Protein AF-A0A6G1U512-F1 (afdb_monomer_lite)

Structure (mmCIF, N/CA/C/O backbone):
data_AF-A0A6G1U512-F1
#
_entry.id   AF-A0A6G1U512-F1
#
loop_
_atom_site.group_PDB
_atom_site.id
_atom_site.type_symbol
_atom_site.label_atom_id
_atom_site.label_alt_id
_atom_site.label_comp_id
_atom_site.label_asym_id
_atom_site.label_entity_id
_atom_site.label_seq_id
_atom_site.pdbx_PDB_ins_code
_atom_site.Cartn_x
_atom_site.Cartn_y
_atom_site.Cartn_z
_atom_site.occupancy
_atom_site.B_iso_or_equiv
_atom_site.auth_seq_id
_atom_site.auth_comp_id
_atom_site.auth_asym_id
_atom_site.auth_atom_id
_atom_site.pdbx_PDB_model_num
ATOM 1 N N . MET A 1 1 ? 25.732 5.427 43.016 1.00 33.19 1 MET A N 1
ATOM 2 C CA . MET A 1 1 ? 24.583 5.451 43.942 1.00 33.19 1 MET A CA 1
ATOM 3 C C . MET A 1 1 ? 24.120 6.897 44.065 1.00 33.19 1 MET A C 1
ATOM 5 O O . MET A 1 1 ? 24.744 7.659 44.783 1.00 33.19 1 MET A O 1
ATOM 9 N N . LEU A 1 2 ? 23.128 7.301 43.269 1.00 23.09 2 LEU A N 1
ATOM 10 C CA . LEU A 1 2 ? 22.459 8.605 43.350 1.00 23.09 2 LEU A CA 1
ATOM 11 C C . LEU A 1 2 ? 21.117 8.461 42.619 1.00 23.09 2 LEU A C 1
ATOM 13 O O . LEU A 1 2 ? 21.083 8.237 41.411 1.00 23.09 2 LEU A O 1
ATOM 17 N N . LEU A 1 3 ? 20.038 8.468 43.405 1.00 24.30 3 LEU A N 1
ATOM 18 C CA . LEU A 1 3 ? 18.648 8.482 42.957 1.00 24.30 3 LEU A CA 1
ATOM 19 C C . LEU A 1 3 ? 18.360 9.822 42.264 1.00 24.30 3 LEU A C 1
ATOM 21 O O . LEU A 1 3 ? 18.489 10.865 42.899 1.00 24.30 3 LEU A O 1
ATOM 25 N N . CYS A 1 4 ? 17.883 9.786 41.021 1.00 24.05 4 CYS A N 1
ATOM 26 C CA . CYS A 1 4 ? 17.158 10.902 40.416 1.00 24.05 4 CYS A CA 1
ATOM 27 C C . CYS A 1 4 ? 15.687 10.504 40.278 1.00 24.05 4 CYS A C 1
ATOM 29 O O . CYS A 1 4 ? 15.328 9.686 39.433 1.00 24.05 4 CYS A O 1
ATOM 31 N N . LEU A 1 5 ? 14.855 11.086 41.144 1.00 24.38 5 LEU A N 1
ATOM 32 C CA . LEU A 1 5 ? 13.399 11.077 41.058 1.00 24.38 5 LEU A CA 1
ATOM 33 C C . LEU A 1 5 ? 12.956 11.741 39.748 1.00 24.38 5 LEU A C 1
ATOM 35 O O . LEU A 1 5 ? 13.189 12.931 39.545 1.00 24.38 5 LEU A O 1
ATOM 39 N N . TRP A 1 6 ? 12.287 10.983 38.881 1.00 24.47 6 TRP A N 1
ATOM 40 C CA . TRP A 1 6 ? 11.465 11.541 37.811 1.00 24.47 6 TRP A CA 1
ATOM 41 C C . TRP A 1 6 ? 10.049 11.741 38.346 1.00 24.47 6 TRP A C 1
ATOM 43 O O . TRP A 1 6 ? 9.345 10.787 38.670 1.00 24.47 6 TRP A O 1
ATOM 53 N N . ILE A 1 7 ? 9.662 13.006 38.475 1.00 25.56 7 ILE A N 1
ATOM 54 C CA . ILE A 1 7 ? 8.298 13.430 38.777 1.00 25.56 7 ILE A CA 1
ATOM 55 C C . ILE A 1 7 ? 7.469 13.196 37.511 1.00 25.56 7 ILE A C 1
ATOM 57 O O . ILE A 1 7 ? 7.665 13.865 36.498 1.00 25.56 7 ILE A O 1
ATOM 61 N N . CYS A 1 8 ? 6.563 12.219 37.561 1.00 24.45 8 CYS A N 1
ATOM 62 C CA . CYS A 1 8 ? 5.545 12.013 36.538 1.00 24.45 8 CYS A CA 1
ATOM 63 C C . CYS A 1 8 ? 4.539 13.169 36.586 1.00 24.45 8 CYS A C 1
ATOM 65 O O . CYS A 1 8 ? 3.676 13.222 37.461 1.00 24.45 8 CYS A O 1
ATOM 67 N N . SER A 1 9 ? 4.636 14.083 35.626 1.00 23.53 9 SER A N 1
ATOM 68 C CA . SER A 1 9 ? 3.570 15.035 35.324 1.00 23.53 9 SER A CA 1
ATOM 69 C C . SER A 1 9 ? 2.404 14.274 34.688 1.00 23.53 9 SER A C 1
ATOM 71 O O . SER A 1 9 ? 2.446 13.942 33.504 1.00 23.53 9 SER A O 1
ATOM 73 N N . PHE A 1 10 ? 1.370 13.977 35.477 1.00 24.27 10 PHE A N 1
ATOM 74 C CA . PHE A 1 10 ? 0.073 13.534 34.968 1.00 24.27 10 PHE A CA 1
ATOM 75 C C . PHE A 1 10 ? -0.509 14.649 34.092 1.00 24.27 10 PHE A C 1
ATOM 77 O O . PHE A 1 10 ? -1.042 15.638 34.588 1.00 24.27 10 PHE A O 1
ATOM 84 N N . SER A 1 11 ? -0.368 14.506 32.778 1.00 23.64 11 SER A N 1
ATOM 85 C CA . SER A 1 11 ? -1.167 15.251 31.812 1.00 23.64 11 SER A CA 1
ATOM 86 C C . SER A 1 11 ? -2.458 14.466 31.627 1.00 23.64 11 SER A C 1
ATOM 88 O O . SER A 1 11 ? -2.471 13.388 31.045 1.00 23.64 11 SER A O 1
ATOM 90 N N . SER A 1 12 ? -3.539 14.977 32.206 1.00 23.56 12 SER A N 1
ATOM 91 C CA . SER A 1 12 ? -4.899 14.492 31.994 1.00 23.56 12 SER A CA 1
ATOM 92 C C . SER A 1 12 ? -5.258 14.640 30.514 1.00 23.56 12 SER A C 1
ATOM 94 O O . SER A 1 12 ? -5.564 15.738 30.047 1.00 23.56 12 SER A O 1
ATOM 96 N N . SER A 1 13 ? -5.158 13.541 29.767 1.00 25.75 13 SER A N 1
ATOM 97 C CA . SER A 1 13 ? -5.607 13.430 28.384 1.00 25.75 13 SER A CA 1
ATOM 98 C C . SER A 1 13 ? -7.134 13.472 28.346 1.00 25.75 13 SER A C 1
ATOM 100 O O . SER A 1 13 ? -7.831 12.628 28.903 1.00 25.75 13 SER A O 1
ATOM 102 N N . ILE A 1 14 ? -7.655 14.516 27.709 1.00 27.73 14 ILE A N 1
ATOM 103 C CA . ILE A 1 14 ? -9.078 14.701 27.439 1.00 27.73 14 ILE A CA 1
ATOM 104 C C . ILE A 1 14 ? -9.505 13.630 26.422 1.00 27.73 14 ILE A C 1
ATOM 106 O O . ILE A 1 14 ? -8.946 13.547 25.329 1.00 27.73 14 ILE A O 1
ATOM 110 N N . LEU A 1 15 ? -10.481 12.799 26.801 1.00 26.70 15 LEU A N 1
ATOM 111 C CA . LEU A 1 15 ? -11.144 11.804 25.952 1.00 26.70 15 LEU A CA 1
ATOM 112 C C . LEU A 1 15 ? -11.739 12.474 24.701 1.00 26.70 15 LEU A C 1
ATOM 114 O O . LEU A 1 15 ? -12.714 13.216 24.795 1.00 26.70 15 LEU A O 1
ATOM 118 N N . ALA A 1 16 ? -11.188 12.188 23.520 1.00 27.78 16 ALA A N 1
ATOM 119 C CA . ALA A 1 16 ? -11.785 12.593 22.249 1.00 27.78 16 ALA A CA 1
ATOM 120 C C . ALA A 1 16 ? -12.972 11.667 21.916 1.00 27.78 16 ALA A C 1
ATOM 122 O O . ALA A 1 16 ? -12.792 10.500 21.558 1.00 27.78 16 ALA A O 1
ATOM 123 N N . GLN A 1 17 ? -14.197 12.178 22.067 1.00 33.28 17 GLN A N 1
ATOM 124 C CA . GLN A 1 17 ? -15.431 11.467 21.729 1.00 33.28 17 GLN A CA 1
ATOM 125 C C . GLN A 1 17 ? -15.473 11.093 20.235 1.00 33.28 17 GLN A C 1
ATOM 127 O O . GLN A 1 17 ? -15.215 11.905 19.356 1.00 33.28 17 GLN A O 1
ATOM 132 N N . GLU A 1 18 ? -15.825 9.834 19.962 1.00 35.12 18 GLU A N 1
ATOM 133 C CA . GLU A 1 18 ? -16.174 9.278 18.647 1.00 35.12 18 GLU A CA 1
ATOM 134 C C . GLU A 1 18 ? -17.087 10.243 17.858 1.00 35.12 18 GLU A C 1
ATOM 136 O O . GLU A 1 18 ? -18.227 10.493 18.262 1.00 35.12 18 GLU A O 1
ATOM 141 N N . GLN A 1 19 ? -16.536 10.807 16.778 1.00 47.78 19 GLN A N 1
ATOM 142 C CA . GLN A 1 19 ? -16.966 12.073 16.185 1.00 47.78 19 GLN A CA 1
ATOM 143 C C . GLN A 1 19 ? -17.968 11.851 15.043 1.00 47.78 19 GLN A C 1
ATOM 145 O O . GLN A 1 19 ? -17.611 11.471 13.927 1.00 47.78 19 GLN A O 1
ATOM 150 N N . THR A 1 20 ? -19.251 12.096 15.303 1.00 58.03 20 THR A N 1
ATOM 151 C CA . THR A 1 20 ? -20.242 12.271 14.236 1.00 58.03 20 THR A CA 1
ATOM 152 C C . THR A 1 20 ? -19.986 13.613 13.556 1.00 58.03 20 THR A C 1
ATOM 154 O O . THR A 1 20 ? -20.106 14.644 14.204 1.00 58.03 20 THR A O 1
ATOM 157 N N . SER A 1 21 ? -19.680 13.642 12.257 1.00 77.81 21 SER A N 1
ATOM 158 C CA . SER A 1 21 ? -19.452 14.889 11.494 1.00 77.81 21 SER A CA 1
ATOM 159 C C . SER A 1 21 ? -20.752 15.647 11.152 1.00 77.81 21 SER A C 1
ATOM 161 O O . SER A 1 21 ? -20.867 16.229 10.070 1.00 77.81 21 SER A O 1
ATOM 163 N N . LEU A 1 22 ? -21.767 15.561 12.018 1.00 91.38 22 LEU A N 1
ATOM 164 C CA . LEU A 1 22 ? -23.103 16.104 11.787 1.00 91.38 22 LEU A CA 1
ATOM 165 C C . LEU A 1 22 ? -23.321 17.382 12.596 1.00 91.38 22 LEU A C 1
ATOM 167 O O . LEU A 1 22 ? -23.273 17.349 13.821 1.00 91.38 22 LEU A O 1
ATOM 171 N N . ILE A 1 23 ? -23.657 18.477 11.916 1.00 93.94 23 ILE A N 1
ATOM 172 C CA . ILE A 1 23 ? -24.248 19.654 12.558 1.00 93.94 23 ILE A CA 1
ATOM 173 C C . ILE A 1 23 ? -25.740 19.375 12.734 1.00 93.94 23 ILE A C 1
ATOM 175 O O . ILE A 1 23 ? -26.414 19.018 11.764 1.00 93.94 23 ILE A O 1
ATOM 179 N N . VAL A 1 24 ? -26.258 19.540 13.954 1.00 95.19 24 VAL A N 1
ATOM 180 C CA . VAL A 1 24 ? -27.686 19.381 14.270 1.00 95.19 24 VAL A CA 1
ATOM 181 C C . VAL A 1 24 ? -28.268 20.743 14.626 1.00 95.19 24 VAL A C 1
ATOM 183 O O . VAL A 1 24 ? -27.894 21.352 15.623 1.00 95.19 24 VAL A O 1
ATOM 186 N N . ASN A 1 25 ? -29.176 21.235 13.794 1.00 96.25 25 ASN A N 1
ATOM 187 C CA . ASN A 1 25 ? -29.749 22.568 13.920 1.00 96.25 25 ASN A CA 1
ATOM 188 C C . ASN A 1 25 ? -30.890 22.599 14.935 1.00 96.25 25 ASN A C 1
ATOM 190 O O . ASN A 1 25 ? -31.630 21.633 15.068 1.00 96.25 25 ASN A O 1
ATOM 194 N N . GLY A 1 26 ? -31.094 23.738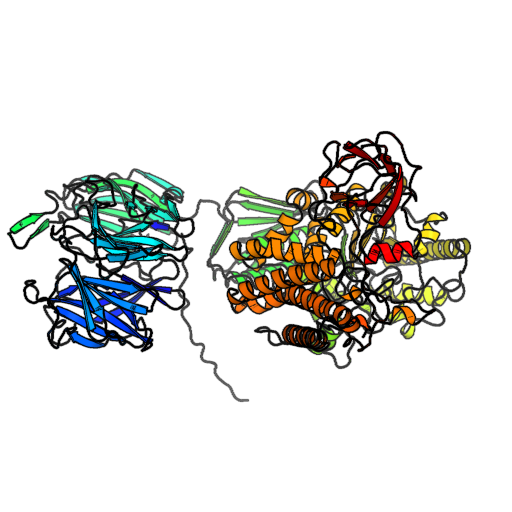 15.595 1.00 93.81 26 GLY A N 1
ATOM 195 C CA . GLY A 1 26 ? -32.281 23.990 16.413 1.00 93.81 26 GLY A CA 1
ATOM 196 C C . GLY A 1 26 ? -32.392 23.166 17.697 1.00 93.81 26 GLY A C 1
ATOM 197 O O . GLY A 1 26 ? -33.495 23.041 18.221 1.00 93.81 26 GLY A O 1
ATOM 198 N N . VAL A 1 27 ? -31.281 22.598 18.166 1.00 94.88 27 VAL A N 1
ATOM 199 C CA . VAL A 1 27 ? -31.146 21.899 19.452 1.00 94.88 27 VAL A CA 1
ATOM 200 C C . VAL A 1 27 ? -29.978 22.517 20.225 1.00 94.88 27 VAL A C 1
ATOM 202 O O . VAL A 1 27 ? -29.110 23.129 19.593 1.00 94.88 27 VAL A O 1
ATOM 205 N N . PRO A 1 28 ? -29.913 22.380 21.560 1.00 93.56 28 PRO A N 1
ATOM 206 C CA . PRO A 1 28 ? -28.754 22.859 22.299 1.00 93.56 28 PRO A CA 1
ATOM 207 C C . PRO A 1 28 ? -27.495 22.083 21.895 1.00 93.56 28 PRO A C 1
ATOM 209 O O . PRO A 1 28 ? -27.533 20.867 21.692 1.00 93.56 28 PRO A O 1
ATOM 212 N N . TRP A 1 29 ? -26.378 22.796 21.778 1.00 93.44 29 TRP A N 1
ATOM 213 C CA . TRP A 1 29 ? -25.048 22.206 21.616 1.00 93.44 29 TRP A CA 1
ATOM 214 C C . TRP A 1 29 ? -24.332 22.206 22.948 1.00 93.44 29 TRP A C 1
ATOM 216 O O . TRP A 1 29 ? -24.626 23.054 23.784 1.00 93.44 29 TRP A O 1
ATOM 226 N N . TYR A 1 30 ? -23.384 21.293 23.133 1.00 91.25 30 TYR A N 1
ATOM 227 C CA . TYR A 1 30 ? -22.713 21.117 24.415 1.00 91.25 30 TYR A CA 1
ATOM 228 C C . TYR A 1 30 ? -21.206 21.240 24.292 1.00 91.25 30 TYR A C 1
ATOM 230 O O . TYR A 1 30 ? -20.623 20.867 23.273 1.00 91.25 30 TYR A O 1
ATOM 238 N N . ASP A 1 31 ? -20.600 21.749 25.357 1.00 92.06 31 ASP A N 1
ATOM 239 C CA . ASP A 1 31 ? -19.160 21.770 25.539 1.00 92.06 31 ASP A CA 1
ATOM 240 C C . ASP A 1 31 ? -18.641 20.464 26.180 1.00 92.06 31 ASP A C 1
ATOM 242 O O . ASP A 1 31 ? -19.394 19.529 26.485 1.00 92.06 31 ASP A O 1
ATOM 246 N N . GLN A 1 32 ? -17.332 20.406 26.426 1.00 89.94 32 GLN A N 1
ATOM 247 C CA . GLN A 1 32 ? -16.653 19.293 27.096 1.00 89.94 32 GLN A CA 1
ATOM 248 C C . GLN A 1 32 ? -17.148 19.013 28.525 1.00 89.94 32 GLN A C 1
ATOM 250 O O . GLN A 1 32 ? -16.866 17.944 29.061 1.00 89.94 32 GLN A O 1
ATOM 255 N N . ASN A 1 33 ? -17.856 19.959 29.148 1.00 87.94 33 ASN A N 1
ATOM 256 C CA . ASN A 1 33 ? -18.405 19.856 30.499 1.00 87.94 33 ASN A CA 1
ATOM 257 C C . ASN A 1 33 ? -19.904 19.516 30.487 1.00 87.94 33 ASN A C 1
ATOM 259 O O . ASN A 1 33 ? -20.547 19.555 31.535 1.00 87.94 33 ASN A O 1
ATOM 263 N N . HIS A 1 34 ? -20.463 19.194 29.313 1.00 86.12 34 HIS A N 1
ATOM 264 C CA . HIS A 1 34 ? -21.892 18.956 29.096 1.00 86.12 34 HIS A CA 1
ATOM 265 C C . HIS A 1 34 ? -22.779 20.175 29.389 1.00 86.12 34 HIS A C 1
ATOM 267 O O . HIS A 1 34 ? -23.987 20.030 29.593 1.00 86.12 34 HIS A O 1
ATOM 273 N N . LEU A 1 35 ? -22.197 21.377 29.377 1.00 89.50 35 LEU A N 1
ATOM 274 C CA . LEU A 1 35 ? -22.926 22.632 29.495 1.00 89.50 35 LEU A CA 1
ATOM 275 C C . LEU A 1 35 ? -23.315 23.139 28.103 1.00 89.50 35 LEU A C 1
ATOM 277 O O . LEU A 1 35 ? -22.558 22.927 27.151 1.00 89.50 35 LEU A O 1
ATOM 281 N N . PRO A 1 36 ? -24.476 23.804 27.952 1.00 91.44 36 PRO A N 1
ATOM 282 C CA . PRO A 1 36 ? -24.842 24.428 26.691 1.00 91.44 36 PRO A CA 1
ATOM 283 C C . PRO A 1 36 ? -23.764 25.400 26.194 1.00 91.44 36 PRO A C 1
ATOM 285 O O . PRO A 1 36 ? -23.213 26.186 26.969 1.00 91.44 36 PRO A O 1
ATOM 288 N N . VAL A 1 37 ? -23.472 25.365 24.894 1.00 94.75 37 VAL A N 1
ATOM 289 C CA . VAL A 1 37 ? -22.633 26.375 24.242 1.00 94.75 37 VAL A CA 1
ATOM 290 C C . VAL A 1 37 ? -23.349 27.720 24.353 1.00 94.75 37 VAL A C 1
ATOM 292 O O . VAL A 1 37 ? -24.414 27.908 23.775 1.00 94.75 37 VAL A O 1
ATOM 295 N N . ASN A 1 38 ? -22.750 28.644 25.102 1.00 94.62 38 ASN A N 1
ATOM 296 C CA . ASN A 1 38 ? -23.275 29.969 25.407 1.00 94.62 38 ASN A CA 1
ATOM 297 C C . ASN A 1 38 ? -22.432 31.020 24.672 1.00 94.62 38 ASN A C 1
ATOM 299 O O . ASN A 1 38 ? -21.534 31.658 25.230 1.00 94.62 38 ASN A O 1
ATOM 303 N N . ALA A 1 39 ? -22.665 31.108 23.365 1.00 94.88 39 ALA A N 1
ATOM 304 C CA . ALA A 1 39 ? -21.983 32.030 22.467 1.00 94.88 39 ALA A CA 1
ATOM 305 C C . ALA A 1 39 ? -22.967 32.518 21.401 1.00 94.88 39 ALA A C 1
ATOM 307 O O . ALA A 1 39 ? -23.056 31.933 20.322 1.00 94.88 39 ALA A O 1
ATOM 308 N N . HIS A 1 40 ? -23.728 33.567 21.703 1.00 93.88 40 HIS A N 1
ATOM 309 C CA . HIS A 1 40 ? -24.756 34.091 20.794 1.00 93.88 40 HIS A CA 1
ATOM 310 C C . HIS A 1 40 ? -24.306 35.344 20.050 1.00 93.88 40 HIS A C 1
ATOM 312 O O . HIS A 1 40 ? -23.301 35.960 20.413 1.00 93.88 40 HIS A O 1
ATOM 318 N N . GLY A 1 41 ? -24.993 35.694 18.960 1.00 93.12 41 GLY A N 1
ATOM 319 C CA . GLY A 1 41 ? -24.579 36.798 18.093 1.00 93.12 41 GLY A CA 1
ATOM 320 C C . GLY A 1 41 ? -23.151 36.598 17.582 1.00 93.12 41 GLY A C 1
ATOM 321 O O . GLY A 1 41 ? -22.410 37.568 17.414 1.00 93.12 41 GLY A O 1
ATOM 322 N N . ALA A 1 42 ? -22.735 35.342 17.416 1.00 93.69 42 ALA A N 1
ATOM 323 C CA . ALA A 1 42 ? -21.337 34.938 17.395 1.00 93.69 42 ALA A CA 1
ATOM 324 C C . ALA A 1 42 ? -20.653 35.126 16.033 1.00 93.69 42 ALA A C 1
ATOM 326 O O . ALA A 1 42 ? -21.294 35.386 15.015 1.00 93.69 42 ALA A O 1
ATOM 327 N N . GLY A 1 43 ? -19.327 34.999 16.011 1.00 95.62 43 GLY A N 1
ATOM 328 C CA . GLY A 1 43 ? -18.524 34.888 14.794 1.00 95.62 43 GLY A CA 1
ATOM 329 C C . GLY A 1 43 ? -17.419 33.850 14.946 1.00 95.62 43 GLY A C 1
ATOM 330 O O . GLY A 1 43 ? -17.003 33.541 16.063 1.00 95.62 43 GLY A O 1
ATOM 331 N N . ILE A 1 44 ? -16.944 33.322 13.816 1.00 97.19 44 ILE A N 1
ATOM 332 C CA . ILE A 1 44 ? -15.857 32.339 13.779 1.00 97.19 44 ILE A CA 1
ATOM 333 C C . ILE A 1 44 ? -14.650 32.910 13.047 1.00 97.19 44 ILE A C 1
ATOM 335 O O . ILE A 1 44 ? -14.778 33.460 11.953 1.00 97.19 44 ILE A O 1
ATOM 339 N N . ILE A 1 45 ? -13.473 32.697 13.628 1.00 95.12 45 ILE A N 1
ATOM 340 C CA . ILE A 1 45 ? -12.180 32.849 12.960 1.00 95.12 45 ILE A CA 1
ATOM 341 C C . ILE A 1 45 ? -11.453 31.501 12.940 1.00 95.12 45 ILE A C 1
ATOM 343 O O . ILE A 1 45 ? -11.472 30.756 13.919 1.00 95.12 45 ILE A O 1
ATOM 347 N N . GLN A 1 46 ? -10.831 31.176 11.807 1.00 93.81 46 GLN A N 1
ATOM 348 C CA . GLN A 1 46 ? -9.955 30.013 11.684 1.00 93.81 46 GLN A CA 1
ATOM 349 C C . GLN A 1 46 ? -8.512 30.424 11.986 1.00 93.81 46 GLN A C 1
ATOM 351 O O . GLN A 1 46 ? -8.008 31.380 11.398 1.00 93.81 46 GLN A O 1
ATOM 356 N N . ASP A 1 47 ? -7.838 29.693 12.870 1.00 92.19 47 ASP A N 1
ATOM 357 C CA . ASP A 1 47 ? -6.408 29.867 13.141 1.00 92.19 47 ASP A CA 1
ATOM 358 C C . ASP A 1 47 ? -5.772 28.518 13.489 1.00 92.19 47 ASP A C 1
ATOM 360 O O . ASP A 1 47 ? -6.324 27.747 14.276 1.00 92.19 47 ASP A O 1
ATOM 364 N N . ASN A 1 48 ? -4.617 28.227 12.879 1.00 87.81 48 ASN A N 1
ATOM 365 C CA . ASN A 1 48 ? -3.841 26.997 13.089 1.00 87.81 48 ASN A CA 1
ATOM 366 C C . ASN A 1 48 ? -4.655 25.690 12.968 1.00 87.81 48 ASN A C 1
ATOM 368 O O . ASN A 1 48 ? -4.468 24.755 13.743 1.00 87.81 48 ASN A O 1
ATOM 372 N N . GLY A 1 49 ? -5.565 25.622 11.990 1.00 85.38 49 GLY A N 1
ATOM 373 C CA . GLY A 1 49 ? -6.383 24.430 11.734 1.00 85.38 49 GLY A CA 1
ATOM 374 C C . GLY A 1 49 ? -7.554 24.228 12.702 1.00 85.38 49 GLY A C 1
ATOM 375 O O . GLY A 1 49 ? -8.211 23.195 12.620 1.00 85.38 49 GLY A O 1
ATOM 376 N N . LYS A 1 50 ? -7.837 25.197 13.586 1.00 94.06 50 LYS A N 1
ATOM 377 C CA . LYS A 1 50 ? -8.999 25.198 14.486 1.00 94.06 50 LYS A CA 1
ATOM 378 C C . LYS A 1 50 ? -9.963 26.334 14.162 1.00 94.06 50 LYS A C 1
ATOM 380 O O . LYS A 1 50 ? -9.551 27.411 13.728 1.00 94.06 50 LYS A O 1
ATOM 385 N N . TYR A 1 51 ? -11.239 26.094 14.421 1.00 96.81 51 TYR A N 1
ATOM 386 C CA . TYR A 1 51 ? -12.310 27.080 14.416 1.00 96.81 51 TYR A CA 1
ATOM 387 C C . TYR A 1 51 ? -12.477 27.646 15.824 1.00 96.81 51 TYR A C 1
ATOM 389 O O . TYR A 1 51 ? -12.602 26.891 16.785 1.00 96.81 51 TYR A O 1
ATOM 397 N N . TRP A 1 52 ? -12.506 28.969 15.940 1.00 97.81 52 TRP A N 1
ATOM 398 C CA . TRP A 1 52 ? -12.674 29.666 17.211 1.00 97.81 52 TRP A CA 1
ATOM 399 C C . TRP A 1 52 ? -13.952 30.493 17.166 1.00 97.81 52 TRP A C 1
ATOM 401 O O . TRP A 1 52 ? -14.046 31.449 16.395 1.00 97.81 52 TRP A O 1
ATOM 411 N N . LEU A 1 53 ? -14.936 30.091 17.965 1.00 98.12 53 LEU A N 1
ATOM 412 C CA . LEU A 1 53 ? -16.246 30.716 18.085 1.00 98.12 53 LEU A CA 1
ATOM 413 C C . LEU A 1 53 ? -16.222 31.728 19.230 1.00 98.12 53 LEU A C 1
ATOM 415 O O . LEU A 1 53 ? -16.031 31.362 20.388 1.00 98.12 53 LEU A O 1
ATOM 419 N N . PHE A 1 54 ? -16.454 32.994 18.897 1.00 98.00 54 PHE A N 1
ATOM 420 C CA . PHE A 1 54 ? -16.591 34.082 19.861 1.00 98.00 54 PHE A CA 1
ATOM 421 C C . PHE A 1 54 ? -18.031 34.559 19.876 1.00 98.00 54 PHE A C 1
ATOM 423 O O . PHE A 1 54 ? -18.565 34.905 18.821 1.00 98.00 54 PHE A O 1
ATOM 430 N N . GLY A 1 55 ? -18.640 34.623 21.055 1.00 96.62 55 GLY A N 1
ATOM 431 C CA . GLY A 1 55 ? -20.027 35.047 21.189 1.00 96.62 55 GLY A CA 1
ATOM 432 C C . GLY A 1 55 ? -20.341 35.703 22.524 1.00 96.62 55 GLY A C 1
ATOM 433 O O . GLY A 1 55 ? -19.527 35.750 23.448 1.00 96.62 55 GLY A O 1
ATOM 434 N N . GLU A 1 56 ? -21.549 36.236 22.593 1.00 95.19 56 GLU A N 1
ATOM 435 C CA . GLU A 1 56 ? -22.165 36.780 23.794 1.00 95.19 56 GLU A CA 1
ATOM 436 C C . GLU A 1 56 ? -22.363 35.668 24.812 1.00 95.19 56 GLU A C 1
ATOM 438 O O . GLU A 1 56 ? -23.086 34.711 24.536 1.00 95.19 56 GLU A O 1
ATOM 443 N N . TYR A 1 57 ? -21.740 35.813 25.980 1.00 94.94 57 TYR A N 1
ATOM 444 C CA . TYR A 1 57 ? -22.028 34.952 27.115 1.00 94.94 57 TYR A CA 1
ATOM 445 C C . TYR A 1 57 ? -23.255 35.527 27.826 1.00 94.94 57 TYR A C 1
ATOM 447 O O . TYR A 1 57 ? -23.213 36.666 28.288 1.00 94.94 57 TYR A O 1
ATOM 455 N N . LYS A 1 58 ? -24.369 34.797 27.870 1.00 93.56 58 LYS A N 1
ATOM 456 C CA . LYS A 1 58 ? -25.647 35.261 28.437 1.00 93.56 58 LYS A CA 1
ATOM 457 C C . LYS A 1 58 ? -25.895 34.721 29.849 1.00 93.56 58 LYS A C 1
ATOM 459 O O . LYS A 1 58 ? -25.271 33.752 30.280 1.00 93.56 58 LYS A O 1
ATOM 464 N N . SER A 1 59 ? -26.835 35.360 30.547 1.00 90.31 59 SER A N 1
ATOM 465 C CA . SER A 1 59 ? -27.437 34.919 31.810 1.00 90.31 59 SER A CA 1
ATOM 466 C C . SER A 1 59 ? -28.958 34.921 31.660 1.00 90.31 59 SER A C 1
ATOM 468 O O . SER A 1 59 ? -29.503 35.867 31.099 1.00 90.31 59 SER A O 1
ATOM 470 N N . ASP A 1 60 ? -29.641 33.922 32.216 1.00 90.25 60 ASP A N 1
ATOM 471 C CA . ASP A 1 60 ? -31.113 33.840 32.195 1.00 90.25 60 ASP A CA 1
ATOM 472 C C . ASP A 1 60 ? -31.789 34.807 33.187 1.00 90.25 60 ASP A C 1
ATOM 474 O O . ASP A 1 60 ? -33.000 35.004 33.173 1.00 90.25 60 ASP A O 1
ATOM 478 N N . THR A 1 61 ? -31.018 35.426 34.087 1.00 86.00 61 THR A N 1
ATOM 479 C CA . THR A 1 61 ? -31.559 36.323 35.127 1.00 86.00 61 THR A CA 1
ATOM 480 C C . THR A 1 61 ? -31.385 37.805 34.810 1.00 86.00 61 THR A C 1
ATOM 482 O O . THR A 1 61 ? -31.976 38.651 35.482 1.00 86.00 61 THR A O 1
ATOM 485 N N . SER A 1 62 ? -30.553 38.155 33.824 1.00 86.19 62 SER A N 1
ATOM 486 C CA . SER A 1 62 ? -30.236 39.547 33.499 1.00 86.19 62 SER A CA 1
ATOM 487 C C . SER A 1 62 ? -29.634 39.688 32.103 1.00 86.19 62 SER A C 1
ATOM 489 O O . SER A 1 62 ? -28.769 38.911 31.713 1.00 86.19 62 SER A O 1
ATOM 491 N N . ASN A 1 63 ? -30.006 40.763 31.401 1.00 84.75 63 ASN A N 1
ATOM 492 C CA . ASN A 1 63 ? -29.376 41.178 30.141 1.00 84.75 63 ASN A CA 1
ATOM 493 C C . ASN A 1 63 ? -28.035 41.920 30.340 1.00 84.75 63 ASN A C 1
ATOM 495 O O . ASN A 1 63 ? -27.439 42.374 29.364 1.00 84.75 63 ASN A O 1
ATOM 499 N N . ALA A 1 64 ? -27.572 42.106 31.581 1.00 90.56 64 ALA A N 1
ATOM 500 C CA . ALA A 1 64 ? -26.287 42.747 31.844 1.00 90.56 64 ALA A CA 1
ATOM 501 C C . ALA A 1 64 ? -25.120 41.886 31.334 1.00 90.56 64 ALA A C 1
ATOM 503 O O . ALA A 1 64 ? -25.131 40.669 31.488 1.00 90.56 64 ALA A O 1
ATOM 504 N N . PHE A 1 65 ? -24.108 42.542 30.768 1.00 93.00 65 PHE A N 1
ATOM 505 C CA . PHE A 1 65 ? -22.919 41.948 30.163 1.00 93.00 65 PHE A CA 1
ATOM 506 C C . PHE A 1 65 ? -22.091 41.142 31.179 1.00 93.00 65 PHE A C 1
ATOM 508 O O . PHE A 1 65 ? -21.458 41.743 32.052 1.00 93.00 65 PHE A O 1
ATOM 515 N N . PRO A 1 66 ? -22.032 39.804 31.059 1.00 93.25 66 PRO A N 1
ATOM 516 C CA . PRO A 1 66 ? -21.159 38.971 31.886 1.00 93.25 66 PRO A CA 1
ATOM 517 C C . PRO A 1 66 ? -19.741 38.913 31.304 1.00 93.25 66 PRO A C 1
ATOM 519 O O . PRO A 1 66 ? -18.750 38.882 32.037 1.00 93.25 66 PRO A O 1
ATOM 522 N N . GLY A 1 67 ? -19.652 38.895 29.973 1.00 96.25 67 GLY A N 1
ATOM 523 C CA . GLY A 1 67 ? -18.423 38.773 29.207 1.00 96.25 67 GLY A CA 1
ATOM 524 C C . GLY A 1 67 ? -18.656 38.198 27.807 1.00 96.25 67 GLY A C 1
ATOM 525 O O . GLY A 1 67 ? -19.785 37.882 27.428 1.00 96.25 67 GLY A O 1
ATOM 526 N N . PHE A 1 68 ? -17.577 38.024 27.043 1.00 97.88 68 PHE A N 1
ATOM 527 C CA . PHE A 1 68 ? -17.593 37.287 25.773 1.00 97.88 68 PHE A CA 1
ATOM 528 C C . PHE A 1 68 ? -16.958 35.908 25.925 1.00 97.88 68 PHE A C 1
ATOM 530 O O . PHE A 1 68 ? -15.812 35.796 26.368 1.00 97.88 68 PHE A O 1
ATOM 537 N N . GLY A 1 69 ? -17.704 34.869 25.555 1.00 96.56 69 GLY A N 1
ATOM 538 C CA . GLY A 1 69 ? -17.248 33.483 25.564 1.00 96.56 69 GLY A CA 1
ATOM 539 C C . GLY A 1 69 ? -16.398 33.163 24.337 1.00 96.56 69 GLY A C 1
ATOM 540 O O . GLY A 1 69 ? -16.640 33.687 23.248 1.00 96.56 69 GLY A O 1
ATOM 541 N N . CYS A 1 70 ? -15.409 32.292 24.521 1.00 97.88 70 CYS A N 1
ATOM 542 C CA . CYS A 1 70 ? -14.614 31.704 23.451 1.00 97.88 70 CYS A CA 1
ATOM 543 C C . CYS A 1 70 ? -14.707 30.182 23.529 1.00 97.88 70 CYS A C 1
ATOM 545 O O . CYS A 1 70 ? -14.480 29.593 24.590 1.00 97.88 70 CYS A O 1
ATOM 547 N N . TYR A 1 71 ? -15.021 29.566 22.395 1.00 98.25 71 TYR A N 1
ATOM 548 C CA . TYR A 1 71 ? -15.019 28.124 22.213 1.00 98.25 71 TYR A CA 1
ATOM 549 C C . TYR A 1 71 ? -14.098 27.757 21.051 1.00 98.25 71 TYR A C 1
ATOM 551 O O . TYR A 1 71 ? -14.010 28.497 20.070 1.00 98.25 71 TYR A O 1
ATOM 559 N N . SER A 1 72 ? -13.438 26.606 21.127 1.00 97.44 72 SER A N 1
ATOM 560 C CA . SER A 1 72 ? -12.632 26.060 20.036 1.00 97.44 72 SER A CA 1
ATOM 561 C C . SER A 1 72 ? -13.221 24.751 19.510 1.00 97.44 72 SER A C 1
ATOM 563 O O . SER A 1 72 ? -13.881 24.010 20.236 1.00 97.44 72 SER A O 1
ATOM 565 N N . SER A 1 73 ? -13.020 24.477 18.224 1.00 95.19 73 SER A N 1
ATOM 566 C CA . SER A 1 73 ? -13.441 23.238 17.575 1.00 95.19 73 SER A CA 1
ATOM 567 C C . SER A 1 73 ? -12.499 22.894 16.428 1.00 95.19 73 SER A C 1
ATOM 569 O O . SER A 1 73 ? -12.026 23.775 15.714 1.00 95.19 73 SER A O 1
ATOM 571 N N . GLU A 1 74 ? -12.227 21.610 16.224 1.00 92.00 74 GLU A N 1
ATOM 572 C CA . GLU A 1 74 ? -11.464 21.128 15.064 1.00 92.00 74 GLU A CA 1
ATOM 573 C C . GLU A 1 74 ? -12.380 20.795 13.872 1.00 92.00 74 GLU A C 1
ATOM 575 O O . GLU A 1 74 ? -11.913 20.699 12.739 1.00 92.00 74 GLU A O 1
ATOM 580 N N . ASP A 1 75 ? -13.691 20.660 14.103 1.00 88.62 75 ASP A N 1
ATOM 581 C CA . ASP A 1 75 ? -14.631 20.066 13.146 1.00 88.62 75 ASP A CA 1
ATOM 582 C C . ASP A 1 75 ? -15.985 20.789 13.015 1.00 88.62 75 ASP A C 1
ATOM 584 O O . ASP A 1 75 ? -16.834 20.327 12.254 1.00 88.62 75 ASP A O 1
ATOM 588 N N . LEU A 1 76 ? -16.183 21.912 13.721 1.00 93.31 76 LEU A N 1
ATOM 589 C CA . LEU A 1 76 ? -17.433 22.691 13.812 1.00 93.31 76 LEU A CA 1
ATOM 590 C C . LEU A 1 76 ? -18.610 21.966 14.485 1.00 93.31 76 LEU A C 1
ATOM 592 O O . LEU A 1 76 ? -19.715 22.509 14.521 1.00 93.31 76 LEU A O 1
ATOM 596 N N . VAL A 1 77 ? -18.388 20.771 15.033 1.00 90.94 77 VAL A N 1
ATOM 597 C CA . VAL A 1 77 ? -19.419 19.973 15.711 1.00 90.94 77 VAL A CA 1
ATOM 598 C C . VAL A 1 77 ? -19.128 19.882 17.204 1.00 90.94 77 VAL A C 1
ATOM 600 O O . VAL A 1 77 ? -20.023 20.069 18.024 1.00 90.94 77 VAL A O 1
ATOM 603 N N . ASN A 1 78 ? -17.873 19.617 17.561 1.00 88.75 78 ASN A N 1
ATOM 604 C CA . ASN A 1 78 ? -17.451 19.411 18.938 1.00 88.75 78 ASN A CA 1
ATOM 605 C C . ASN A 1 78 ? -16.799 20.684 19.456 1.00 88.75 78 ASN A C 1
ATOM 607 O O . ASN A 1 78 ? -15.734 21.080 18.977 1.00 88.75 78 ASN A O 1
ATOM 611 N N . TRP A 1 79 ? -17.459 21.323 20.418 1.00 94.06 79 TRP A N 1
ATOM 612 C CA . TRP A 1 79 ? -17.033 22.594 20.984 1.00 94.06 79 TRP A CA 1
ATOM 613 C C . TRP A 1 79 ? -16.348 22.384 22.329 1.00 94.06 79 TRP A C 1
ATOM 615 O O . TRP A 1 79 ? -16.829 21.650 23.187 1.00 94.06 79 TRP A O 1
ATOM 625 N N . HIS A 1 80 ? -15.221 23.055 22.517 1.00 95.94 80 HIS A N 1
ATOM 626 C CA . HIS A 1 80 ? -14.510 23.126 23.780 1.00 95.94 80 HIS A CA 1
ATOM 627 C C . HIS A 1 80 ? -14.608 24.550 24.315 1.00 95.94 80 HIS A C 1
ATOM 629 O O . HIS A 1 80 ? -14.163 25.481 23.647 1.00 95.94 80 HIS A O 1
ATOM 635 N N . PHE A 1 81 ? -15.192 24.744 25.493 1.00 97.31 81 PHE A N 1
ATOM 636 C CA . PHE A 1 81 ? -15.186 26.033 26.167 1.00 97.31 81 PHE A CA 1
ATOM 637 C C . PHE A 1 81 ? -13.777 26.362 26.648 1.00 97.31 81 PHE A C 1
ATOM 639 O O . PHE A 1 81 ? -13.210 25.637 27.465 1.00 97.31 81 PHE A O 1
ATOM 646 N N . GLU A 1 82 ? -13.227 27.465 26.147 1.00 96.38 82 GLU A N 1
ATOM 647 C CA . GLU A 1 82 ? -11.879 27.918 26.481 1.00 96.38 82 GLU A CA 1
ATOM 648 C C . GLU A 1 82 ? -11.902 28.798 27.730 1.00 96.38 82 GLU A C 1
ATOM 650 O O . GLU A 1 82 ? -11.197 28.534 28.704 1.00 96.38 82 GLU A O 1
ATOM 655 N N . ARG A 1 83 ? -12.688 29.881 27.672 1.00 95.44 83 ARG A N 1
ATOM 656 C CA . ARG A 1 83 ? -12.926 30.844 28.757 1.00 95.44 83 ARG A CA 1
ATOM 657 C C . ARG A 1 83 ? -13.875 31.951 28.305 1.00 95.44 83 ARG A C 1
ATOM 659 O O . ARG A 1 83 ? -14.119 32.150 27.115 1.00 95.44 83 ARG A O 1
ATOM 666 N N . VAL A 1 84 ? -14.290 32.770 29.267 1.00 96.81 84 VAL A N 1
ATOM 667 C CA . VAL A 1 84 ? -14.714 34.148 29.000 1.00 96.81 84 VAL A CA 1
ATOM 668 C C . VAL A 1 84 ? -13.459 34.996 28.741 1.00 96.81 84 VAL A C 1
ATOM 670 O O . VAL A 1 84 ? -12.689 35.259 29.660 1.00 96.81 84 VAL A O 1
ATOM 673 N N . VAL A 1 85 ? -13.222 35.384 27.485 1.00 96.69 85 VAL A N 1
ATOM 674 C CA . VAL A 1 85 ? -11.981 36.053 27.026 1.00 96.69 85 VAL A CA 1
ATOM 675 C C . VAL A 1 85 ? -11.954 37.561 27.280 1.00 96.69 85 VAL A C 1
ATOM 677 O O . VAL A 1 85 ? -10.886 38.174 27.287 1.00 96.69 85 VAL A O 1
ATOM 680 N N . LEU A 1 86 ? -13.126 38.162 27.487 1.00 97.44 86 LEU A N 1
ATOM 681 C CA . LEU A 1 86 ? -13.282 39.538 27.949 1.00 97.44 86 LEU A CA 1
ATOM 682 C C . LEU A 1 86 ? -14.446 39.577 28.947 1.00 97.44 86 LEU A C 1
ATOM 684 O O . LEU A 1 86 ? -15.597 39.623 28.508 1.00 97.44 86 LEU A O 1
ATOM 688 N N . PRO A 1 87 ? -14.180 39.495 30.261 1.00 96.31 87 PRO A N 1
ATOM 689 C CA . PRO A 1 87 ? -15.222 39.572 31.281 1.00 96.31 87 PRO A CA 1
ATOM 690 C C . PRO A 1 87 ? -15.739 41.007 31.452 1.00 96.31 87 PRO A C 1
ATOM 692 O O . PRO A 1 87 ? -15.187 41.956 30.884 1.00 96.31 87 PRO A O 1
ATOM 695 N N . VAL A 1 88 ? -16.781 41.180 32.268 1.00 95.88 88 VAL A N 1
ATOM 696 C CA . VAL A 1 88 ? -17.229 42.501 32.736 1.00 95.88 88 VAL A CA 1
ATOM 697 C C . VAL A 1 88 ? -16.054 43.331 33.272 1.00 95.88 88 VAL A C 1
ATOM 699 O O . VAL A 1 88 ? -15.192 42.837 34.002 1.00 95.88 88 VAL A O 1
ATOM 702 N N . GLN A 1 89 ? -15.994 44.601 32.878 1.00 96.06 89 GLN A N 1
ATOM 703 C CA . GLN A 1 89 ? -14.946 45.527 33.302 1.00 96.06 89 GLN A CA 1
ATOM 704 C C . GLN A 1 89 ? -15.325 46.201 34.626 1.00 96.06 89 GLN A C 1
ATOM 706 O O . GLN A 1 89 ? -16.485 46.195 35.036 1.00 96.06 89 GLN A O 1
ATOM 711 N N . LYS A 1 90 ? -14.352 46.805 35.315 1.00 94.25 90 LYS A N 1
ATOM 712 C CA . LYS A 1 90 ? -14.615 47.521 36.575 1.00 94.25 90 LYS A CA 1
ATOM 713 C C . LYS A 1 90 ? -15.527 48.740 36.367 1.00 94.25 90 LYS A C 1
ATOM 715 O O . LYS A 1 90 ? -16.375 49.024 37.209 1.00 94.25 90 LYS A O 1
ATOM 720 N N . ASP A 1 91 ? -15.341 49.446 35.256 1.00 94.25 91 ASP A N 1
ATOM 721 C CA . ASP A 1 91 ? -16.071 50.640 34.832 1.00 94.25 91 ASP A CA 1
ATOM 722 C C . ASP A 1 91 ? -16.056 50.772 33.289 1.00 94.25 91 ASP A C 1
ATOM 724 O O . ASP A 1 91 ? -15.609 49.876 32.569 1.00 94.25 91 ASP A O 1
ATOM 728 N N . GLY A 1 92 ? -16.600 51.872 32.759 1.00 93.69 92 GLY A N 1
ATOM 729 C CA . GLY A 1 92 ? -16.597 52.172 31.323 1.00 93.69 92 GLY A CA 1
ATOM 730 C C . GLY A 1 92 ? -17.717 51.497 30.520 1.00 93.69 92 GLY A C 1
ATOM 731 O O . GLY A 1 92 ? -18.731 51.062 31.064 1.00 93.69 92 GLY A O 1
ATOM 732 N N . ILE A 1 93 ? -17.546 51.439 29.193 1.00 94.81 93 ILE A N 1
ATOM 733 C CA . ILE A 1 93 ? -18.597 51.012 28.245 1.00 94.81 93 ILE A CA 1
ATOM 734 C C . ILE A 1 93 ? -19.035 49.546 28.406 1.00 94.81 93 ILE A C 1
ATOM 736 O O . ILE A 1 93 ? -20.135 49.208 27.982 1.00 94.81 93 ILE A O 1
ATOM 740 N N . LEU A 1 94 ? -18.211 48.713 29.053 1.00 96.25 94 LEU A N 1
ATOM 741 C CA . LEU A 1 94 ? -18.483 47.309 29.398 1.00 96.25 94 LEU A CA 1
ATOM 742 C C . LEU A 1 94 ? -18.376 47.060 30.919 1.00 96.25 94 LEU A C 1
ATOM 744 O O . LEU A 1 94 ? -18.019 45.964 31.349 1.00 96.25 94 LEU A O 1
ATOM 748 N N . GLY A 1 95 ? -18.626 48.095 31.730 1.00 94.50 95 GLY A N 1
ATOM 749 C CA . GLY A 1 95 ? -18.680 48.002 33.190 1.00 94.50 95 GLY A CA 1
ATOM 750 C C . GLY A 1 95 ? -19.956 47.329 33.726 1.00 94.50 95 GLY A C 1
ATOM 751 O O . GLY A 1 95 ? -20.768 46.816 32.951 1.00 94.50 95 GLY A O 1
ATOM 752 N N . PRO A 1 96 ? -20.193 47.363 35.051 1.00 93.94 96 PRO A N 1
ATOM 753 C CA . PRO A 1 96 ? -21.417 46.832 35.649 1.00 93.94 96 PRO A CA 1
ATOM 754 C C . PRO A 1 96 ? -22.675 47.501 35.075 1.00 93.94 96 PRO A C 1
ATOM 756 O O . PRO A 1 96 ? -22.679 48.703 34.815 1.00 93.94 96 PRO A O 1
ATOM 759 N N . ASN A 1 97 ? -23.765 46.741 34.921 1.00 91.94 97 ASN A N 1
ATOM 760 C CA . ASN A 1 97 ? -25.042 47.214 34.356 1.00 91.94 97 ASN A CA 1
ATOM 761 C C . ASN A 1 97 ? -24.932 47.809 32.933 1.00 91.94 97 ASN A C 1
ATOM 763 O O . ASN A 1 97 ? -25.696 48.705 32.563 1.00 91.94 97 ASN A O 1
ATOM 767 N N . ARG A 1 98 ? -23.980 47.319 32.134 1.00 95.12 98 ARG A N 1
ATOM 768 C CA . ARG A 1 98 ? -23.869 47.589 30.694 1.00 95.12 98 ARG A CA 1
ATOM 769 C C . ARG A 1 98 ? -24.308 46.373 29.886 1.00 95.12 98 ARG A C 1
ATOM 771 O O . ARG A 1 98 ? -24.457 45.283 30.431 1.00 95.12 98 ARG A O 1
ATOM 778 N N . VAL A 1 99 ? -24.501 46.572 28.591 1.00 94.19 99 VAL A N 1
ATOM 779 C CA . VAL A 1 99 ? -24.794 45.544 27.588 1.00 94.19 99 VAL A CA 1
ATOM 780 C C . VAL A 1 99 ? -23.563 45.390 26.695 1.00 94.19 99 VAL A C 1
ATOM 782 O O . VAL A 1 99 ? -22.919 46.387 26.372 1.00 94.19 99 VAL A O 1
ATOM 785 N N . GLY A 1 100 ? -23.226 44.156 26.318 1.00 94.94 100 GLY A N 1
ATOM 786 C CA . GLY A 1 100 ? -22.121 43.842 25.417 1.00 94.94 100 GLY A CA 1
ATOM 787 C C . GLY A 1 100 ? -22.544 42.733 24.466 1.00 94.94 100 GLY A C 1
ATOM 788 O O . GLY A 1 100 ? -22.862 41.635 24.918 1.00 94.94 100 GLY A O 1
ATOM 789 N N . GLU A 1 101 ? -22.591 43.038 23.170 1.00 94.25 101 GLU A N 1
ATOM 790 C CA . GLU A 1 101 ? -23.235 42.186 22.165 1.00 94.25 101 GLU A CA 1
ATOM 791 C C . GLU A 1 101 ? -22.456 42.115 20.843 1.00 94.25 101 GLU A C 1
ATOM 793 O O . GLU A 1 101 ? -21.540 42.898 20.577 1.00 94.25 101 GLU A O 1
ATOM 798 N N . ARG A 1 102 ? -22.818 41.139 20.008 1.00 93.38 102 ARG A N 1
ATOM 799 C CA . ARG A 1 102 ? -22.349 40.899 18.639 1.00 93.38 102 ARG A CA 1
ATOM 800 C C . ARG A 1 102 ? -20.843 40.931 18.443 1.00 93.38 102 ARG A C 1
ATOM 802 O O . ARG A 1 102 ? -20.356 41.400 17.412 1.00 93.38 102 ARG A O 1
ATOM 809 N N . VAL A 1 103 ? -20.108 40.363 19.390 1.00 96.25 103 VAL A N 1
ATOM 810 C CA . VAL A 1 103 ? -18.650 40.281 19.328 1.00 96.25 103 VAL A CA 1
ATOM 811 C C . VAL A 1 103 ? -18.166 39.602 18.043 1.00 96.25 103 VAL A C 1
ATOM 813 O O . VAL A 1 103 ? -18.731 38.602 17.589 1.00 96.25 103 VAL A O 1
ATOM 816 N N . LYS A 1 104 ? -17.120 40.164 17.432 1.00 96.94 104 LYS A N 1
ATOM 817 C CA . LYS A 1 104 ? -16.403 39.584 16.292 1.00 96.94 104 LYS A CA 1
ATOM 818 C C . LYS A 1 104 ? -14.903 39.788 16.453 1.00 96.94 104 LYS A C 1
ATOM 820 O O . LYS A 1 104 ? -14.471 40.855 16.881 1.00 96.94 104 LYS A O 1
ATOM 825 N N . VAL A 1 105 ? -14.117 38.785 16.069 1.00 97.56 105 VAL A N 1
ATOM 826 C CA . VAL A 1 105 ? -12.651 38.816 16.154 1.00 97.56 105 VAL A CA 1
ATOM 827 C C . VAL A 1 105 ? -12.046 38.654 14.763 1.00 97.56 105 VAL A C 1
ATOM 829 O O . VAL A 1 105 ? -12.448 37.774 14.007 1.00 97.56 105 VAL A O 1
ATOM 832 N N . MET A 1 106 ? -11.059 39.489 14.437 1.00 97.12 106 MET A N 1
ATOM 833 C CA . MET A 1 106 ? -10.235 39.371 13.231 1.00 97.12 106 MET A CA 1
ATOM 834 C C . MET A 1 106 ? -8.752 39.378 13.602 1.00 97.12 106 MET A C 1
ATOM 836 O O . MET A 1 106 ? -8.339 40.096 14.514 1.00 97.12 106 MET A O 1
ATOM 840 N N . ARG A 1 107 ? -7.930 38.623 12.868 1.00 96.62 107 ARG A N 1
ATOM 841 C CA . ARG A 1 107 ? -6.468 38.692 12.985 1.00 96.62 107 ARG A CA 1
ATOM 842 C C . ARG A 1 107 ? -5.949 39.772 12.044 1.00 96.62 107 ARG A C 1
ATOM 844 O O . ARG A 1 107 ? -6.121 39.666 10.834 1.00 96.62 107 ARG A O 1
ATOM 851 N N . CYS A 1 108 ? -5.319 40.808 12.584 1.00 96.62 108 CYS A N 1
ATOM 852 C CA . CYS A 1 108 ? -4.730 41.876 11.783 1.00 96.62 108 CYS A CA 1
ATOM 853 C C . CYS A 1 108 ? -3.474 41.349 11.058 1.00 96.62 108 CYS A C 1
ATOM 855 O O . CYS A 1 108 ? -2.513 40.971 11.734 1.00 96.62 108 CYS A O 1
ATOM 857 N N . PRO A 1 109 ? -3.416 41.354 9.711 1.00 94.62 109 PRO A N 1
ATOM 858 C CA . PRO A 1 109 ? -2.258 40.830 8.981 1.00 94.62 109 PRO A CA 1
ATOM 859 C C . PRO A 1 109 ? -0.967 41.613 9.249 1.00 94.62 109 PRO A C 1
ATOM 861 O O . PRO A 1 109 ? 0.113 41.032 9.291 1.00 94.62 109 PRO A O 1
ATOM 864 N N . LYS A 1 110 ? -1.076 42.932 9.472 1.00 95.25 110 LYS A N 1
ATOM 865 C CA . LYS A 1 110 ? 0.072 43.828 9.679 1.00 95.25 110 LYS A CA 1
ATOM 866 C C . LYS A 1 110 ? 0.710 43.677 11.056 1.00 95.25 110 LYS A C 1
ATOM 868 O O . LYS A 1 110 ? 1.928 43.744 11.177 1.00 95.25 110 LYS A O 1
ATOM 873 N N . THR A 1 111 ? -0.104 43.518 12.098 1.00 95.25 111 THR A N 1
ATOM 874 C CA . THR A 1 111 ? 0.379 43.485 13.490 1.00 95.25 111 THR A CA 1
ATOM 875 C C . THR A 1 111 ? 0.432 42.075 14.073 1.00 95.25 111 THR A C 1
ATOM 877 O O . THR A 1 111 ? 1.066 41.864 15.103 1.00 95.25 111 THR A O 1
ATOM 880 N N . GLY A 1 112 ? -0.257 41.112 13.455 1.00 94.31 112 GLY A N 1
ATOM 881 C CA . GLY A 1 112 ? -0.448 39.764 13.985 1.00 94.31 112 GLY A CA 1
ATOM 882 C C . GLY A 1 112 ? -1.382 39.686 15.198 1.00 94.31 112 GLY A C 1
ATOM 883 O O . GLY A 1 112 ? -1.633 38.581 15.672 1.00 94.31 112 GLY A O 1
ATOM 884 N N . MET A 1 113 ? -1.898 40.818 15.697 1.00 96.19 113 MET A N 1
ATOM 885 C CA . MET A 1 113 ? -2.797 40.867 16.852 1.00 96.19 113 MET A CA 1
ATOM 886 C C . MET A 1 113 ? -4.216 40.430 16.487 1.00 96.19 113 MET A C 1
ATOM 888 O O . MET A 1 113 ? -4.693 40.669 15.375 1.00 96.19 113 MET A O 1
ATOM 892 N N . TYR A 1 114 ? -4.913 39.864 17.467 1.00 98.12 114 TYR A N 1
ATOM 893 C CA . TYR A 1 114 ? -6.347 39.628 17.403 1.00 98.12 114 TYR A CA 1
ATOM 894 C C . TYR A 1 114 ? -7.088 40.872 17.878 1.00 98.12 114 TYR A C 1
ATOM 896 O O . TYR A 1 114 ? -6.868 41.353 18.993 1.00 98.12 114 TYR A O 1
ATOM 904 N N . VAL A 1 115 ? -7.954 41.399 17.016 1.00 98.25 115 VAL A N 1
ATOM 905 C CA . VAL A 1 115 ? -8.768 42.585 17.275 1.00 98.25 115 VAL A CA 1
ATOM 906 C C . VAL A 1 115 ? -10.220 42.160 17.396 1.00 98.25 115 VAL A C 1
ATOM 908 O O . VAL A 1 115 ? -10.795 41.598 16.465 1.00 98.25 115 VAL A O 1
ATOM 911 N N . MET A 1 116 ? -10.788 42.427 18.564 1.00 98.25 116 MET A N 1
ATOM 912 C CA . MET A 1 116 ? -12.171 42.163 18.919 1.00 98.25 116 MET A CA 1
ATOM 913 C C . MET A 1 116 ? -12.970 43.458 18.811 1.00 98.25 116 MET A C 1
ATOM 915 O O . MET A 1 116 ? -12.599 44.462 19.416 1.00 98.25 116 MET A O 1
ATOM 919 N N . LEU A 1 117 ? -14.068 43.422 18.067 1.00 97.94 117 LEU A N 1
ATOM 920 C CA . LEU A 1 117 ? -15.040 44.505 17.970 1.00 97.94 117 LEU A CA 1
ATOM 921 C C . LEU A 1 117 ? -16.374 44.027 18.534 1.00 97.94 117 LEU A C 1
ATOM 923 O O . LEU A 1 117 ? -16.755 42.874 18.327 1.00 97.94 117 LEU A O 1
ATOM 927 N N . MET A 1 118 ? -17.069 44.905 19.247 1.00 97.25 118 MET A N 1
ATOM 928 C CA . MET A 1 118 ? -18.329 44.580 19.912 1.00 97.25 118 MET A CA 1
ATOM 929 C C . MET A 1 118 ? -19.263 45.787 19.972 1.00 97.25 118 MET A C 1
ATOM 931 O O . MET A 1 118 ? -18.813 46.932 20.004 1.00 97.25 118 MET A O 1
ATOM 935 N N . HIS A 1 119 ? -20.561 45.523 20.057 1.00 96.19 119 HIS A N 1
ATOM 936 C CA . HIS A 1 119 ? -21.547 46.505 20.483 1.00 96.19 119 HIS A CA 1
ATOM 937 C C . HIS A 1 119 ? -21.511 46.640 22.011 1.00 96.19 119 HIS A C 1
ATOM 939 O O . HIS A 1 119 ? -21.434 45.635 22.715 1.00 96.19 119 HIS A O 1
ATOM 945 N N . ALA A 1 120 ? -21.570 47.868 22.522 1.00 96.12 120 ALA A N 1
ATOM 946 C CA . ALA A 1 120 ? -21.657 48.172 23.945 1.00 96.12 120 ALA A CA 1
ATOM 947 C C . ALA A 1 120 ? -22.719 49.251 24.205 1.00 96.12 120 ALA A C 1
ATOM 949 O O . ALA A 1 120 ? -22.732 50.271 23.518 1.00 96.12 120 ALA A O 1
ATOM 950 N N . ASP A 1 121 ? -23.577 49.074 25.210 1.00 94.94 121 ASP A N 1
ATOM 951 C CA . ASP A 1 121 ? -24.707 49.983 25.487 1.00 94.94 121 ASP A CA 1
ATOM 952 C C . ASP A 1 121 ? -25.060 50.007 26.985 1.00 94.94 121 ASP A C 1
ATOM 954 O O . ASP A 1 121 ? -24.456 49.297 27.795 1.00 94.94 121 ASP A O 1
ATOM 958 N N . ASP A 1 122 ? -26.004 50.857 27.379 1.00 92.31 122 ASP A N 1
ATOM 959 C CA . ASP A 1 122 ? -26.670 50.793 28.676 1.00 92.31 122 ASP A CA 1
ATOM 960 C C . ASP A 1 122 ? -27.862 49.815 28.647 1.00 92.31 122 ASP A C 1
ATOM 962 O O . ASP A 1 122 ? -28.349 49.414 27.593 1.00 92.31 122 ASP A O 1
ATOM 966 N N . LEU A 1 123 ? -28.379 49.429 29.818 1.00 88.62 123 LEU A N 1
ATOM 967 C CA . LEU A 1 123 ? -29.543 48.527 29.908 1.00 88.62 123 LEU A CA 1
ATOM 968 C C . LEU A 1 123 ? -30.836 49.111 29.303 1.00 88.62 123 LEU A C 1
ATOM 970 O O . LEU A 1 123 ? -31.822 48.391 29.152 1.00 88.62 123 LEU A O 1
ATOM 974 N N . LYS A 1 124 ? -30.859 50.410 28.975 1.00 87.75 124 LYS A N 1
ATOM 975 C CA . LYS A 1 124 ? -31.985 51.078 28.309 1.00 87.75 124 LYS A CA 1
ATOM 976 C C . LYS A 1 124 ? -31.828 51.078 26.783 1.00 87.75 124 LYS A C 1
ATOM 978 O O . LYS A 1 124 ? -32.776 51.457 26.092 1.00 87.75 124 LYS A O 1
ATOM 983 N N . TYR A 1 125 ? -30.685 50.628 26.263 1.00 87.62 125 TYR A N 1
ATOM 984 C CA . TYR A 1 125 ? -30.296 50.682 24.857 1.00 87.62 125 TYR A CA 1
ATOM 985 C C . TYR A 1 125 ? -30.358 52.105 24.272 1.00 87.62 125 TYR A C 1
ATOM 987 O O . TYR A 1 125 ? -30.962 52.317 23.208 1.00 87.62 125 TYR A O 1
ATOM 995 N N . MET A 1 126 ? -29.823 53.084 25.010 1.00 90.19 126 MET A N 1
ATOM 996 C CA . MET A 1 126 ? -29.859 54.520 24.683 1.00 90.19 126 MET A CA 1
ATOM 997 C C . MET A 1 126 ? -28.471 55.158 24.504 1.00 90.19 126 MET A C 1
ATOM 999 O O . MET A 1 126 ? -28.387 56.326 24.119 1.00 90.19 126 MET A O 1
ATOM 1003 N N . ASP A 1 127 ? -27.389 54.417 24.734 1.00 92.75 127 ASP A N 1
ATOM 1004 C CA . ASP A 1 127 ? -26.002 54.874 24.619 1.00 92.75 127 ASP A CA 1
ATOM 1005 C C . ASP A 1 127 ? -25.119 53.886 23.821 1.00 92.75 127 ASP A C 1
ATOM 1007 O O . ASP A 1 127 ? -24.115 53.367 24.332 1.00 92.75 127 ASP A O 1
ATOM 1011 N N . PRO A 1 128 ? -25.462 53.628 22.543 1.00 94.12 128 PRO A N 1
ATOM 1012 C CA . PRO A 1 128 ? -24.777 52.629 21.743 1.00 94.12 128 PRO A CA 1
ATOM 1013 C C . PRO A 1 128 ? -23.367 53.089 21.381 1.00 94.12 128 PRO A C 1
ATOM 1015 O O . PRO A 1 128 ? -23.169 54.195 20.873 1.00 94.12 128 PRO A O 1
ATOM 1018 N N . HIS A 1 129 ? -22.398 52.204 21.557 1.00 96.12 129 HIS A N 1
ATOM 1019 C CA . HIS A 1 129 ? -21.008 52.372 21.167 1.00 96.12 129 HIS A CA 1
ATOM 1020 C C . HIS A 1 129 ? -20.494 51.114 20.470 1.00 96.12 129 HIS A C 1
ATOM 1022 O O . HIS A 1 129 ? -20.891 50.001 20.803 1.00 96.12 129 HIS A O 1
ATOM 1028 N N . ILE A 1 130 ? -19.555 51.289 19.541 1.00 97.50 130 ILE A N 1
ATOM 1029 C CA . ILE A 1 130 ? -18.713 50.192 19.060 1.00 97.50 130 ILE A CA 1
ATOM 1030 C C . ILE A 1 130 ? -17.431 50.189 19.887 1.00 97.50 130 ILE A C 1
ATOM 1032 O O . ILE A 1 130 ? -16.666 51.154 19.855 1.00 97.50 130 ILE A O 1
ATOM 1036 N N . GLY A 1 131 ? -17.222 49.134 20.664 1.00 97.00 131 GLY A N 1
ATOM 1037 C CA . GLY A 1 131 ? -16.011 48.910 21.439 1.00 97.00 131 GLY A CA 1
ATOM 1038 C C . GLY A 1 131 ? -14.916 48.233 20.617 1.00 97.00 131 GLY A C 1
ATOM 1039 O O . GLY A 1 131 ? -15.179 47.611 19.585 1.00 97.00 131 GLY A O 1
ATOM 1040 N N . ILE A 1 132 ? -13.681 48.343 21.102 1.00 97.50 132 ILE A N 1
ATOM 1041 C CA . ILE A 1 132 ? -12.528 47.623 20.563 1.00 97.50 132 ILE A CA 1
ATOM 1042 C C . ILE A 1 132 ? -11.667 47.056 21.695 1.00 97.50 132 ILE A C 1
ATOM 1044 O O . ILE A 1 132 ? -11.317 47.762 22.641 1.00 97.50 132 ILE A O 1
ATOM 1048 N N . ALA A 1 133 ? -11.281 45.788 21.578 1.00 98.19 133 ALA A N 1
ATOM 1049 C CA . ALA A 1 133 ? -10.323 45.129 22.457 1.00 98.19 133 ALA A CA 1
ATOM 1050 C C . ALA A 1 133 ? -9.259 44.370 21.653 1.00 98.19 133 ALA A C 1
ATOM 1052 O O . ALA A 1 133 ? -9.474 44.002 20.500 1.00 98.19 133 ALA A O 1
ATOM 1053 N N . THR A 1 134 ? -8.090 44.136 22.250 1.00 97.88 134 THR A N 1
ATOM 1054 C CA . THR A 1 134 ? -6.957 43.493 21.559 1.00 97.88 134 THR A CA 1
ATOM 1055 C C . THR A 1 134 ? -6.317 42.399 22.397 1.00 97.88 134 THR A C 1
ATOM 1057 O O . THR A 1 134 ? -6.166 42.581 23.607 1.00 97.88 134 THR A O 1
ATOM 1060 N N . CYS A 1 135 ? -5.842 41.335 21.752 1.00 97.75 135 CYS A N 1
ATOM 1061 C CA . CYS A 1 135 ? -5.000 40.313 22.369 1.00 97.75 135 CYS A CA 1
ATOM 1062 C C . CYS A 1 135 ? -3.890 39.839 21.412 1.00 97.75 135 CYS A C 1
ATOM 1064 O O . CYS A 1 135 ? -4.010 39.942 20.191 1.00 97.75 135 CYS A O 1
ATOM 1066 N N . LYS A 1 136 ? -2.788 39.319 21.965 1.00 95.88 136 LYS A N 1
ATOM 1067 C CA . LYS A 1 136 ? -1.701 38.700 21.178 1.00 95.88 136 LYS A CA 1
ATOM 1068 C C . LYS A 1 136 ? -1.993 37.244 20.814 1.00 95.88 136 LYS A C 1
ATOM 1070 O O . LYS A 1 136 ? -1.451 36.747 19.835 1.00 95.88 136 LYS A O 1
ATOM 1075 N N . THR A 1 137 ? -2.824 36.568 21.599 1.00 95.00 137 THR A N 1
ATOM 1076 C CA . THR A 1 137 ? -3.241 35.180 21.383 1.00 95.00 137 THR A CA 1
ATOM 1077 C C . THR A 1 137 ? -4.751 35.128 21.194 1.00 95.00 137 THR A C 1
ATOM 1079 O O . THR A 1 137 ? -5.475 35.986 21.694 1.00 95.00 137 THR A O 1
ATOM 1082 N N . ILE A 1 138 ? -5.235 34.134 20.452 1.00 96.31 138 ILE A N 1
ATOM 1083 C CA . ILE A 1 138 ? -6.643 34.064 20.044 1.00 96.31 138 ILE A CA 1
ATOM 1084 C C . ILE A 1 138 ? -7.594 33.874 21.234 1.00 96.31 138 ILE A C 1
ATOM 1086 O O . ILE A 1 138 ? -8.622 34.541 21.294 1.00 96.31 138 ILE A O 1
ATOM 1090 N N . ASN A 1 139 ? -7.216 33.049 22.216 1.00 94.81 139 ASN A N 1
ATOM 1091 C CA . ASN A 1 139 ? -7.976 32.730 23.432 1.00 94.81 139 ASN A CA 1
ATOM 1092 C C . ASN A 1 139 ? -7.388 33.361 24.711 1.00 94.81 139 ASN A C 1
ATOM 1094 O O . ASN A 1 139 ? -7.661 32.890 25.814 1.00 94.81 139 ASN A O 1
ATOM 1098 N N . GLY A 1 140 ? -6.538 34.385 24.574 1.00 93.94 140 GLY A N 1
ATOM 1099 C CA . GLY A 1 140 ? -5.970 35.100 25.717 1.00 93.94 140 GLY A CA 1
ATOM 1100 C C . GLY A 1 140 ? -6.939 36.106 26.340 1.00 93.94 140 GLY A C 1
ATOM 1101 O O . GLY A 1 140 ? -8.088 36.232 25.923 1.00 93.94 140 GLY A O 1
ATOM 1102 N N . ASP A 1 141 ? -6.445 36.862 27.318 1.00 93.25 141 ASP A N 1
ATOM 1103 C CA . ASP A 1 141 ? -7.238 37.881 28.010 1.00 93.25 141 ASP A CA 1
ATOM 1104 C C . ASP A 1 141 ? -7.235 39.181 27.192 1.00 93.25 141 ASP A C 1
ATOM 1106 O O . ASP A 1 141 ? -6.225 39.895 27.112 1.00 93.25 141 ASP A O 1
ATOM 1110 N N . TYR A 1 142 ? -8.356 39.477 26.535 1.00 97.31 142 TYR A N 1
ATOM 1111 C CA . TYR A 1 142 ? -8.485 40.659 25.686 1.00 97.31 142 TYR A CA 1
ATOM 1112 C C . TYR A 1 142 ? -8.502 41.922 26.540 1.00 97.31 142 TYR A C 1
ATOM 1114 O O . TYR A 1 142 ? -9.177 42.005 27.562 1.00 97.31 142 TYR A O 1
ATOM 1122 N N . GLN A 1 143 ? -7.764 42.933 26.094 1.00 97.31 143 GLN A N 1
ATOM 1123 C CA . GLN A 1 143 ? -7.683 44.220 26.777 1.00 97.31 143 GLN A CA 1
ATOM 1124 C C . GLN A 1 143 ? -8.581 45.228 26.070 1.00 97.31 143 GLN A C 1
ATOM 1126 O O . GLN A 1 143 ? -8.339 45.541 24.898 1.00 97.31 143 GLN A O 1
ATOM 1131 N N . LEU A 1 144 ? -9.600 45.735 26.771 1.00 97.44 144 LEU A N 1
ATOM 1132 C CA . LEU A 1 144 ? -10.480 46.782 26.257 1.00 97.44 144 LEU A CA 1
ATOM 1133 C C . LEU A 1 144 ? -9.674 48.068 26.026 1.00 97.44 144 LEU A C 1
ATOM 1135 O O . LEU A 1 144 ? -9.006 48.572 26.925 1.00 97.44 144 LEU A O 1
ATOM 1139 N N . ARG A 1 145 ? -9.737 48.608 24.807 1.00 95.31 145 ARG A N 1
ATOM 1140 C CA . ARG A 1 145 ? -9.060 49.855 24.414 1.00 95.31 145 ARG A CA 1
ATOM 1141 C C . ARG A 1 145 ? -9.976 51.078 24.480 1.00 95.31 145 ARG A C 1
ATOM 1143 O O . ARG A 1 145 ? -9.483 52.199 24.421 1.00 95.31 145 ARG A O 1
ATOM 1150 N N . GLY A 1 146 ? -11.284 50.866 24.610 1.00 94.62 146 GLY A N 1
ATOM 1151 C CA . GLY A 1 146 ? -12.306 51.910 24.615 1.00 94.62 146 GLY A CA 1
ATOM 1152 C C . GLY A 1 146 ? -13.226 51.795 23.404 1.00 94.62 146 GLY A C 1
ATOM 1153 O O . GLY A 1 146 ? -13.567 50.690 22.981 1.00 94.62 146 GLY A O 1
ATOM 1154 N N . THR A 1 147 ? -13.649 52.938 22.864 1.00 96.44 147 THR A N 1
ATOM 1155 C CA . THR A 1 147 ? -14.546 53.018 21.706 1.00 96.44 147 THR A CA 1
ATOM 1156 C C . THR A 1 147 ? -13.763 53.116 20.400 1.00 96.44 147 THR A C 1
ATOM 1158 O O . THR A 1 147 ? -12.742 53.800 20.320 1.00 96.44 147 THR A O 1
ATOM 1161 N N . LEU A 1 148 ? -14.251 52.452 19.353 1.00 97.00 148 LEU A N 1
ATOM 1162 C CA . LEU A 1 148 ? -13.712 52.584 18.007 1.00 97.00 148 LEU A CA 1
ATOM 1163 C C . LEU A 1 148 ? -14.062 53.973 17.460 1.00 97.00 148 LEU A C 1
ATOM 1165 O O . LEU A 1 148 ? -15.227 54.387 17.471 1.00 97.00 148 LEU A O 1
ATOM 1169 N N . GLN A 1 149 ? -13.047 54.693 16.985 1.00 94.62 149 GLN A N 1
ATOM 1170 C CA . GLN A 1 149 ? -13.192 56.077 16.547 1.00 94.62 149 GLN A CA 1
ATOM 1171 C C . GLN A 1 149 ? -13.190 56.207 15.023 1.00 94.62 149 GLN A C 1
ATOM 1173 O O . GLN A 1 149 ? -12.389 55.577 14.331 1.00 94.62 149 GLN A O 1
ATOM 1178 N N . TYR A 1 150 ? -14.041 57.100 14.516 1.00 94.19 150 TYR A N 1
ATOM 1179 C CA . TYR A 1 150 ? -13.994 57.618 13.152 1.00 94.19 150 TYR A CA 1
ATOM 1180 C C . TYR A 1 150 ? -13.885 59.142 13.206 1.00 94.19 150 TYR A C 1
ATOM 1182 O O . TYR A 1 150 ? -14.714 59.801 13.831 1.00 94.19 150 TYR A O 1
ATOM 1190 N N . LYS A 1 151 ? -12.844 59.713 12.580 1.00 91.75 151 LYS A N 1
ATOM 1191 C CA . LYS A 1 151 ? -12.548 61.162 12.633 1.00 91.75 151 LYS A CA 1
ATOM 1192 C C . LYS A 1 151 ? -12.493 61.716 14.072 1.00 91.75 151 LYS A C 1
ATOM 1194 O O . LYS A 1 151 ? -13.004 62.797 14.351 1.00 91.75 151 LYS A O 1
ATOM 1199 N N . GLY A 1 152 ? -11.899 60.945 14.988 1.00 89.06 152 GLY A N 1
ATOM 1200 C CA . GLY A 1 152 ? -11.749 61.304 16.404 1.00 89.06 152 GLY A CA 1
ATOM 1201 C C . GLY A 1 152 ? -13.031 61.225 17.243 1.00 89.06 152 GLY A C 1
ATOM 1202 O O . GLY A 1 152 ? -13.017 61.646 18.394 1.00 89.06 152 GLY A O 1
ATOM 1203 N N . GLN A 1 153 ? -14.136 60.706 16.694 1.00 93.00 153 GLN A N 1
ATOM 1204 C CA . GLN A 1 153 ? -15.414 60.564 17.398 1.00 93.00 153 GLN A CA 1
ATOM 1205 C C . GLN A 1 153 ? -15.805 59.086 17.552 1.00 93.00 153 GLN A C 1
ATOM 1207 O O . GLN A 1 153 ? -15.615 58.317 16.605 1.00 93.00 153 GLN A O 1
ATOM 1212 N N . PRO A 1 154 ? -16.371 58.666 18.701 1.00 93.94 154 PRO A N 1
ATOM 1213 C CA . PRO A 1 154 ? -16.883 57.309 18.882 1.00 93.94 154 PRO A CA 1
ATOM 1214 C C . PRO A 1 154 ? -17.978 56.953 17.870 1.00 93.94 154 PRO A C 1
ATOM 1216 O O . PRO A 1 154 ? -18.905 57.732 17.637 1.00 93.94 154 PRO A O 1
ATOM 1219 N N . ILE A 1 155 ? -17.918 55.746 17.308 1.00 94.69 155 ILE A N 1
ATOM 1220 C CA . ILE A 1 155 ? -18.991 55.227 16.452 1.00 94.69 155 ILE A CA 1
ATOM 1221 C C . ILE A 1 155 ? -20.148 54.757 17.336 1.00 94.69 155 ILE A C 1
ATOM 1223 O O . ILE A 1 155 ? -19.986 53.847 18.148 1.00 94.69 155 ILE A O 1
ATOM 1227 N N . LYS A 1 156 ? -21.325 55.367 17.155 1.00 93.31 156 LYS A N 1
ATOM 1228 C CA . LYS A 1 156 ? -22.534 55.058 17.929 1.00 93.31 156 LYS A CA 1
ATOM 1229 C C . LYS A 1 156 ? -23.558 54.255 17.130 1.00 93.31 156 LYS A C 1
ATOM 1231 O O . LYS A 1 156 ? -24.329 54.836 16.356 1.00 93.31 156 LYS A O 1
ATOM 1236 N N . ARG A 1 157 ? -23.554 52.924 17.287 1.00 91.62 157 ARG A N 1
ATOM 1237 C CA . ARG A 1 157 ? -24.469 51.979 16.615 1.00 91.62 157 ARG A CA 1
ATOM 1238 C C . ARG A 1 157 ? -24.744 50.725 17.478 1.00 91.62 157 ARG A C 1
ATOM 1240 O O . ARG A 1 157 ? -23.892 50.341 18.271 1.00 91.62 157 ARG A O 1
ATOM 1247 N N . TRP A 1 158 ? -25.937 50.137 17.314 1.00 91.12 158 TRP A N 1
ATOM 1248 C CA . TRP A 1 158 ? -26.396 48.838 17.830 1.00 91.12 158 TRP A CA 1
ATOM 1249 C C . TRP A 1 158 ? -25.740 47.673 17.087 1.00 91.12 158 TRP A C 1
ATOM 1251 O O . TRP A 1 158 ? -24.517 47.570 17.072 1.00 91.12 158 TRP A O 1
ATOM 1261 N N . ASP A 1 159 ? -26.544 46.861 16.403 1.00 90.88 159 ASP A N 1
ATOM 1262 C CA . ASP A 1 159 ? -26.086 45.666 15.717 1.00 90.88 159 ASP A CA 1
ATOM 1263 C C . ASP A 1 159 ? -24.900 45.903 14.784 1.00 90.88 159 ASP A C 1
ATOM 1265 O O . ASP A 1 159 ? -24.877 46.853 13.987 1.00 90.88 159 ASP A O 1
ATOM 1269 N N . MET A 1 160 ? -23.937 44.988 14.869 1.00 95.62 160 MET A N 1
ATOM 1270 C CA . MET A 1 160 ? -22.721 45.022 14.083 1.00 95.62 160 MET A CA 1
ATOM 1271 C C . MET A 1 160 ? -22.273 43.645 13.590 1.00 95.62 160 MET A C 1
ATOM 1273 O O . MET A 1 160 ? -22.664 42.606 14.119 1.00 95.62 160 MET A O 1
ATOM 1277 N N . GLY A 1 161 ? -21.402 43.674 12.587 1.00 96.44 161 GLY A N 1
ATOM 1278 C CA . GLY A 1 161 ? -20.681 42.530 12.041 1.00 96.44 161 GLY A CA 1
ATOM 1279 C C . GLY A 1 161 ? -19.294 42.960 11.572 1.00 96.44 161 GLY A C 1
ATOM 1280 O O . GLY A 1 161 ? -18.936 44.134 11.667 1.00 96.44 161 GLY A O 1
ATOM 1281 N N . VAL A 1 162 ? -18.497 42.031 11.054 1.00 97.12 162 VAL A N 1
ATOM 1282 C CA . VAL A 1 162 ? -17.194 42.351 10.454 1.00 97.12 162 VAL A CA 1
ATOM 1283 C C . VAL A 1 162 ? -16.977 41.539 9.189 1.00 97.12 162 VAL A C 1
ATOM 1285 O O . VAL A 1 162 ? -17.587 40.486 9.011 1.00 97.12 162 VAL A O 1
ATOM 1288 N N . PHE A 1 163 ? -16.088 42.024 8.333 1.00 97.44 163 PHE A N 1
ATOM 1289 C CA . PHE A 1 163 ? -15.630 41.307 7.152 1.00 97.44 163 PHE A CA 1
ATOM 1290 C C . PHE A 1 163 ? -14.144 41.586 6.932 1.00 97.44 163 PHE A C 1
ATOM 1292 O O . PHE A 1 163 ? -13.723 42.741 6.980 1.00 97.44 163 PHE A O 1
ATOM 1299 N N . GLN A 1 164 ? -13.357 40.538 6.702 1.00 96.44 164 GLN A N 1
ATOM 1300 C CA . GLN A 1 164 ? -11.963 40.643 6.281 1.00 96.44 164 GLN A CA 1
ATOM 1301 C C . GLN A 1 164 ? -11.877 40.141 4.840 1.00 96.44 164 GLN A C 1
ATOM 1303 O O . GLN A 1 164 ? -12.240 38.998 4.568 1.00 96.44 164 GLN A O 1
ATOM 1308 N N . ASP A 1 165 ? -11.454 41.007 3.922 1.00 95.31 165 ASP A N 1
ATOM 1309 C CA . ASP A 1 165 ? -11.339 40.658 2.503 1.00 95.31 165 ASP A CA 1
ATOM 1310 C C . ASP A 1 165 ? -10.035 39.891 2.228 1.00 95.31 165 ASP A C 1
ATOM 1312 O O . ASP A 1 165 ? -9.119 39.848 3.051 1.00 95.31 165 ASP A O 1
ATOM 1316 N N . GLU A 1 166 ? -9.941 39.301 1.040 1.00 91.81 166 GLU A N 1
ATOM 1317 C CA . GLU A 1 166 ? -8.806 38.491 0.579 1.00 91.81 166 GLU A CA 1
ATOM 1318 C C . GLU A 1 166 ? -7.490 39.287 0.524 1.00 91.81 166 GLU A C 1
ATOM 1320 O O . GLU A 1 166 ? -6.409 38.707 0.592 1.00 91.81 166 GLU A O 1
ATOM 1325 N N . ASP A 1 167 ? -7.572 40.618 0.427 1.00 92.75 167 ASP A N 1
ATOM 1326 C CA . ASP A 1 167 ? -6.421 41.528 0.470 1.00 92.75 167 ASP A CA 1
ATOM 1327 C C . ASP A 1 167 ? -5.965 41.874 1.901 1.00 92.75 167 ASP A C 1
ATOM 1329 O O . ASP A 1 167 ? -5.025 42.648 2.090 1.00 92.75 167 ASP A O 1
ATOM 1333 N N . GLY A 1 168 ? -6.626 41.312 2.916 1.00 93.88 168 GLY A N 1
ATOM 1334 C CA . GLY A 1 168 ? -6.325 41.549 4.319 1.00 93.88 168 GLY A CA 1
ATOM 1335 C C . GLY A 1 168 ? -6.873 42.866 4.868 1.00 93.88 168 GLY A C 1
ATOM 1336 O O . GLY A 1 168 ? -6.493 43.246 5.977 1.00 93.88 168 GLY A O 1
ATOM 1337 N N . LYS A 1 169 ? -7.756 43.585 4.162 1.00 96.81 169 LYS A N 1
ATOM 1338 C CA . LYS A 1 169 ? -8.463 44.748 4.725 1.00 96.81 169 LYS A CA 1
ATOM 1339 C C . LYS A 1 169 ? -9.643 44.320 5.590 1.00 96.81 169 LYS A C 1
ATOM 1341 O O . LYS A 1 169 ? -10.420 43.447 5.214 1.00 96.81 169 LYS A O 1
ATOM 1346 N N . GLY A 1 170 ? -9.782 44.974 6.740 1.00 97.50 170 GLY A N 1
ATOM 1347 C CA . GLY A 1 170 ? -10.873 44.750 7.683 1.00 97.50 170 GLY A CA 1
ATOM 1348 C C . GLY A 1 170 ? -11.972 45.796 7.529 1.00 97.50 170 GLY A C 1
ATOM 1349 O O . GLY A 1 170 ? -11.697 46.975 7.289 1.00 97.50 170 GLY A O 1
ATOM 1350 N N . TYR A 1 171 ? -13.218 45.369 7.706 1.00 98.19 171 TYR A N 1
ATOM 1351 C CA . TYR A 1 171 ? -14.403 46.204 7.571 1.00 98.19 171 TYR A CA 1
ATOM 1352 C C . TYR A 1 171 ? -15.349 46.013 8.755 1.00 98.19 171 TYR A C 1
ATOM 1354 O O . TYR A 1 171 ? -15.617 44.885 9.168 1.00 98.19 171 TYR A O 1
ATOM 1362 N N . LEU A 1 172 ? -15.885 47.122 9.270 1.00 98.06 172 LEU A N 1
ATOM 1363 C CA . LEU A 1 172 ? -16.949 47.140 10.269 1.00 98.06 172 LEU A CA 1
ATOM 1364 C C . LEU A 1 172 ? -18.319 47.272 9.588 1.00 98.06 172 LEU A C 1
ATOM 1366 O O . LEU A 1 172 ? -18.606 48.239 8.875 1.00 98.06 172 LEU A O 1
ATOM 1370 N N . LEU A 1 173 ? -19.128 46.260 9.877 1.00 97.56 173 LEU A N 1
ATOM 1371 C CA . LEU A 1 173 ? -20.550 46.041 9.641 1.00 97.56 173 LEU A CA 1
ATOM 1372 C C . LEU A 1 173 ? -21.445 46.857 10.565 1.00 97.56 173 LEU A C 1
ATOM 1374 O O . LEU A 1 173 ? -21.406 46.506 11.735 1.00 97.56 173 LEU A O 1
ATOM 1378 N N . THR A 1 174 ? -22.245 47.855 10.176 1.00 95.25 174 THR A N 1
ATOM 1379 C CA . THR A 1 174 ? -23.196 48.454 11.151 1.00 95.25 174 THR A CA 1
ATOM 1380 C C . THR A 1 174 ? -24.622 48.514 10.642 1.00 95.25 174 THR A C 1
ATOM 1382 O O . THR A 1 174 ? -24.842 48.768 9.460 1.00 95.25 174 THR A O 1
ATOM 1385 N N . HIS A 1 175 ? -25.588 48.299 11.540 1.00 90.00 175 HIS A N 1
ATOM 1386 C CA . HIS A 1 175 ? -27.017 48.378 11.239 1.00 90.00 175 HIS A CA 1
ATOM 1387 C C . HIS A 1 175 ? -27.376 49.643 10.428 1.00 90.00 175 HIS A C 1
ATOM 1389 O O . HIS A 1 175 ? -26.720 50.683 10.536 1.00 90.00 175 HIS A O 1
ATOM 1395 N N . HIS A 1 176 ? -28.447 49.576 9.634 1.00 91.50 176 HIS A N 1
ATOM 1396 C CA . HIS A 1 176 ? -28.894 50.640 8.717 1.00 91.50 176 HIS A CA 1
ATOM 1397 C C . HIS A 1 176 ? -27.960 50.997 7.550 1.00 91.50 176 HIS A C 1
ATOM 1399 O O . HIS A 1 176 ? -28.324 51.848 6.737 1.00 91.50 176 HIS A O 1
ATOM 1405 N N . GLY A 1 177 ? -26.812 50.330 7.409 1.00 92.00 177 GLY A N 1
ATOM 1406 C CA . GLY A 1 177 ? -26.071 50.293 6.150 1.00 92.00 177 GLY A CA 1
ATOM 1407 C C . GLY A 1 177 ? -24.646 50.846 6.126 1.00 92.00 177 GLY A C 1
ATOM 1408 O O . GLY A 1 177 ? -23.961 50.515 5.155 1.00 92.00 177 GLY A O 1
ATOM 1409 N N . PRO A 1 178 ? -24.146 51.659 7.081 1.00 96.56 178 PRO A N 1
ATOM 1410 C CA . PRO A 1 178 ? -22.769 52.132 7.006 1.00 96.56 178 PRO A CA 1
ATOM 1411 C C . PRO A 1 178 ? -21.762 50.980 7.071 1.00 96.56 178 PRO A C 1
ATOM 1413 O O . PRO A 1 178 ? -21.804 50.147 7.982 1.00 96.56 178 PRO A O 1
ATOM 1416 N N . ILE A 1 179 ? -20.837 50.980 6.110 1.00 97.88 179 ILE A N 1
ATOM 1417 C CA . ILE A 1 179 ? -19.686 50.081 6.040 1.00 97.88 179 ILE A CA 1
ATOM 1418 C C . ILE A 1 179 ? -18.427 50.928 6.196 1.00 97.88 179 ILE A C 1
ATOM 1420 O O . ILE A 1 179 ? -18.151 51.823 5.389 1.00 97.88 179 ILE A O 1
ATOM 1424 N N . PHE A 1 180 ? -17.648 50.632 7.230 1.00 97.94 180 PHE A N 1
ATOM 1425 C CA . PHE A 1 180 ? -16.412 51.344 7.536 1.00 97.94 180 PHE A CA 1
ATOM 1426 C C . PHE A 1 180 ? -15.202 50.470 7.218 1.00 97.94 180 PHE A C 1
ATOM 1428 O O . PHE A 1 180 ? -15.159 49.315 7.628 1.00 97.94 180 PHE A O 1
ATOM 1435 N N . ARG A 1 181 ? -14.205 51.019 6.521 1.00 98.00 181 ARG A N 1
ATOM 1436 C CA . ARG A 1 181 ? -12.885 50.398 6.367 1.00 98.00 181 ARG A CA 1
ATOM 1437 C C . ARG A 1 181 ? -12.036 50.719 7.594 1.00 98.00 181 ARG A C 1
ATOM 1439 O O . ARG A 1 181 ? -11.886 51.891 7.948 1.00 98.00 181 ARG A O 1
ATOM 1446 N N . LEU A 1 182 ? -11.478 49.690 8.220 1.00 98.00 182 LEU A N 1
ATOM 1447 C CA . LEU A 1 182 ? -10.558 49.840 9.344 1.00 98.00 182 LEU A CA 1
ATOM 1448 C C . LEU A 1 182 ? -9.184 50.342 8.866 1.00 98.00 182 LEU A C 1
ATOM 1450 O O . LEU A 1 182 ? -8.805 50.123 7.715 1.00 98.00 182 LEU A O 1
ATOM 1454 N N . SER A 1 183 ? -8.441 51.014 9.749 1.00 96.62 183 SER A N 1
ATOM 1455 C CA . SER A 1 183 ? -7.021 51.335 9.543 1.00 96.62 183 SER A CA 1
ATOM 1456 C C . SER A 1 183 ? -6.188 50.062 9.376 1.00 96.62 183 SER A C 1
ATOM 1458 O O . SER A 1 183 ? -6.620 48.990 9.782 1.00 96.62 183 SER A O 1
ATOM 1460 N N . ASP A 1 184 ? -4.975 50.151 8.822 1.00 95.62 184 ASP A N 1
ATOM 1461 C CA . ASP A 1 184 ? -4.120 48.974 8.573 1.00 95.62 184 ASP A CA 1
ATOM 1462 C C . ASP A 1 184 ? -3.826 48.114 9.819 1.00 95.62 184 ASP A C 1
ATOM 1464 O O . ASP A 1 184 ? -3.554 46.920 9.707 1.00 95.62 184 ASP A O 1
ATOM 1468 N N . ASP A 1 185 ? -3.816 48.726 11.004 1.00 95.62 185 ASP A N 1
ATOM 1469 C CA . ASP A 1 185 ? -3.611 48.061 12.297 1.00 95.62 185 ASP A CA 1
ATOM 1470 C C . ASP A 1 185 ? -4.917 47.578 12.951 1.00 95.62 185 ASP A C 1
ATOM 1472 O O . ASP A 1 185 ? -4.881 46.936 13.999 1.00 95.62 185 ASP A O 1
ATOM 1476 N N . TYR A 1 186 ? -6.055 47.864 12.314 1.00 97.19 186 TYR A N 1
ATOM 1477 C CA . TYR A 1 186 ? -7.427 47.584 12.738 1.00 97.19 186 TYR A CA 1
ATOM 1478 C C . TYR A 1 186 ? -7.870 48.329 14.010 1.00 97.19 186 TYR A C 1
ATOM 1480 O O . TYR A 1 186 ? -8.925 48.018 14.562 1.00 97.19 186 TYR A O 1
ATOM 1488 N N . LEU A 1 187 ? -7.105 49.320 14.482 1.00 95.44 187 LEU A N 1
ATOM 1489 C CA . LEU A 1 187 ? -7.366 49.994 15.761 1.00 95.44 187 LEU A CA 1
ATOM 1490 C C . LEU A 1 187 ? -8.253 51.245 15.653 1.00 95.44 187 LEU A C 1
ATOM 1492 O O . LEU A 1 187 ? -8.667 51.802 16.669 1.00 95.44 187 LEU A O 1
ATOM 1496 N N . SER A 1 188 ? -8.565 51.690 14.436 1.00 95.00 188 SER A N 1
ATOM 1497 C CA . SER A 1 188 ? -9.431 52.840 14.159 1.00 95.00 188 SER A CA 1
ATOM 1498 C C . SER A 1 188 ? -10.151 52.678 12.817 1.00 95.00 188 SER A C 1
ATOM 1500 O O . SER A 1 188 ? -9.914 51.713 12.087 1.00 95.00 188 SER A O 1
ATOM 1502 N N . VAL A 1 189 ? -11.043 53.609 12.473 1.00 96.75 189 VAL A N 1
ATOM 1503 C CA . VAL A 1 189 ? -11.644 53.677 11.135 1.00 96.75 189 VAL A CA 1
ATOM 1504 C C . VAL A 1 189 ? -10.917 54.698 10.274 1.00 96.75 189 VAL A C 1
ATOM 1506 O O . VAL A 1 189 ? -10.835 55.874 10.626 1.00 96.75 189 VAL A O 1
ATOM 1509 N N . ASP A 1 190 ? -10.489 54.253 9.097 1.00 94.12 190 ASP A N 1
ATOM 1510 C CA . ASP A 1 190 ? -9.890 55.097 8.067 1.00 94.12 190 ASP A CA 1
ATOM 1511 C C . ASP A 1 190 ? -10.975 55.861 7.287 1.00 94.12 190 ASP A C 1
ATOM 1513 O O . ASP A 1 190 ? -11.005 57.093 7.257 1.00 94.12 190 ASP A O 1
ATOM 1517 N N . THR A 1 191 ? -11.955 55.149 6.717 1.00 96.44 191 THR A N 1
ATOM 1518 C CA . THR A 1 191 ? -13.028 55.789 5.941 1.00 96.44 191 THR A CA 1
ATOM 1519 C C . THR A 1 191 ? -14.345 55.011 5.952 1.00 96.44 191 THR A C 1
ATOM 1521 O O . THR A 1 191 ? -14.361 53.787 6.070 1.00 96.44 191 THR A O 1
ATOM 1524 N N . MET A 1 192 ? -15.468 55.717 5.797 1.00 96.38 192 MET A N 1
ATOM 1525 C CA . MET A 1 192 ? -16.769 55.109 5.510 1.00 96.38 192 MET A CA 1
ATOM 1526 C C . MET A 1 192 ? -16.864 54.875 4.001 1.00 96.38 192 MET A C 1
ATOM 1528 O O . MET A 1 192 ? -16.961 55.833 3.235 1.00 96.38 192 MET A O 1
ATOM 1532 N N . ILE A 1 193 ? -16.806 53.614 3.572 1.00 96.38 193 ILE A N 1
ATOM 1533 C CA . ILE A 1 193 ? -16.705 53.258 2.149 1.00 96.38 193 ILE A CA 1
ATOM 1534 C C . ILE A 1 193 ? -18.061 53.120 1.454 1.00 96.38 193 ILE A C 1
ATOM 1536 O O . ILE A 1 193 ? -18.132 53.270 0.239 1.00 96.38 193 ILE A O 1
ATOM 1540 N N . ALA A 1 194 ? -19.127 52.830 2.202 1.00 96.50 194 ALA A N 1
ATOM 1541 C CA . ALA A 1 194 ? -20.474 52.671 1.665 1.00 96.50 194 ALA A CA 1
ATOM 1542 C C . ALA A 1 194 ? -21.539 52.935 2.739 1.00 96.50 194 ALA A C 1
ATOM 1544 O O . ALA A 1 194 ? -21.273 52.836 3.937 1.00 96.50 194 ALA A O 1
ATOM 1545 N N . ASN A 1 195 ? -22.759 53.247 2.293 1.00 96.19 195 ASN A N 1
ATOM 1546 C CA . ASN A 1 195 ? -23.959 53.288 3.127 1.00 96.19 195 ASN A CA 1
ATOM 1547 C C . ASN A 1 195 ? -25.118 52.588 2.395 1.00 96.19 195 ASN A C 1
ATOM 1549 O O . ASN A 1 195 ? -25.706 53.147 1.465 1.00 96.19 195 ASN A O 1
ATOM 1553 N N . VAL A 1 196 ? -25.406 51.344 2.779 1.00 96.62 196 VAL A N 1
ATOM 1554 C CA . VAL A 1 196 ? -26.371 50.464 2.105 1.00 96.62 196 VAL A CA 1
ATOM 1555 C C . VAL A 1 196 ? -27.806 50.843 2.474 1.00 96.62 196 VAL A C 1
ATOM 1557 O O . VAL A 1 196 ? -28.320 50.484 3.532 1.00 96.62 196 VAL A O 1
ATOM 1560 N N . LYS A 1 197 ? -28.481 51.581 1.584 1.00 94.31 197 LYS A N 1
ATOM 1561 C CA . LYS A 1 197 ? -29.859 52.044 1.811 1.00 94.31 197 LYS A CA 1
ATOM 1562 C C . LYS A 1 197 ? -30.831 50.872 1.979 1.00 94.31 197 LYS A C 1
ATOM 1564 O O . LYS A 1 197 ? -30.886 49.976 1.141 1.00 94.31 197 LYS A O 1
ATOM 1569 N N . GLY A 1 198 ? -31.665 50.945 3.016 1.00 91.56 198 GLY A N 1
ATOM 1570 C CA . GLY A 1 198 ? -32.723 49.965 3.278 1.00 91.56 198 GLY A CA 1
ATOM 1571 C C . GLY A 1 198 ? -32.247 48.668 3.937 1.00 91.56 198 GLY A C 1
ATOM 1572 O O . GLY A 1 198 ? -33.015 47.709 3.951 1.00 91.56 198 GLY A O 1
ATOM 1573 N N . MET A 1 199 ? -31.009 48.630 4.442 1.00 93.56 199 MET A N 1
ATOM 1574 C CA . MET A 1 199 ? -30.500 47.541 5.275 1.00 93.56 199 MET A CA 1
ATOM 1575 C C . MET A 1 199 ? -31.105 47.599 6.686 1.00 93.56 199 MET A C 1
ATOM 1577 O O . MET A 1 199 ? -31.321 48.686 7.232 1.00 93.56 199 MET A O 1
ATOM 1581 N N . GLY A 1 200 ? -31.375 46.433 7.270 1.00 93.25 200 GLY A N 1
ATOM 1582 C CA . GLY A 1 200 ? -31.936 46.286 8.607 1.00 93.25 200 GLY A CA 1
ATOM 1583 C C . GLY A 1 200 ? -30.854 46.131 9.673 1.00 93.25 200 GLY A C 1
ATOM 1584 O O . GLY A 1 200 ? -29.914 46.932 9.736 1.00 93.25 200 GLY A O 1
ATOM 1585 N N . GLU A 1 201 ? -31.008 45.109 10.515 1.00 91.62 201 GLU A N 1
ATOM 1586 C CA . GLU A 1 201 ? -30.084 44.766 11.602 1.00 91.62 201 GLU A CA 1
ATOM 1587 C C . GLU A 1 201 ? -29.323 43.459 11.334 1.00 91.62 201 GLU A C 1
ATOM 1589 O O . GLU A 1 201 ? -29.464 42.847 10.272 1.00 91.62 201 GLU A O 1
ATOM 1594 N N . SER A 1 202 ? -28.455 43.076 12.266 1.00 93.62 202 SER A N 1
ATOM 1595 C CA . SER A 1 202 ? -27.591 41.899 12.182 1.00 93.62 202 SER A CA 1
ATOM 1596 C C . SER A 1 202 ? -26.839 41.674 10.850 1.00 93.62 202 SER A C 1
ATOM 1598 O O . SER A 1 202 ? -27.083 40.695 10.132 1.00 93.62 202 SER A O 1
ATOM 1600 N N . PRO A 1 203 ? -25.925 42.585 10.464 1.00 96.50 203 PRO A N 1
ATOM 1601 C CA . PRO A 1 203 ? -25.223 42.473 9.193 1.00 96.50 203 PRO A CA 1
ATOM 1602 C C . PRO A 1 203 ? -24.184 41.340 9.193 1.00 96.50 203 PRO A C 1
ATOM 1604 O O . PRO A 1 203 ? -23.283 41.316 10.030 1.00 96.50 203 PRO A O 1
ATOM 1607 N N . ALA A 1 204 ? -24.237 40.469 8.184 1.00 97.50 204 ALA A N 1
ATOM 1608 C CA . ALA A 1 204 ? -23.209 39.463 7.907 1.00 97.50 204 ALA A CA 1
ATOM 1609 C C . ALA A 1 204 ? -22.785 39.527 6.436 1.00 97.50 204 ALA A C 1
ATOM 1611 O O . ALA A 1 204 ? -23.635 39.607 5.552 1.00 97.50 204 ALA A O 1
ATOM 1612 N N . MET A 1 205 ? -21.481 39.493 6.155 1.00 97.75 205 MET A N 1
ATOM 1613 C CA . MET A 1 205 ? -20.962 39.632 4.793 1.00 97.75 205 MET A CA 1
ATOM 1614 C C . MET A 1 205 ? -20.007 38.503 4.431 1.00 97.75 205 MET A C 1
ATOM 1616 O O . MET A 1 205 ? -19.195 38.084 5.250 1.00 97.75 205 MET A O 1
ATOM 1620 N N . PHE A 1 206 ? -20.072 38.065 3.177 1.00 97.88 206 PHE A N 1
ATOM 1621 C CA . PHE A 1 206 ? -19.054 37.218 2.568 1.00 97.88 206 PHE A CA 1
ATOM 1622 C C . PHE A 1 206 ? -18.835 37.607 1.105 1.00 97.88 206 PHE A C 1
ATOM 1624 O O . PHE A 1 206 ? -19.630 38.336 0.506 1.00 97.88 206 PHE A O 1
ATOM 1631 N N . LYS A 1 207 ? -17.756 37.091 0.519 1.00 96.94 207 LYS A N 1
ATOM 1632 C CA . LYS A 1 207 ? -17.410 37.290 -0.886 1.00 96.94 207 LYS A CA 1
ATOM 1633 C C . LYS A 1 207 ? -17.236 35.935 -1.560 1.00 96.94 207 LYS A C 1
ATOM 1635 O O . LYS A 1 207 ? -16.623 35.035 -0.994 1.00 96.94 207 LYS A O 1
ATOM 1640 N N . LYS A 1 208 ? -17.788 35.781 -2.762 1.00 95.31 208 LYS A N 1
ATOM 1641 C CA . LYS A 1 208 ? -17.618 34.577 -3.586 1.00 95.31 208 LYS A CA 1
ATOM 1642 C C . LYS A 1 208 ? -17.636 34.949 -5.060 1.00 95.31 208 LYS A C 1
ATOM 1644 O O . LYS A 1 208 ? -18.518 35.683 -5.499 1.00 95.31 208 LYS A O 1
ATOM 1649 N N . ASN A 1 209 ? -16.667 34.435 -5.818 1.00 93.06 209 ASN A N 1
ATOM 1650 C CA . ASN A 1 209 ? -16.534 34.661 -7.263 1.00 93.06 209 ASN A CA 1
ATOM 1651 C C . ASN A 1 209 ? -16.569 36.157 -7.650 1.00 93.06 209 ASN A C 1
ATOM 1653 O O . ASN A 1 209 ? -17.240 36.542 -8.604 1.00 93.06 209 ASN A O 1
ATOM 1657 N N . GLY A 1 210 ? -15.886 37.011 -6.876 1.00 93.50 210 GLY A N 1
ATOM 1658 C CA . GLY A 1 210 ? -15.815 38.459 -7.123 1.00 93.50 210 GLY A CA 1
ATOM 1659 C C . GLY A 1 210 ? -17.070 39.265 -6.755 1.00 93.50 210 GLY A C 1
ATOM 1660 O O . GLY A 1 210 ? -17.088 40.473 -6.969 1.00 93.50 210 GLY A O 1
ATOM 1661 N N . MET A 1 211 ? -18.104 38.635 -6.191 1.00 96.69 211 MET A N 1
ATOM 1662 C CA . MET A 1 211 ? -19.324 39.294 -5.712 1.00 96.69 211 MET A CA 1
ATOM 1663 C C . MET A 1 211 ? -19.352 39.316 -4.180 1.00 96.69 211 MET A C 1
ATOM 1665 O O . MET A 1 211 ? -19.090 38.294 -3.542 1.00 96.69 211 MET A O 1
ATOM 1669 N N . TYR A 1 212 ? -19.703 40.461 -3.599 1.00 98.12 212 TYR A N 1
ATOM 1670 C CA . TYR A 1 212 ? -19.989 40.626 -2.176 1.00 98.12 212 TYR A CA 1
ATOM 1671 C C . TYR A 1 212 ? -21.473 40.395 -1.912 1.00 98.12 212 TYR A C 1
ATOM 1673 O O . TYR A 1 212 ? -22.323 40.909 -2.641 1.00 98.12 212 TYR A O 1
ATOM 1681 N N . TYR A 1 213 ? -21.770 39.677 -0.835 1.00 98.44 213 TYR A N 1
ATOM 1682 C CA . TYR A 1 213 ? -23.117 39.410 -0.350 1.00 98.44 213 TYR A CA 1
ATOM 1683 C C . TYR A 1 213 ? -23.232 39.911 1.080 1.00 98.44 213 TYR A C 1
ATOM 1685 O O . TYR A 1 213 ? -22.382 39.589 1.906 1.00 98.44 213 TYR A O 1
ATOM 1693 N N . LEU A 1 214 ? -24.280 40.673 1.373 1.00 98.12 214 LEU A N 1
ATOM 1694 C CA . LEU A 1 214 ? -24.533 41.266 2.684 1.00 98.12 214 LEU A CA 1
ATOM 1695 C C . LEU A 1 214 ? -25.931 40.879 3.164 1.00 98.12 214 LEU A C 1
ATOM 1697 O O . LEU A 1 214 ? -26.917 41.371 2.624 1.00 98.12 214 LEU A O 1
ATOM 1701 N N . LEU A 1 215 ? -26.004 39.988 4.149 1.00 98.00 215 LEU A N 1
ATOM 1702 C CA . LEU A 1 215 ? -27.226 39.484 4.775 1.00 98.00 215 LEU A CA 1
ATOM 1703 C C . LEU A 1 215 ? -27.626 40.380 5.953 1.00 98.00 215 LEU A C 1
ATOM 1705 O O . LEU A 1 215 ? -26.762 40.927 6.637 1.00 98.00 215 LEU A O 1
ATOM 1709 N N . THR A 1 216 ? -28.930 40.518 6.192 1.00 96.38 216 THR A N 1
ATOM 1710 C CA . THR A 1 216 ? -29.505 41.329 7.276 1.00 96.38 216 THR A CA 1
ATOM 1711 C C . THR A 1 216 ? -30.909 40.831 7.650 1.00 96.38 216 THR A C 1
ATOM 1713 O O . THR A 1 216 ? -31.592 40.204 6.835 1.00 96.38 216 THR A O 1
ATOM 1716 N N . SER A 1 217 ? -31.361 41.113 8.872 1.00 94.75 217 SER A N 1
ATOM 1717 C CA . SER A 1 217 ? -32.724 40.832 9.344 1.00 94.75 217 SER A CA 1
ATOM 1718 C C . SER A 1 217 ? -33.589 42.094 9.433 1.00 94.75 217 SER A C 1
ATOM 1720 O O . SER A 1 217 ? -33.092 43.224 9.427 1.00 94.75 217 SER A O 1
ATOM 1722 N N . ASN A 1 218 ? -34.909 41.917 9.536 1.00 92.00 218 ASN A N 1
ATOM 1723 C CA . ASN A 1 218 ? -35.828 42.995 9.917 1.00 92.00 218 ASN A CA 1
ATOM 1724 C C . ASN A 1 218 ? -35.736 43.312 11.420 1.00 92.00 218 ASN A C 1
ATOM 1726 O O . ASN A 1 218 ? -35.253 42.485 12.184 1.00 92.00 218 ASN A O 1
ATOM 1730 N N . LEU A 1 219 ? -36.241 44.487 11.819 1.00 88.12 219 LEU A N 1
ATOM 1731 C CA . LEU A 1 219 ? -36.243 44.998 13.197 1.00 88.12 219 LEU A CA 1
ATOM 1732 C C . LEU A 1 219 ? -37.473 44.513 13.985 1.00 88.12 219 LEU A C 1
ATOM 1734 O O . LEU A 1 219 ? -38.426 45.271 14.176 1.00 88.12 219 LEU A O 1
ATOM 1738 N N . THR A 1 220 ? -37.483 43.253 14.420 1.00 85.38 220 THR A N 1
ATOM 1739 C CA . THR A 1 220 ? -38.632 42.640 15.125 1.00 85.38 220 THR A CA 1
ATOM 1740 C C . THR A 1 220 ? -38.328 42.279 16.580 1.00 85.38 220 THR A C 1
ATOM 1742 O O . THR A 1 220 ? -38.941 41.371 17.141 1.00 85.38 220 THR A O 1
ATOM 1745 N N . SER A 1 221 ? -37.412 43.014 17.225 1.00 84.25 221 SER A N 1
ATOM 1746 C CA . SER A 1 221 ? -36.902 42.676 18.564 1.00 84.25 221 SER A CA 1
ATOM 1747 C C . SER A 1 221 ? -36.339 41.241 18.561 1.00 84.25 221 SER A C 1
ATOM 1749 O O . SER A 1 221 ? -35.715 40.845 17.584 1.00 84.25 221 SER A O 1
ATOM 1751 N N . TRP A 1 222 ? -36.555 40.449 19.613 1.00 84.12 222 TRP A N 1
ATOM 1752 C CA . TRP A 1 222 ? -36.108 39.049 19.673 1.00 84.12 222 TRP A CA 1
ATOM 1753 C C . TRP A 1 222 ? -36.940 38.094 18.806 1.00 84.12 222 TRP A C 1
ATOM 1755 O O . TRP A 1 222 ? -36.631 36.905 18.731 1.00 84.12 222 TRP A O 1
ATOM 1765 N N . GLU A 1 223 ? -38.001 38.583 18.154 1.00 89.75 223 GLU A N 1
ATOM 1766 C CA . GLU A 1 223 ? -38.811 37.729 17.298 1.00 89.75 223 GLU A CA 1
ATOM 1767 C C . GLU A 1 223 ? -38.106 37.470 15.971 1.00 89.75 223 GLU A C 1
ATOM 1769 O O . GLU A 1 223 ? -37.586 38.389 15.336 1.00 89.75 223 GLU A O 1
ATOM 1774 N N . ARG A 1 224 ? -38.128 36.216 15.526 1.00 91.19 224 ARG A N 1
ATOM 1775 C CA . ARG A 1 224 ? -37.453 35.772 14.306 1.00 91.19 224 ARG A CA 1
ATOM 1776 C C . ARG A 1 224 ? -38.253 36.223 13.081 1.00 91.19 224 ARG A C 1
ATOM 1778 O O . ARG A 1 224 ? -39.478 36.332 13.134 1.00 91.19 224 ARG A O 1
ATOM 1785 N N . ASN A 1 225 ? -37.567 36.520 11.979 1.00 93.88 225 ASN A N 1
ATOM 1786 C CA . ASN A 1 225 ? -38.182 37.067 10.767 1.00 93.88 225 ASN A CA 1
ATOM 1787 C C . ASN A 1 225 ? -37.487 36.590 9.487 1.00 93.88 225 ASN A C 1
ATOM 1789 O O . ASN A 1 225 ? -36.394 36.022 9.529 1.00 93.88 225 ASN A O 1
ATOM 1793 N N . ASP A 1 226 ? -38.109 36.846 8.338 1.00 95.38 226 ASP A N 1
ATOM 1794 C CA . ASP A 1 226 ? -37.486 36.578 7.044 1.00 95.38 226 ASP A CA 1
ATOM 1795 C C . ASP A 1 226 ? -36.344 37.568 6.782 1.00 95.38 226 ASP A C 1
ATOM 1797 O O . ASP A 1 226 ? -36.532 38.782 6.672 1.00 95.38 226 ASP A O 1
ATOM 1801 N N . ASN A 1 227 ? -35.128 37.032 6.721 1.00 96.75 227 ASN A N 1
ATOM 1802 C CA . ASN A 1 227 ? -33.904 37.774 6.470 1.00 96.75 227 ASN A CA 1
ATOM 1803 C C . ASN A 1 227 ? -33.716 37.945 4.958 1.00 96.75 227 ASN A C 1
ATOM 1805 O O . ASN A 1 227 ? -34.111 37.099 4.153 1.00 96.75 227 ASN A O 1
ATOM 1809 N N . TYR A 1 228 ? -33.075 39.038 4.565 1.00 97.38 228 TYR A N 1
ATOM 1810 C CA . TYR A 1 228 ? -32.851 39.415 3.171 1.00 97.38 228 TYR A CA 1
ATOM 1811 C C . TYR A 1 228 ? -31.398 39.837 2.966 1.00 97.38 228 TYR A C 1
ATOM 1813 O O . TYR A 1 228 ? -30.628 39.952 3.922 1.00 97.38 228 TYR A O 1
ATOM 1821 N N . TYR A 1 229 ? -30.991 40.028 1.713 1.00 98.06 229 TYR A N 1
ATOM 1822 C CA . TYR A 1 229 ? -29.597 40.326 1.399 1.00 98.06 229 TYR A CA 1
ATOM 1823 C C . TYR A 1 229 ? -29.430 41.373 0.301 1.00 98.06 229 TYR A C 1
ATOM 1825 O O . TYR A 1 229 ? -30.371 41.763 -0.392 1.00 98.06 229 TYR A O 1
ATOM 1833 N N . PHE A 1 230 ? -28.197 41.844 0.165 1.00 98.38 230 PHE A N 1
ATOM 1834 C CA . PHE A 1 230 ? -27.743 42.761 -0.867 1.00 98.38 230 PHE A CA 1
ATOM 1835 C C . PHE A 1 230 ? -26.532 42.170 -1.578 1.00 98.38 230 PHE A C 1
ATOM 1837 O O . PHE A 1 230 ? -25.774 41.402 -0.985 1.00 98.38 230 PHE A O 1
ATOM 1844 N N . THR A 1 231 ? -26.322 42.572 -2.828 1.00 98.25 231 THR A N 1
ATOM 1845 C CA . THR A 1 231 ? -25.146 42.181 -3.614 1.00 98.25 231 THR A CA 1
ATOM 1846 C C . THR A 1 231 ? -24.442 43.389 -4.214 1.00 98.25 231 THR A C 1
ATOM 1848 O O . THR A 1 231 ? -25.110 44.337 -4.638 1.00 98.25 231 THR A O 1
ATOM 1851 N N . ALA A 1 232 ? -23.116 43.335 -4.309 1.00 97.88 232 ALA A N 1
ATOM 1852 C CA . ALA A 1 232 ? -22.304 44.314 -5.029 1.00 97.88 232 ALA A CA 1
ATOM 1853 C C . ALA A 1 232 ? -21.041 43.655 -5.600 1.00 97.88 232 ALA A C 1
ATOM 1855 O O . ALA A 1 232 ? -20.470 42.769 -4.976 1.00 97.88 232 ALA A O 1
ATOM 1856 N N . THR A 1 233 ? -20.561 44.102 -6.760 1.00 96.62 233 THR A N 1
ATOM 1857 C CA . THR A 1 233 ? -19.268 43.657 -7.327 1.00 96.62 233 THR A CA 1
ATOM 1858 C C . THR A 1 233 ? -18.077 44.441 -6.769 1.00 96.62 233 THR A C 1
ATOM 1860 O O . THR A 1 233 ? -16.927 44.059 -6.956 1.00 96.62 233 THR A O 1
ATOM 1863 N N . ASN A 1 234 ? -18.345 45.541 -6.066 1.00 95.56 234 ASN A N 1
ATOM 1864 C CA . ASN A 1 234 ? -17.368 46.348 -5.350 1.00 95.56 234 ASN A CA 1
ATOM 1865 C C . ASN A 1 234 ? -17.952 46.689 -3.977 1.00 95.56 234 ASN A C 1
ATOM 1867 O O . ASN A 1 234 ? -19.108 47.097 -3.882 1.00 95.56 234 ASN A O 1
ATOM 1871 N N . ILE A 1 235 ? -17.163 46.544 -2.914 1.00 95.69 235 ILE A N 1
ATOM 1872 C CA . ILE A 1 235 ? -17.608 46.790 -1.537 1.00 95.69 235 ILE A CA 1
ATOM 1873 C C . ILE A 1 235 ? -18.049 48.249 -1.293 1.00 95.69 235 ILE A C 1
ATOM 1875 O O . ILE A 1 235 ? -18.909 48.507 -0.449 1.00 95.69 235 ILE A O 1
ATOM 1879 N N . ALA A 1 236 ? -17.535 49.204 -2.078 1.00 95.88 236 ALA A N 1
ATOM 1880 C CA . ALA A 1 236 ? -17.991 50.599 -2.078 1.00 95.88 236 ALA A CA 1
ATOM 1881 C C . ALA A 1 236 ? -19.382 50.791 -2.729 1.00 95.88 236 ALA A C 1
ATOM 1883 O O . ALA A 1 236 ? -19.970 51.871 -2.664 1.00 95.88 236 ALA A O 1
ATOM 1884 N N . GLY A 1 237 ? -19.934 49.739 -3.336 1.00 94.00 237 GLY A N 1
ATOM 1885 C CA . GLY A 1 237 ? -21.191 49.740 -4.069 1.00 94.00 237 GLY A CA 1
ATOM 1886 C C . GLY A 1 237 ? -21.019 49.911 -5.588 1.00 94.00 237 GLY A C 1
ATOM 1887 O O . GLY A 1 237 ? -19.900 49.880 -6.101 1.00 94.00 237 GLY A O 1
ATOM 1888 N N . PRO A 1 238 ? -22.131 50.090 -6.325 1.00 95.62 238 PRO A N 1
ATOM 1889 C CA . PRO A 1 238 ? -23.498 50.188 -5.811 1.00 95.62 238 PRO A CA 1
ATOM 1890 C C . PRO A 1 238 ? -24.004 48.859 -5.232 1.00 95.62 238 PRO A C 1
ATOM 1892 O O . PRO A 1 238 ? -23.798 47.795 -5.811 1.00 95.62 238 PRO A O 1
ATOM 1895 N N . TRP A 1 239 ? -24.689 48.934 -4.089 1.00 97.75 239 TRP A N 1
ATOM 1896 C CA . TRP A 1 239 ? -25.334 47.785 -3.454 1.00 97.75 239 TRP A CA 1
ATOM 1897 C C . TRP A 1 239 ? -26.765 47.629 -3.965 1.00 97.75 239 TRP A C 1
ATOM 1899 O O . TRP A 1 239 ? -27.574 48.551 -3.859 1.00 97.75 239 TRP A O 1
ATOM 1909 N N . LYS A 1 240 ? -27.083 46.451 -4.503 1.00 97.50 240 LYS A N 1
ATOM 1910 C CA . LYS A 1 240 ? -28.417 46.096 -4.996 1.00 97.50 240 LYS A CA 1
ATOM 1911 C C . LYS A 1 240 ? -29.151 45.279 -3.938 1.00 97.50 240 LYS A C 1
ATOM 1913 O O . LYS A 1 240 ? -28.645 44.238 -3.526 1.00 97.50 240 LYS A O 1
ATOM 1918 N N . LYS A 1 241 ? -30.337 45.734 -3.520 1.00 97.38 241 LYS A N 1
ATOM 1919 C CA . LYS A 1 241 ? -31.230 44.954 -2.650 1.00 97.38 241 LYS A CA 1
ATOM 1920 C C . LYS A 1 241 ? -31.751 43.737 -3.409 1.00 97.38 241 LYS A C 1
ATOM 1922 O O . LYS A 1 241 ? -32.232 43.877 -4.532 1.00 97.38 241 LYS A O 1
ATOM 1927 N N . GLN A 1 242 ? -31.655 42.577 -2.780 1.00 96.56 242 GLN A N 1
ATOM 1928 C CA . GLN A 1 242 ? -32.241 41.325 -3.239 1.00 96.56 242 GLN A CA 1
ATOM 1929 C C . GLN A 1 242 ? -33.425 40.954 -2.325 1.00 96.56 242 GLN A C 1
ATOM 1931 O O . GLN A 1 242 ? -33.826 41.732 -1.453 1.00 96.56 242 GLN A O 1
ATOM 1936 N N . GLY A 1 243 ? -34.024 39.789 -2.561 1.00 95.31 243 GLY A N 1
ATOM 1937 C CA . GLY A 1 243 ? -35.125 39.265 -1.751 1.00 95.31 243 GLY A CA 1
ATOM 1938 C C . GLY A 1 243 ? -34.665 38.496 -0.512 1.00 95.31 243 GLY A C 1
ATOM 1939 O O . GLY A 1 243 ? -33.514 38.589 -0.073 1.00 95.31 243 GLY A O 1
ATOM 1940 N N . VAL A 1 244 ? -35.587 37.706 0.030 1.00 97.56 244 VAL A N 1
ATOM 1941 C CA . VAL A 1 244 ? -35.293 36.694 1.048 1.00 97.56 244 VAL A CA 1
ATOM 1942 C C . VAL A 1 244 ? -34.457 35.555 0.450 1.00 97.56 244 VAL A C 1
ATOM 1944 O O . VAL A 1 244 ? -34.503 35.310 -0.757 1.00 97.56 244 VAL A O 1
ATOM 1947 N N . PHE A 1 245 ? -33.666 34.870 1.278 1.00 97.00 245 PHE A N 1
ATOM 1948 C CA . PHE A 1 245 ? -32.843 33.720 0.856 1.00 97.00 245 PHE A CA 1
ATOM 1949 C C . PHE A 1 245 ? -33.305 32.388 1.470 1.00 97.00 245 PHE A C 1
ATOM 1951 O O . PHE A 1 245 ? -32.703 31.350 1.222 1.00 97.00 245 PHE A O 1
ATOM 1958 N N . CYS A 1 246 ? -34.383 32.391 2.246 1.00 97.12 246 CYS A N 1
ATOM 1959 C CA . CYS A 1 246 ? -35.134 31.197 2.640 1.00 97.12 246 CYS A CA 1
ATOM 1960 C C . CYS A 1 246 ? -36.564 31.336 2.095 1.00 97.12 246 CYS A C 1
ATOM 1962 O O . CYS A 1 246 ? -36.946 32.455 1.742 1.00 97.12 246 CYS A O 1
ATOM 1964 N N . PRO A 1 247 ? -37.355 30.251 2.002 1.00 96.19 247 PRO A N 1
ATOM 1965 C CA . PRO A 1 247 ? -38.769 30.376 1.663 1.00 96.19 247 PRO A CA 1
ATOM 1966 C C . PRO A 1 247 ? -39.463 31.372 2.604 1.00 96.19 247 PRO A C 1
ATOM 1968 O O . PRO A 1 247 ? -39.182 31.374 3.806 1.00 96.19 247 PRO A O 1
ATOM 1971 N N . GLU A 1 248 ? -40.320 32.230 2.048 1.00 93.12 248 GLU A N 1
ATOM 1972 C CA . GLU A 1 248 ? -41.088 33.214 2.823 1.00 93.12 248 GLU A CA 1
ATOM 1973 C C . GLU A 1 248 ? -41.892 32.523 3.931 1.00 93.12 248 GLU A C 1
ATOM 1975 O O . GLU A 1 248 ? -42.246 31.348 3.816 1.00 93.12 248 GLU A O 1
ATOM 1980 N N . GLU A 1 249 ? -42.135 33.244 5.024 1.00 88.88 249 GLU A N 1
ATOM 1981 C CA . GLU A 1 249 ? -42.863 32.771 6.206 1.00 88.88 249 GLU A CA 1
ATOM 1982 C C . GLU A 1 249 ? -42.168 31.650 6.991 1.00 88.88 249 GLU A C 1
ATOM 1984 O O . GLU A 1 249 ? -42.682 31.224 8.018 1.00 88.88 249 GLU A O 1
ATOM 1989 N N . THR A 1 250 ? -40.972 31.199 6.595 1.00 93.44 250 THR A N 1
ATOM 1990 C CA . THR A 1 250 ? -40.164 30.275 7.416 1.00 93.44 250 THR A CA 1
ATOM 1991 C C . THR A 1 250 ? -39.397 30.988 8.528 1.00 93.44 250 THR A C 1
ATOM 1993 O O . THR A 1 250 ? -38.802 30.328 9.386 1.00 93.44 250 THR A O 1
ATOM 1996 N N . LEU A 1 251 ? -39.378 32.327 8.515 1.00 95.38 251 LEU A N 1
ATOM 1997 C CA . LEU A 1 251 ? -38.625 33.179 9.436 1.00 95.38 251 LEU A CA 1
ATOM 1998 C C . LEU A 1 251 ? -37.131 32.845 9.411 1.00 95.38 251 LEU A C 1
ATOM 2000 O O . LEU A 1 251 ? -36.490 32.712 10.456 1.00 95.38 251 LEU A O 1
ATOM 2004 N N . THR A 1 252 ? -36.599 32.630 8.203 1.00 96.06 252 THR A N 1
ATOM 2005 C CA . THR A 1 252 ? -35.230 32.132 7.975 1.00 96.06 252 THR A CA 1
ATOM 2006 C C . THR A 1 252 ? -34.974 30.850 8.772 1.00 96.06 252 THR A C 1
ATOM 2008 O O . THR A 1 252 ? -34.032 30.746 9.556 1.00 96.06 252 THR A O 1
ATOM 2011 N N . TRP A 1 253 ? -35.882 29.882 8.630 1.00 94.81 253 TRP A N 1
ATOM 2012 C CA . TRP A 1 253 ? -35.895 28.643 9.417 1.00 94.81 253 TRP A CA 1
ATOM 2013 C C . TRP A 1 253 ? -35.875 28.874 10.938 1.00 94.81 253 TRP A C 1
ATOM 2015 O O . TRP A 1 253 ? -35.195 28.171 11.700 1.00 94.81 253 TRP A O 1
ATOM 2025 N N . ASN A 1 254 ? -36.659 29.865 11.367 1.00 93.62 254 ASN A N 1
ATOM 2026 C CA . ASN A 1 254 ? -36.779 30.334 12.741 1.00 93.62 254 ASN A CA 1
ATOM 2027 C C . ASN A 1 254 ? -35.423 30.748 13.347 1.00 93.62 254 ASN A C 1
ATOM 2029 O O . ASN A 1 254 ? -35.050 30.270 14.422 1.00 93.62 254 ASN A O 1
ATOM 2033 N N . SER A 1 255 ? -34.663 31.589 12.638 1.00 95.00 255 SER A N 1
ATOM 2034 C CA . SER A 1 255 ? -33.372 32.123 13.095 1.00 95.00 255 SER A CA 1
ATOM 2035 C C . SER A 1 255 ? -33.105 33.545 12.587 1.00 95.00 255 SER A C 1
ATOM 2037 O O . SER A 1 255 ? -33.734 34.021 11.644 1.00 95.00 255 SER A O 1
ATOM 2039 N N . GLN A 1 256 ? -32.190 34.252 13.247 1.00 94.50 256 GLN A N 1
ATOM 2040 C CA . GLN A 1 256 ? -31.684 35.557 12.832 1.00 94.50 256 GLN A CA 1
ATOM 2041 C C . GLN A 1 256 ? -30.226 35.402 12.397 1.00 94.50 256 GLN A C 1
ATOM 2043 O O . GLN A 1 256 ? -29.442 34.791 13.114 1.00 94.50 256 GLN A O 1
ATOM 2048 N N . SER A 1 257 ? -29.860 35.956 11.237 1.00 94.44 257 SER A N 1
ATOM 2049 C CA . SER A 1 257 ? -28.477 35.999 10.741 1.00 94.44 257 SER A CA 1
ATOM 2050 C C . SER A 1 257 ? -27.529 36.495 11.828 1.00 94.44 257 SER A C 1
ATOM 2052 O O . SER A 1 257 ? -27.901 37.411 12.548 1.00 94.44 257 SER A O 1
ATOM 2054 N N . SER A 1 258 ? -26.317 35.950 11.913 1.00 93.88 258 SER A N 1
ATOM 2055 C CA . SER A 1 258 ? -25.266 36.409 12.838 1.00 93.88 258 SER A CA 1
ATOM 2056 C C . SER A 1 258 ? -23.897 36.489 12.164 1.00 93.88 258 SER A C 1
ATOM 2058 O O . SER A 1 258 ? -23.148 37.443 12.388 1.00 93.88 258 SER A O 1
ATOM 2060 N N . PHE A 1 259 ? -23.569 35.516 11.308 1.00 97.44 259 PHE A N 1
ATOM 2061 C CA . PHE A 1 259 ? -22.306 35.473 10.571 1.00 97.44 259 PHE A CA 1
ATOM 2062 C C . PHE A 1 259 ? -22.413 34.586 9.320 1.00 97.44 259 PHE A C 1
ATOM 2064 O O . PHE A 1 259 ? -23.362 33.817 9.167 1.00 97.44 259 PHE A O 1
ATOM 2071 N N . VAL A 1 260 ? -21.426 34.679 8.425 1.00 97.81 260 VAL A N 1
ATOM 2072 C CA . VAL A 1 260 ? -21.240 33.709 7.339 1.00 97.81 260 VAL A CA 1
ATOM 2073 C C . VAL A 1 260 ? -19.800 33.220 7.365 1.00 97.81 260 VAL A C 1
ATOM 2075 O O . VAL A 1 260 ? -18.872 34.007 7.196 1.00 97.81 260 VAL A O 1
ATOM 2078 N N . LEU A 1 261 ? -19.618 31.916 7.564 1.00 96.50 261 LEU A N 1
ATOM 2079 C CA . LEU A 1 261 ? -18.305 31.279 7.530 1.00 96.50 261 LEU A CA 1
ATOM 2080 C C . LEU A 1 261 ? -18.048 30.702 6.137 1.00 96.50 261 LEU A C 1
ATOM 2082 O O . LEU A 1 261 ? -18.855 29.928 5.628 1.00 96.50 261 LEU A O 1
ATOM 2086 N N . MET A 1 262 ? -16.908 31.027 5.533 1.00 94.81 262 MET A N 1
ATOM 2087 C CA . MET A 1 262 ? -16.451 30.329 4.330 1.00 94.81 262 MET A CA 1
ATOM 2088 C C . MET A 1 262 ? -15.823 28.990 4.729 1.00 94.81 262 MET A C 1
ATOM 2090 O O . MET A 1 262 ? -14.819 28.960 5.444 1.00 94.81 262 MET A O 1
ATOM 2094 N N . LEU A 1 263 ? -16.422 27.883 4.286 1.00 92.38 263 LEU A N 1
ATOM 2095 C CA . LEU A 1 263 ? -15.885 26.540 4.500 1.00 92.38 263 LEU A CA 1
ATOM 2096 C C . LEU A 1 263 ? -14.667 26.280 3.591 1.00 92.38 263 LEU A C 1
ATOM 2098 O O . LEU A 1 263 ? -14.514 26.953 2.566 1.00 92.38 263 LEU A O 1
ATOM 2102 N N . PRO A 1 264 ? -13.802 25.298 3.920 1.00 86.31 264 PRO A N 1
ATOM 2103 C CA . PRO A 1 264 ? -12.578 25.021 3.157 1.00 86.31 264 PRO A CA 1
ATOM 2104 C C . PRO A 1 264 ? -12.779 24.685 1.670 1.00 86.31 264 PRO A C 1
ATOM 2106 O O . PRO A 1 264 ? -11.851 24.834 0.880 1.00 86.31 264 PRO A O 1
ATOM 2109 N N . ASP A 1 265 ? -13.967 24.223 1.274 1.00 87.44 265 ASP A N 1
ATOM 2110 C CA . ASP A 1 265 ? -14.338 23.941 -0.120 1.00 87.44 265 ASP A CA 1
ATOM 2111 C C . ASP A 1 265 ? -14.839 25.188 -0.883 1.00 87.44 265 ASP A C 1
ATOM 2113 O O . ASP A 1 265 ? -15.178 25.108 -2.064 1.00 87.44 265 ASP A O 1
ATOM 2117 N N . GLY A 1 266 ? -14.897 26.347 -0.219 1.00 91.06 266 GLY A N 1
ATOM 2118 C CA . GLY A 1 266 ? -15.438 27.592 -0.757 1.00 91.06 266 GLY A CA 1
ATOM 2119 C C . GLY A 1 266 ? -16.961 27.717 -0.640 1.00 91.06 266 GLY A C 1
ATOM 2120 O O . GLY A 1 266 ? -17.551 28.633 -1.231 1.00 91.06 266 GLY A O 1
ATOM 2121 N N . THR A 1 267 ? -17.638 26.826 0.087 1.00 94.81 267 THR A N 1
ATOM 2122 C CA . THR A 1 267 ? -19.073 26.946 0.362 1.00 94.81 267 THR A CA 1
ATOM 2123 C C . THR A 1 267 ? -19.321 27.923 1.521 1.00 94.81 267 THR A C 1
ATOM 2125 O O . THR A 1 267 ? -18.785 27.724 2.609 1.00 94.81 267 THR A O 1
ATOM 2128 N N . PRO A 1 268 ? -20.123 28.988 1.332 1.00 97.19 268 PRO A N 1
ATOM 2129 C CA . PRO A 1 268 ? -20.541 29.841 2.438 1.00 97.19 268 PRO A CA 1
ATOM 2130 C C . PRO A 1 268 ? -21.542 29.098 3.325 1.00 97.19 268 PRO A C 1
ATOM 2132 O O . PRO A 1 268 ? -22.513 28.529 2.831 1.00 97.19 268 PRO A O 1
ATOM 2135 N N . MET A 1 269 ? -21.335 29.126 4.635 1.00 97.31 269 MET A N 1
ATOM 2136 C CA . MET A 1 269 ? -22.252 28.588 5.633 1.00 97.31 269 MET A CA 1
ATOM 2137 C C . MET A 1 269 ? -22.923 29.743 6.369 1.00 97.31 269 MET A C 1
ATOM 2139 O O . MET A 1 269 ? -22.257 30.534 7.038 1.00 97.31 269 MET A O 1
ATOM 2143 N N . TYR A 1 270 ? -24.244 29.833 6.237 1.00 97.88 270 TYR A N 1
ATOM 2144 C CA . TYR A 1 270 ? -25.068 30.715 7.051 1.00 97.88 270 TYR A CA 1
ATOM 2145 C C . TYR A 1 270 ? -24.966 30.289 8.513 1.00 97.88 270 TYR A C 1
ATOM 2147 O O . TYR A 1 270 ? -25.111 29.104 8.805 1.00 97.88 270 TYR A O 1
ATOM 2155 N N . MET A 1 271 ? -24.751 31.248 9.411 1.00 97.56 271 MET A N 1
ATOM 2156 C CA . MET A 1 271 ? -24.844 31.055 10.853 1.00 97.56 271 MET A CA 1
ATOM 2157 C C . MET A 1 271 ? -25.911 31.995 11.403 1.00 97.56 271 MET A C 1
ATOM 2159 O O . MET A 1 271 ? -25.755 33.218 11.319 1.00 97.56 271 MET A O 1
ATOM 2163 N N . GLY A 1 272 ? -26.972 31.425 11.971 1.00 95.81 272 GLY A N 1
ATOM 2164 C CA . GLY A 1 272 ? -28.026 32.176 12.639 1.00 95.81 272 GLY A CA 1
ATOM 2165 C C . GLY A 1 272 ? -28.285 31.722 14.072 1.00 95.81 272 GLY A C 1
ATOM 2166 O O . GLY A 1 272 ? -28.139 30.541 14.401 1.00 95.81 272 GLY A O 1
ATOM 2167 N N . ASP A 1 273 ? -28.696 32.671 14.909 1.00 94.31 273 ASP A N 1
ATOM 2168 C CA . ASP A 1 273 ? -29.171 32.436 16.270 1.00 94.31 273 ASP A CA 1
ATOM 2169 C C . ASP A 1 273 ? -30.690 32.232 16.271 1.00 94.31 273 ASP A C 1
ATOM 2171 O O . ASP A 1 273 ? -31.459 33.007 15.694 1.00 94.31 273 ASP A O 1
ATOM 2175 N N . ARG A 1 274 ? -31.142 31.183 16.953 1.00 93.62 274 ARG A N 1
ATOM 2176 C CA . ARG A 1 274 ? -32.541 30.959 17.314 1.00 93.62 274 ARG A CA 1
ATOM 2177 C C . ARG A 1 274 ? -32.717 31.402 18.763 1.00 93.62 274 ARG A C 1
ATOM 2179 O O . ARG A 1 274 ? -32.596 30.605 19.691 1.00 93.62 274 ARG A O 1
ATOM 2186 N N . TRP A 1 275 ? -32.958 32.699 18.923 1.00 92.00 275 TRP A N 1
ATOM 2187 C CA . TRP A 1 275 ? -33.127 33.349 20.219 1.00 92.00 275 TRP A CA 1
ATOM 2188 C C . TRP A 1 275 ? -34.320 32.799 21.011 1.00 92.00 275 TRP A C 1
ATOM 2190 O O . TRP A 1 275 ? -35.357 32.470 20.433 1.00 92.00 275 TRP A O 1
ATOM 2200 N N . SER A 1 276 ? -34.155 32.767 22.334 1.00 92.38 276 SER A N 1
ATOM 2201 C CA . SER A 1 276 ? -35.152 32.372 23.333 1.00 92.38 276 SER A CA 1
ATOM 2202 C C . SER A 1 276 ? -35.076 33.359 24.502 1.00 92.38 276 SER A C 1
ATOM 2204 O O . SER A 1 276 ? -34.025 33.488 25.116 1.00 92.38 276 SER A O 1
ATOM 2206 N N . TYR A 1 277 ? -36.152 34.092 24.792 1.00 89.12 277 TYR A N 1
ATOM 2207 C CA . TYR A 1 277 ? -36.206 35.097 25.866 1.00 89.12 277 TYR A CA 1
ATOM 2208 C C . TYR A 1 277 ? -37.321 34.737 26.860 1.00 89.12 277 TYR A C 1
ATOM 2210 O O . TYR A 1 277 ? -38.415 34.401 26.405 1.00 89.12 277 TYR A O 1
ATOM 2218 N N . PRO A 1 278 ? -37.122 34.820 28.191 1.00 90.75 278 PRO A N 1
ATOM 2219 C CA . PRO A 1 278 ? -35.975 35.404 28.903 1.00 90.75 278 PRO A CA 1
ATOM 2220 C C . PRO A 1 278 ? -34.790 34.450 29.134 1.00 90.75 278 PRO A C 1
ATOM 2222 O O . PRO A 1 278 ? -33.857 34.819 29.836 1.00 90.75 278 PRO A O 1
ATOM 2225 N N . HIS A 1 279 ? -34.822 33.240 28.568 1.00 93.31 279 HIS A N 1
ATOM 2226 C CA . HIS A 1 279 ? -33.823 32.200 28.829 1.00 93.31 279 HIS A CA 1
ATOM 2227 C C . HIS A 1 279 ? -32.823 32.050 27.678 1.00 93.31 279 HIS A C 1
ATOM 2229 O O . HIS A 1 279 ? -32.797 31.027 26.985 1.00 93.31 279 HIS A O 1
ATOM 2235 N N . GLN A 1 280 ? -32.032 33.096 27.418 1.00 90.94 280 GLN A N 1
ATOM 2236 C CA . GLN A 1 280 ? -31.067 33.070 26.315 1.00 90.94 280 GLN A CA 1
ATOM 2237 C C . GLN A 1 280 ? -29.890 32.138 26.596 1.00 90.94 280 GLN A C 1
ATOM 2239 O O . GLN A 1 280 ? -29.351 31.573 25.656 1.00 90.94 280 GLN A O 1
ATOM 2244 N N . ALA A 1 281 ? -29.463 31.992 27.852 1.00 91.44 281 ALA A N 1
ATOM 2245 C CA . ALA A 1 281 ? -28.279 31.203 28.179 1.00 91.44 281 ALA A CA 1
ATOM 2246 C C . ALA A 1 281 ? -28.573 29.699 28.158 1.00 91.44 281 ALA A C 1
ATOM 2248 O O . ALA A 1 281 ? -27.710 28.909 27.780 1.00 91.44 281 ALA A O 1
ATOM 2249 N N . SER A 1 282 ? -29.777 29.300 28.580 1.00 90.25 282 SER A N 1
ATOM 2250 C CA . SER A 1 282 ? -30.137 27.884 28.709 1.00 90.25 282 SER A CA 1
ATOM 2251 C C . SER A 1 282 ? -30.933 27.307 27.539 1.00 90.25 282 SER A C 1
ATOM 2253 O O . SER A 1 282 ? -30.831 26.098 27.326 1.00 90.25 282 SER A O 1
ATOM 2255 N N . ALA A 1 283 ? -31.693 28.123 26.790 1.00 93.94 283 ALA A N 1
ATOM 2256 C CA . ALA A 1 283 ? -32.652 27.627 25.794 1.00 93.94 283 ALA A CA 1
ATOM 2257 C C . ALA A 1 283 ? -32.472 28.174 24.361 1.00 93.94 283 ALA A C 1
ATOM 2259 O O . ALA A 1 283 ? -33.105 27.657 23.435 1.00 93.94 283 ALA A O 1
ATOM 2260 N N . ALA A 1 284 ? -31.620 29.181 24.128 1.00 93.88 284 ALA A N 1
ATOM 2261 C CA . ALA A 1 284 ? -31.327 29.630 22.764 1.00 93.88 284 ALA A CA 1
ATOM 2262 C C . ALA A 1 284 ? -30.463 28.600 22.012 1.00 93.88 284 ALA A C 1
ATOM 2264 O O . ALA A 1 284 ? -29.626 27.911 22.591 1.00 93.88 284 ALA A O 1
ATOM 2265 N N . THR A 1 285 ? -30.676 28.473 20.700 1.00 95.25 285 THR A N 1
ATOM 2266 C CA . THR A 1 285 ? -30.006 27.457 19.863 1.00 95.25 285 THR A CA 1
ATOM 2267 C C . THR A 1 285 ? -29.506 28.048 18.547 1.00 95.25 285 THR A C 1
ATOM 2269 O O . THR A 1 285 ? -29.681 29.236 18.280 1.00 95.25 285 THR A O 1
ATOM 2272 N N . TYR A 1 286 ? -28.883 27.225 17.703 1.00 95.81 286 TYR A N 1
ATOM 2273 C CA . TYR A 1 286 ? -28.233 27.665 16.468 1.00 95.81 286 TYR A CA 1
ATOM 2274 C C . TYR A 1 286 ? -28.846 27.026 15.222 1.00 95.81 286 TYR A C 1
ATOM 2276 O O . TYR A 1 286 ? -29.303 25.881 15.245 1.00 95.81 286 TYR A O 1
ATOM 2284 N N . VAL A 1 287 ? -28.824 27.756 14.108 1.00 96.62 287 VAL A N 1
ATOM 2285 C CA . VAL A 1 287 ? -29.187 27.249 12.779 1.00 96.62 287 VAL A CA 1
ATOM 2286 C C . VAL A 1 287 ? -28.052 27.560 11.813 1.00 96.62 287 VAL A C 1
ATOM 2288 O O . VAL A 1 287 ? -27.900 28.693 11.355 1.00 96.62 287 VAL A O 1
ATOM 2291 N N . TRP A 1 288 ? -27.220 26.558 11.537 1.00 97.19 288 TRP A N 1
ATOM 2292 C CA . TRP A 1 288 ? -26.084 26.648 10.629 1.00 97.19 288 TRP A CA 1
ATOM 2293 C C . TRP A 1 288 ? -26.310 25.755 9.411 1.00 97.19 288 TRP A C 1
ATOM 2295 O O . TRP A 1 288 ? -26.501 24.541 9.534 1.00 97.19 288 TRP A O 1
ATOM 2305 N N . MET A 1 289 ? -26.320 26.354 8.221 1.00 97.06 289 MET A N 1
ATOM 2306 C CA . MET A 1 289 ? -26.652 25.654 6.976 1.00 97.06 289 MET A CA 1
ATOM 2307 C C . MET A 1 289 ? -25.843 26.177 5.787 1.00 97.06 289 MET A C 1
ATOM 2309 O O . MET A 1 289 ? -25.555 27.374 5.716 1.00 97.06 289 MET A O 1
ATOM 2313 N N . PRO A 1 290 ? -25.484 25.309 4.826 1.00 96.56 290 PRO A N 1
ATOM 2314 C CA . PRO A 1 290 ? -24.776 25.739 3.632 1.00 96.56 290 PRO A CA 1
ATOM 2315 C C . PRO A 1 290 ? -25.682 26.593 2.739 1.00 96.56 290 PRO A C 1
ATOM 2317 O O . PRO A 1 290 ? -26.819 26.229 2.439 1.00 96.56 290 PRO A O 1
ATOM 2320 N N . LEU A 1 291 ? -25.155 27.730 2.291 1.00 96.38 291 LEU A N 1
ATOM 2321 C CA . LEU A 1 291 ? -25.805 28.627 1.345 1.00 96.38 291 LEU A CA 1
ATOM 2322 C C . LEU A 1 291 ? -25.530 28.170 -0.089 1.00 96.38 291 LEU A C 1
ATOM 2324 O O . LEU A 1 291 ? -24.381 27.976 -0.496 1.00 96.38 291 LEU A O 1
ATOM 2328 N N . GLN A 1 292 ? -26.589 28.078 -0.889 1.00 95.94 292 GLN A N 1
ATOM 2329 C CA . GLN A 1 292 ? -26.473 27.892 -2.331 1.00 95.94 292 GLN A CA 1
ATOM 2330 C C . GLN A 1 292 ? -26.286 29.253 -2.998 1.00 95.94 292 GLN A C 1
ATOM 2332 O O . GLN A 1 292 ? -27.076 30.172 -2.774 1.00 95.94 292 GLN A O 1
ATOM 2337 N N . VAL A 1 293 ? -25.242 29.373 -3.821 1.00 96.62 293 VAL A N 1
ATOM 2338 C CA . VAL A 1 293 ? -24.880 30.613 -4.522 1.00 96.62 293 VAL A CA 1
ATOM 2339 C C . VAL A 1 293 ? -24.911 30.375 -6.025 1.00 96.62 293 VAL A C 1
ATOM 2341 O O . VAL A 1 293 ? -24.172 29.528 -6.527 1.00 96.62 293 VAL A O 1
ATOM 2344 N N . ALA A 1 294 ? -25.730 31.142 -6.743 1.00 94.81 294 ALA A N 1
ATOM 2345 C CA . ALA A 1 294 ? -25.835 31.084 -8.198 1.00 94.81 294 ALA A CA 1
ATOM 2346 C C . ALA A 1 294 ? -25.958 32.498 -8.787 1.00 94.81 294 ALA A C 1
ATOM 2348 O O . ALA A 1 294 ? -27.023 33.113 -8.742 1.00 94.81 294 ALA A O 1
ATOM 2349 N N . GLY A 1 295 ? -24.868 33.021 -9.356 1.00 94.00 295 GLY A N 1
ATOM 2350 C CA . GLY A 1 295 ? -24.840 34.404 -9.844 1.00 94.00 295 GLY A CA 1
ATOM 2351 C C . GLY A 1 295 ? -25.021 35.388 -8.690 1.00 94.00 295 GLY A C 1
ATOM 2352 O O . GLY A 1 295 ? -24.288 35.293 -7.723 1.00 94.00 295 GLY A O 1
ATOM 2353 N N . ASP A 1 296 ? -25.993 36.300 -8.767 1.00 94.88 296 ASP A N 1
ATOM 2354 C CA . ASP A 1 296 ? -26.348 37.223 -7.678 1.00 94.88 296 ASP A CA 1
ATOM 2355 C C . ASP A 1 296 ? -27.400 36.654 -6.705 1.00 94.88 296 ASP A C 1
ATOM 2357 O O . ASP A 1 296 ? -27.893 37.390 -5.850 1.00 94.88 296 ASP A O 1
ATOM 2361 N N . LYS A 1 297 ? -27.749 35.362 -6.818 1.00 97.00 297 LYS A N 1
ATOM 2362 C CA . LYS A 1 297 ? -28.793 34.718 -6.010 1.00 97.00 297 LYS A CA 1
ATOM 2363 C C . LYS A 1 297 ? -28.231 33.873 -4.867 1.00 97.00 297 LYS A C 1
ATOM 2365 O O . LYS A 1 297 ? -27.352 33.037 -5.085 1.00 97.00 297 LYS A O 1
ATOM 2370 N N . LEU A 1 298 ? -28.817 34.039 -3.679 1.00 97.12 298 LEU A N 1
ATOM 2371 C CA . LEU A 1 298 ? -28.627 33.195 -2.496 1.00 97.12 298 LEU A CA 1
ATOM 2372 C C . LEU A 1 298 ? -29.889 32.404 -2.164 1.00 97.12 298 LEU A C 1
ATOM 2374 O O . LEU A 1 298 ? -30.992 32.942 -2.260 1.00 97.12 298 LEU A O 1
ATOM 2378 N N . SER A 1 299 ? -29.726 31.151 -1.732 1.00 97.19 299 SER A N 1
ATOM 2379 C CA . SER A 1 299 ? -30.844 30.364 -1.200 1.00 97.19 299 SER A CA 1
ATOM 2380 C C . SER A 1 299 ? -30.437 29.286 -0.185 1.00 97.19 299 SER A C 1
ATOM 2382 O O . SER A 1 299 ? -29.352 28.709 -0.273 1.00 97.19 299 SER A O 1
ATOM 2384 N N . ILE A 1 300 ? -31.347 28.990 0.746 1.00 97.38 300 ILE A N 1
ATOM 2385 C CA . ILE A 1 300 ? -31.398 27.788 1.588 1.00 97.38 300 ILE A CA 1
ATOM 2386 C C . ILE A 1 300 ? -32.801 27.187 1.409 1.00 97.38 300 ILE A C 1
ATOM 2388 O O . ILE A 1 300 ? -33.722 27.516 2.163 1.00 97.38 300 ILE A O 1
ATOM 2392 N N . PRO A 1 301 ? -33.009 26.359 0.371 1.00 94.88 301 PRO A N 1
ATOM 2393 C CA . PRO A 1 301 ? -34.352 25.973 -0.065 1.00 94.88 301 PRO A CA 1
ATOM 2394 C C . PRO A 1 301 ? -35.057 24.992 0.879 1.00 94.88 301 PRO A C 1
ATOM 2396 O O . PRO A 1 301 ? -36.278 24.881 0.833 1.00 94.88 301 PRO A O 1
ATOM 2399 N N . ALA A 1 302 ? -34.314 24.277 1.724 1.00 94.94 302 ALA A N 1
ATOM 2400 C CA . ALA A 1 302 ? -34.859 23.291 2.648 1.00 94.94 302 ALA A CA 1
ATOM 2401 C C . ALA A 1 302 ? -34.146 23.361 4.000 1.00 94.94 302 ALA A C 1
ATOM 2403 O O . ALA A 1 302 ? -32.929 23.536 4.054 1.00 94.94 302 ALA A O 1
ATOM 2404 N N . TYR A 1 303 ? -34.905 23.167 5.078 1.00 94.69 303 TYR A N 1
ATOM 2405 C CA . TYR A 1 303 ? -34.346 23.007 6.413 1.00 94.69 303 TYR A CA 1
ATOM 2406 C C . TYR A 1 303 ? -33.713 21.631 6.567 1.00 94.69 303 TYR A C 1
ATOM 2408 O O . TYR A 1 303 ? -34.381 20.606 6.419 1.00 94.69 303 TYR A O 1
ATOM 2416 N N . TRP A 1 304 ? -32.433 21.602 6.917 1.00 95.62 304 TRP A N 1
ATOM 2417 C CA . TRP A 1 304 ? -31.753 20.376 7.308 1.00 95.62 304 TRP A CA 1
ATOM 2418 C C . TRP A 1 304 ? -31.636 20.339 8.829 1.00 95.62 304 TRP A C 1
ATOM 2420 O O . TRP A 1 304 ? -30.783 21.013 9.405 1.00 95.62 304 TRP A O 1
ATOM 2430 N N . GLN A 1 305 ? -32.492 19.541 9.478 1.00 94.88 305 GLN A N 1
ATOM 2431 C CA . GLN A 1 305 ? -32.430 19.309 10.928 1.00 94.88 305 GLN A CA 1
ATOM 2432 C C . GLN A 1 305 ? -31.046 18.789 11.342 1.00 94.88 305 GLN A C 1
ATOM 2434 O O . GLN A 1 305 ? -30.520 19.207 12.368 1.00 94.88 305 GLN A O 1
ATOM 2439 N N . SER A 1 306 ? -30.436 17.936 10.515 1.00 95.25 306 SER A N 1
ATOM 2440 C CA . SER A 1 306 ? -29.032 17.548 10.621 1.00 95.25 306 SER A CA 1
ATOM 2441 C C . SER A 1 306 ? -28.390 17.375 9.242 1.00 95.25 306 SER A C 1
ATOM 2443 O O . SER A 1 306 ? -29.058 17.020 8.261 1.00 95.25 306 SER A O 1
ATOM 2445 N N . TRP A 1 307 ? -27.092 17.659 9.143 1.00 94.38 307 TRP A N 1
ATOM 2446 C CA . TRP A 1 307 ? -26.342 17.527 7.894 1.00 94.38 307 TRP A CA 1
ATOM 2447 C C . TRP A 1 307 ? -24.855 17.275 8.127 1.00 94.38 307 TRP A C 1
ATOM 2449 O O . TRP A 1 307 ? -24.285 17.678 9.138 1.00 94.38 307 TRP A O 1
ATOM 2459 N N . ASN A 1 308 ? -24.235 16.586 7.172 1.00 91.31 308 ASN A N 1
ATOM 2460 C CA . ASN A 1 308 ? -22.838 16.190 7.232 1.00 91.31 308 ASN A CA 1
ATOM 2461 C C . ASN A 1 308 ? -21.951 17.258 6.599 1.00 91.31 308 ASN A C 1
ATOM 2463 O O . ASN A 1 308 ? -22.018 17.469 5.384 1.00 91.31 308 ASN A O 1
ATOM 2467 N N . ILE A 1 309 ? -21.096 17.884 7.408 1.00 87.31 309 ILE A N 1
ATOM 2468 C CA . ILE A 1 309 ? -20.244 18.989 6.956 1.00 87.31 309 ILE A CA 1
ATOM 2469 C C . ILE A 1 309 ? -19.166 18.548 5.959 1.00 87.31 309 ILE A C 1
ATOM 2471 O O . ILE A 1 309 ? -18.804 19.300 5.065 1.00 87.31 309 ILE A O 1
ATOM 2475 N N . GLN A 1 310 ? -18.687 17.307 6.046 1.00 84.12 310 GLN A N 1
ATOM 2476 C CA . GLN A 1 310 ? -17.656 16.803 5.134 1.00 84.12 310 GLN A CA 1
ATOM 2477 C C . GLN A 1 310 ? -18.232 16.430 3.764 1.00 84.12 310 GLN A C 1
ATOM 2479 O O . GLN A 1 310 ? -17.559 16.559 2.744 1.00 84.12 310 GLN A O 1
ATOM 2484 N N . LYS A 1 311 ? -19.479 15.944 3.739 1.00 85.44 311 LYS A N 1
ATOM 2485 C CA . LYS A 1 311 ? -20.167 15.508 2.514 1.00 85.44 311 LYS A CA 1
ATOM 2486 C C . LYS A 1 311 ? -21.079 16.580 1.912 1.00 85.44 311 LYS A C 1
ATOM 2488 O O . LYS A 1 311 ? -21.623 16.347 0.837 1.00 85.44 311 LYS A O 1
ATOM 2493 N N . MET A 1 312 ? -21.285 17.697 2.611 1.00 88.44 312 MET A N 1
ATOM 2494 C CA . MET A 1 312 ? -22.154 18.808 2.207 1.00 88.44 312 MET A CA 1
ATOM 2495 C C . MET A 1 312 ? -23.576 18.364 1.834 1.00 88.44 312 MET A C 1
ATOM 2497 O O . MET A 1 312 ? -24.150 18.806 0.839 1.00 88.44 312 MET A O 1
ATOM 2501 N N . LYS A 1 313 ? -24.154 17.461 2.634 1.00 91.56 313 LYS A N 1
ATOM 2502 C CA . LYS A 1 313 ? -25.485 16.894 2.376 1.00 91.56 313 LYS A CA 1
ATOM 2503 C C . LYS A 1 313 ? -26.284 16.682 3.655 1.00 91.56 313 LYS A C 1
ATOM 2505 O O . LYS A 1 313 ? -25.710 16.400 4.708 1.00 91.56 313 LYS A O 1
ATOM 2510 N N . SER A 1 314 ? -27.607 16.746 3.536 1.00 93.00 314 SER A N 1
ATOM 2511 C CA . SER A 1 314 ? -28.517 16.340 4.608 1.00 93.00 314 SER A CA 1
ATOM 2512 C C . SER A 1 314 ? -28.317 14.862 4.959 1.00 93.00 314 SER A C 1
ATOM 2514 O O . SER A 1 314 ? -28.230 14.008 4.075 1.00 93.00 314 SER A O 1
ATOM 2516 N N . GLU A 1 315 ? -28.228 14.570 6.254 1.00 91.69 315 GLU A N 1
ATOM 2517 C CA . GLU A 1 315 ? -28.193 13.218 6.813 1.00 91.69 315 GLU A CA 1
ATOM 2518 C C . GLU A 1 315 ? -29.017 13.247 8.104 1.00 91.69 315 GLU A C 1
ATOM 2520 O O . GLU A 1 315 ? -28.763 14.088 8.962 1.00 91.69 315 GLU A O 1
ATOM 2525 N N . ASP A 1 316 ? -30.003 12.359 8.248 1.00 90.44 316 ASP A N 1
ATOM 2526 C CA . ASP A 1 316 ? -30.835 12.283 9.454 1.00 90.44 316 ASP A CA 1
ATOM 2527 C C . ASP A 1 316 ? -30.098 11.524 10.566 1.00 90.44 316 ASP A C 1
ATOM 2529 O O . ASP A 1 316 ? -29.835 10.321 10.447 1.00 90.44 316 ASP A O 1
ATOM 2533 N N . ILE A 1 317 ? -29.761 12.233 11.648 1.00 89.44 317 ILE A N 1
ATOM 2534 C CA . ILE A 1 317 ? -29.072 11.666 12.811 1.00 89.44 317 ILE A CA 1
ATOM 2535 C C . ILE A 1 317 ? -29.888 10.555 13.479 1.00 89.44 317 ILE A C 1
ATOM 2537 O O . ILE A 1 317 ? -29.303 9.618 14.014 1.00 89.44 317 ILE A O 1
ATOM 2541 N N . LEU A 1 318 ? -31.222 10.579 13.387 1.00 92.12 318 LEU A N 1
ATOM 2542 C CA . LEU A 1 318 ? -32.093 9.574 14.003 1.00 92.12 318 LEU A CA 1
ATOM 2543 C C . LEU A 1 318 ? -31.891 8.168 13.417 1.00 92.12 318 LEU A C 1
ATOM 2545 O O . LEU A 1 318 ? -32.170 7.181 14.097 1.00 92.12 318 LEU A O 1
ATOM 2549 N N . ASN A 1 319 ? -31.332 8.054 12.206 1.00 86.94 319 ASN A N 1
ATOM 2550 C CA . ASN A 1 319 ? -30.955 6.767 11.610 1.00 86.94 319 ASN A CA 1
ATOM 2551 C C . ASN A 1 319 ? -29.815 6.058 12.363 1.00 86.94 319 ASN A C 1
ATOM 2553 O O . ASN A 1 319 ? -29.588 4.870 12.143 1.00 86.94 319 ASN A O 1
ATOM 2557 N N . GLN A 1 320 ? -29.096 6.765 13.240 1.00 85.00 320 GLN A N 1
ATOM 2558 C CA . GLN A 1 320 ? -28.051 6.192 14.095 1.00 85.00 320 GLN A CA 1
ATOM 2559 C C . GLN A 1 320 ? -28.603 5.636 15.418 1.00 85.00 320 GLN A C 1
ATOM 2561 O O . GLN A 1 320 ? -27.853 5.051 16.201 1.00 85.00 320 GLN A O 1
ATOM 2566 N N . ALA A 1 321 ? -29.898 5.813 15.695 1.00 86.62 321 ALA A N 1
ATOM 2567 C CA . ALA A 1 321 ? -30.521 5.298 16.904 1.00 86.62 321 ALA A CA 1
ATOM 2568 C C . ALA A 1 321 ? -30.596 3.764 16.885 1.00 86.62 321 ALA A C 1
ATOM 2570 O O . ALA A 1 321 ? -30.897 3.143 15.865 1.00 86.62 321 ALA A O 1
ATOM 2571 N N . ILE A 1 322 ? -30.374 3.144 18.043 1.00 85.25 322 ILE A N 1
ATOM 2572 C CA . ILE A 1 322 ? -30.463 1.688 18.212 1.00 85.25 322 ILE A CA 1
ATOM 2573 C C . ILE A 1 322 ? -31.914 1.210 18.331 1.00 85.25 322 ILE A C 1
ATOM 2575 O O . ILE A 1 322 ? -32.235 0.102 17.911 1.00 85.25 322 ILE A O 1
ATOM 2579 N N . TYR A 1 323 ? -32.800 2.044 18.877 1.00 86.56 323 TYR A N 1
ATOM 2580 C CA . TYR A 1 323 ? -34.249 1.846 18.871 1.00 86.56 323 TYR A CA 1
ATOM 2581 C C . TYR A 1 323 ? -34.967 3.172 19.136 1.00 86.56 323 TYR A C 1
ATOM 2583 O O . TYR A 1 323 ? -34.363 4.163 19.553 1.00 86.56 323 TYR A O 1
ATOM 2591 N N . LYS A 1 324 ? -36.284 3.180 18.922 1.00 93.69 324 LYS A N 1
ATOM 2592 C CA . LYS A 1 324 ? -37.159 4.323 19.199 1.00 93.69 324 LYS A CA 1
ATOM 2593 C C . LYS A 1 324 ? -38.398 3.892 19.976 1.00 93.69 324 LYS A C 1
ATOM 2595 O O . LYS A 1 324 ? -38.861 2.764 19.808 1.00 93.69 324 LYS A O 1
ATOM 2600 N N . LYS A 1 325 ? -38.940 4.779 20.808 1.00 92.00 325 LYS A N 1
ATOM 2601 C CA . LYS A 1 325 ? -40.152 4.544 21.607 1.00 92.00 325 LYS A CA 1
ATOM 2602 C C . LYS A 1 325 ? -41.084 5.761 21.563 1.00 92.00 325 LYS A C 1
ATOM 2604 O O . LYS A 1 325 ? -40.577 6.885 21.577 1.00 92.00 325 LYS A O 1
ATOM 2609 N N . PRO A 1 326 ? -42.415 5.561 21.547 1.00 94.06 326 PRO A N 1
ATOM 2610 C CA . PRO A 1 326 ? -43.366 6.636 21.813 1.00 94.06 326 PRO A CA 1
ATOM 2611 C C . PRO A 1 326 ? -43.074 7.294 23.158 1.00 94.06 326 PRO A C 1
ATOM 2613 O O . PRO A 1 326 ? -42.821 6.604 24.147 1.00 94.06 326 PRO A O 1
ATOM 2616 N N . PHE A 1 327 ? -43.096 8.621 23.185 1.00 94.00 327 PHE A N 1
ATOM 2617 C CA . PHE A 1 327 ? -42.826 9.405 24.384 1.00 94.00 327 PHE A CA 1
ATOM 2618 C C . PHE A 1 327 ? -43.696 10.657 24.370 1.00 94.00 327 PHE A C 1
ATOM 2620 O O . PHE A 1 327 ? -43.281 11.723 23.916 1.00 94.00 327 PHE A O 1
ATOM 2627 N N . LEU A 1 328 ? -44.947 10.476 24.789 1.00 93.69 328 LEU A N 1
ATOM 2628 C CA . LEU A 1 328 ? -46.013 11.450 24.594 1.00 93.69 328 LEU A CA 1
ATOM 2629 C C . LEU A 1 328 ? -46.211 12.312 25.843 1.00 93.69 328 LEU A C 1
ATOM 2631 O O . LEU A 1 328 ? -46.669 11.826 26.876 1.00 93.69 328 LEU A O 1
ATOM 2635 N N . LEU A 1 329 ? -45.921 13.603 25.714 1.00 94.69 329 LEU A N 1
ATOM 2636 C CA . LEU A 1 329 ? -46.337 14.660 26.628 1.00 94.69 329 LEU A CA 1
ATOM 2637 C C . LEU A 1 329 ? -47.063 15.700 25.786 1.00 94.69 329 LEU A C 1
ATOM 2639 O O . LEU A 1 329 ? -46.456 16.290 24.905 1.00 94.69 329 LEU A O 1
ATOM 2643 N N . ASN A 1 330 ? -48.357 15.875 26.031 1.00 94.75 330 ASN A N 1
ATOM 2644 C CA . ASN A 1 330 ? -49.217 16.814 25.316 1.00 94.75 330 ASN A CA 1
ATOM 2645 C C . ASN A 1 330 ? -50.030 17.589 26.355 1.00 94.75 330 ASN A C 1
ATOM 2647 O O . ASN A 1 330 ? -51.134 17.177 26.714 1.00 94.75 330 ASN A O 1
ATOM 2651 N N . SER A 1 331 ? -49.416 18.604 26.960 1.00 95.31 331 SER A N 1
ATOM 2652 C CA . SER A 1 331 ? -49.950 19.258 28.157 1.00 95.31 331 SER A CA 1
ATOM 2653 C C . SER A 1 331 ? -49.382 20.663 28.320 1.00 95.31 331 SER A C 1
ATOM 2655 O O . SER A 1 331 ? -48.184 20.865 28.142 1.00 95.31 331 SER A O 1
ATOM 2657 N N . ASN A 1 332 ? -50.218 21.602 28.761 1.00 94.31 332 ASN A N 1
ATOM 2658 C CA . ASN A 1 332 ? -49.788 22.867 29.359 1.00 94.31 332 ASN A CA 1
ATOM 2659 C C . ASN A 1 332 ? -49.847 22.832 30.896 1.00 94.31 332 ASN A C 1
ATOM 2661 O O . ASN A 1 332 ? -49.467 23.792 31.535 1.00 94.31 332 ASN A O 1
ATOM 2665 N N . GLN A 1 333 ? -50.272 21.751 31.558 1.00 96.25 333 GLN A N 1
ATOM 2666 C CA . GLN A 1 333 ? -50.324 21.734 33.027 1.00 96.25 333 GLN A CA 1
ATOM 2667 C C . GLN A 1 333 ? -48.917 21.832 33.654 1.00 96.25 333 GLN A C 1
ATOM 2669 O O . GLN A 1 333 ? -48.133 20.884 33.570 1.00 96.25 333 GLN A O 1
ATOM 2674 N N . ALA A 1 334 ? -48.625 22.944 34.339 1.00 95.38 334 ALA A N 1
ATOM 2675 C CA . ALA A 1 334 ? -47.363 23.157 35.047 1.00 95.38 334 ALA A CA 1
ATOM 2676 C C . ALA A 1 334 ? -47.062 22.013 36.031 1.00 95.38 334 ALA A C 1
ATOM 2678 O O . ALA A 1 334 ? -47.926 21.560 36.785 1.00 95.38 334 ALA A O 1
ATOM 2679 N N . GLY A 1 335 ? -45.824 21.523 36.009 1.00 93.06 335 GLY A N 1
ATOM 2680 C CA . GLY A 1 335 ? -45.366 20.413 36.837 1.00 93.06 335 GLY A CA 1
ATOM 2681 C C . GLY A 1 335 ? -45.683 19.016 36.298 1.00 93.06 335 GLY A C 1
ATOM 2682 O O . GLY A 1 335 ? -45.108 18.054 36.805 1.00 93.06 335 GLY A O 1
ATOM 2683 N N . LYS A 1 336 ? -46.531 18.880 35.267 1.00 96.31 336 LYS A N 1
ATOM 2684 C CA . LYS A 1 336 ? -46.783 17.592 34.607 1.00 96.31 336 LYS A CA 1
ATOM 2685 C C . LYS A 1 336 ? -45.483 17.063 33.996 1.00 96.31 336 LYS A C 1
ATOM 2687 O O . LYS A 1 336 ? -44.807 17.795 33.275 1.00 96.31 336 LYS A O 1
ATOM 2692 N N . SER A 1 337 ? -45.159 15.797 34.256 1.00 95.62 337 SER A N 1
ATOM 2693 C CA . SER A 1 337 ? -43.981 15.132 33.698 1.00 95.62 337 SER A CA 1
ATOM 2694 C C . SER A 1 337 ? -44.294 13.765 33.090 1.00 95.62 337 SER A C 1
ATOM 2696 O O . SER A 1 337 ? -45.333 13.158 33.367 1.00 95.62 337 SER A O 1
ATOM 2698 N N . VAL A 1 338 ? -43.381 13.297 32.240 1.00 96.56 338 VAL A N 1
ATOM 2699 C CA . VAL A 1 338 ? -43.310 11.927 31.719 1.00 96.56 338 VAL A CA 1
ATOM 2700 C C . VAL A 1 338 ? -41.859 11.452 31.799 1.00 96.56 338 VAL A C 1
ATOM 2702 O O . VAL A 1 338 ? -40.938 12.254 31.626 1.00 96.56 338 VAL A O 1
ATOM 2705 N N . SER A 1 339 ? -41.654 10.157 32.044 1.00 96.31 339 SER A N 1
ATOM 2706 C CA . SER A 1 339 ? -40.316 9.576 32.178 1.00 96.31 339 SER A CA 1
ATOM 2707 C C . SER A 1 339 ? -40.182 8.265 31.403 1.00 96.31 339 SER A C 1
ATOM 2709 O O . SER A 1 339 ? -41.156 7.529 31.237 1.00 96.31 339 SER A O 1
ATOM 2711 N N . LEU A 1 340 ? -38.979 7.979 30.903 1.00 95.50 340 LEU A N 1
ATOM 2712 C CA . LEU A 1 340 ? -38.642 6.774 30.146 1.00 95.50 340 LEU A CA 1
ATOM 2713 C C . LEU A 1 340 ? -37.273 6.251 30.570 1.00 95.50 340 LEU A C 1
ATOM 2715 O O . LEU A 1 340 ? -36.260 6.925 30.387 1.00 95.50 340 LEU A O 1
ATOM 2719 N N . ASP A 1 341 ? -37.235 5.012 31.052 1.00 94.25 341 ASP A N 1
ATOM 2720 C CA . ASP A 1 341 ? -35.977 4.303 31.262 1.00 94.25 341 ASP A CA 1
ATOM 2721 C C . ASP A 1 341 ? -35.386 3.837 29.924 1.00 94.25 341 ASP A C 1
ATOM 2723 O O . ASP A 1 341 ? -36.082 3.277 29.063 1.00 94.25 341 ASP A O 1
ATOM 2727 N N . PHE A 1 342 ? -34.081 4.046 29.759 1.00 91.56 342 PHE A N 1
ATOM 2728 C CA . PHE A 1 342 ? -33.328 3.624 28.588 1.00 91.56 342 PHE A CA 1
ATOM 2729 C C . PHE A 1 342 ? -31.943 3.091 28.964 1.00 91.56 342 PHE A C 1
ATOM 2731 O O . PHE A 1 342 ? -31.349 3.467 29.973 1.00 91.56 342 PHE A O 1
ATOM 2738 N N . VAL A 1 343 ? -31.425 2.208 28.113 1.00 86.81 343 VAL A N 1
ATOM 2739 C CA . VAL A 1 343 ? -30.025 1.773 28.135 1.00 86.81 343 VAL A CA 1
ATOM 2740 C C . VAL A 1 343 ? -29.360 2.292 26.869 1.00 86.81 343 VAL A C 1
ATOM 2742 O O . VAL A 1 343 ? -29.841 2.018 25.767 1.00 86.81 343 VAL A O 1
ATOM 2745 N N . GLY A 1 344 ? -28.297 3.074 27.022 1.00 88.38 344 GLY A N 1
ATOM 2746 C CA . GLY A 1 344 ? -27.663 3.794 25.923 1.00 88.38 344 GLY A CA 1
ATOM 2747 C C . GLY A 1 344 ? -26.639 4.809 26.415 1.00 88.38 344 GLY A C 1
ATOM 2748 O O . GLY A 1 344 ? -26.251 4.793 27.578 1.00 88.38 344 GLY A O 1
ATOM 2749 N N . THR A 1 345 ? -26.190 5.681 25.516 1.00 89.38 345 THR A N 1
ATOM 2750 C CA . THR A 1 345 ? -25.302 6.812 25.834 1.00 89.38 345 THR A CA 1
ATOM 2751 C C . THR A 1 345 ? -26.042 8.145 25.837 1.00 89.38 345 THR A C 1
ATOM 2753 O O . THR A 1 345 ? -25.679 9.040 26.586 1.00 89.38 345 THR A O 1
ATOM 2756 N N . HIS A 1 346 ? -27.058 8.309 24.991 1.00 93.12 346 HIS A N 1
ATOM 2757 C CA . HIS A 1 346 ? -27.853 9.534 24.900 1.00 93.12 346 HIS A CA 1
ATOM 2758 C C . HIS A 1 346 ? -29.166 9.282 24.163 1.00 93.12 346 HIS A C 1
ATOM 2760 O O . HIS A 1 346 ? -29.385 8.204 23.599 1.00 93.12 346 HIS A O 1
ATOM 2766 N N . VAL A 1 347 ? -30.040 10.286 24.166 1.00 95.88 347 VAL A N 1
ATOM 2767 C CA . VAL A 1 347 ? -31.346 10.233 23.512 1.00 95.88 347 VAL A CA 1
ATOM 2768 C C . VAL A 1 347 ? -31.621 11.493 22.703 1.00 95.88 347 VAL A C 1
ATOM 2770 O O . VAL A 1 347 ? -31.200 12.581 23.084 1.00 95.88 347 VAL A O 1
ATOM 2773 N N . ALA A 1 348 ? -32.367 11.351 21.611 1.00 96.81 348 ALA A N 1
ATOM 2774 C CA . ALA A 1 348 ? -32.993 12.467 20.912 1.00 96.81 348 ALA A CA 1
ATOM 2775 C C . ALA A 1 348 ? -34.500 12.448 21.165 1.00 96.81 348 ALA A C 1
ATOM 2777 O O . ALA A 1 348 ? -35.149 11.411 21.002 1.00 96.81 348 ALA A O 1
ATOM 2778 N N . VAL A 1 349 ? -35.054 13.598 21.536 1.00 97.31 349 VAL A N 1
ATOM 2779 C CA . VAL A 1 349 ? -36.492 13.800 21.730 1.00 97.31 349 VAL A CA 1
ATOM 2780 C C . VAL A 1 349 ? -37.039 14.541 20.519 1.00 97.31 349 VAL A C 1
ATOM 2782 O O . VAL A 1 349 ? -36.566 15.626 20.175 1.00 97.31 349 VAL A O 1
ATOM 2785 N N . VAL A 1 350 ? -38.050 13.958 19.885 1.00 97.44 350 VAL A N 1
ATOM 2786 C CA . VAL A 1 350 ? -38.787 14.557 18.769 1.00 97.44 350 VAL A CA 1
ATOM 2787 C C . VAL A 1 350 ? -40.118 15.091 19.279 1.00 97.44 350 VAL A C 1
ATOM 2789 O O . VAL A 1 350 ? -40.814 14.406 20.031 1.00 97.44 350 VAL A O 1
ATOM 2792 N N . GLY A 1 351 ? -40.477 16.296 18.853 1.00 96.00 351 GLY A N 1
ATOM 2793 C CA . GLY A 1 351 ? -41.721 16.961 19.223 1.00 96.00 351 GLY A CA 1
ATOM 2794 C C . GLY A 1 351 ? -42.018 18.162 18.334 1.00 96.00 351 GLY A C 1
ATOM 2795 O O . GLY A 1 351 ? -41.275 18.454 17.390 1.00 96.00 351 GLY A O 1
ATOM 2796 N N . ARG A 1 352 ? -43.088 18.877 18.677 1.00 94.94 352 ARG A N 1
ATOM 2797 C CA . ARG A 1 352 ? -43.612 19.995 17.893 1.00 94.94 352 ARG A CA 1
ATOM 2798 C C . ARG A 1 352 ? -43.402 21.326 18.598 1.00 94.94 352 ARG A C 1
ATOM 2800 O O . ARG A 1 352 ? -43.782 21.465 19.753 1.00 94.94 352 ARG A O 1
ATOM 2807 N N . THR A 1 353 ? -42.853 22.310 17.891 1.00 94.50 353 THR A N 1
ATOM 2808 C CA . THR A 1 353 ? -42.934 23.724 18.296 1.00 94.50 353 THR A CA 1
ATOM 2809 C C . THR A 1 353 ? -44.114 24.407 17.619 1.00 94.50 353 THR A C 1
ATOM 2811 O O . THR A 1 353 ? -44.367 24.123 16.447 1.00 94.50 353 THR A O 1
ATOM 2814 N N . ASP A 1 354 ? -44.776 25.337 18.303 1.00 94.69 354 ASP A N 1
ATOM 2815 C CA . ASP A 1 354 ? -45.785 26.243 17.736 1.00 94.69 354 ASP A CA 1
ATOM 2816 C C . ASP A 1 354 ? -45.935 27.530 18.577 1.00 94.69 354 ASP A C 1
ATOM 2818 O O . ASP A 1 354 ? -45.137 27.791 19.483 1.00 94.69 354 ASP A O 1
ATOM 2822 N N . ALA A 1 355 ? -46.913 28.374 18.234 1.00 94.56 355 ALA A N 1
ATOM 2823 C CA . ALA A 1 355 ? -47.115 29.678 18.862 1.00 94.56 355 ALA A CA 1
ATOM 2824 C C . ALA A 1 355 ? -47.626 29.597 20.316 1.00 94.56 355 ALA A C 1
ATOM 2826 O O . ALA A 1 355 ? -47.590 30.609 21.009 1.00 94.56 355 ALA A O 1
ATOM 2827 N N . HIS A 1 356 ? -48.047 28.411 20.766 1.00 95.69 356 HIS A N 1
ATOM 2828 C CA . HIS A 1 356 ? -48.541 28.120 22.114 1.00 95.69 356 HIS A CA 1
ATOM 2829 C C . HIS A 1 356 ? -47.464 27.455 22.994 1.00 95.69 356 HIS A C 1
ATOM 2831 O O . HIS A 1 356 ? -47.708 27.108 24.153 1.00 95.69 356 HIS A O 1
ATOM 2837 N N . GLY A 1 357 ? -46.267 27.234 22.443 1.00 96.25 357 GLY A N 1
ATOM 2838 C CA . GLY A 1 357 ? -45.187 26.492 23.080 1.00 96.25 357 GLY A CA 1
ATOM 2839 C C . GLY A 1 357 ? -44.615 27.150 24.338 1.00 96.25 357 GLY A C 1
ATOM 2840 O O . GLY A 1 357 ? -44.404 28.361 24.380 1.00 96.25 357 GLY A O 1
ATOM 2841 N N . GLY A 1 358 ? -44.334 26.345 25.362 1.00 96.56 358 GLY A N 1
ATOM 2842 C CA . GLY A 1 358 ? -43.670 26.782 26.597 1.00 96.56 358 GLY A CA 1
ATOM 2843 C C . GLY A 1 358 ? -42.230 26.306 26.733 1.00 96.56 358 GLY A C 1
ATOM 2844 O O . GLY A 1 358 ? -41.643 25.750 25.806 1.00 96.56 358 GLY A O 1
ATOM 2845 N N . TYR A 1 359 ? -41.683 26.459 27.936 1.00 97.38 359 TYR A N 1
ATOM 2846 C CA . TYR A 1 359 ? -40.426 25.821 28.308 1.00 97.38 359 TYR A CA 1
ATOM 2847 C C . TYR A 1 359 ? -40.660 24.442 28.942 1.00 97.38 359 TYR A C 1
ATOM 2849 O O . TYR A 1 359 ? -41.538 24.256 29.791 1.00 97.38 359 TYR A O 1
ATOM 2857 N N . ALA A 1 360 ? -39.838 23.466 28.563 1.00 97.31 360 ALA A N 1
ATOM 2858 C CA . ALA A 1 360 ? -39.774 22.164 29.219 1.00 97.31 360 ALA A CA 1
ATOM 2859 C C . ALA A 1 360 ? -38.415 21.964 29.885 1.00 97.31 360 ALA A C 1
ATOM 2861 O O . ALA A 1 360 ? -37.379 22.252 29.290 1.00 97.31 360 ALA A O 1
ATOM 2862 N N . LEU A 1 361 ? -38.415 21.408 31.095 1.00 97.06 361 LEU A N 1
ATOM 2863 C CA . LEU A 1 361 ? -37.199 20.916 31.728 1.00 97.06 361 LEU A CA 1
ATOM 2864 C C . LEU A 1 361 ? -36.969 19.471 31.288 1.00 97.06 361 LEU A C 1
ATOM 2866 O O . LEU A 1 361 ? -37.791 18.601 31.589 1.00 97.06 361 LEU A O 1
ATOM 2870 N N . VAL A 1 362 ? -35.869 19.222 30.580 1.00 96.69 362 VAL A N 1
ATOM 2871 C CA . VAL A 1 362 ? -35.459 17.883 30.150 1.00 96.69 362 VAL A CA 1
ATOM 2872 C C . VAL A 1 362 ? -34.287 17.430 31.001 1.00 96.69 362 VAL A C 1
ATOM 2874 O O . VAL A 1 362 ? -33.225 18.043 30.954 1.00 96.69 362 VAL A O 1
ATOM 2877 N N . SER A 1 363 ? -34.471 16.334 31.732 1.00 96.31 363 SER A N 1
ATOM 2878 C CA . SER A 1 363 ? -33.481 15.773 32.647 1.00 96.31 363 SER A CA 1
ATOM 2879 C C . SER A 1 363 ? -33.111 14.346 32.258 1.00 96.31 363 SER A C 1
ATOM 2881 O O . SER A 1 363 ? -33.963 13.558 31.848 1.00 96.31 363 SER A O 1
ATOM 2883 N N . VAL A 1 364 ? -31.844 13.979 32.444 1.00 96.38 364 VAL A N 1
ATOM 2884 C CA . VAL A 1 364 ? -31.399 12.581 32.439 1.00 96.38 364 VAL A CA 1
ATOM 2885 C C . VAL A 1 364 ? -30.887 12.240 33.828 1.00 96.38 364 VAL A C 1
ATOM 2887 O O . VAL A 1 364 ? -30.027 12.936 34.370 1.00 96.38 364 VAL A O 1
ATOM 2890 N N . LEU A 1 365 ? -31.418 11.163 34.398 1.00 95.75 365 LEU A N 1
ATOM 2891 C CA . LEU A 1 365 ? -31.052 10.653 35.711 1.00 95.75 365 LEU A CA 1
ATOM 2892 C C . LEU A 1 365 ? -30.254 9.354 35.568 1.00 95.75 365 LEU A C 1
ATOM 2894 O O . LEU A 1 365 ? -30.579 8.512 34.728 1.00 95.75 365 LEU A O 1
ATOM 2898 N N . ASN A 1 366 ? -29.220 9.175 36.389 1.00 89.44 366 ASN A N 1
ATOM 2899 C CA . ASN A 1 366 ? -28.453 7.928 36.454 1.00 89.44 366 ASN A CA 1
ATOM 2900 C C . ASN A 1 366 ? -29.221 6.820 37.215 1.00 89.44 366 ASN A C 1
ATOM 2902 O O . ASN A 1 366 ? -30.322 7.027 37.726 1.00 89.44 366 ASN A O 1
ATOM 2906 N N . HIS A 1 367 ? -28.617 5.634 37.348 1.00 82.00 367 HIS A N 1
ATOM 2907 C CA . HIS A 1 367 ? -29.196 4.504 38.094 1.00 82.00 367 HIS A CA 1
ATOM 2908 C C . HIS A 1 367 ? -29.476 4.790 39.585 1.00 82.00 367 HIS A C 1
ATOM 2910 O O . HIS A 1 367 ? -30.321 4.125 40.178 1.00 82.00 367 HIS A O 1
ATOM 2916 N N . LYS A 1 368 ? -28.795 5.773 40.190 1.00 86.12 368 LYS A N 1
ATOM 2917 C CA . LYS A 1 368 ? -29.035 6.243 41.567 1.00 86.12 368 LYS A CA 1
ATOM 2918 C C . LYS A 1 368 ? -30.119 7.320 41.651 1.00 86.12 368 LYS A C 1
ATOM 2920 O O . LYS A 1 368 ? -30.430 7.767 42.748 1.00 86.12 368 LYS A O 1
ATOM 2925 N N . LYS A 1 369 ? -30.709 7.699 40.512 1.00 88.81 369 LYS A N 1
ATOM 2926 C CA . LYS A 1 369 ? -31.651 8.815 40.355 1.00 88.81 369 LYS A CA 1
ATOM 2927 C C . LYS A 1 369 ? -31.030 10.192 40.626 1.00 88.81 369 LYS A C 1
ATOM 2929 O O . LYS A 1 369 ? -31.764 11.144 40.868 1.00 88.81 369 LYS A O 1
ATOM 2934 N N . ASP A 1 370 ? -29.709 10.325 40.497 1.00 92.12 370 ASP A N 1
ATOM 2935 C CA . ASP A 1 370 ? -29.069 11.641 40.454 1.00 92.12 370 ASP A CA 1
ATOM 2936 C C . ASP A 1 370 ? -29.203 12.228 39.046 1.00 92.12 370 ASP A C 1
ATOM 2938 O O . ASP A 1 370 ? -28.951 11.537 38.051 1.00 92.12 370 ASP A O 1
ATOM 2942 N N . THR A 1 371 ? -29.558 13.508 38.952 1.00 93.88 371 THR A N 1
ATOM 2943 C CA . THR A 1 371 ? -29.591 14.246 37.684 1.00 93.88 371 THR A CA 1
ATOM 2944 C C . THR A 1 371 ? -28.171 14.433 37.156 1.00 93.88 371 THR A C 1
ATOM 2946 O O . THR A 1 371 ? -27.365 15.136 37.759 1.00 93.88 371 THR A O 1
ATOM 2949 N N . VAL A 1 372 ? -27.869 13.816 36.014 1.00 91.94 372 VAL A N 1
ATOM 2950 C CA . VAL A 1 372 ? -26.567 13.921 35.328 1.00 91.94 372 VAL A CA 1
ATOM 2951 C C . VAL A 1 372 ? -26.595 14.889 34.152 1.00 91.94 372 VAL A C 1
ATOM 2953 O O . VAL A 1 372 ? -25.551 15.299 33.658 1.00 91.94 372 VAL A O 1
ATOM 2956 N N . TYR A 1 373 ? -27.789 15.265 33.709 1.00 92.69 373 TYR A N 1
ATOM 2957 C CA . TYR A 1 373 ? -28.009 16.309 32.725 1.00 92.69 373 TYR A CA 1
ATOM 2958 C C . TYR A 1 373 ? -29.370 16.943 32.977 1.00 92.69 373 TYR A C 1
ATOM 2960 O O . TYR A 1 373 ? -30.327 16.242 33.308 1.00 92.69 373 TYR A O 1
ATOM 2968 N N . SER A 1 374 ? -29.445 18.257 32.804 1.00 92.62 374 SER A N 1
ATOM 2969 C CA . SER A 1 374 ? -30.693 19.002 32.804 1.00 92.62 374 SER A CA 1
ATOM 2970 C C . SER A 1 374 ? -30.552 20.230 31.915 1.00 92.62 374 SER A C 1
ATOM 2972 O O . SER A 1 374 ? -29.534 20.920 31.978 1.00 92.62 374 SER A O 1
ATOM 2974 N N . SER A 1 375 ? -31.545 20.493 31.072 1.00 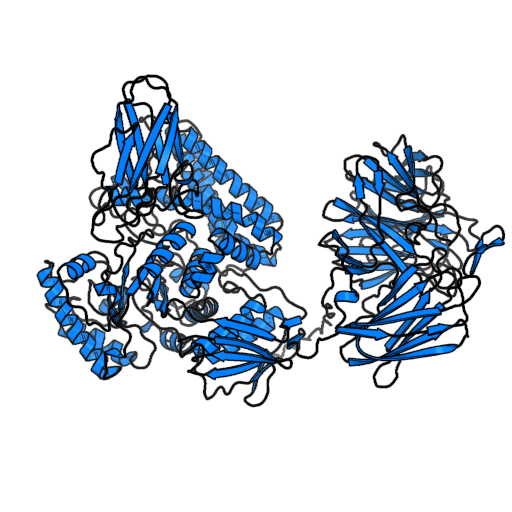92.38 375 SER A N 1
ATOM 2975 C CA . SER A 1 375 ? -31.571 21.663 30.194 1.00 92.38 375 SER A CA 1
ATOM 2976 C C . SER A 1 375 ? -33.003 22.136 29.985 1.00 92.38 375 SER A C 1
ATOM 2978 O O . SER A 1 375 ? -33.945 21.336 29.957 1.00 92.38 375 SER A O 1
ATOM 2980 N N . LEU A 1 376 ? -33.154 23.451 29.860 1.00 94.81 376 LEU A N 1
ATOM 2981 C CA . LEU A 1 376 ? -34.410 24.084 29.508 1.00 94.81 376 LEU A CA 1
ATOM 2982 C C . LEU A 1 376 ? -34.548 24.103 27.984 1.00 94.81 376 LEU A C 1
ATOM 2984 O O . LEU A 1 376 ? -33.660 24.583 27.289 1.00 94.81 376 LEU A O 1
ATOM 2988 N N . ILE A 1 377 ? -35.654 23.581 27.464 1.00 96.00 377 ILE A N 1
ATOM 2989 C CA . ILE A 1 377 ? -35.907 23.486 26.025 1.00 96.00 377 ILE A CA 1
ATOM 2990 C C . ILE A 1 377 ? -37.107 24.357 25.670 1.00 96.00 377 ILE A C 1
ATOM 2992 O O . ILE A 1 377 ? -38.175 24.216 26.269 1.00 96.00 377 ILE A O 1
ATOM 2996 N N . ASP A 1 378 ? -36.925 25.241 24.691 1.00 95.44 378 ASP A N 1
ATOM 2997 C CA . ASP A 1 378 ? -37.970 26.116 24.159 1.00 95.44 378 ASP A CA 1
ATOM 2998 C C . ASP A 1 378 ? -38.825 25.387 23.106 1.00 95.44 378 ASP A C 1
ATOM 3000 O O . ASP A 1 378 ? -38.312 24.902 22.091 1.00 95.44 378 ASP A O 1
ATOM 3004 N N . PHE A 1 379 ? -40.139 25.308 23.341 1.00 96.06 379 PHE A N 1
ATOM 3005 C CA . PHE A 1 379 ? -41.119 24.762 22.400 1.00 96.06 379 PHE A CA 1
ATOM 3006 C C . PHE A 1 379 ? -41.857 25.851 21.593 1.00 96.06 379 PHE A C 1
ATOM 3008 O O . PHE A 1 379 ? -42.755 25.531 20.814 1.00 96.06 379 PHE A O 1
ATOM 3015 N N . TYR A 1 380 ? -41.471 27.124 21.693 1.00 95.12 380 TYR A N 1
ATOM 3016 C CA . TYR A 1 380 ? -42.100 28.220 20.957 1.00 95.12 380 TYR A CA 1
ATOM 3017 C C . TYR A 1 380 ? -41.549 28.418 19.536 1.00 95.12 380 TYR A C 1
ATOM 3019 O O . TYR A 1 380 ? -40.356 28.649 19.296 1.00 95.12 380 TYR A O 1
ATOM 3027 N N . SER A 1 381 ? -42.458 28.465 18.565 1.00 93.12 381 SER A N 1
ATOM 3028 C CA . SER A 1 381 ? -42.191 29.028 17.242 1.00 93.12 381 SER A CA 1
ATOM 3029 C C . SER A 1 381 ? -43.468 29.561 16.608 1.00 93.12 381 SER A C 1
ATOM 3031 O O . SER A 1 381 ? -44.468 28.857 16.551 1.00 93.12 381 SER A O 1
ATOM 3033 N N . LYS A 1 382 ? -43.431 30.768 16.032 1.00 91.38 382 LYS A N 1
ATOM 3034 C CA . LYS A 1 382 ? -44.567 31.302 15.258 1.00 91.38 382 LYS A CA 1
ATOM 3035 C C . LYS A 1 382 ? -44.998 30.388 14.111 1.00 91.38 382 LYS A C 1
ATOM 3037 O O . LYS A 1 382 ? -46.167 30.387 13.739 1.00 91.38 382 LYS A O 1
ATOM 3042 N N . VAL A 1 383 ? -44.052 29.635 13.556 1.00 91.44 383 VAL A N 1
ATOM 3043 C CA . VAL A 1 383 ? -44.277 28.706 12.452 1.00 91.44 383 VAL A CA 1
ATOM 3044 C C . VAL A 1 383 ? -44.209 27.295 13.022 1.00 91.44 383 VAL A C 1
ATOM 3046 O O . VAL A 1 383 ? -43.140 26.880 13.478 1.00 91.44 383 VAL A O 1
ATOM 3049 N N . PRO A 1 384 ? -45.320 26.540 13.020 1.00 92.06 384 PRO A N 1
ATOM 3050 C CA . PRO A 1 384 ? -45.312 25.199 13.568 1.00 92.06 384 PRO A CA 1
ATOM 3051 C C . PRO A 1 384 ? -44.285 24.302 12.871 1.00 92.06 384 PRO A C 1
ATOM 3053 O O . PRO A 1 384 ? -44.241 24.234 11.643 1.00 92.06 384 PRO A O 1
ATOM 3056 N N . GLN A 1 385 ? -43.481 23.586 13.654 1.00 91.25 385 GLN A N 1
ATOM 3057 C CA . GLN A 1 385 ? -42.450 22.689 13.133 1.00 91.25 385 GLN A CA 1
ATOM 3058 C C . GLN A 1 385 ? -42.349 21.425 13.985 1.00 91.25 385 GLN A C 1
ATOM 3060 O O . GLN A 1 385 ? -42.151 21.493 15.196 1.00 91.25 385 GLN A O 1
ATOM 3065 N N . GLU A 1 386 ? -42.421 20.272 13.325 1.00 93.88 386 GLU A N 1
ATOM 3066 C CA . GLU A 1 386 ? -42.038 18.978 13.891 1.00 93.88 386 GLU A CA 1
ATOM 3067 C C . GLU A 1 386 ? -40.538 18.757 13.698 1.00 93.88 386 GLU A C 1
ATOM 3069 O O . GLU A 1 386 ? -39.999 19.004 12.616 1.00 93.88 386 GLU A O 1
ATOM 3074 N N . GLY A 1 387 ? -39.851 18.278 14.731 1.00 94.88 387 GLY A N 1
ATOM 3075 C CA . GLY A 1 387 ? -38.435 17.958 14.615 1.00 94.88 387 GLY A CA 1
ATOM 3076 C C . GLY A 1 387 ? -37.786 17.557 15.928 1.00 94.88 387 GLY A C 1
ATOM 3077 O O . GLY A 1 387 ? -38.435 17.384 16.960 1.00 94.88 387 GLY A O 1
ATOM 3078 N N . ILE A 1 388 ? -36.465 17.415 15.893 1.00 96.81 388 ILE A N 1
ATOM 3079 C CA . ILE A 1 388 ? -35.678 17.131 17.094 1.00 96.81 388 ILE A CA 1
ATOM 3080 C C . ILE A 1 388 ? -35.691 18.390 17.960 1.00 96.81 388 ILE A C 1
ATOM 3082 O O . ILE A 1 388 ? -35.457 19.487 17.451 1.00 96.81 388 ILE A O 1
ATOM 3086 N N . ARG A 1 389 ? -36.049 18.260 19.239 1.00 95.62 389 ARG A N 1
ATOM 3087 C CA . ARG A 1 389 ? -36.090 19.371 20.211 1.00 95.62 389 ARG A CA 1
ATOM 3088 C C . ARG A 1 389 ? -34.857 19.387 21.098 1.00 95.62 389 ARG A C 1
ATOM 3090 O O . ARG A 1 389 ? -34.346 20.444 21.438 1.00 95.62 389 ARG A O 1
ATOM 3097 N N . VAL A 1 390 ? -34.345 18.204 21.414 1.00 95.56 390 VAL A N 1
ATOM 3098 C CA . VAL A 1 390 ? -33.118 18.041 22.184 1.00 95.56 390 VAL A CA 1
ATOM 3099 C C . VAL A 1 390 ? -32.453 16.728 21.812 1.00 95.56 390 VAL A C 1
ATOM 3101 O O . VAL A 1 390 ? -33.127 15.721 21.591 1.00 95.56 390 VAL A O 1
ATOM 3104 N N . ILE A 1 391 ? -31.127 16.752 21.751 1.00 95.25 391 ILE A N 1
ATOM 3105 C CA . ILE A 1 391 ? -30.285 15.562 21.816 1.00 95.25 391 ILE A CA 1
ATOM 3106 C C . ILE A 1 391 ? -29.499 15.707 23.105 1.00 95.25 391 ILE A C 1
ATOM 3108 O O . ILE A 1 391 ? -28.794 16.693 23.262 1.00 95.25 391 ILE A O 1
ATOM 3112 N N . THR A 1 392 ? -29.653 14.790 24.052 1.00 94.12 392 THR A N 1
ATOM 3113 C CA . THR A 1 392 ? -28.925 14.895 25.322 1.00 94.12 392 THR A CA 1
ATOM 3114 C C . THR A 1 392 ? -27.422 14.715 25.074 1.00 94.12 392 THR A C 1
ATOM 3116 O O . THR A 1 392 ? -27.051 14.017 24.124 1.00 94.12 392 THR A O 1
ATOM 3119 N N . PRO A 1 393 ? -26.538 15.272 25.922 1.00 90.25 393 PRO A N 1
ATOM 3120 C CA . PRO A 1 393 ? -25.104 15.034 25.823 1.00 90.25 393 PRO A CA 1
ATOM 3121 C C . PRO A 1 393 ? -24.794 13.538 25.771 1.00 90.25 393 PRO A C 1
ATOM 3123 O O . PRO A 1 393 ? -25.480 12.728 26.400 1.00 90.25 393 PRO A O 1
ATOM 3126 N N . LYS A 1 394 ? -23.749 13.168 25.030 1.00 87.62 394 LYS A N 1
ATOM 3127 C CA . LYS A 1 394 ? -23.262 11.787 24.973 1.00 87.62 394 LYS A CA 1
ATOM 3128 C C . LYS A 1 394 ? -22.635 11.417 26.320 1.00 87.62 394 LYS A C 1
ATOM 3130 O O . LYS A 1 394 ? -21.517 11.832 26.614 1.00 87.62 394 LYS A O 1
ATOM 3135 N N . LEU A 1 395 ? -23.359 10.634 27.116 1.00 86.81 395 LEU A N 1
ATOM 3136 C CA . LEU A 1 395 ? -22.907 10.083 28.394 1.00 86.81 395 LEU A CA 1
ATOM 3137 C C . LEU A 1 395 ? -22.170 8.750 28.182 1.00 86.81 395 LEU A C 1
ATOM 3139 O O . LEU A 1 395 ? -22.145 8.194 27.075 1.00 86.81 395 LEU A O 1
ATOM 3143 N N . SER A 1 396 ? -21.581 8.209 29.251 1.00 81.44 396 SER A N 1
ATOM 3144 C CA . SER A 1 396 ? -21.105 6.824 29.252 1.00 81.44 396 SER A CA 1
ATOM 3145 C C . SER A 1 396 ? -22.259 5.858 28.953 1.00 81.44 396 SER A C 1
ATOM 3147 O O . SER A 1 396 ? -23.424 6.154 29.200 1.00 81.44 396 SER A O 1
ATOM 3149 N N . TYR A 1 397 ? -21.964 4.703 28.354 1.00 81.88 397 TYR A N 1
ATOM 3150 C CA . TYR A 1 397 ? -23.014 3.719 28.085 1.00 81.88 397 TYR A CA 1
ATOM 3151 C C . TYR A 1 397 ? -23.512 3.140 29.411 1.00 81.88 397 TYR A C 1
ATOM 3153 O O . TYR A 1 397 ? -22.723 2.600 30.185 1.00 81.88 397 TYR A O 1
ATOM 3161 N N . GLY A 1 398 ? -24.812 3.224 29.665 1.00 82.50 398 GLY A N 1
ATOM 3162 C CA . GLY A 1 398 ? -25.378 2.806 30.938 1.00 82.50 398 GLY A CA 1
ATOM 3163 C C . GLY A 1 398 ? -26.898 2.824 30.944 1.00 82.50 398 GLY A C 1
ATOM 3164 O O . GLY A 1 398 ? -27.539 3.040 29.915 1.00 82.50 398 GLY A O 1
ATOM 3165 N N . GLN A 1 399 ? -27.463 2.563 32.119 1.00 89.75 399 GLN A N 1
ATOM 3166 C CA . GLN A 1 399 ? -28.895 2.660 32.368 1.00 89.75 399 GLN A CA 1
ATOM 3167 C C . GLN A 1 399 ? -29.233 4.038 32.941 1.00 89.75 399 GLN A C 1
ATOM 3169 O O . GLN A 1 399 ? -28.648 4.467 33.940 1.00 89.75 399 GLN A O 1
ATOM 3174 N N . TYR A 1 400 ? -30.204 4.694 32.316 1.00 94.94 400 TYR A N 1
ATOM 3175 C CA . TYR A 1 400 ? -30.629 6.050 32.626 1.00 94.94 400 TYR A CA 1
ATOM 3176 C C . TYR A 1 400 ? -32.151 6.174 32.576 1.00 94.94 400 TYR A C 1
ATOM 3178 O O . TYR A 1 400 ? -32.841 5.351 31.973 1.00 94.94 400 TYR A O 1
ATOM 3186 N N . THR A 1 401 ? -32.666 7.246 33.166 1.00 97.00 401 THR A N 1
ATOM 3187 C CA . THR A 1 401 ? -34.059 7.673 33.026 1.00 97.00 401 THR A CA 1
ATOM 3188 C C . THR A 1 401 ? -34.080 9.043 32.360 1.00 97.00 401 THR A C 1
ATOM 3190 O O . THR A 1 401 ? -33.477 9.976 32.879 1.00 97.00 401 THR A O 1
ATOM 3193 N N . LEU A 1 402 ? -34.770 9.183 31.230 1.00 97.81 402 LEU A N 1
ATOM 3194 C CA . LEU A 1 402 ? -35.149 10.482 30.672 1.00 97.81 402 LEU A CA 1
ATOM 3195 C C . LEU A 1 402 ? -36.409 10.970 31.394 1.00 97.81 402 LEU A C 1
ATOM 3197 O O . LEU A 1 402 ? -37.356 10.201 31.520 1.00 97.81 402 LEU A O 1
ATOM 3201 N N . GLU A 1 403 ? -36.454 12.229 31.812 1.00 97.69 403 GLU A N 1
ATOM 3202 C CA . GLU A 1 403 ? -37.645 12.898 32.343 1.00 97.69 403 GLU A CA 1
ATOM 3203 C C . GLU A 1 403 ? -37.870 14.225 31.611 1.00 97.69 403 GLU A C 1
ATOM 3205 O O . GLU A 1 403 ? -36.931 14.995 31.420 1.00 97.69 403 GLU A O 1
ATOM 3210 N N . ILE A 1 404 ? -39.112 14.505 31.208 1.00 97.19 404 ILE A N 1
ATOM 3211 C CA . ILE A 1 404 ? -39.514 15.805 30.655 1.00 97.19 404 ILE A CA 1
ATOM 3212 C C . ILE A 1 404 ? -40.655 16.364 31.487 1.00 97.19 404 ILE A C 1
ATOM 3214 O O . ILE A 1 404 ? -41.656 15.677 31.697 1.00 97.19 404 ILE A O 1
ATOM 3218 N N . LYS A 1 405 ? -40.511 17.614 31.935 1.00 97.38 405 LYS A N 1
ATOM 3219 C CA . LYS A 1 405 ? -41.463 18.309 32.806 1.00 97.38 405 LYS A CA 1
ATOM 3220 C C . LYS A 1 405 ? -41.870 19.664 32.225 1.00 97.38 405 LYS A C 1
ATOM 3222 O O . LYS A 1 405 ? -41.011 20.463 31.862 1.00 97.38 405 LYS A O 1
ATOM 3227 N N . VAL A 1 406 ? -43.173 19.947 32.204 1.00 97.44 406 VAL A N 1
ATOM 3228 C CA . VAL A 1 406 ? -43.724 21.273 31.868 1.00 97.44 406 VAL A CA 1
ATOM 3229 C C . VAL A 1 406 ? -43.376 22.255 32.989 1.00 97.44 406 VAL A C 1
ATOM 3231 O O . VAL A 1 406 ? -43.726 22.004 34.146 1.00 97.44 406 VAL A O 1
ATOM 3234 N N . THR A 1 407 ? -42.701 23.366 32.684 1.00 96.69 407 THR A N 1
ATOM 3235 C CA . THR A 1 407 ? -42.278 24.326 33.725 1.00 96.69 407 THR A CA 1
ATOM 3236 C C . THR A 1 407 ? -43.403 25.257 34.171 1.00 96.69 407 THR A C 1
ATOM 3238 O O . THR A 1 407 ? -43.420 25.672 35.326 1.00 96.69 407 THR A O 1
ATOM 3241 N N . GLY A 1 408 ? -44.366 25.544 33.288 1.00 95.06 408 GLY A N 1
ATOM 3242 C CA . GLY A 1 408 ? -45.355 26.609 33.491 1.00 95.06 408 GLY A CA 1
ATOM 3243 C C . GLY A 1 408 ? -44.845 27.999 33.093 1.00 95.06 408 GLY A C 1
ATOM 3244 O O . GLY A 1 408 ? -45.536 28.990 33.312 1.00 95.06 408 GLY A O 1
ATOM 3245 N N . GLU A 1 409 ? -43.646 28.078 32.512 1.00 95.25 409 GLU A N 1
ATOM 3246 C CA . GLU A 1 409 ? -43.061 29.300 31.965 1.00 95.25 409 GLU A CA 1
ATOM 3247 C C . GLU A 1 409 ? -43.147 29.297 30.437 1.00 95.25 409 GLU A C 1
ATOM 3249 O O . GLU A 1 409 ? -43.120 28.241 29.798 1.00 95.25 409 GLU A O 1
ATOM 3254 N N . ARG A 1 410 ? -43.203 30.490 29.839 1.00 93.56 410 ARG A N 1
ATOM 3255 C CA . ARG A 1 410 ? -43.265 30.669 28.386 1.00 93.56 410 ARG A CA 1
ATOM 3256 C C . ARG A 1 410 ? -42.369 31.806 27.911 1.00 93.56 410 ARG A C 1
ATOM 3258 O O . ARG A 1 410 ? -42.184 32.763 28.667 1.00 93.56 410 ARG A O 1
ATOM 3265 N N . PRO A 1 411 ? -41.860 31.758 26.671 1.00 92.81 411 PRO A N 1
ATOM 3266 C CA . PRO A 1 411 ? -41.151 32.892 26.100 1.00 92.81 411 PRO A CA 1
ATOM 3267 C C . PRO A 1 411 ? -42.121 34.045 25.842 1.00 92.81 411 PRO A C 1
ATOM 3269 O O . PRO A 1 411 ? -42.994 33.921 24.992 1.00 92.81 411 PRO A O 1
ATOM 3272 N N . ASN A 1 412 ? -42.003 35.167 26.552 1.00 91.75 412 ASN A N 1
ATOM 3273 C CA . ASN A 1 412 ? -42.780 36.375 26.270 1.00 91.75 412 ASN A CA 1
ATOM 3274 C C . ASN A 1 412 ? -41.998 37.650 26.612 1.00 91.75 412 ASN A C 1
ATOM 3276 O O . ASN A 1 412 ? -41.231 37.702 27.571 1.00 91.75 412 ASN A O 1
ATOM 3280 N N . TRP A 1 413 ? -42.166 38.694 25.802 1.00 90.56 413 TRP A N 1
ATOM 3281 C CA . TRP A 1 413 ? -41.488 39.978 25.997 1.00 90.56 413 TRP A CA 1
ATOM 3282 C C . TRP A 1 413 ? -42.245 41.118 25.323 1.00 90.56 413 TRP A C 1
ATOM 3284 O O . TRP A 1 413 ? -43.251 40.912 24.643 1.00 90.56 413 TRP A O 1
ATOM 3294 N N . SER A 1 414 ? -41.748 42.342 25.500 1.00 84.56 414 SER A N 1
ATOM 3295 C CA . SER A 1 414 ? -42.243 43.507 24.777 1.00 84.56 414 SER A CA 1
ATOM 3296 C C . SER A 1 414 ? -41.118 44.314 24.145 1.00 84.56 414 SER A C 1
ATOM 3298 O O . SER A 1 414 ? -40.050 44.451 24.742 1.00 84.56 414 SER A O 1
ATOM 3300 N N . ASP A 1 415 ? -41.362 44.890 22.968 1.00 80.12 415 ASP A N 1
ATOM 3301 C CA . ASP A 1 415 ? -40.420 45.833 22.351 1.00 80.12 415 ASP A CA 1
ATOM 3302 C C . ASP A 1 415 ? -40.393 47.198 23.078 1.00 80.12 415 ASP A C 1
ATOM 3304 O O . ASP A 1 415 ? -41.140 47.459 24.026 1.00 80.12 415 ASP A O 1
ATOM 3308 N N . LYS A 1 416 ? -39.554 48.125 22.590 1.00 72.56 416 LYS A N 1
ATOM 3309 C CA . LYS A 1 416 ? -39.455 49.503 23.113 1.00 72.56 416 LYS A CA 1
ATOM 3310 C C . LYS A 1 416 ? -40.770 50.301 23.000 1.00 72.56 416 LYS A C 1
ATOM 3312 O O . LYS A 1 416 ? -40.923 51.312 23.681 1.00 72.56 416 LYS A O 1
ATOM 3317 N N . ARG A 1 417 ? -41.710 49.875 22.145 1.00 80.94 417 ARG A N 1
ATOM 3318 C CA . ARG A 1 417 ? -43.049 50.465 21.956 1.00 80.94 417 ARG A CA 1
ATOM 3319 C C . ARG A 1 417 ? -44.126 49.758 22.793 1.00 80.94 417 ARG A C 1
ATOM 3321 O O . ARG A 1 417 ? -45.284 50.158 22.725 1.00 80.94 417 ARG A O 1
ATOM 3328 N N . LYS A 1 418 ? -43.742 48.772 23.616 1.00 81.94 418 LYS A N 1
ATOM 3329 C CA . LYS A 1 418 ? -44.609 47.910 24.436 1.00 81.94 418 LYS A CA 1
ATOM 3330 C C . LYS A 1 418 ? -45.528 46.974 23.638 1.00 81.94 418 LYS A C 1
ATOM 3332 O O . LYS A 1 418 ? -46.522 46.498 24.183 1.00 81.94 418 LYS A O 1
ATOM 3337 N N . SER A 1 419 ? -45.204 46.675 22.380 1.00 85.19 419 SER A N 1
ATOM 3338 C CA . SER A 1 419 ? -45.891 45.605 21.645 1.00 85.19 419 SER A CA 1
ATOM 3339 C C . SER A 1 419 ? -45.505 44.261 22.266 1.00 85.19 419 SER A C 1
ATOM 3341 O O . SER A 1 419 ? -44.323 44.054 22.532 1.00 85.19 419 SER A O 1
ATOM 3343 N N . LEU A 1 420 ? -46.470 43.374 22.517 1.00 87.88 420 LEU A N 1
ATOM 3344 C CA . LEU A 1 420 ? -46.232 42.050 23.107 1.00 87.88 420 LEU A CA 1
ATOM 3345 C C . LEU A 1 420 ? -45.819 41.036 22.029 1.00 87.88 420 LEU A C 1
ATOM 3347 O O . LEU A 1 420 ? -46.434 40.979 20.965 1.00 87.88 420 LEU A O 1
ATOM 3351 N N . TYR A 1 421 ? -44.804 40.229 22.330 1.00 90.31 421 TYR A N 1
ATOM 3352 C CA . TYR A 1 421 ? -44.279 39.153 21.486 1.00 90.31 421 TYR A CA 1
ATOM 3353 C C . TYR A 1 421 ? -44.087 37.875 22.308 1.00 90.31 421 TYR A C 1
ATOM 3355 O O . TYR A 1 421 ? -44.070 37.916 23.543 1.00 90.31 421 TYR A O 1
ATOM 3363 N N . GLY A 1 422 ? -43.875 36.764 21.606 1.00 91.56 422 GLY A N 1
ATOM 3364 C CA . GLY A 1 422 ? -43.660 35.454 22.201 1.00 91.56 422 GLY A CA 1
ATOM 3365 C C . GLY A 1 422 ? -44.924 34.599 22.225 1.00 91.56 422 GLY A C 1
ATOM 3366 O O . GLY A 1 422 ? -45.903 34.881 21.534 1.00 91.56 422 GLY A O 1
ATOM 3367 N N . SER A 1 423 ? -44.858 33.540 23.019 1.00 94.75 423 SER A N 1
ATOM 3368 C CA . SER A 1 423 ? -45.896 32.534 23.177 1.00 94.75 423 SER A CA 1
ATOM 3369 C C . SER A 1 423 ? -47.100 33.049 23.963 1.00 94.75 423 SER A C 1
ATOM 3371 O O . SER A 1 423 ? -46.969 33.830 24.915 1.00 94.75 423 SER A O 1
ATOM 3373 N N . ASP A 1 424 ? -48.286 32.574 23.592 1.00 93.88 424 ASP A N 1
ATOM 3374 C CA . ASP A 1 424 ? -49.552 32.868 24.268 1.00 93.88 424 ASP A CA 1
ATOM 3375 C C . ASP A 1 424 ? -49.984 31.778 25.277 1.00 93.88 424 ASP A C 1
ATOM 3377 O O . ASP A 1 424 ? -50.947 31.996 26.018 1.00 93.88 424 ASP A O 1
ATOM 3381 N N . ASP A 1 425 ? -49.229 30.677 25.404 1.00 93.69 425 ASP A N 1
ATOM 3382 C CA . ASP A 1 425 ? -49.430 29.568 26.358 1.00 93.69 425 ASP A CA 1
ATOM 3383 C C . ASP A 1 425 ? -48.072 28.922 26.746 1.00 93.69 425 ASP A C 1
ATOM 3385 O O . ASP A 1 425 ? -47.013 29.477 26.461 1.00 93.69 425 ASP A O 1
ATOM 3389 N N . TYR A 1 426 ? -48.064 27.815 27.489 1.00 93.88 426 TYR A N 1
ATOM 3390 C CA . TYR A 1 426 ? -46.862 27.053 27.870 1.00 93.88 426 TYR A CA 1
ATOM 3391 C C . TYR A 1 426 ? -47.020 25.559 27.560 1.00 93.88 426 TYR A C 1
ATOM 3393 O O . TYR A 1 426 ? -46.693 24.676 28.359 1.00 93.88 426 TYR A O 1
ATOM 3401 N N . PHE A 1 427 ? -47.568 25.274 26.384 1.00 95.69 427 PHE A N 1
ATOM 3402 C CA . PHE A 1 427 ? -47.875 23.928 25.936 1.00 95.69 427 PHE A CA 1
ATOM 3403 C C . PHE A 1 427 ? -46.609 23.167 25.525 1.00 95.69 427 PHE A C 1
ATOM 3405 O O . PHE A 1 427 ? -45.761 23.698 24.810 1.00 95.69 427 PHE A O 1
ATOM 3412 N N . ILE A 1 428 ? -46.478 21.911 25.956 1.00 97.44 428 ILE A N 1
ATOM 3413 C CA . ILE A 1 428 ? -45.382 21.017 25.560 1.00 97.44 428 ILE A CA 1
ATOM 3414 C C . ILE A 1 428 ? -45.959 19.834 24.789 1.00 97.44 428 ILE A C 1
ATOM 3416 O O . ILE A 1 428 ? -46.891 19.180 25.268 1.00 97.44 428 ILE A O 1
ATOM 3420 N N . ASN A 1 429 ? -45.386 19.564 23.612 1.00 95.38 429 ASN A N 1
ATOM 3421 C CA . ASN A 1 429 ? -45.787 18.484 22.714 1.00 95.38 429 ASN A CA 1
ATOM 3422 C C . ASN A 1 429 ? -44.575 17.624 22.304 1.00 95.38 429 ASN A C 1
ATOM 3424 O O . ASN A 1 429 ? -43.732 18.054 21.513 1.00 95.38 429 ASN A O 1
ATOM 3428 N N . THR A 1 430 ? -44.481 16.402 22.835 1.00 96.56 430 THR A N 1
ATOM 3429 C CA . THR A 1 430 ? -43.462 15.406 22.461 1.00 96.56 430 THR A CA 1
ATOM 3430 C C . THR A 1 430 ? -44.094 14.170 21.828 1.00 96.56 430 THR A C 1
ATOM 3432 O O . THR A 1 430 ? -45.193 13.765 22.200 1.00 96.56 430 THR A O 1
ATOM 3435 N N . ASN A 1 431 ? -43.363 13.544 20.901 1.00 93.94 431 ASN A N 1
ATOM 3436 C CA . ASN A 1 431 ? -43.845 12.444 20.066 1.00 93.94 431 ASN A CA 1
ATOM 3437 C C . ASN A 1 431 ? -43.056 11.145 20.301 1.00 93.94 431 ASN A C 1
ATOM 3439 O O . ASN A 1 431 ? -43.612 10.113 20.685 1.00 93.94 431 ASN A O 1
ATOM 3443 N N . MET A 1 432 ? -41.744 11.177 20.063 1.00 96.31 432 MET A N 1
ATOM 3444 C CA . MET A 1 432 ? -40.880 9.992 20.079 1.00 96.31 432 MET A CA 1
ATOM 3445 C C . MET A 1 432 ? -39.557 10.287 20.774 1.00 96.31 432 MET A C 1
ATOM 3447 O O . MET A 1 432 ? -39.016 11.386 20.665 1.00 96.31 432 MET A O 1
ATOM 3451 N N . VAL A 1 433 ? -38.994 9.261 21.403 1.00 97.19 433 VAL A N 1
ATOM 3452 C CA . VAL A 1 433 ? -37.603 9.236 21.856 1.00 97.19 433 VAL A CA 1
ATOM 3453 C C . VAL A 1 433 ? -36.826 8.218 21.034 1.00 97.19 433 VAL A C 1
ATOM 3455 O O . VAL A 1 433 ? -37.256 7.076 20.870 1.00 97.19 433 VAL A O 1
ATOM 3458 N N . TYR A 1 434 ? -35.670 8.638 20.536 1.00 96.69 434 TYR A N 1
ATOM 3459 C CA . TYR A 1 434 ? -34.687 7.808 19.852 1.00 96.69 434 TYR A CA 1
ATOM 3460 C C . TYR A 1 434 ? -33.503 7.608 20.786 1.00 96.69 434 TYR A C 1
ATOM 3462 O O . TYR A 1 434 ? -32.946 8.581 21.286 1.00 96.69 434 TYR A O 1
ATOM 3470 N N . VAL A 1 435 ? -33.135 6.357 21.041 1.00 93.12 435 VAL A N 1
ATOM 3471 C CA . VAL A 1 435 ? -32.033 6.022 21.946 1.00 93.12 435 VAL A CA 1
ATOM 3472 C C . VAL A 1 435 ? -30.805 5.673 21.126 1.00 93.12 435 VAL A C 1
ATOM 3474 O O . VAL A 1 435 ? -30.888 4.888 20.184 1.00 93.12 435 VAL A O 1
ATOM 3477 N N . PHE A 1 436 ? -29.665 6.237 21.503 1.00 88.94 436 PHE A N 1
ATOM 3478 C CA . PHE A 1 436 ? -28.369 6.017 20.874 1.00 88.94 436 PHE A CA 1
ATOM 3479 C C . PHE A 1 436 ? -27.460 5.244 21.829 1.00 88.94 436 PHE A C 1
ATOM 3481 O O . PHE A 1 436 ? -27.552 5.376 23.050 1.00 88.94 436 PHE A O 1
ATOM 3488 N N . GLY A 1 437 ? -26.576 4.412 21.287 1.00 77.44 437 GLY A N 1
ATOM 3489 C CA . GLY A 1 437 ? -25.710 3.548 22.085 1.00 77.44 437 GLY A CA 1
ATOM 3490 C C . GLY A 1 437 ? -25.162 2.385 21.267 1.00 77.44 437 GLY A C 1
ATOM 3491 O O . GLY A 1 437 ? -25.079 2.464 20.046 1.00 77.44 437 GLY A O 1
ATOM 3492 N N . LYS A 1 438 ? -24.787 1.298 21.945 1.00 62.38 438 LYS A N 1
ATOM 3493 C CA . LYS A 1 438 ? -24.362 0.045 21.307 1.00 62.38 438 LYS A CA 1
ATOM 3494 C C . LYS A 1 438 ? -25.581 -0.708 20.757 1.00 62.38 438 LYS A C 1
ATOM 3496 O O . LYS A 1 438 ? -26.565 -0.853 21.488 1.00 62.38 438 LYS A O 1
ATOM 3501 N N . LYS A 1 439 ? -25.520 -1.227 19.522 1.00 56.62 439 LYS A N 1
ATOM 3502 C CA . LYS A 1 439 ? -26.403 -2.340 19.134 1.00 56.62 439 LYS A CA 1
ATOM 3503 C C . LYS A 1 439 ? -26.010 -3.541 19.996 1.00 56.62 439 LYS A C 1
ATOM 3505 O O . LYS A 1 439 ? -24.824 -3.777 20.217 1.00 56.62 439 LYS A O 1
ATOM 3510 N N . ALA A 1 440 ? -26.987 -4.257 20.548 1.00 56.66 440 ALA A N 1
ATOM 3511 C CA . ALA A 1 440 ? -26.696 -5.481 21.289 1.00 56.66 440 ALA A CA 1
ATOM 3512 C C . ALA A 1 440 ? -25.948 -6.459 20.360 1.00 56.66 440 ALA A C 1
ATOM 3514 O O . ALA A 1 440 ? -26.460 -6.750 19.284 1.00 56.66 440 ALA A O 1
ATOM 3515 N N . GLY A 1 441 ? -24.749 -6.905 20.756 1.00 66.44 441 GLY A N 1
ATOM 3516 C CA . GLY A 1 441 ? -23.928 -7.870 20.005 1.00 66.44 441 GLY A CA 1
ATOM 3517 C C . GLY A 1 441 ? -22.657 -7.319 19.338 1.00 66.44 441 GLY A C 1
ATOM 3518 O O . GLY A 1 441 ? -21.767 -8.108 19.038 1.00 66.44 441 GLY A O 1
ATOM 3519 N N . ASP A 1 442 ? -22.511 -6.002 19.141 1.00 81.69 442 ASP A N 1
ATOM 3520 C CA . ASP A 1 442 ? -21.299 -5.440 18.512 1.00 81.69 442 ASP A CA 1
ATOM 3521 C C . ASP A 1 442 ? -20.065 -5.597 19.419 1.00 81.69 442 ASP A C 1
ATOM 3523 O O . ASP A 1 442 ? -20.126 -5.331 20.625 1.00 81.69 442 ASP A O 1
ATOM 3527 N N . PHE A 1 443 ? -18.917 -5.953 18.837 1.00 87.81 443 PHE A N 1
ATOM 3528 C CA . PHE A 1 443 ? -17.630 -5.900 19.529 1.00 87.81 443 PHE A CA 1
ATOM 3529 C C . PHE A 1 443 ? -17.093 -4.470 19.509 1.00 87.81 443 PHE A C 1
ATOM 3531 O O . PHE A 1 443 ? -17.013 -3.856 18.443 1.00 87.81 443 PHE A O 1
ATOM 3538 N N . ARG A 1 444 ? -16.684 -3.940 20.667 1.00 85.06 444 ARG A N 1
ATOM 3539 C CA . ARG A 1 444 ? -16.107 -2.596 20.764 1.00 85.06 444 ARG A CA 1
ATOM 3540 C C . ARG A 1 444 ? -15.059 -2.491 21.864 1.00 85.06 444 ARG A C 1
ATOM 3542 O O . ARG A 1 444 ? -15.332 -2.898 22.986 1.00 85.06 444 ARG A O 1
ATOM 3549 N N . ILE A 1 445 ? -13.945 -1.838 21.543 1.00 83.06 445 ILE A N 1
ATOM 3550 C CA . ILE A 1 445 ? -12.886 -1.447 22.481 1.00 83.06 445 ILE A CA 1
ATOM 3551 C C . ILE A 1 445 ? -12.744 0.079 22.452 1.00 83.06 445 ILE A C 1
ATOM 3553 O O . ILE A 1 445 ? -12.634 0.661 21.366 1.00 83.06 445 ILE A O 1
ATOM 3557 N N . GLN A 1 446 ? -12.755 0.736 23.613 1.00 82.81 446 GLN A N 1
ATOM 3558 C CA . GLN A 1 446 ? -12.343 2.140 23.742 1.00 82.81 446 GLN A CA 1
ATOM 3559 C C . GLN A 1 446 ? -10.835 2.259 23.913 1.00 82.81 446 GLN A C 1
ATOM 3561 O O . GLN A 1 446 ? -10.177 1.367 24.444 1.00 82.81 446 GLN A O 1
ATOM 3566 N N . ALA A 1 447 ? -10.301 3.410 23.519 1.00 83.44 447 ALA A N 1
ATOM 3567 C CA . ALA A 1 447 ? -8.918 3.728 23.804 1.00 83.44 447 ALA A CA 1
ATOM 3568 C C . ALA A 1 447 ? -8.626 3.675 25.316 1.00 83.44 447 ALA A C 1
ATOM 3570 O O . ALA A 1 447 ? -9.408 4.178 26.125 1.00 83.44 447 ALA A O 1
ATOM 3571 N N . GLY A 1 448 ? -7.510 3.050 25.686 1.00 84.25 448 GLY A N 1
ATOM 3572 C CA . GLY A 1 448 ? -7.083 2.850 27.072 1.00 84.25 448 GLY A CA 1
ATOM 3573 C C . GLY A 1 448 ? -7.745 1.676 27.802 1.00 84.25 448 GLY A C 1
ATOM 3574 O O . GLY A 1 448 ? -7.318 1.354 28.909 1.00 84.25 448 GLY A O 1
ATOM 3575 N N . GLU A 1 449 ? -8.748 1.009 27.216 1.00 87.44 449 GLU A N 1
ATOM 3576 C CA . GLU A 1 449 ? -9.317 -0.213 27.802 1.00 87.44 449 GLU A CA 1
ATOM 3577 C C . GLU A 1 449 ? -8.362 -1.401 27.641 1.00 87.44 449 GLU A C 1
ATOM 3579 O O . GLU A 1 449 ? -7.638 -1.508 26.650 1.00 87.44 449 GLU A O 1
ATOM 3584 N N . GLU A 1 450 ? -8.376 -2.310 28.614 1.00 93.94 450 GLU A N 1
ATOM 3585 C CA . GLU A 1 450 ? -7.661 -3.581 28.528 1.00 93.94 450 GLU A CA 1
ATOM 3586 C C . GLU A 1 450 ? -8.417 -4.560 27.622 1.00 93.94 450 GLU A C 1
ATOM 3588 O O . GLU A 1 450 ? -9.628 -4.732 27.750 1.00 93.94 450 GLU A O 1
ATOM 3593 N N . ILE A 1 451 ? -7.690 -5.221 26.722 1.00 94.94 451 ILE A N 1
ATOM 3594 C CA . ILE A 1 451 ? -8.222 -6.200 25.774 1.00 94.94 451 ILE A CA 1
ATOM 3595 C C . ILE A 1 451 ? -7.784 -7.595 26.208 1.00 94.94 451 ILE A C 1
ATOM 3597 O O . ILE A 1 451 ? -6.589 -7.897 26.258 1.00 94.94 451 ILE A O 1
ATOM 3601 N N . ASN A 1 452 ? -8.741 -8.482 26.451 1.00 96.00 452 ASN A N 1
ATOM 3602 C CA . ASN A 1 452 ? -8.468 -9.854 26.850 1.00 96.00 452 ASN A CA 1
ATOM 3603 C C . ASN A 1 452 ? -8.499 -10.792 25.641 1.00 96.00 452 ASN A C 1
ATOM 3605 O O . ASN A 1 452 ? -9.525 -10.945 24.977 1.00 96.00 452 ASN A O 1
ATOM 3609 N N . ILE A 1 453 ? -7.393 -11.483 25.380 1.00 97.75 453 ILE A N 1
ATOM 3610 C CA . ILE A 1 453 ? -7.319 -12.560 24.391 1.00 97.75 453 ILE A CA 1
ATOM 3611 C C . ILE A 1 453 ? -7.446 -13.900 25.109 1.00 97.75 453 ILE A C 1
ATOM 3613 O O . ILE A 1 453 ? -6.611 -14.257 25.942 1.00 97.75 453 ILE A O 1
ATOM 3617 N N . GLN A 1 454 ? -8.467 -14.673 24.748 1.00 97.25 454 GLN A N 1
ATOM 3618 C CA . GLN A 1 454 ? -8.619 -16.048 25.190 1.00 97.25 454 GLN A CA 1
ATOM 3619 C C . GLN A 1 454 ? -7.763 -16.978 24.324 1.00 97.25 454 GLN A C 1
ATOM 3621 O O . GLN A 1 454 ? -8.093 -17.226 23.163 1.00 97.25 454 GLN A O 1
ATOM 3626 N N . CYS A 1 455 ? -6.672 -17.495 24.890 1.00 95.56 455 CYS A N 1
ATOM 3627 C CA . CYS A 1 455 ? -5.763 -18.429 24.226 1.00 95.56 455 CYS A CA 1
ATOM 3628 C C . CYS A 1 455 ? -4.968 -19.247 25.256 1.00 95.56 455 CYS A C 1
ATOM 3630 O O . CYS A 1 455 ? -4.358 -18.682 26.167 1.00 95.56 455 CYS A O 1
ATOM 3632 N N . ASP A 1 456 ? -4.928 -20.574 25.096 1.00 92.25 456 ASP A N 1
ATOM 3633 C CA . ASP A 1 456 ? -3.996 -21.423 25.840 1.00 92.25 456 ASP A CA 1
ATOM 3634 C C . ASP A 1 456 ? -2.628 -21.428 25.147 1.00 92.25 456 ASP A C 1
ATOM 3636 O O . ASP A 1 456 ? -2.359 -22.193 24.215 1.00 92.25 456 ASP A O 1
ATOM 3640 N N . THR A 1 457 ? -1.736 -20.568 25.638 1.00 90.50 457 THR A N 1
ATOM 3641 C CA . THR A 1 457 ? -0.395 -20.387 25.068 1.00 90.50 457 THR A CA 1
ATOM 3642 C C . THR A 1 457 ? 0.505 -21.623 25.181 1.00 90.50 457 THR A C 1
ATOM 3644 O O . THR A 1 457 ? 1.555 -21.661 24.535 1.00 90.50 457 THR A O 1
ATOM 3647 N N . SER A 1 458 ? 0.131 -22.643 25.961 1.00 91.19 458 SER A N 1
ATOM 3648 C CA . SER A 1 458 ? 0.871 -23.910 26.024 1.00 91.19 458 SER A CA 1
ATOM 3649 C C . SER A 1 458 ? 0.596 -24.826 24.825 1.00 91.19 458 SER A C 1
ATOM 3651 O O . SER A 1 458 ? 1.420 -25.681 24.513 1.00 91.19 458 SER A O 1
ATOM 3653 N N . THR A 1 459 ? -0.521 -24.607 24.124 1.00 91.19 459 THR A N 1
ATOM 3654 C CA . THR A 1 459 ? -0.997 -25.469 23.027 1.00 91.19 459 THR A CA 1
ATOM 3655 C C . THR A 1 459 ? -0.710 -24.922 21.629 1.00 91.19 459 THR A C 1
ATOM 3657 O O . THR A 1 459 ? -0.763 -25.673 20.658 1.00 91.19 459 THR A O 1
ATOM 3660 N N . VAL A 1 460 ? -0.391 -23.629 21.516 1.00 95.56 460 VAL A N 1
ATOM 3661 C CA . VAL A 1 460 ? -0.126 -22.957 20.235 1.00 95.56 460 VAL A CA 1
ATOM 3662 C C . VAL A 1 460 ? 1.368 -22.816 19.954 1.00 95.56 460 VAL A C 1
ATOM 3664 O O . VAL A 1 460 ? 2.194 -22.657 20.862 1.00 95.56 460 VAL A O 1
ATOM 3667 N N . GLU A 1 461 ? 1.715 -22.817 18.671 1.00 96.25 461 GLU A N 1
ATOM 3668 C CA . GLU A 1 461 ? 3.093 -22.659 18.207 1.00 96.25 461 GLU A CA 1
ATOM 3669 C C . GLU A 1 461 ? 3.636 -21.228 18.412 1.00 96.25 461 GLU A C 1
ATOM 3671 O O . GLU A 1 461 ? 2.868 -20.272 18.589 1.00 96.25 461 GLU A O 1
ATOM 3676 N N . PRO A 1 462 ? 4.972 -21.037 18.366 1.00 96.88 462 PRO A N 1
ATOM 3677 C CA . PRO A 1 462 ? 5.604 -19.725 18.523 1.00 96.88 462 PRO A CA 1
ATOM 3678 C C . PRO A 1 462 ? 5.065 -18.621 17.597 1.00 96.88 462 PRO A C 1
ATOM 3680 O O . PRO A 1 462 ? 4.966 -17.474 18.035 1.00 96.88 462 PRO A O 1
ATOM 3683 N N . VAL A 1 463 ? 4.647 -18.950 16.368 1.00 98.00 463 VAL A N 1
ATOM 3684 C CA . VAL A 1 463 ? 4.097 -17.973 15.409 1.00 98.00 463 VAL A CA 1
ATOM 3685 C C . VAL A 1 463 ? 2.851 -17.258 15.947 1.00 98.00 463 VAL A C 1
ATOM 3687 O O . VAL A 1 463 ? 2.740 -16.038 15.821 1.00 98.00 463 VAL A O 1
ATOM 3690 N N . VAL A 1 464 ? 1.963 -17.971 16.651 1.00 98.50 464 VAL A N 1
ATOM 3691 C CA . VAL A 1 464 ? 0.759 -17.385 17.267 1.00 98.50 464 VAL A CA 1
ATOM 3692 C C . VAL A 1 464 ? 1.148 -16.445 18.408 1.00 98.50 464 VAL A C 1
ATOM 3694 O O . VAL A 1 464 ? 0.587 -15.360 18.543 1.00 98.50 464 VAL A O 1
ATOM 3697 N N . LYS A 1 465 ? 2.160 -16.810 19.204 1.00 98.00 465 LYS A N 1
ATOM 3698 C CA . LYS A 1 465 ? 2.679 -15.958 20.291 1.00 98.00 465 LYS A CA 1
ATOM 3699 C C . LYS A 1 465 ? 3.296 -14.673 19.738 1.00 98.00 465 LYS A C 1
ATOM 3701 O O . LYS A 1 465 ? 3.060 -13.591 20.277 1.00 98.00 465 LYS A O 1
ATOM 3706 N N . SER A 1 466 ? 4.039 -14.782 18.638 1.00 98.38 466 SER A N 1
ATOM 3707 C CA . SER A 1 466 ? 4.596 -13.636 17.918 1.00 98.38 466 SER A CA 1
ATOM 3708 C C . SER A 1 466 ? 3.491 -12.723 17.381 1.00 98.38 466 SER A C 1
ATOM 3710 O O . SER A 1 466 ? 3.570 -11.512 17.590 1.00 98.38 466 SER A O 1
ATOM 3712 N N . ALA A 1 467 ? 2.430 -13.288 16.791 1.00 98.69 467 ALA A N 1
ATOM 3713 C CA . ALA A 1 467 ? 1.267 -12.536 16.320 1.00 98.69 467 ALA A CA 1
ATOM 3714 C C . ALA A 1 467 ? 0.513 -11.828 17.458 1.00 98.69 467 ALA A C 1
ATOM 3716 O O . ALA A 1 467 ? 0.159 -10.662 17.309 1.00 98.69 467 ALA A O 1
ATOM 3717 N N . ILE A 1 468 ? 0.334 -12.474 18.618 1.00 98.56 468 ILE A N 1
ATOM 3718 C CA . ILE A 1 468 ? -0.269 -11.850 19.809 1.00 98.56 468 ILE A CA 1
ATOM 3719 C C . ILE A 1 468 ? 0.548 -10.643 20.272 1.00 98.56 468 ILE A C 1
ATOM 3721 O O . ILE A 1 468 ? -0.019 -9.586 20.534 1.00 98.56 468 ILE A O 1
ATOM 3725 N N . ARG A 1 469 ? 1.879 -10.765 20.345 1.00 98.31 469 ARG A N 1
ATOM 3726 C CA . ARG A 1 469 ? 2.747 -9.639 20.720 1.00 98.31 469 ARG A CA 1
ATOM 3727 C C . ARG A 1 469 ? 2.660 -8.500 19.700 1.00 98.31 469 ARG A C 1
ATOM 3729 O O . ARG A 1 469 ? 2.533 -7.349 20.100 1.00 98.31 469 ARG A O 1
ATOM 3736 N N . MET A 1 470 ? 2.695 -8.812 18.403 1.00 98.62 470 MET A N 1
ATOM 3737 C CA . MET A 1 470 ? 2.541 -7.809 17.341 1.00 98.62 470 MET A CA 1
ATOM 3738 C C . MET A 1 470 ? 1.187 -7.094 17.443 1.00 98.62 470 MET A C 1
ATOM 3740 O O . MET A 1 470 ? 1.135 -5.871 17.379 1.00 98.62 470 MET A O 1
ATOM 3744 N N . PHE A 1 471 ? 0.105 -7.844 17.663 1.00 98.62 471 PHE A N 1
ATOM 3745 C CA . PHE A 1 471 ? -1.232 -7.293 17.865 1.00 98.62 471 PHE A CA 1
ATOM 3746 C C . PHE A 1 471 ? -1.312 -6.417 19.124 1.00 98.62 471 PHE A C 1
ATOM 3748 O O . PHE A 1 471 ? -1.911 -5.349 19.084 1.00 98.62 471 PHE A O 1
ATOM 3755 N N . ALA A 1 472 ? -0.655 -6.806 20.218 1.00 98.44 472 ALA A N 1
ATOM 3756 C CA . ALA A 1 472 ? -0.580 -5.994 21.431 1.00 98.44 472 ALA A CA 1
ATOM 3757 C C . ALA A 1 472 ? 0.125 -4.649 21.205 1.00 98.44 472 ALA A C 1
ATOM 3759 O O . ALA A 1 472 ? -0.354 -3.614 21.667 1.00 98.44 472 ALA A O 1
ATOM 3760 N N . GLU A 1 473 ? 1.236 -4.644 20.462 1.00 98.19 473 GLU A N 1
ATOM 3761 C CA . GLU A 1 473 ? 1.916 -3.408 20.053 1.00 98.19 473 GLU A CA 1
ATOM 3762 C C . GLU A 1 473 ? 1.019 -2.537 19.163 1.00 98.19 473 GLU A C 1
ATOM 3764 O O . GLU A 1 473 ? 0.999 -1.317 19.297 1.00 98.19 473 GLU A O 1
ATOM 3769 N N . ASP A 1 474 ? 0.240 -3.156 18.281 1.00 98.38 474 ASP A N 1
ATOM 3770 C CA . ASP A 1 474 ? -0.692 -2.458 17.400 1.00 98.38 474 ASP A CA 1
ATOM 3771 C C . ASP A 1 474 ? -1.867 -1.837 18.168 1.00 98.38 474 ASP A C 1
ATOM 3773 O O . ASP A 1 474 ? -2.189 -0.670 17.953 1.00 98.38 474 ASP A O 1
ATOM 3777 N N . CYS A 1 475 ? -2.462 -2.561 19.119 1.00 97.88 475 CYS A N 1
ATOM 3778 C CA . CYS A 1 475 ? -3.485 -2.022 20.015 1.00 97.88 475 CYS A CA 1
ATOM 3779 C C . CYS A 1 475 ? -2.950 -0.867 20.863 1.00 97.88 475 CYS A C 1
ATOM 3781 O O . CYS A 1 475 ? -3.653 0.123 21.054 1.00 97.88 475 CYS A O 1
ATOM 3783 N N . LYS A 1 476 ? -1.698 -0.948 21.321 1.00 97.62 476 LYS A N 1
ATOM 3784 C CA . LYS A 1 476 ? -1.056 0.150 22.043 1.00 97.62 476 LYS A CA 1
ATOM 3785 C C . LYS A 1 476 ? -0.873 1.384 21.156 1.00 97.62 476 LYS A C 1
ATOM 3787 O O . LYS A 1 476 ? -1.183 2.488 21.590 1.00 97.62 476 LYS A O 1
ATOM 3792 N N . ASP A 1 477 ? -0.396 1.209 19.928 1.00 96.44 477 ASP A N 1
ATOM 3793 C CA . ASP A 1 477 ? -0.126 2.334 19.027 1.00 96.44 477 ASP A CA 1
ATOM 3794 C C . ASP A 1 477 ? -1.410 2.991 18.498 1.00 96.44 477 ASP A C 1
ATOM 3796 O O . ASP A 1 477 ? -1.441 4.205 18.296 1.00 96.44 477 ASP A O 1
ATOM 3800 N N . VAL A 1 478 ? -2.475 2.208 18.294 1.00 96.94 478 VAL A N 1
ATOM 3801 C CA . VAL A 1 478 ? -3.752 2.694 17.748 1.00 96.94 478 VAL A CA 1
ATOM 3802 C C . VAL A 1 478 ? -4.708 3.165 18.841 1.00 96.94 478 VAL A C 1
ATOM 3804 O O . VAL A 1 478 ? -5.320 4.217 18.689 1.00 96.94 478 VAL A O 1
ATOM 3807 N N . LEU A 1 479 ? -4.869 2.393 19.916 1.00 93.19 479 LEU A N 1
ATOM 3808 C CA . LEU A 1 479 ? -5.899 2.594 20.941 1.00 93.19 479 LEU A CA 1
ATOM 3809 C C . LEU A 1 479 ? -5.314 2.929 22.318 1.00 93.19 479 LEU A C 1
ATOM 3811 O O . LEU A 1 479 ? -6.072 3.125 23.252 1.00 93.19 479 LEU A O 1
ATOM 3815 N N . GLU A 1 480 ? -3.993 2.970 22.505 1.00 95.94 480 GLU A N 1
ATOM 3816 C CA . GLU A 1 480 ? -3.383 3.122 23.842 1.00 95.94 480 GLU A CA 1
ATOM 3817 C C . GLU A 1 480 ? -3.820 2.025 24.840 1.00 95.94 480 GLU A C 1
ATOM 3819 O O . GLU A 1 480 ? -3.707 2.183 26.053 1.00 95.94 480 GLU A O 1
ATOM 3824 N N . SER A 1 481 ? -4.298 0.893 24.319 1.00 93.38 481 SER A N 1
ATOM 3825 C CA . SER A 1 481 ? -4.841 -0.235 25.077 1.00 93.38 481 SER A CA 1
ATOM 3826 C C . SER A 1 481 ? -3.770 -1.273 25.410 1.00 93.38 481 SER A C 1
ATOM 3828 O O . SER A 1 481 ? -2.890 -1.560 24.592 1.00 93.38 481 SER A O 1
ATOM 3830 N N . SER A 1 482 ? -3.863 -1.884 26.593 1.00 95.31 482 SER A N 1
ATOM 3831 C CA . SER A 1 482 ? -3.089 -3.078 26.951 1.00 95.31 482 SER A CA 1
ATOM 3832 C C . SER A 1 482 ? -3.779 -4.345 26.442 1.00 95.31 482 SER A C 1
ATOM 3834 O O . SER A 1 482 ? -5.002 -4.406 26.348 1.00 95.31 482 SER A O 1
ATOM 3836 N N . VAL A 1 483 ? -2.993 -5.377 26.128 1.00 97.25 483 VAL A N 1
ATOM 3837 C CA . VAL A 1 483 ? -3.510 -6.709 25.786 1.00 97.25 483 VAL A CA 1
ATOM 3838 C C . VAL A 1 483 ? -3.064 -7.708 26.845 1.00 97.25 483 VAL A C 1
ATOM 3840 O O . VAL A 1 483 ? -1.871 -7.812 27.136 1.00 97.25 483 VAL A O 1
ATOM 3843 N N . VAL A 1 484 ? -4.016 -8.468 27.385 1.00 96.50 484 VAL A N 1
ATOM 3844 C CA . VAL A 1 484 ? -3.788 -9.538 28.362 1.00 96.50 484 VAL A CA 1
ATOM 3845 C C . VAL A 1 484 ? -4.235 -10.868 27.769 1.00 96.50 484 VAL A C 1
ATOM 3847 O O . VAL A 1 484 ? -5.308 -10.976 27.183 1.00 96.50 484 VAL A O 1
ATOM 3850 N N . VAL A 1 485 ? -3.409 -11.906 27.912 1.00 96.38 485 VAL A N 1
ATOM 3851 C CA . VAL A 1 485 ? -3.723 -13.256 27.423 1.00 96.38 485 VAL A CA 1
ATOM 3852 C C . VAL A 1 485 ? -4.156 -14.132 28.591 1.00 96.38 485 VAL A C 1
ATOM 3854 O O . VAL A 1 485 ? -3.460 -14.216 29.602 1.00 96.38 485 VAL A O 1
ATOM 3857 N N . THR A 1 486 ? -5.290 -14.810 28.450 1.00 93.44 486 THR A N 1
ATOM 3858 C CA . THR A 1 486 ? -5.893 -15.651 29.492 1.00 93.44 486 THR A CA 1
ATOM 3859 C C . THR A 1 486 ? -6.434 -16.954 28.898 1.00 93.44 486 THR A C 1
ATOM 3861 O O . THR A 1 486 ? -6.945 -16.951 27.783 1.00 93.44 486 THR A O 1
ATOM 3864 N N . PRO A 1 487 ? -6.374 -18.093 29.608 1.00 87.50 487 PRO A N 1
ATOM 3865 C CA . PRO A 1 487 ? -6.910 -19.353 29.093 1.00 87.50 487 PRO A CA 1
ATOM 3866 C C . PRO A 1 487 ? -8.440 -19.482 29.239 1.00 87.50 487 PRO A C 1
ATOM 3868 O O . PRO A 1 487 ? -9.016 -20.428 28.709 1.00 87.50 487 PRO A O 1
ATOM 3871 N N . LYS A 1 488 ? -9.116 -18.584 29.978 1.00 82.50 488 LYS A N 1
ATOM 3872 C CA . LYS A 1 488 ? -10.526 -18.771 30.387 1.00 82.50 488 LYS A CA 1
ATOM 3873 C C . LYS A 1 488 ? -11.540 -17.992 29.555 1.00 82.50 488 LYS A C 1
ATOM 3875 O O . LYS A 1 488 ? -12.397 -18.592 28.921 1.00 82.50 488 LYS A O 1
ATOM 3880 N N . THR A 1 489 ? -11.492 -16.665 29.620 1.00 84.94 489 THR A N 1
ATOM 3881 C CA . THR A 1 489 ? -12.504 -15.771 29.040 1.00 84.94 489 THR A CA 1
ATOM 3882 C C . THR A 1 489 ? -11.820 -14.551 28.459 1.00 84.94 489 THR A C 1
ATOM 3884 O O . THR A 1 489 ? -11.017 -13.938 29.154 1.00 84.94 489 THR A O 1
ATOM 3887 N N . GLY A 1 490 ? -12.168 -14.172 27.235 1.00 88.81 490 GLY A N 1
ATOM 3888 C CA . GLY A 1 490 ? -11.637 -12.971 26.599 1.00 88.81 490 GLY A CA 1
ATOM 3889 C C . GLY A 1 490 ? -12.651 -12.293 25.688 1.00 88.81 490 GLY A C 1
ATOM 3890 O O . GLY A 1 490 ? -13.726 -12.841 25.416 1.00 88.81 490 GLY A O 1
ATOM 3891 N N . ASP A 1 491 ? -12.269 -11.105 25.241 1.00 93.00 491 ASP A N 1
ATOM 3892 C CA . ASP A 1 491 ? -12.957 -10.274 24.256 1.00 93.00 491 ASP A CA 1
ATOM 3893 C C . ASP A 1 491 ? -12.678 -10.790 22.832 1.00 93.00 491 ASP A C 1
ATOM 3895 O O . ASP A 1 491 ? -13.543 -10.738 21.956 1.00 93.00 491 ASP A O 1
ATOM 3899 N N . ILE A 1 492 ? -11.482 -11.356 22.621 1.00 97.50 492 ILE A N 1
ATOM 3900 C CA . ILE A 1 492 ? -11.065 -12.029 21.385 1.00 97.50 492 ILE A CA 1
ATOM 3901 C C . ILE A 1 492 ? -10.741 -13.491 21.699 1.00 97.50 492 ILE A C 1
ATOM 3903 O O . ILE A 1 492 ? -9.896 -13.772 22.545 1.00 97.50 492 ILE A O 1
ATOM 3907 N N . LEU A 1 493 ? -11.390 -14.432 21.019 1.00 97.62 493 LEU A N 1
ATOM 3908 C CA . LEU A 1 493 ? -11.193 -15.869 21.199 1.00 97.62 493 LEU A CA 1
ATOM 3909 C C . LEU A 1 493 ? -10.360 -16.433 20.057 1.00 97.62 493 LEU A C 1
ATOM 3911 O O . LEU A 1 493 ? -10.730 -16.273 18.896 1.00 97.62 493 LEU A O 1
ATOM 3915 N N . LEU A 1 494 ? -9.275 -17.128 20.391 1.00 97.62 494 LEU A N 1
ATOM 3916 C CA . LEU A 1 494 ? -8.419 -17.804 19.421 1.00 97.62 494 LEU A CA 1
ATOM 3917 C C . LEU A 1 494 ? -8.650 -19.319 19.478 1.00 97.62 494 LEU A C 1
ATOM 3919 O O . LEU A 1 494 ? -8.552 -19.927 20.544 1.00 97.62 494 LEU A O 1
ATOM 3923 N N . HIS A 1 495 ? -8.947 -19.931 18.332 1.00 94.00 495 HIS A N 1
ATOM 3924 C CA . HIS A 1 495 ? -9.232 -21.362 18.219 1.00 94.00 495 HIS A CA 1
ATOM 3925 C C . HIS A 1 495 ? -8.618 -21.978 16.953 1.00 94.00 495 HIS A C 1
ATOM 3927 O O . HIS A 1 495 ? -8.490 -21.305 15.933 1.00 94.00 495 HIS A O 1
ATOM 3933 N N . ILE A 1 496 ? -8.266 -23.267 17.002 1.00 96.06 496 ILE A N 1
ATOM 3934 C CA . ILE A 1 496 ? -7.794 -24.035 15.841 1.00 96.06 496 ILE A CA 1
ATOM 3935 C C . ILE A 1 496 ? -8.831 -25.103 15.483 1.00 96.06 496 ILE A C 1
ATOM 3937 O O . ILE A 1 496 ? -9.162 -25.940 16.320 1.00 96.06 496 ILE A O 1
ATOM 3941 N N . ASP A 1 497 ? -9.274 -25.115 14.225 1.00 96.31 497 ASP A N 1
ATOM 3942 C CA . ASP A 1 497 ? -10.106 -26.166 13.634 1.00 96.31 497 ASP A CA 1
ATOM 3943 C C . ASP A 1 497 ? -9.517 -26.635 12.296 1.00 96.31 497 ASP A C 1
ATOM 3945 O O . ASP A 1 497 ? -9.724 -26.026 11.248 1.00 96.31 497 ASP A O 1
ATOM 3949 N N . SER A 1 498 ? -8.842 -27.786 12.319 1.00 93.56 498 SER A N 1
ATOM 3950 C CA . SER A 1 498 ? -8.244 -28.416 11.129 1.00 93.56 498 SER A CA 1
ATOM 3951 C C . SER A 1 498 ? -9.227 -28.737 9.989 1.00 93.56 498 SER A C 1
ATOM 3953 O O . SER A 1 498 ? -8.790 -29.020 8.875 1.00 93.56 498 SER A O 1
ATOM 3955 N N . LYS A 1 499 ? -10.547 -28.713 10.229 1.00 94.50 499 LYS A N 1
ATOM 3956 C CA . LYS A 1 499 ? -11.574 -28.940 9.196 1.00 94.50 499 LYS A CA 1
ATOM 3957 C C . LYS A 1 499 ? -12.054 -27.646 8.534 1.00 94.50 499 LYS A C 1
ATOM 3959 O O . LYS A 1 499 ? -12.818 -27.721 7.563 1.00 94.50 499 LYS A O 1
ATOM 3964 N N . LEU A 1 500 ? -11.607 -26.482 9.013 1.00 93.12 500 LEU A N 1
ATOM 3965 C CA . LEU A 1 500 ? -11.972 -25.175 8.475 1.00 93.12 500 LEU A CA 1
ATOM 3966 C C . LEU A 1 500 ? -11.737 -25.117 6.958 1.00 93.12 500 LEU A C 1
ATOM 3968 O O . LEU A 1 500 ? -10.742 -25.625 6.440 1.00 93.12 500 LEU A O 1
ATOM 3972 N N . LEU A 1 501 ? -12.697 -24.535 6.231 1.00 90.00 501 LEU A N 1
ATOM 3973 C CA . LEU A 1 501 ? -12.675 -24.422 4.768 1.00 90.00 501 LEU A CA 1
ATOM 3974 C C . LEU A 1 501 ? -12.338 -25.743 4.046 1.00 90.00 501 LEU A C 1
ATOM 3976 O O . LEU A 1 501 ? -11.653 -25.743 3.027 1.00 90.00 501 LEU A O 1
ATOM 3980 N N . LYS A 1 502 ? -12.861 -26.872 4.551 1.00 92.44 502 LYS A N 1
ATOM 3981 C CA . LYS A 1 502 ? -12.627 -28.231 4.020 1.00 92.44 502 LYS A CA 1
ATOM 3982 C C . LYS A 1 502 ? -11.160 -28.682 4.125 1.00 92.44 502 LYS A C 1
ATOM 3984 O O . LYS A 1 502 ? -10.682 -29.409 3.259 1.00 92.44 502 LYS A O 1
ATOM 3989 N N . GLY A 1 503 ? -10.463 -28.265 5.182 1.00 89.38 503 GLY A N 1
ATOM 3990 C CA . GLY A 1 503 ? -9.073 -28.650 5.449 1.00 89.38 503 GLY A CA 1
ATOM 3991 C C . GLY A 1 503 ? -8.044 -27.891 4.611 1.00 89.38 503 GLY A C 1
ATOM 3992 O O . GLY A 1 503 ? -6.960 -28.414 4.350 1.00 89.38 503 GLY A O 1
ATOM 3993 N N . LYS A 1 504 ? -8.374 -26.675 4.156 1.00 92.81 504 LYS A N 1
ATOM 3994 C CA . LYS A 1 504 ? -7.386 -25.788 3.530 1.00 92.81 504 LYS A CA 1
ATOM 3995 C C . LYS A 1 504 ? -6.331 -25.376 4.560 1.00 92.81 504 LYS A C 1
ATOM 3997 O O . LYS A 1 504 ? -6.673 -25.093 5.701 1.00 92.81 504 LYS A O 1
ATOM 4002 N N . LYS A 1 505 ? -5.069 -25.326 4.133 1.00 94.88 505 LYS A N 1
ATOM 4003 C CA . LYS A 1 505 ? -3.935 -24.880 4.955 1.00 94.88 505 LYS A CA 1
ATOM 4004 C C . LYS A 1 505 ? -3.931 -23.361 5.108 1.00 94.88 505 LYS A C 1
ATOM 4006 O O . LYS A 1 505 ? -4.368 -22.659 4.198 1.00 94.88 505 LYS A O 1
ATOM 4011 N N . GLU A 1 506 ? -3.406 -22.888 6.232 1.00 97.94 506 GLU A N 1
ATOM 4012 C CA . GLU A 1 506 ? -3.248 -21.480 6.615 1.00 97.94 506 GLU A CA 1
ATOM 4013 C C . GLU A 1 506 ? -4.527 -20.640 6.468 1.00 97.94 506 GLU A C 1
ATOM 4015 O O . GLU A 1 506 ? -4.483 -19.425 6.268 1.00 97.94 506 GLU A O 1
ATOM 4020 N N . ALA A 1 507 ? -5.684 -21.293 6.544 1.00 98.44 507 ALA A N 1
ATOM 4021 C CA . ALA A 1 507 ? -6.984 -20.666 6.447 1.00 98.44 507 ALA A CA 1
ATOM 4022 C C . ALA A 1 507 ? -7.393 -20.054 7.785 1.00 98.44 507 ALA A C 1
ATOM 4024 O O . ALA A 1 507 ? -7.034 -20.558 8.853 1.00 98.44 507 ALA A O 1
ATOM 4025 N N . PHE A 1 508 ? -8.216 -19.011 7.734 1.00 98.62 508 PHE A N 1
ATOM 4026 C CA . PHE A 1 508 ? -8.848 -18.469 8.927 1.00 98.62 508 PHE A CA 1
ATOM 4027 C C . PHE A 1 508 ? -10.274 -17.996 8.690 1.00 98.62 508 PHE A C 1
ATOM 4029 O O . PHE A 1 508 ? -10.695 -17.730 7.565 1.00 98.62 508 PHE A O 1
ATOM 4036 N N . LYS A 1 509 ? -11.000 -17.869 9.798 1.00 98.31 509 LYS A N 1
ATOM 4037 C CA . LYS A 1 509 ? -12.305 -17.235 9.898 1.00 98.31 509 LYS A CA 1
ATOM 4038 C C . LYS A 1 509 ? -12.311 -16.244 11.052 1.00 98.31 509 LYS A C 1
ATOM 4040 O O . LYS A 1 509 ? -11.966 -16.618 12.171 1.00 98.31 509 LYS A O 1
ATOM 4045 N N . ILE A 1 510 ? -12.759 -15.024 10.793 1.00 98.38 510 ILE A N 1
ATOM 4046 C CA . ILE A 1 510 ? -13.086 -14.022 11.809 1.00 98.38 510 ILE A CA 1
ATOM 4047 C C . ILE A 1 510 ? -14.605 -13.919 11.868 1.00 98.38 510 ILE A C 1
ATOM 4049 O O . ILE A 1 510 ? -15.253 -13.785 10.833 1.00 98.38 510 ILE A O 1
ATOM 4053 N N . ALA A 1 511 ? -15.178 -13.981 13.065 1.00 96.75 511 ALA A N 1
ATOM 4054 C CA . ALA A 1 511 ? -16.601 -13.765 13.285 1.00 96.75 511 ALA A CA 1
ATOM 4055 C C . ALA A 1 511 ? -16.833 -12.870 14.503 1.00 96.75 511 ALA A C 1
ATOM 4057 O O . ALA A 1 511 ? -16.137 -13.014 15.506 1.00 96.75 511 ALA A O 1
ATOM 4058 N N . VAL A 1 512 ? -17.827 -11.985 14.439 1.00 94.88 512 VAL A N 1
ATOM 4059 C CA . VAL A 1 512 ? -18.300 -11.237 15.613 1.00 94.88 512 VAL A CA 1
ATOM 4060 C C . VAL A 1 512 ? -19.623 -11.812 16.071 1.00 94.88 512 VAL A C 1
ATOM 4062 O O . VAL A 1 512 ? -20.557 -11.936 15.276 1.00 94.88 512 VAL A O 1
ATOM 4065 N N . LYS A 1 513 ? -19.681 -12.178 17.351 1.00 89.62 513 LYS A N 1
ATOM 4066 C CA . LYS A 1 513 ? -20.887 -12.700 17.982 1.00 89.62 513 LYS A CA 1
ATOM 4067 C C . LYS A 1 513 ? -20.915 -12.348 19.462 1.00 89.62 513 LYS A C 1
ATOM 4069 O O . LYS A 1 513 ? -19.914 -12.529 20.154 1.00 89.62 513 LYS A O 1
ATOM 4074 N N . ASP A 1 514 ? -22.071 -11.897 19.945 1.00 85.38 514 ASP A N 1
ATOM 4075 C CA . ASP A 1 514 ? -22.324 -11.630 21.369 1.00 85.38 514 ASP A CA 1
ATOM 4076 C C . ASP A 1 514 ? -21.282 -10.671 21.987 1.00 85.38 514 ASP A C 1
ATOM 4078 O O . ASP A 1 514 ? -20.844 -10.836 23.126 1.00 85.38 514 ASP A O 1
ATOM 4082 N N . GLY A 1 515 ? -20.853 -9.669 21.212 1.00 84.75 515 GLY A N 1
ATOM 4083 C CA . GLY A 1 515 ? -19.880 -8.663 21.631 1.00 84.75 515 GLY A CA 1
ATOM 4084 C C . GLY A 1 515 ? -18.430 -9.140 21.653 1.00 84.75 515 GLY A C 1
ATOM 4085 O O . GLY A 1 515 ? -17.597 -8.462 22.248 1.00 84.75 515 GLY A O 1
ATOM 4086 N N . LYS A 1 516 ? -18.116 -10.286 21.034 1.00 93.62 516 LYS A N 1
ATOM 4087 C CA . LYS A 1 516 ? -16.773 -10.883 21.003 1.00 93.62 516 LYS A CA 1
ATOM 4088 C C . LYS A 1 516 ? -16.299 -11.135 19.582 1.00 93.62 516 LYS A C 1
ATOM 4090 O O . LYS A 1 516 ? -17.107 -11.462 18.713 1.00 93.62 516 LYS A O 1
ATOM 4095 N N . ILE A 1 517 ? -14.988 -11.054 19.365 1.00 97.38 517 ILE A N 1
ATOM 4096 C CA . ILE A 1 517 ? -14.364 -11.546 18.132 1.00 97.38 517 ILE A CA 1
ATOM 4097 C C . ILE A 1 517 ? -13.952 -13.002 18.335 1.00 97.38 517 ILE A C 1
ATOM 4099 O O . ILE A 1 517 ? -13.319 -13.347 19.326 1.00 97.38 517 ILE A O 1
ATOM 4103 N N . ILE A 1 518 ? -14.267 -13.857 17.372 1.00 97.81 518 ILE A N 1
ATOM 4104 C CA . ILE A 1 518 ? -13.832 -15.249 17.314 1.00 97.81 518 ILE A CA 1
ATOM 4105 C C . ILE A 1 518 ? -12.932 -15.395 16.091 1.00 97.81 518 ILE A C 1
ATOM 4107 O O . ILE A 1 518 ? -13.386 -15.195 14.966 1.00 97.81 518 ILE A O 1
ATOM 4111 N N . VAL A 1 519 ? -11.670 -15.763 16.309 1.00 98.38 519 VAL A N 1
ATOM 4112 C CA . VAL A 1 519 ? -10.704 -16.097 15.259 1.00 98.38 519 VAL A CA 1
ATOM 4113 C C . VAL A 1 519 ? -10.473 -17.600 15.279 1.00 98.38 519 VAL A C 1
ATOM 4115 O O . VAL A 1 519 ? -9.978 -18.155 16.260 1.00 98.38 519 VAL A O 1
ATOM 4118 N N . THR A 1 520 ? -10.835 -18.267 14.189 1.00 98.25 520 THR A N 1
ATOM 4119 C CA . THR A 1 520 ? -10.588 -19.698 13.991 1.00 98.25 520 THR A CA 1
ATOM 4120 C C . THR A 1 520 ? -9.561 -19.879 12.886 1.00 98.25 520 THR A C 1
ATOM 4122 O O . THR A 1 520 ? -9.810 -19.427 11.776 1.00 98.25 520 THR A O 1
ATOM 4125 N N . GLY A 1 521 ? -8.430 -20.523 13.164 1.00 98.25 521 GLY A N 1
ATOM 4126 C CA . GLY A 1 521 ? -7.436 -20.910 12.158 1.00 98.25 521 GLY A CA 1
ATOM 4127 C C . GLY A 1 521 ? -7.529 -22.395 11.806 1.00 98.25 521 GLY A C 1
ATOM 4128 O O . GLY A 1 521 ? -7.892 -23.200 12.659 1.00 98.25 521 GLY A O 1
ATOM 4129 N N . SER A 1 522 ? -7.174 -22.791 10.582 1.00 98.19 522 SER A N 1
ATOM 4130 C CA . SER A 1 522 ? -7.003 -24.213 10.230 1.00 98.19 522 SER A CA 1
ATOM 4131 C C . SER A 1 522 ? -5.776 -24.841 10.894 1.00 98.19 522 SER A C 1
ATOM 4133 O O . SER A 1 522 ? -5.741 -26.040 11.161 1.00 98.19 522 SER A O 1
ATOM 4135 N N . ASP A 1 523 ? -4.770 -24.011 11.149 1.00 97.69 523 ASP A N 1
ATOM 4136 C CA . ASP A 1 523 ? -3.481 -24.314 11.759 1.00 97.69 523 ASP A CA 1
ATOM 4137 C C . ASP A 1 523 ? -2.933 -23.046 12.446 1.00 97.69 523 ASP A C 1
ATOM 4139 O O . ASP A 1 523 ? -3.606 -22.010 12.514 1.00 97.69 523 ASP A O 1
ATOM 4143 N N . ASN A 1 524 ? -1.718 -23.127 12.994 1.00 97.88 524 ASN A N 1
ATOM 4144 C CA . ASN A 1 524 ? -1.098 -22.027 13.733 1.00 97.88 524 ASN A CA 1
ATOM 4145 C C . ASN A 1 524 ? -0.815 -20.790 12.860 1.00 97.88 524 ASN A C 1
ATOM 4147 O O . ASN A 1 524 ? -0.966 -19.666 13.343 1.00 97.88 524 ASN A O 1
ATOM 4151 N N . HIS A 1 525 ? -0.462 -20.963 11.582 1.00 98.38 525 HIS A N 1
ATOM 4152 C CA . HIS A 1 525 ? -0.276 -19.848 10.645 1.00 98.38 525 HIS A CA 1
ATOM 4153 C C . HIS A 1 525 ? -1.602 -19.185 10.300 1.00 98.38 525 HIS A C 1
ATOM 4155 O O . HIS A 1 525 ? -1.700 -17.964 10.386 1.00 98.38 525 HIS A O 1
ATOM 4161 N N . GLY A 1 526 ? -2.641 -19.969 10.002 1.00 98.44 526 GLY A N 1
ATOM 4162 C CA . GLY A 1 526 ? -3.991 -19.451 9.783 1.00 98.44 526 GLY A CA 1
ATOM 4163 C C . GLY A 1 526 ? -4.484 -18.635 10.979 1.00 98.44 526 GLY A C 1
ATOM 4164 O O . GLY A 1 526 ? -4.933 -17.500 10.823 1.00 98.44 526 GLY A O 1
ATOM 4165 N N . LEU A 1 527 ? -4.304 -19.152 12.198 1.00 98.31 527 LEU A N 1
ATOM 4166 C CA . LEU A 1 527 ? -4.685 -18.440 13.420 1.00 98.31 527 LEU A CA 1
ATOM 4167 C C . LEU A 1 527 ? -3.898 -17.129 13.607 1.00 98.31 527 LEU A C 1
ATOM 4169 O O . LEU A 1 527 ? -4.483 -16.104 13.964 1.00 98.31 527 LEU A O 1
ATOM 4173 N N . ALA A 1 528 ? -2.589 -17.140 13.332 1.00 98.75 528 ALA A N 1
ATOM 4174 C CA . ALA A 1 528 ? -1.746 -15.947 13.375 1.00 98.75 528 ALA A CA 1
ATOM 4175 C C . ALA A 1 528 ? -2.173 -14.898 12.332 1.00 98.75 528 ALA A C 1
ATOM 4177 O O . ALA A 1 528 ? -2.300 -13.719 12.667 1.00 98.75 528 ALA A O 1
ATOM 4178 N N . TYR A 1 529 ? -2.445 -15.312 11.090 1.00 98.81 529 TYR A N 1
ATOM 4179 C CA . TYR A 1 529 ? -2.916 -14.418 10.031 1.00 98.81 529 TYR A CA 1
ATOM 4180 C C . TYR A 1 529 ? -4.286 -13.824 10.346 1.00 98.81 529 TYR A C 1
ATOM 4182 O O . TYR A 1 529 ? -4.456 -12.622 10.167 1.00 98.81 529 TYR A O 1
ATOM 4190 N N . GLY A 1 530 ? -5.218 -14.608 10.895 1.00 98.50 530 GLY A N 1
ATOM 4191 C CA . GLY A 1 530 ? -6.526 -14.106 11.315 1.00 98.50 530 GLY A CA 1
ATOM 4192 C C . GLY A 1 530 ? -6.431 -13.032 12.404 1.00 98.50 530 GLY A C 1
ATOM 4193 O O . GLY A 1 530 ? -7.129 -12.024 12.344 1.00 98.50 530 GLY A O 1
ATOM 4194 N N . LEU A 1 531 ? -5.512 -13.179 13.366 1.00 98.56 531 LEU A N 1
ATOM 4195 C CA . LEU A 1 531 ? -5.272 -12.139 14.374 1.00 98.56 531 LEU A CA 1
ATOM 4196 C C . LEU A 1 531 ? -4.626 -10.880 13.766 1.00 98.56 531 LEU A C 1
ATOM 4198 O O . LEU A 1 531 ? -5.021 -9.756 14.078 1.00 98.56 531 LEU A O 1
ATOM 4202 N N . LEU A 1 532 ? -3.653 -11.047 12.866 1.00 98.75 532 LEU A N 1
ATOM 4203 C CA . LEU A 1 532 ? -3.016 -9.921 12.169 1.00 98.75 532 LEU A CA 1
ATOM 4204 C C . LEU A 1 532 ? -3.931 -9.260 11.126 1.00 98.75 532 LEU A C 1
ATOM 4206 O O . LEU A 1 532 ? -3.686 -8.120 10.731 1.00 98.75 532 LEU A O 1
ATOM 4210 N N . GLU A 1 533 ? -5.003 -9.920 10.706 1.00 98.56 533 GLU A N 1
ATOM 4211 C CA . GLU A 1 533 ? -6.049 -9.298 9.904 1.00 98.56 533 GLU A CA 1
ATOM 4212 C C . GLU A 1 533 ? -6.890 -8.323 10.738 1.00 98.56 533 GLU A C 1
ATOM 4214 O O . GLU A 1 533 ? -7.194 -7.228 10.270 1.00 98.56 533 GLU A O 1
ATOM 4219 N N . ILE A 1 534 ? -7.131 -8.608 12.023 1.00 98.06 534 ILE A N 1
ATOM 4220 C CA . ILE A 1 534 ? -7.725 -7.620 12.944 1.00 98.06 534 ILE A CA 1
ATOM 4221 C C . ILE A 1 534 ? -6.804 -6.398 13.092 1.00 98.06 534 ILE A C 1
ATOM 4223 O O . ILE A 1 534 ? -7.283 -5.266 13.112 1.00 98.06 534 ILE A O 1
ATOM 4227 N N . SER A 1 535 ? -5.480 -6.594 13.125 1.00 97.94 535 SER A N 1
ATOM 4228 C CA . SER A 1 535 ? -4.509 -5.485 13.089 1.00 97.94 535 SER A CA 1
ATOM 4229 C C . SER A 1 535 ? -4.645 -4.626 11.817 1.00 97.94 535 SER A C 1
ATOM 4231 O O . SER A 1 535 ? -4.646 -3.392 11.895 1.00 97.94 535 SER A O 1
ATOM 4233 N N . ARG A 1 536 ? -4.880 -5.238 10.647 1.00 96.88 536 ARG A N 1
ATOM 4234 C CA . ARG A 1 536 ? -5.195 -4.478 9.423 1.00 96.88 536 ARG A CA 1
ATOM 4235 C C . ARG A 1 536 ? -6.525 -3.736 9.519 1.00 96.88 536 ARG A C 1
ATOM 4237 O O . ARG A 1 536 ? -6.567 -2.562 9.158 1.00 96.88 536 ARG A O 1
ATOM 4244 N N . LEU A 1 537 ? -7.575 -4.354 10.064 1.00 96.19 537 LEU A N 1
ATOM 4245 C CA . LEU A 1 537 ? -8.871 -3.697 10.300 1.00 96.19 537 LEU A CA 1
ATOM 4246 C C . LEU A 1 537 ? -8.759 -2.519 11.288 1.00 96.19 537 LEU A C 1
ATOM 4248 O O . LEU A 1 537 ? -9.448 -1.505 11.144 1.00 96.19 537 LEU A O 1
ATOM 4252 N N . LEU A 1 538 ? -7.836 -2.596 12.254 1.00 95.19 538 LEU A N 1
ATOM 4253 C CA . LEU A 1 538 ? -7.479 -1.476 13.133 1.00 95.19 538 LEU A CA 1
ATOM 4254 C C . LEU A 1 538 ? -6.841 -0.306 12.368 1.00 95.19 538 LEU A C 1
ATOM 4256 O O . LEU A 1 538 ? -6.860 0.820 12.868 1.00 95.19 538 LEU A O 1
ATOM 4260 N N . GLY A 1 539 ? -6.385 -0.513 11.133 1.00 95.19 539 GLY A N 1
ATOM 4261 C CA . GLY A 1 539 ? -5.746 0.491 10.285 1.00 95.19 539 GLY A CA 1
ATOM 4262 C C . GLY A 1 539 ? -4.220 0.447 10.338 1.00 95.19 539 GLY A C 1
ATOM 4263 O O . GLY A 1 539 ? -3.579 1.445 10.018 1.00 95.19 539 GLY A O 1
ATOM 4264 N N . VAL A 1 540 ? -3.630 -0.674 10.763 1.00 98.19 540 VAL A N 1
ATOM 4265 C CA . VAL A 1 540 ? -2.175 -0.834 10.803 1.00 98.19 540 VAL A CA 1
ATOM 4266 C C . VAL A 1 540 ? -1.655 -1.356 9.468 1.00 98.19 540 VAL A C 1
ATOM 4268 O O . VAL A 1 540 ? -1.948 -2.480 9.060 1.00 98.19 540 VAL A O 1
ATOM 4271 N N . SER A 1 541 ? -0.846 -0.538 8.794 1.00 98.44 541 SER A N 1
ATOM 4272 C CA . SER A 1 541 ? -0.157 -0.920 7.559 1.00 98.44 541 SER A CA 1
ATOM 4273 C C . SER A 1 541 ? 0.901 -2.008 7.820 1.00 98.44 541 SER A C 1
ATOM 4275 O O . SER A 1 541 ? 1.602 -1.944 8.839 1.00 98.44 541 SER A O 1
ATOM 4277 N N . PRO A 1 542 ? 1.118 -2.970 6.897 1.00 98.62 542 PRO A N 1
ATOM 4278 C CA . PRO A 1 542 ? 2.306 -3.830 6.921 1.00 98.62 542 PRO A CA 1
ATOM 4279 C C . PRO A 1 542 ? 3.612 -3.034 6.990 1.00 98.62 542 PRO A C 1
ATOM 4281 O O . PRO A 1 542 ? 4.577 -3.457 7.626 1.00 98.62 542 PRO A O 1
ATOM 4284 N N . TRP A 1 543 ? 3.605 -1.841 6.394 1.00 98.69 543 TRP A N 1
ATOM 4285 C CA . TRP A 1 543 ? 4.749 -0.947 6.275 1.00 98.69 543 TRP A CA 1
ATOM 4286 C C . TRP A 1 543 ? 4.900 0.014 7.452 1.00 98.69 543 TRP A C 1
ATOM 4288 O O . TRP A 1 543 ? 5.779 0.877 7.410 1.00 98.69 543 TRP A O 1
ATOM 4298 N N . LYS A 1 544 ? 4.114 -0.165 8.529 1.00 97.50 544 LYS A N 1
ATOM 4299 C CA . LYS A 1 544 ? 4.192 0.608 9.783 1.00 97.50 544 LYS A CA 1
ATOM 4300 C C . LYS A 1 544 ? 5.627 0.908 10.186 1.00 97.50 544 LYS A C 1
ATOM 4302 O O . LYS A 1 544 ? 5.985 2.047 10.464 1.00 97.50 544 LYS A O 1
ATOM 4307 N N . TRP A 1 545 ? 6.456 -0.133 10.197 1.00 98.25 545 TRP A N 1
ATOM 4308 C CA . TRP A 1 545 ? 7.861 0.006 10.537 1.00 98.25 545 TRP A CA 1
ATOM 4309 C C . TRP A 1 545 ? 8.754 0.165 9.305 1.00 98.25 545 TRP A C 1
ATOM 4311 O O . TRP A 1 545 ? 9.649 0.998 9.334 1.00 98.25 545 TRP A O 1
ATOM 4321 N N . TRP A 1 546 ? 8.535 -0.582 8.222 1.00 98.69 546 TRP A N 1
ATOM 4322 C CA . TRP A 1 546 ? 9.454 -0.600 7.072 1.00 98.69 546 TRP A CA 1
ATOM 4323 C C . TRP A 1 546 ? 9.391 0.629 6.153 1.00 98.69 546 TRP A C 1
ATOM 4325 O O . TRP A 1 546 ? 10.344 0.877 5.420 1.00 98.69 546 TRP A O 1
ATOM 4335 N N . ALA A 1 547 ? 8.329 1.431 6.224 1.00 98.50 547 ALA A N 1
ATOM 4336 C CA . ALA A 1 547 ? 8.208 2.709 5.514 1.00 98.50 547 ALA A CA 1
ATOM 4337 C C . ALA A 1 547 ? 7.725 3.845 6.431 1.00 98.50 547 ALA A C 1
ATOM 4339 O O . ALA A 1 547 ? 7.177 4.843 5.967 1.00 98.50 547 ALA A O 1
ATOM 4340 N N . ASP A 1 548 ? 7.903 3.687 7.747 1.00 98.19 548 ASP A N 1
ATOM 4341 C CA . ASP A 1 548 ? 7.481 4.657 8.768 1.00 98.19 548 ASP A CA 1
ATOM 4342 C C . ASP A 1 548 ? 5.977 4.991 8.737 1.00 98.19 548 ASP A C 1
ATOM 4344 O O . ASP A 1 548 ? 5.565 6.027 9.251 1.00 98.19 548 ASP A O 1
ATOM 4348 N N . ALA A 1 549 ? 5.151 4.120 8.145 1.00 96.94 549 ALA A N 1
ATOM 4349 C CA . ALA A 1 549 ? 3.716 4.323 7.955 1.00 96.94 549 ALA A CA 1
ATOM 4350 C C . ALA A 1 549 ? 2.916 4.086 9.249 1.00 96.94 549 ALA A C 1
ATOM 4352 O O . ALA A 1 549 ? 2.087 3.176 9.354 1.00 96.94 549 ALA A O 1
ATOM 4353 N N . MET A 1 550 ? 3.231 4.866 10.282 1.00 93.81 550 MET A N 1
ATOM 4354 C CA . MET A 1 550 ? 2.644 4.714 11.608 1.00 93.81 550 MET A CA 1
ATOM 4355 C C . MET A 1 550 ? 1.120 4.890 11.554 1.00 93.81 550 MET A C 1
ATOM 4357 O O . MET A 1 550 ? 0.627 5.824 10.915 1.00 93.81 550 MET A O 1
ATOM 4361 N N . PRO A 1 551 ? 0.351 4.007 12.217 1.00 92.88 551 PRO A N 1
ATOM 4362 C CA . PRO A 1 551 ? -1.097 4.098 12.192 1.00 92.88 551 PRO A CA 1
ATOM 4363 C C . PRO A 1 551 ? -1.577 5.341 12.942 1.00 92.88 551 PRO A C 1
ATOM 4365 O O . PRO A 1 551 ? -0.966 5.792 13.912 1.00 92.88 551 PRO A O 1
ATOM 4368 N N . LYS A 1 552 ? -2.725 5.875 12.520 1.00 89.38 552 LYS A N 1
ATOM 4369 C CA . LYS A 1 552 ? -3.395 6.951 13.253 1.00 89.38 552 LYS A CA 1
ATOM 4370 C C . LYS A 1 552 ? -3.992 6.407 14.547 1.00 89.38 552 LYS A C 1
ATOM 4372 O O . LYS A 1 552 ? -4.605 5.338 14.544 1.00 89.38 552 LYS A O 1
ATOM 4377 N N . LYS A 1 553 ? -3.887 7.190 15.622 1.00 91.38 553 LYS A N 1
ATOM 4378 C CA . LYS A 1 553 ? -4.610 6.915 16.866 1.00 91.38 553 LYS A CA 1
ATOM 4379 C C . LYS A 1 553 ? -6.119 6.960 16.625 1.00 91.38 553 LYS A C 1
ATOM 4381 O O . LYS A 1 553 ? -6.611 7.788 15.855 1.00 91.38 553 LYS A O 1
ATOM 4386 N N . LYS A 1 554 ? -6.849 6.081 17.300 1.00 86.44 554 LYS A N 1
ATOM 4387 C CA . LYS A 1 554 ? -8.309 5.984 17.272 1.00 86.44 554 LYS A CA 1
ATOM 4388 C C . LYS A 1 554 ? -8.836 6.038 18.700 1.00 86.44 554 LYS A C 1
ATOM 4390 O O . LYS A 1 554 ? -8.250 5.453 19.599 1.00 86.44 554 LYS A O 1
ATOM 4395 N N . SER A 1 555 ? -9.969 6.706 18.902 1.00 85.06 555 SER A N 1
ATOM 4396 C CA . SER A 1 555 ? -10.640 6.733 20.209 1.00 85.06 555 SER A CA 1
ATOM 4397 C C . SER A 1 555 ? -11.393 5.438 20.517 1.00 85.06 555 SER A C 1
ATOM 4399 O O . SER A 1 555 ? -11.650 5.137 21.677 1.00 85.06 555 SER A O 1
ATOM 4401 N N . SER A 1 556 ? -11.752 4.660 19.491 1.00 87.06 556 SER A N 1
ATOM 4402 C CA . SER A 1 556 ? -12.313 3.318 19.653 1.00 87.06 556 SER A CA 1
ATOM 4403 C C . SER A 1 556 ? -12.202 2.488 18.373 1.00 87.06 556 SER A C 1
ATOM 4405 O O . SER A 1 556 ? -11.989 3.024 17.282 1.00 87.06 556 SER A O 1
ATOM 4407 N N . PHE A 1 557 ? -12.371 1.176 18.517 1.00 90.50 557 PHE A N 1
ATOM 4408 C CA . PHE A 1 557 ? -12.500 0.216 17.425 1.00 90.50 557 PHE A CA 1
ATOM 4409 C C . PHE A 1 557 ? -13.776 -0.602 17.608 1.00 90.50 557 PHE A C 1
ATOM 4411 O O . PHE A 1 557 ? -14.028 -1.102 18.703 1.00 90.50 557 PHE A O 1
ATOM 4418 N N . THR A 1 558 ? -14.561 -0.738 16.539 1.00 89.06 558 THR A N 1
ATOM 4419 C CA . THR A 1 558 ? -15.847 -1.445 16.551 1.00 89.06 558 THR A CA 1
ATOM 4420 C C . THR A 1 558 ? -15.934 -2.378 15.350 1.00 89.06 558 THR A C 1
ATOM 4422 O O . THR A 1 558 ? -15.671 -1.949 14.226 1.00 89.06 558 THR A O 1
ATOM 4425 N N . LEU A 1 559 ? -16.360 -3.620 15.582 1.00 88.94 559 LEU A N 1
ATOM 4426 C CA . LEU A 1 559 ? -16.815 -4.539 14.539 1.00 88.94 559 LEU A CA 1
ATOM 4427 C C . LEU A 1 559 ? -18.259 -4.945 14.833 1.00 88.94 559 LEU A C 1
ATOM 4429 O O . LEU A 1 559 ? -18.606 -5.273 15.969 1.00 88.94 559 LEU A O 1
ATOM 4433 N N . THR A 1 560 ? -19.100 -4.891 13.805 1.00 86.62 560 THR A N 1
ATOM 4434 C CA . THR A 1 560 ? -20.539 -5.130 13.935 1.00 86.62 560 THR A CA 1
ATOM 4435 C C . THR A 1 560 ? -20.843 -6.600 14.197 1.00 86.62 560 THR A C 1
ATOM 4437 O O . THR A 1 560 ? -20.196 -7.469 13.610 1.00 86.62 560 THR A O 1
ATOM 4440 N N . ASP A 1 561 ? -21.866 -6.879 15.004 1.00 84.94 561 ASP A N 1
ATOM 4441 C CA . ASP A 1 561 ? -22.401 -8.232 15.180 1.00 84.94 561 ASP A CA 1
ATOM 4442 C C . ASP A 1 561 ? -22.754 -8.867 13.828 1.00 84.94 561 ASP A C 1
ATOM 4444 O O . ASP A 1 561 ? -23.283 -8.207 12.927 1.00 84.94 561 ASP A O 1
ATOM 4448 N N . GLY A 1 562 ? -22.415 -10.146 13.661 1.00 85.94 562 GLY A N 1
ATOM 4449 C CA . GLY A 1 562 ? -22.587 -10.861 12.397 1.00 85.94 562 GLY A CA 1
ATOM 4450 C C . GLY A 1 562 ? -21.526 -10.563 11.332 1.00 85.94 562 GLY A C 1
ATOM 4451 O O . GLY A 1 562 ? -21.600 -11.150 10.251 1.00 85.94 562 GLY A O 1
ATOM 4452 N N . TYR A 1 563 ? -20.522 -9.715 11.611 1.00 93.12 563 TYR A N 1
ATOM 4453 C CA . TYR A 1 563 ? -19.326 -9.634 10.766 1.00 93.12 563 TYR A CA 1
ATOM 4454 C C . TYR A 1 563 ? -18.727 -11.032 10.603 1.00 93.12 563 TYR A C 1
ATOM 4456 O O . TYR A 1 563 ? -18.547 -11.750 11.590 1.00 93.12 563 TYR A O 1
ATOM 4464 N N . ALA A 1 564 ? -18.416 -11.403 9.365 1.00 94.19 564 ALA A N 1
ATOM 4465 C CA . ALA A 1 564 ? -17.779 -12.662 9.033 1.00 94.19 564 ALA A CA 1
ATOM 4466 C C . ALA A 1 564 ? -16.807 -12.459 7.872 1.00 94.19 564 ALA A C 1
ATOM 4468 O O . ALA A 1 564 ? -17.164 -11.862 6.857 1.00 94.19 564 ALA A O 1
ATOM 4469 N N . ASP A 1 565 ? -15.604 -12.991 8.024 1.00 95.94 565 ASP A N 1
ATOM 4470 C CA . ASP A 1 565 ? -14.570 -12.994 6.998 1.00 95.94 565 ASP A CA 1
ATOM 4471 C C . ASP A 1 565 ? -13.860 -14.346 7.016 1.00 95.94 565 ASP A C 1
ATOM 4473 O O . ASP A 1 565 ? -13.496 -14.842 8.081 1.00 95.94 565 ASP A O 1
ATOM 4477 N N . GLU A 1 566 ? -13.721 -14.967 5.851 1.00 97.12 566 GLU A N 1
ATOM 4478 C CA . GLU A 1 566 ? -13.129 -16.292 5.675 1.00 97.12 566 GLU A CA 1
ATOM 4479 C C . GLU A 1 566 ? -12.090 -16.225 4.561 1.00 97.12 566 GLU A C 1
ATOM 4481 O O . GLU A 1 566 ? -12.410 -15.904 3.414 1.00 97.12 566 GLU A O 1
ATOM 4486 N N . GLN A 1 567 ? -10.842 -16.553 4.888 1.00 98.00 567 GLN A N 1
ATOM 4487 C CA . GLN A 1 567 ? -9.719 -16.422 3.968 1.00 98.00 567 GLN A CA 1
ATOM 4488 C C . GLN A 1 567 ? -8.851 -17.685 3.955 1.00 98.00 567 GLN A C 1
ATOM 4490 O O . GLN A 1 567 ? -8.788 -18.444 4.922 1.00 98.00 567 GLN A O 1
ATOM 4495 N N . SER A 1 568 ? -8.176 -17.917 2.831 1.00 97.94 568 SER A N 1
ATOM 4496 C CA . SER A 1 568 ? -7.178 -18.975 2.645 1.00 97.94 568 SER A CA 1
ATOM 4497 C C . SER A 1 568 ? -6.240 -18.578 1.507 1.00 97.94 568 SER A C 1
ATOM 4499 O O . SER A 1 568 ? -6.743 -17.995 0.540 1.00 97.94 568 SER A O 1
ATOM 4501 N N . PRO A 1 569 ? -4.950 -18.943 1.548 1.00 98.38 569 PRO A N 1
ATOM 4502 C CA . PRO A 1 569 ? -4.020 -18.589 0.489 1.00 98.38 569 PRO A CA 1
ATOM 4503 C C . PRO A 1 569 ? -4.337 -19.286 -0.840 1.00 98.38 569 PRO A C 1
ATOM 4505 O O . PRO A 1 569 ? -4.798 -20.429 -0.878 1.00 98.38 569 PRO A O 1
ATOM 4508 N N . SER A 1 570 ? -4.027 -18.598 -1.937 1.00 98.19 570 SER A N 1
ATOM 4509 C CA . SER A 1 570 ? -4.060 -19.138 -3.300 1.00 98.19 570 SER A CA 1
ATOM 4510 C C . SER A 1 570 ? -2.793 -19.938 -3.609 1.00 98.19 570 SER A C 1
ATOM 4512 O O . SER A 1 570 ? -2.860 -20.917 -4.349 1.00 98.19 570 SER A O 1
ATOM 4514 N N . VAL A 1 571 ? -1.659 -19.528 -3.029 1.00 98.56 571 VAL A N 1
ATOM 4515 C CA . VAL A 1 571 ? -0.334 -20.144 -3.172 1.00 98.56 571 VAL A CA 1
ATOM 4516 C C . VAL A 1 571 ? 0.188 -20.582 -1.805 1.00 98.56 571 VAL A C 1
ATOM 4518 O O . VAL A 1 571 ? 0.245 -19.784 -0.867 1.00 98.56 571 VAL A O 1
ATOM 4521 N N . GLU A 1 572 ? 0.587 -21.850 -1.694 1.00 97.94 572 GLU A N 1
ATOM 4522 C CA . GLU A 1 572 ? 0.945 -22.476 -0.413 1.00 97.94 572 GLU A CA 1
ATOM 4523 C C . GLU A 1 572 ? 2.198 -21.859 0.221 1.00 97.94 572 GLU A C 1
ATOM 4525 O O . GLU A 1 572 ? 2.143 -21.419 1.366 1.00 97.94 572 GLU A O 1
ATOM 4530 N N . TYR A 1 573 ? 3.303 -21.765 -0.520 1.00 98.69 573 TYR A N 1
ATOM 4531 C CA . TYR A 1 573 ? 4.534 -21.119 -0.059 1.00 98.69 573 TYR A CA 1
ATOM 4532 C C . TYR A 1 573 ? 4.720 -19.782 -0.764 1.00 98.69 573 TYR A C 1
ATOM 4534 O O . TYR A 1 573 ? 4.770 -19.721 -1.991 1.00 98.69 573 TYR A O 1
ATOM 4542 N N . ARG A 1 574 ? 4.820 -18.692 -0.009 1.00 98.81 574 ARG A N 1
ATOM 4543 C CA . ARG A 1 574 ? 4.940 -17.344 -0.577 1.00 98.81 574 ARG A CA 1
ATOM 4544 C C . ARG A 1 574 ? 5.888 -16.496 0.251 1.00 98.81 574 ARG A C 1
ATOM 4546 O O . ARG A 1 574 ? 5.808 -16.487 1.484 1.00 98.81 574 ARG A O 1
ATOM 4553 N N . GLY A 1 575 ? 6.813 -15.828 -0.425 1.00 98.81 575 GLY A N 1
ATOM 4554 C CA . GLY A 1 575 ? 7.949 -15.217 0.245 1.00 98.81 575 GLY A CA 1
ATOM 4555 C C . GLY A 1 575 ? 8.807 -14.322 -0.629 1.00 98.81 575 GLY A C 1
ATOM 4556 O O . GLY A 1 575 ? 8.503 -14.059 -1.792 1.00 98.81 575 GLY A O 1
ATOM 4557 N N . ILE A 1 576 ? 9.905 -13.871 -0.031 1.00 98.94 576 ILE A N 1
ATOM 4558 C CA . ILE A 1 576 ? 10.888 -12.989 -0.659 1.00 98.94 576 ILE A CA 1
ATOM 4559 C C . ILE A 1 576 ? 12.293 -13.585 -0.554 1.00 98.94 576 ILE A C 1
ATOM 4561 O O . ILE A 1 576 ? 12.568 -14.400 0.331 1.00 98.94 576 ILE A O 1
ATOM 4565 N N . PHE A 1 577 ? 13.173 -13.111 -1.425 1.00 98.88 577 PHE A N 1
ATOM 4566 C CA . PHE A 1 577 ? 14.606 -13.338 -1.415 1.00 98.88 577 PHE A CA 1
ATOM 4567 C C . PHE A 1 577 ? 15.320 -11.988 -1.345 1.00 98.88 577 PHE A C 1
ATOM 4569 O O . PHE A 1 577 ? 15.189 -11.174 -2.262 1.00 98.88 577 PHE A O 1
ATOM 4576 N N . ILE A 1 578 ? 16.038 -11.752 -0.244 1.00 98.81 578 ILE A N 1
ATOM 4577 C CA . ILE A 1 578 ? 16.976 -10.626 -0.144 1.00 98.81 578 ILE A CA 1
ATOM 4578 C C . ILE A 1 578 ? 18.225 -11.021 -0.919 1.00 98.81 578 ILE A C 1
ATOM 4580 O O . ILE A 1 578 ? 18.859 -12.009 -0.567 1.00 98.81 578 ILE A O 1
ATOM 4584 N N . ASN A 1 579 ? 18.553 -10.256 -1.948 1.00 97.31 579 ASN A N 1
ATOM 4585 C CA . ASN A 1 579 ? 19.688 -10.493 -2.834 1.00 97.31 579 ASN A CA 1
ATOM 4586 C C . ASN A 1 579 ? 20.296 -9.148 -3.234 1.00 97.31 579 ASN A C 1
ATOM 4588 O O . ASN A 1 579 ? 19.672 -8.116 -2.997 1.00 97.31 579 ASN A O 1
ATOM 4592 N N . ASP A 1 580 ? 21.467 -9.150 -3.873 1.00 96.56 580 ASP A N 1
ATOM 4593 C CA . ASP A 1 580 ? 22.115 -7.918 -4.344 1.00 96.56 580 ASP A CA 1
ATOM 4594 C C . ASP A 1 580 ? 22.328 -6.889 -3.215 1.00 96.56 580 ASP A C 1
ATOM 4596 O O . ASP A 1 580 ? 22.327 -5.680 -3.437 1.00 96.56 580 ASP A O 1
ATOM 4600 N N . GLU A 1 581 ? 22.507 -7.384 -1.985 1.00 97.81 581 GLU A N 1
ATOM 4601 C CA . GLU A 1 581 ? 22.343 -6.617 -0.750 1.00 97.81 581 GLU A CA 1
ATOM 4602 C C . GLU A 1 581 ? 23.539 -5.720 -0.378 1.00 97.81 581 GLU A C 1
ATOM 4604 O O . GLU A 1 581 ? 23.537 -5.054 0.668 1.00 97.81 581 GLU A O 1
ATOM 4609 N N . ASP A 1 582 ? 24.594 -5.747 -1.198 1.00 98.00 582 ASP A N 1
ATOM 4610 C CA . ASP A 1 582 ? 25.909 -5.157 -0.946 1.00 98.00 582 ASP A CA 1
ATOM 4611 C C . ASP A 1 582 ? 25.856 -3.649 -0.649 1.00 98.00 582 ASP A C 1
ATOM 4613 O O . ASP A 1 582 ? 26.711 -3.135 0.088 1.00 98.00 582 ASP A O 1
ATOM 4617 N N . TRP A 1 583 ? 24.878 -2.936 -1.223 1.00 98.06 583 TRP A N 1
ATOM 4618 C CA . TRP A 1 583 ? 24.797 -1.468 -1.221 1.00 98.06 583 TRP A CA 1
ATOM 4619 C C . TRP A 1 583 ? 23.629 -0.889 -0.411 1.00 98.06 583 TRP A C 1
ATOM 4621 O O . TRP A 1 583 ? 23.608 0.324 -0.204 1.00 98.06 583 TRP A O 1
ATOM 4631 N N . GLY A 1 584 ? 22.715 -1.726 0.090 1.00 98.19 584 GLY A N 1
ATOM 4632 C CA . GLY A 1 584 ? 21.560 -1.299 0.881 1.00 98.19 584 GLY A CA 1
ATOM 4633 C C . GLY A 1 584 ? 21.404 -2.093 2.177 1.00 98.19 584 GLY A C 1
ATOM 4634 O O . GLY A 1 584 ? 21.921 -1.707 3.228 1.00 98.19 584 GLY A O 1
ATOM 4635 N N . MET A 1 585 ? 20.680 -3.209 2.130 1.00 98.25 585 MET A N 1
ATOM 4636 C CA . MET A 1 585 ? 20.229 -4.001 3.274 1.00 98.25 585 MET A CA 1
ATOM 4637 C C . MET A 1 585 ? 21.386 -4.497 4.145 1.00 98.25 585 MET A C 1
ATOM 4639 O O . MET A 1 585 ? 21.311 -4.370 5.373 1.00 98.25 585 MET A O 1
ATOM 4643 N N . MET A 1 586 ? 22.475 -5.015 3.563 1.00 97.94 586 MET A N 1
ATOM 4644 C CA . MET A 1 586 ? 23.623 -5.473 4.358 1.00 97.94 586 MET A CA 1
ATOM 4645 C C . MET A 1 586 ? 24.307 -4.300 5.066 1.00 97.94 586 MET A C 1
ATOM 4647 O O . MET A 1 586 ? 24.590 -4.381 6.269 1.00 97.94 586 MET A O 1
ATOM 4651 N N . GLN A 1 587 ? 24.520 -3.186 4.357 1.00 97.75 587 GLN A N 1
ATOM 4652 C CA . GLN A 1 587 ? 25.142 -1.980 4.912 1.00 97.75 587 GLN A CA 1
ATOM 4653 C C . GLN A 1 587 ? 24.285 -1.390 6.032 1.00 97.75 587 GLN A C 1
ATOM 4655 O O . GLN A 1 587 ? 24.777 -1.111 7.126 1.00 97.75 587 GLN A O 1
ATOM 4660 N N . TRP A 1 588 ? 22.987 -1.229 5.783 1.00 98.56 588 TRP A N 1
ATOM 4661 C CA . TRP A 1 588 ? 22.031 -0.707 6.748 1.00 98.56 588 TRP A CA 1
ATOM 4662 C C . TRP A 1 588 ? 21.917 -1.606 7.981 1.00 98.56 588 TRP A C 1
ATOM 4664 O O . TRP A 1 588 ? 22.008 -1.122 9.111 1.00 98.56 588 TRP A O 1
ATOM 4674 N N . SER A 1 589 ? 21.775 -2.919 7.799 1.00 98.38 589 SER A N 1
ATOM 4675 C CA . SER A 1 589 ? 21.682 -3.846 8.925 1.00 98.38 589 SER A CA 1
ATOM 4676 C C . SER A 1 589 ? 22.955 -3.804 9.768 1.00 98.38 589 SER A C 1
ATOM 4678 O O . SER A 1 589 ? 22.889 -3.528 10.964 1.00 98.38 589 SER A O 1
ATOM 4680 N N . SER A 1 590 ? 24.114 -4.037 9.146 1.00 97.44 590 SER A N 1
ATOM 4681 C CA . SER A 1 590 ? 25.372 -4.282 9.862 1.00 97.44 590 SER A CA 1
ATOM 4682 C C . SER A 1 590 ? 26.072 -3.024 10.383 1.00 97.44 590 SER A C 1
ATOM 4684 O O . SER A 1 590 ? 26.945 -3.140 11.246 1.00 97.44 590 SER A O 1
ATOM 4686 N N . LEU A 1 591 ? 25.706 -1.832 9.891 1.00 97.12 591 LEU A N 1
ATOM 4687 C CA . LEU A 1 591 ? 26.329 -0.557 10.277 1.00 97.12 591 LEU A CA 1
ATOM 4688 C C . LEU A 1 591 ? 25.351 0.477 10.848 1.00 97.12 591 LEU A C 1
ATOM 4690 O O . LEU A 1 591 ? 25.805 1.536 11.284 1.00 97.12 591 LEU A O 1
ATOM 4694 N N . ASN A 1 592 ? 24.039 0.217 10.829 1.00 97.12 592 ASN A N 1
ATOM 4695 C CA . ASN A 1 592 ? 23.033 1.150 11.346 1.00 97.12 592 ASN A CA 1
ATOM 4696 C C . ASN A 1 592 ? 22.040 0.489 12.318 1.00 97.12 592 ASN A C 1
ATOM 4698 O O . ASN A 1 592 ? 21.995 0.861 13.488 1.00 97.12 592 ASN A O 1
ATOM 4702 N N . TYR A 1 593 ? 21.250 -0.494 11.873 1.00 98.25 593 TYR A N 1
ATOM 4703 C CA . TYR A 1 593 ? 20.126 -1.017 12.669 1.00 98.25 593 TYR A CA 1
ATOM 4704 C C . TYR A 1 593 ? 20.518 -2.056 13.732 1.00 98.25 593 TYR A C 1
ATOM 4706 O O . TYR A 1 593 ? 19.998 -2.052 14.862 1.00 98.25 593 TYR A O 1
ATOM 4714 N N . GLU A 1 594 ? 21.447 -2.939 13.373 1.00 97.75 594 GLU A N 1
ATOM 4715 C CA . GLU A 1 594 ? 22.032 -3.963 14.235 1.00 97.75 594 GLU A CA 1
ATOM 4716 C C . GLU A 1 594 ? 23.566 -3.969 14.077 1.00 97.75 594 GLU A C 1
ATOM 4718 O O . GLU A 1 594 ? 24.136 -4.931 13.553 1.00 97.75 594 GLU A O 1
ATOM 4723 N N . PRO A 1 595 ? 24.262 -2.890 14.504 1.00 95.69 595 PRO A N 1
ATOM 4724 C CA . PRO A 1 595 ? 25.701 -2.792 14.326 1.00 95.69 595 PRO A CA 1
ATOM 4725 C C . PRO A 1 595 ? 26.458 -3.921 15.020 1.00 95.69 595 PRO A C 1
ATOM 4727 O O . PRO A 1 595 ? 26.129 -4.327 16.138 1.00 95.69 595 PRO A O 1
ATOM 4730 N N . TRP A 1 596 ? 27.523 -4.389 14.376 1.00 91.94 596 TRP A N 1
ATOM 4731 C CA . TRP A 1 596 ? 28.391 -5.440 14.899 1.00 91.94 596 TRP A CA 1
ATOM 4732 C C . TRP A 1 596 ? 29.866 -5.044 14.804 1.00 91.94 596 TRP A C 1
ATOM 4734 O O . TRP A 1 596 ? 30.224 -4.106 14.096 1.00 91.94 596 TRP A O 1
ATOM 4744 N N . TYR A 1 597 ? 30.748 -5.760 15.511 1.00 89.06 597 TYR A N 1
ATOM 4745 C CA . TYR A 1 597 ? 32.185 -5.440 15.524 1.00 89.06 597 TYR A CA 1
ATOM 4746 C C . TYR A 1 597 ? 32.856 -5.593 14.145 1.00 89.06 597 TYR A C 1
ATOM 4748 O O . TYR A 1 597 ? 33.956 -5.082 13.940 1.00 89.06 597 TYR A O 1
ATOM 4756 N N . LYS A 1 598 ? 32.213 -6.305 13.209 1.00 88.06 598 LYS A N 1
ATOM 4757 C CA . LYS A 1 598 ? 32.606 -6.424 11.800 1.00 88.06 598 LYS A CA 1
ATOM 4758 C C . LYS A 1 598 ? 31.382 -6.233 10.887 1.00 88.06 598 LYS A C 1
ATOM 4760 O O . LYS A 1 598 ? 30.336 -6.807 11.207 1.00 88.06 598 LYS A O 1
ATOM 4765 N N . PRO A 1 599 ? 31.513 -5.492 9.767 1.00 88.75 599 PRO A N 1
ATOM 4766 C CA . PRO A 1 599 ? 30.477 -5.401 8.733 1.00 88.75 599 PRO A CA 1
ATOM 4767 C C . PRO A 1 599 ? 30.166 -6.771 8.107 1.00 88.75 599 PRO A C 1
ATOM 4769 O O . PRO A 1 599 ? 30.975 -7.695 8.215 1.00 88.75 599 PRO A O 1
ATOM 4772 N N . GLY A 1 600 ? 29.010 -6.893 7.449 1.00 93.75 600 GLY A N 1
ATOM 4773 C CA . GLY A 1 600 ? 28.599 -8.118 6.744 1.00 93.75 600 GLY A CA 1
ATOM 4774 C C . GLY A 1 600 ? 27.578 -8.983 7.484 1.00 93.75 600 GLY A C 1
ATOM 4775 O O . GLY A 1 600 ? 27.111 -9.980 6.951 1.00 93.75 600 GLY A O 1
ATOM 4776 N N . ARG A 1 601 ? 27.190 -8.639 8.718 1.00 95.19 601 ARG A N 1
ATOM 4777 C CA . ARG A 1 601 ? 26.202 -9.421 9.483 1.00 95.19 601 ARG A CA 1
ATOM 4778 C C . ARG A 1 601 ? 24.782 -8.859 9.339 1.00 95.19 601 ARG A C 1
ATOM 4780 O O . ARG A 1 601 ? 24.507 -7.758 9.813 1.00 95.19 601 ARG A O 1
ATOM 4787 N N . ILE A 1 602 ? 23.860 -9.670 8.811 1.00 98.38 602 ILE A N 1
ATOM 4788 C CA . ILE A 1 602 ? 22.406 -9.460 8.934 1.00 98.38 602 ILE A CA 1
ATOM 4789 C C . ILE A 1 602 ? 21.888 -10.358 10.063 1.00 98.38 602 ILE A C 1
ATOM 4791 O O . ILE A 1 602 ? 21.715 -11.568 9.899 1.00 9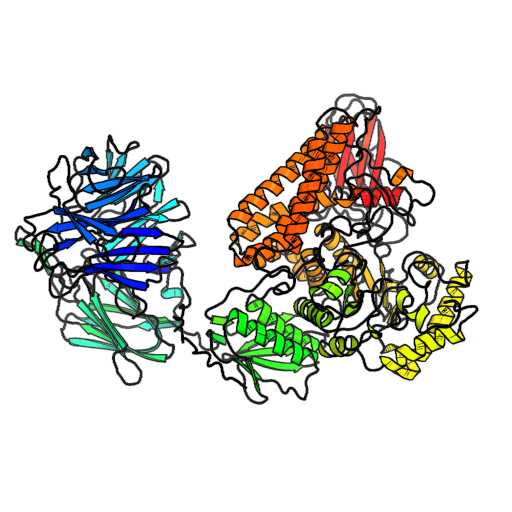8.38 602 ILE A O 1
ATOM 4795 N N . GLY A 1 603 ? 21.746 -9.771 11.253 1.00 98.25 603 GLY A N 1
ATOM 4796 C CA . GLY A 1 603 ? 21.526 -10.497 12.501 1.00 98.25 603 GLY A CA 1
ATOM 4797 C C . GLY A 1 603 ? 20.057 -10.777 12.844 1.00 98.25 603 GLY A C 1
ATOM 4798 O O . GLY A 1 603 ? 19.145 -10.488 12.057 1.00 98.25 603 GLY A O 1
ATOM 4799 N N . PRO A 1 604 ? 19.811 -11.380 14.022 1.00 98.50 604 PRO A N 1
ATOM 4800 C CA . PRO A 1 604 ? 18.479 -11.809 14.434 1.00 98.50 604 PRO A CA 1
ATOM 4801 C C . PRO A 1 604 ? 17.515 -10.643 14.655 1.00 98.50 604 PRO A C 1
ATOM 4803 O O . PRO A 1 604 ? 16.316 -10.804 14.429 1.00 98.50 604 PRO A O 1
ATOM 4806 N N . LYS A 1 605 ? 17.998 -9.459 15.058 1.00 98.50 605 LYS A N 1
ATOM 4807 C CA . LYS A 1 605 ? 17.134 -8.281 15.225 1.00 98.50 605 LYS A CA 1
ATOM 4808 C C . LYS A 1 605 ? 16.623 -7.796 13.870 1.00 98.50 605 LYS A C 1
ATOM 4810 O O . LYS A 1 605 ? 15.436 -7.492 13.749 1.00 98.50 605 LYS A O 1
ATOM 4815 N N . THR A 1 606 ? 17.486 -7.760 12.855 1.00 98.75 606 THR A N 1
ATOM 4816 C CA . THR A 1 606 ? 17.077 -7.423 11.485 1.00 98.75 606 THR A CA 1
ATOM 4817 C C . THR A 1 606 ? 16.119 -8.469 10.920 1.00 98.75 606 THR A C 1
ATOM 4819 O O . THR A 1 606 ? 15.031 -8.115 10.468 1.00 98.75 606 THR A O 1
ATOM 4822 N N . ASN A 1 607 ? 16.458 -9.758 11.021 1.00 98.81 607 ASN A N 1
ATOM 4823 C CA . ASN A 1 607 ? 15.594 -10.838 10.531 1.00 98.81 607 ASN A CA 1
ATOM 4824 C C . ASN A 1 607 ? 14.231 -10.868 11.240 1.00 98.81 607 ASN A C 1
ATOM 4826 O O . ASN A 1 607 ? 13.213 -11.063 10.587 1.00 98.81 607 ASN A O 1
ATOM 4830 N N . SER A 1 608 ? 14.170 -10.563 12.540 1.00 98.75 608 SER A N 1
ATOM 4831 C CA . SER A 1 608 ? 12.901 -10.397 13.263 1.00 98.75 608 SER A CA 1
ATOM 4832 C C . SER A 1 608 ? 12.002 -9.343 12.610 1.00 98.75 608 SER A C 1
ATOM 4834 O O . SER A 1 608 ? 10.805 -9.572 12.466 1.00 98.75 608 SER A O 1
ATOM 4836 N N . ARG A 1 609 ? 12.554 -8.201 12.171 1.00 98.81 609 ARG A N 1
ATOM 4837 C CA . ARG A 1 609 ? 11.773 -7.172 11.460 1.00 98.81 609 ARG A CA 1
ATOM 4838 C C . ARG A 1 609 ? 11.319 -7.628 10.083 1.00 98.81 609 ARG A C 1
ATOM 4840 O O . ARG A 1 609 ? 10.211 -7.279 9.677 1.00 98.81 609 ARG A O 1
ATOM 4847 N N . ILE A 1 610 ? 12.138 -8.403 9.375 1.00 98.94 610 ILE A N 1
ATOM 4848 C CA . ILE A 1 610 ? 11.742 -9.002 8.096 1.00 98.94 610 ILE A CA 1
ATOM 4849 C C . ILE A 1 610 ? 10.572 -9.967 8.329 1.00 98.94 610 ILE A C 1
ATOM 4851 O O . ILE A 1 610 ? 9.561 -9.881 7.643 1.00 98.94 610 ILE A O 1
ATOM 4855 N N . PHE A 1 611 ? 10.643 -10.828 9.343 1.00 98.88 611 PHE A N 1
ATOM 4856 C CA . PHE A 1 611 ? 9.599 -11.820 9.611 1.00 98.88 611 PHE A CA 1
ATOM 4857 C C . PHE A 1 611 ? 8.295 -11.199 10.121 1.00 98.88 611 PHE A C 1
ATOM 4859 O O . PHE A 1 611 ? 7.221 -11.644 9.725 1.00 98.88 611 PHE A O 1
ATOM 4866 N N . GLU A 1 612 ? 8.360 -10.120 10.906 1.00 98.88 612 GLU A N 1
ATOM 4867 C CA . GLU A 1 612 ? 7.178 -9.311 11.230 1.00 98.88 612 GLU A CA 1
ATOM 4868 C C . GLU A 1 612 ? 6.493 -8.776 9.963 1.00 98.88 612 GLU A C 1
ATOM 4870 O O . GLU A 1 612 ? 5.266 -8.842 9.858 1.00 98.88 612 GLU A O 1
ATOM 4875 N N . LEU A 1 613 ? 7.265 -8.271 8.991 1.00 98.94 613 LEU A N 1
ATOM 4876 C CA . LEU A 1 613 ? 6.724 -7.809 7.710 1.00 98.94 613 LEU A CA 1
ATOM 4877 C C . LEU A 1 613 ? 6.092 -8.959 6.928 1.00 98.94 613 LEU A C 1
ATOM 4879 O O . LEU A 1 613 ? 4.965 -8.815 6.460 1.00 98.94 613 LEU A O 1
ATOM 4883 N N . LEU A 1 614 ? 6.782 -10.098 6.818 1.00 98.94 614 LEU A N 1
ATOM 4884 C CA . LEU A 1 614 ? 6.261 -11.264 6.107 1.00 98.94 614 LEU A CA 1
ATOM 4885 C C . LEU A 1 614 ? 4.937 -11.726 6.713 1.00 98.94 614 LEU A C 1
ATOM 4887 O O . LEU A 1 614 ? 3.965 -11.852 5.978 1.00 98.94 614 LEU A O 1
ATOM 4891 N N . LEU A 1 615 ? 4.827 -11.856 8.037 1.00 98.88 615 LEU A N 1
ATOM 4892 C CA . LEU A 1 615 ? 3.552 -12.212 8.663 1.00 98.88 615 LEU A CA 1
ATOM 4893 C C . LEU A 1 615 ? 2.457 -11.161 8.407 1.00 98.88 615 LEU A C 1
ATOM 4895 O O . LEU A 1 615 ? 1.316 -11.518 8.100 1.00 98.88 615 LEU A O 1
ATOM 4899 N N . ARG A 1 616 ? 2.785 -9.859 8.455 1.00 98.81 616 ARG A N 1
ATOM 4900 C CA . ARG A 1 616 ? 1.833 -8.783 8.110 1.00 98.81 616 ARG A CA 1
ATOM 4901 C C . ARG A 1 616 ? 1.394 -8.828 6.648 1.00 98.81 616 ARG A C 1
ATOM 4903 O O . ARG A 1 616 ? 0.249 -8.482 6.371 1.00 98.81 616 ARG A O 1
ATOM 4910 N N . LEU A 1 617 ? 2.239 -9.302 5.736 1.00 98.81 617 LEU A N 1
ATOM 4911 C CA . LEU A 1 617 ? 1.933 -9.552 4.320 1.00 98.81 617 LEU A CA 1
ATOM 4912 C C . LEU A 1 617 ? 1.412 -10.975 4.051 1.00 98.81 617 LEU A C 1
ATOM 4914 O O . LEU A 1 617 ? 1.264 -11.375 2.903 1.00 98.81 617 LEU A O 1
ATOM 4918 N N . ARG A 1 618 ? 1.101 -11.740 5.107 1.00 98.75 618 ARG A N 1
ATOM 4919 C CA . ARG A 1 618 ? 0.698 -13.154 5.047 1.00 98.75 618 ARG A CA 1
ATOM 4920 C C . ARG A 1 618 ? 1.689 -14.041 4.294 1.00 98.75 618 ARG A C 1
ATOM 4922 O O . ARG A 1 618 ? 1.281 -15.057 3.759 1.00 98.75 618 ARG A O 1
ATOM 4929 N N . ALA A 1 619 ? 2.967 -13.703 4.230 1.00 98.81 619 ALA A N 1
ATOM 4930 C CA . ALA A 1 619 ? 4.019 -14.586 3.744 1.00 98.81 619 ALA A CA 1
ATOM 4931 C C . ALA A 1 619 ? 4.480 -15.571 4.826 1.00 98.81 619 ALA A C 1
ATOM 4933 O O . ALA A 1 619 ? 4.364 -15.309 6.026 1.00 98.81 619 ALA A O 1
ATOM 4934 N N . ASN A 1 620 ? 5.010 -16.710 4.382 1.00 98.69 620 ASN A N 1
ATOM 4935 C CA . ASN A 1 620 ? 5.496 -17.793 5.241 1.00 98.69 620 ASN A CA 1
ATOM 4936 C C . ASN A 1 620 ? 6.905 -18.272 4.867 1.00 98.69 620 ASN A C 1
ATOM 4938 O O . ASN A 1 620 ? 7.436 -19.137 5.553 1.00 98.69 620 ASN A O 1
ATOM 4942 N N . THR A 1 621 ? 7.511 -17.740 3.802 1.00 98.88 621 THR A N 1
ATOM 4943 C CA . THR A 1 621 ? 8.795 -18.220 3.274 1.00 98.88 621 THR A CA 1
ATOM 4944 C C . THR A 1 621 ? 9.815 -17.091 3.150 1.00 98.88 621 THR A C 1
ATOM 4946 O O . THR A 1 621 ? 9.465 -15.967 2.788 1.00 98.88 621 THR A O 1
ATOM 4949 N N . PHE A 1 622 ? 11.086 -17.389 3.418 1.00 98.88 622 PHE A N 1
ATOM 4950 C CA . PHE A 1 622 ? 12.192 -16.448 3.270 1.00 98.88 622 PHE A CA 1
ATOM 4951 C C . PHE A 1 622 ? 13.443 -17.123 2.713 1.00 98.88 622 PHE A C 1
ATOM 4953 O O . PHE A 1 622 ? 13.858 -18.173 3.210 1.00 98.88 622 PHE A O 1
ATOM 4960 N N . TRP A 1 623 ? 14.058 -16.500 1.708 1.00 98.81 623 TRP A N 1
ATOM 4961 C CA . TRP A 1 623 ? 15.418 -16.811 1.277 1.00 98.81 623 TRP A CA 1
ATOM 4962 C C . TRP A 1 623 ? 16.348 -15.698 1.779 1.00 98.81 623 TRP A C 1
ATOM 4964 O O . TRP A 1 623 ? 16.125 -14.524 1.462 1.00 98.81 623 TRP A O 1
ATOM 4974 N N . PRO A 1 624 ? 17.339 -16.030 2.622 1.00 98.56 624 PRO A N 1
ATOM 4975 C CA . PRO A 1 624 ? 18.203 -15.033 3.228 1.00 98.56 624 PRO A CA 1
ATOM 4976 C C . PRO A 1 624 ? 19.265 -14.520 2.257 1.00 98.56 624 PRO A C 1
ATOM 4978 O O . PRO A 1 624 ? 19.644 -15.214 1.318 1.00 98.56 624 PRO A O 1
ATOM 4981 N N . ALA A 1 625 ? 19.793 -13.333 2.559 1.00 98.00 625 ALA A N 1
ATOM 4982 C CA . ALA A 1 625 ? 20.919 -12.753 1.838 1.00 98.00 625 ALA A CA 1
ATOM 4983 C C . ALA A 1 625 ? 22.150 -13.670 1.882 1.00 98.00 625 ALA A C 1
ATOM 4985 O O . ALA A 1 625 ? 22.433 -14.311 2.906 1.00 98.00 625 ALA A O 1
ATOM 4986 N N . MET A 1 626 ? 22.840 -13.765 0.747 1.00 96.38 626 MET A N 1
ATOM 4987 C CA . MET A 1 626 ? 23.782 -14.852 0.483 1.00 96.38 626 MET A CA 1
ATOM 4988 C C . MET A 1 626 ? 25.044 -14.440 -0.286 1.00 96.38 626 MET A C 1
ATOM 4990 O O . MET A 1 626 ? 25.919 -15.292 -0.494 1.00 96.38 626 MET A O 1
ATOM 4994 N N . HIS A 1 627 ? 25.177 -13.164 -0.668 1.00 94.81 627 HIS A N 1
ATOM 4995 C CA . HIS A 1 627 ? 26.361 -12.671 -1.369 1.00 94.81 627 HIS A CA 1
ATOM 4996 C C . HIS A 1 627 ? 27.624 -12.794 -0.508 1.00 94.81 627 HIS A C 1
ATOM 4998 O O . HIS A 1 627 ? 27.567 -12.900 0.718 1.00 94.81 627 HIS A O 1
ATOM 5004 N N . GLU A 1 628 ? 28.800 -12.758 -1.148 1.00 91.69 628 GLU A N 1
ATOM 5005 C CA . GLU A 1 628 ? 30.088 -12.930 -0.452 1.00 91.69 628 GLU A CA 1
ATOM 5006 C C . GLU A 1 628 ? 30.330 -11.855 0.627 1.00 91.69 628 GLU A C 1
ATOM 5008 O O . GLU A 1 628 ? 31.095 -12.078 1.567 1.00 91.69 628 GLU A O 1
ATOM 5013 N N . CYS A 1 629 ? 29.675 -10.693 0.516 1.00 94.31 629 CYS A N 1
ATOM 5014 C CA . CYS A 1 629 ? 29.742 -9.622 1.505 1.00 94.31 629 CYS A CA 1
ATOM 5015 C C . CYS A 1 629 ? 28.996 -9.939 2.813 1.00 94.31 629 CYS A C 1
ATOM 5017 O O . CYS A 1 629 ? 29.193 -9.241 3.812 1.00 94.31 629 CYS A O 1
ATOM 5019 N N . THR A 1 630 ? 28.143 -10.966 2.813 1.00 96.81 630 THR A N 1
ATOM 5020 C CA . THR A 1 630 ? 27.229 -11.290 3.906 1.00 96.81 630 THR A CA 1
ATOM 5021 C C . THR A 1 630 ? 27.652 -12.569 4.624 1.00 96.81 630 THR A C 1
ATOM 5023 O O . THR A 1 630 ? 27.943 -13.600 4.023 1.00 96.81 630 THR A O 1
ATOM 5026 N N . VAL A 1 631 ? 27.648 -12.533 5.957 1.00 96.94 631 VAL A N 1
ATOM 5027 C CA . VAL A 1 631 ? 27.818 -13.729 6.786 1.00 96.94 631 VAL A CA 1
ATOM 5028 C C . VAL A 1 631 ? 26.592 -14.633 6.599 1.00 96.94 631 VAL A C 1
ATOM 5030 O O . VAL A 1 631 ? 25.478 -14.185 6.884 1.00 96.94 631 VAL A O 1
ATOM 5033 N N . PRO A 1 632 ? 26.763 -15.907 6.198 1.00 97.81 632 PRO A N 1
ATOM 5034 C CA . PRO A 1 632 ? 25.645 -16.803 5.918 1.00 97.81 632 PRO A CA 1
ATOM 5035 C C . PRO A 1 632 ? 24.645 -16.924 7.071 1.00 97.81 632 PRO A C 1
ATOM 5037 O O . PRO A 1 632 ? 25.023 -16.999 8.246 1.00 97.81 632 PRO A O 1
ATOM 5040 N N . PHE A 1 633 ? 23.356 -16.998 6.730 1.00 98.25 633 PHE A N 1
ATOM 5041 C CA . PHE A 1 633 ? 22.246 -16.988 7.687 1.00 98.25 633 PHE A CA 1
ATOM 5042 C C . PHE A 1 633 ? 22.405 -18.014 8.813 1.00 98.25 633 PHE A C 1
ATOM 5044 O O . PHE A 1 633 ? 22.339 -17.657 9.987 1.00 98.25 633 PHE A O 1
ATOM 5051 N N . PHE A 1 634 ? 22.680 -19.273 8.469 1.00 97.62 634 PHE A N 1
ATOM 5052 C CA . PHE A 1 634 ? 22.827 -20.358 9.443 1.00 97.62 634 PHE A CA 1
ATOM 5053 C C . PHE A 1 634 ? 24.165 -20.349 10.201 1.00 97.62 634 PHE A C 1
ATOM 5055 O O . PHE A 1 634 ? 24.314 -21.095 11.165 1.00 97.62 634 PHE A O 1
ATOM 5062 N N . LEU A 1 635 ? 25.127 -19.508 9.805 1.00 96.62 635 LEU A N 1
ATOM 5063 C CA . LEU A 1 635 ? 26.342 -19.238 10.588 1.00 96.62 635 LEU A CA 1
ATOM 5064 C C . LEU A 1 635 ? 26.187 -18.015 11.499 1.00 96.62 635 LEU A C 1
ATOM 5066 O O . LEU A 1 635 ? 27.068 -17.718 12.306 1.00 96.62 635 LEU A O 1
ATOM 5070 N N . THR A 1 636 ? 25.055 -17.317 11.409 1.00 97.25 636 THR A N 1
ATOM 5071 C CA . THR A 1 636 ? 24.746 -16.167 12.247 1.00 97.25 636 THR A CA 1
ATOM 5072 C C . THR A 1 636 ? 23.897 -16.603 13.438 1.00 97.25 636 THR A C 1
ATOM 5074 O O . THR A 1 636 ? 22.717 -16.919 13.307 1.00 97.25 636 THR A O 1
ATOM 5077 N N . ASN A 1 637 ? 24.498 -16.592 14.630 1.00 96.38 637 ASN A N 1
ATOM 5078 C CA . ASN A 1 637 ? 23.819 -16.988 15.866 1.00 96.38 637 ASN A CA 1
ATOM 5079 C C . ASN A 1 637 ? 22.526 -16.171 16.098 1.00 96.38 637 ASN A C 1
ATOM 5081 O O . ASN A 1 637 ? 22.554 -14.937 16.010 1.00 96.38 637 ASN A O 1
ATOM 5085 N N . GLY A 1 638 ? 21.423 -16.865 16.398 1.00 97.50 638 GLY A N 1
ATOM 5086 C CA . GLY A 1 638 ? 20.087 -16.316 16.639 1.00 97.50 638 GLY A CA 1
ATOM 5087 C C . GLY A 1 638 ? 19.160 -16.315 15.418 1.00 97.50 638 GLY A C 1
ATOM 5088 O O . GLY A 1 638 ? 17.943 -16.268 15.587 1.00 97.50 638 GLY A O 1
ATOM 5089 N N . ASN A 1 639 ? 19.694 -16.356 14.192 1.00 98.38 639 ASN A N 1
ATOM 5090 C CA . ASN A 1 639 ? 18.880 -16.215 12.980 1.00 98.38 639 ASN A CA 1
ATOM 5091 C C . ASN A 1 639 ? 17.892 -17.378 12.806 1.00 98.38 639 ASN A C 1
ATOM 5093 O O . ASN A 1 639 ? 16.701 -17.152 12.578 1.00 98.38 639 ASN A O 1
ATOM 5097 N N . ARG A 1 640 ? 18.364 -18.621 12.962 1.00 96.62 640 ARG A N 1
ATOM 5098 C CA . ARG A 1 640 ? 17.516 -19.816 12.832 1.00 96.62 640 ARG A CA 1
ATOM 5099 C C . ARG A 1 640 ? 16.462 -19.897 13.942 1.00 96.62 640 ARG A C 1
ATOM 5101 O O . ARG A 1 640 ? 15.338 -20.322 13.696 1.00 96.62 640 ARG A O 1
ATOM 5108 N N . GLU A 1 641 ? 16.807 -19.465 15.155 1.00 97.00 641 GLU A N 1
ATOM 5109 C CA . GLU A 1 641 ? 15.901 -19.442 16.303 1.00 97.00 641 GLU A CA 1
ATOM 5110 C C . GLU A 1 641 ? 14.780 -18.421 16.087 1.00 97.00 641 GLU A C 1
ATOM 5112 O O . GLU A 1 641 ? 13.611 -18.721 16.329 1.00 97.00 641 GLU A O 1
ATOM 5117 N N . VAL A 1 642 ? 15.122 -17.240 15.564 1.00 97.94 642 VAL A N 1
ATOM 5118 C CA . VAL A 1 642 ? 14.141 -16.212 15.208 1.00 97.94 642 VAL A CA 1
ATOM 5119 C C . VAL A 1 642 ? 13.249 -16.680 14.053 1.00 97.94 642 VAL A C 1
ATOM 5121 O O . VAL A 1 642 ? 12.041 -16.497 14.129 1.00 97.94 642 VAL A O 1
ATOM 5124 N N . ALA A 1 643 ? 13.765 -17.368 13.032 1.00 98.12 643 ALA A N 1
ATOM 5125 C CA . ALA A 1 643 ? 12.909 -17.927 11.976 1.00 98.12 643 ALA A CA 1
ATOM 5126 C C . ALA A 1 643 ? 11.865 -18.912 12.527 1.00 98.12 643 ALA A C 1
ATOM 5128 O O . ALA A 1 643 ? 10.675 -18.782 12.232 1.00 98.12 643 ALA A O 1
ATOM 5129 N N . ALA A 1 644 ? 12.286 -19.833 13.401 1.00 96.50 644 ALA A N 1
ATOM 5130 C CA . ALA A 1 644 ? 11.383 -20.765 14.073 1.00 96.50 644 ALA A CA 1
ATOM 5131 C C . ALA A 1 644 ? 10.362 -20.047 14.976 1.00 96.50 644 ALA A C 1
ATOM 5133 O O . ALA A 1 644 ? 9.192 -20.426 15.005 1.00 96.50 644 ALA A O 1
ATOM 5134 N N . GLN A 1 645 ? 10.766 -18.974 15.668 1.00 97.06 645 GLN A N 1
ATOM 5135 C CA . GLN A 1 645 ? 9.871 -18.161 16.500 1.00 97.06 645 GLN A CA 1
ATOM 5136 C C . GLN A 1 645 ? 8.709 -17.546 15.699 1.00 97.06 645 GLN A C 1
ATOM 5138 O O . GLN A 1 645 ? 7.596 -17.427 16.217 1.00 97.06 645 GLN A O 1
ATOM 5143 N N . TYR A 1 646 ? 8.955 -17.139 14.454 1.00 98.38 646 TYR A N 1
ATOM 5144 C CA . TYR A 1 646 ? 7.933 -16.564 13.574 1.00 98.38 646 TYR A CA 1
ATOM 5145 C C . TYR A 1 646 ? 7.297 -17.593 12.632 1.00 98.38 646 TYR A C 1
ATOM 5147 O O . TYR A 1 646 ? 6.454 -17.223 11.820 1.00 98.38 646 TYR A O 1
ATOM 5155 N N . GLY A 1 647 ? 7.677 -18.871 12.729 1.00 97.25 647 GLY A N 1
ATOM 5156 C CA . GLY A 1 647 ? 7.179 -19.925 11.846 1.00 97.25 647 GLY A CA 1
ATOM 5157 C C . GLY A 1 647 ? 7.539 -19.709 10.373 1.00 97.25 647 GLY A C 1
ATOM 5158 O O . GLY A 1 647 ? 6.780 -20.114 9.500 1.00 97.25 647 GLY A O 1
ATOM 5159 N N . ILE A 1 648 ? 8.652 -19.040 10.070 1.00 98.56 648 ILE A N 1
ATOM 5160 C CA . ILE A 1 648 ? 9.055 -18.776 8.686 1.00 98.56 648 ILE A CA 1
ATOM 5161 C C . ILE A 1 648 ? 9.848 -19.962 8.146 1.00 98.56 648 ILE A C 1
ATOM 5163 O O . ILE A 1 648 ? 10.856 -20.362 8.729 1.00 98.56 648 ILE A O 1
ATOM 5167 N N . TYR A 1 649 ? 9.409 -20.484 7.003 1.00 98.44 649 TYR A N 1
ATOM 5168 C CA . TYR A 1 649 ? 10.144 -21.475 6.239 1.00 98.44 649 TYR A CA 1
ATOM 5169 C C . TYR A 1 649 ? 11.388 -20.842 5.625 1.00 98.44 649 TYR A C 1
ATOM 5171 O O . TYR A 1 649 ? 11.286 -19.930 4.800 1.00 98.44 649 TYR A O 1
ATOM 5179 N N . ILE A 1 650 ? 12.564 -21.340 6.002 1.00 98.69 650 ILE A N 1
ATOM 5180 C CA . ILE A 1 650 ? 13.819 -20.909 5.387 1.00 98.69 650 ILE A CA 1
ATOM 5181 C C . ILE A 1 650 ? 14.097 -21.797 4.181 1.00 98.69 650 ILE A C 1
ATOM 5183 O O . ILE A 1 650 ? 14.258 -23.011 4.311 1.00 98.69 650 ILE A O 1
ATOM 5187 N N . GLY A 1 651 ? 14.119 -21.181 3.005 1.00 98.06 651 GLY A N 1
ATOM 5188 C CA . GLY A 1 651 ? 14.613 -21.797 1.777 1.00 98.06 651 GLY A CA 1
ATOM 5189 C C . GLY A 1 651 ? 15.927 -21.160 1.340 1.00 98.06 651 GLY A C 1
ATOM 5190 O O . GLY A 1 651 ? 16.509 -20.346 2.060 1.00 98.06 651 GLY A O 1
ATOM 5191 N N . SER A 1 652 ? 16.388 -21.524 0.151 1.00 96.75 652 SER A N 1
ATOM 5192 C CA . SER A 1 652 ? 17.636 -21.024 -0.415 1.00 96.75 652 SER A CA 1
ATOM 5193 C C . SER A 1 652 ? 17.571 -20.995 -1.942 1.00 96.75 652 SER A C 1
ATOM 5195 O O . SER A 1 652 ? 16.735 -21.674 -2.546 1.00 96.75 652 SER A O 1
ATOM 5197 N N . SER A 1 653 ? 18.438 -20.203 -2.574 1.00 94.56 653 SER A N 1
ATOM 5198 C CA . SER A 1 653 ? 18.440 -20.046 -4.029 1.00 94.56 653 SER A CA 1
ATOM 5199 C C . SER A 1 653 ? 18.878 -21.327 -4.760 1.00 94.56 653 SER A C 1
ATOM 5201 O O . SER A 1 653 ? 19.332 -22.312 -4.174 1.00 94.56 653 SER A O 1
ATOM 5203 N N . HIS A 1 654 ? 18.788 -21.303 -6.089 1.00 91.94 654 HIS A N 1
ATOM 5204 C CA . HIS A 1 654 ? 19.116 -22.406 -7.007 1.00 91.94 654 HIS A CA 1
ATOM 5205 C C . HIS A 1 654 ? 20.547 -22.969 -6.919 1.00 91.94 654 HIS A C 1
ATOM 5207 O O . HIS A 1 654 ? 20.823 -24.009 -7.514 1.00 91.94 654 HIS A O 1
ATOM 5213 N N . CYS A 1 655 ? 21.482 -22.289 -6.250 1.00 92.75 655 CYS A N 1
ATOM 5214 C CA . CYS A 1 655 ? 22.874 -22.735 -6.084 1.00 92.75 655 CYS A CA 1
ATOM 5215 C C . CYS A 1 655 ? 23.236 -23.057 -4.625 1.00 92.75 655 CYS A C 1
ATOM 5217 O O . CYS A 1 655 ? 24.401 -23.288 -4.312 1.00 92.75 655 CYS A O 1
ATOM 5219 N N . GLU A 1 656 ? 22.243 -23.141 -3.740 1.00 96.94 656 GLU A N 1
ATOM 5220 C CA . GLU A 1 656 ? 22.440 -23.315 -2.300 1.00 96.94 656 GLU A CA 1
ATOM 5221 C C . GLU A 1 656 ? 21.728 -24.574 -1.773 1.00 96.94 656 GLU A C 1
ATOM 5223 O O . GLU A 1 656 ? 20.825 -24.487 -0.931 1.00 96.94 656 GLU A O 1
ATOM 5228 N N . PRO A 1 657 ? 22.062 -25.771 -2.291 1.00 97.44 657 PRO A N 1
ATOM 5229 C CA . PRO A 1 657 ? 21.331 -26.981 -1.955 1.00 97.44 657 PRO A CA 1
ATOM 5230 C C . PRO A 1 657 ? 21.461 -27.347 -0.474 1.00 97.44 657 PRO A C 1
ATOM 5232 O O . PRO A 1 657 ? 22.442 -27.016 0.192 1.00 97.44 657 PRO A O 1
ATOM 5235 N N . MET A 1 658 ? 20.475 -28.082 0.038 1.00 98.19 658 MET A N 1
ATOM 5236 C CA . MET A 1 658 ? 20.478 -28.650 1.392 1.00 98.19 658 MET A CA 1
ATOM 5237 C C . MET A 1 658 ? 20.604 -27.604 2.512 1.00 98.19 658 MET A C 1
ATOM 5239 O O . MET A 1 658 ? 21.226 -27.859 3.544 1.00 98.19 658 MET A O 1
ATOM 5243 N N . ALA A 1 659 ? 20.007 -26.423 2.300 1.00 97.50 659 ALA A N 1
ATOM 5244 C CA . ALA A 1 659 ? 20.090 -25.269 3.199 1.00 97.50 659 ALA A CA 1
ATOM 5245 C C . ALA A 1 659 ? 21.535 -24.791 3.451 1.00 97.50 659 ALA A C 1
ATOM 5247 O O . ALA A 1 659 ? 21.831 -24.226 4.507 1.00 97.50 659 ALA A O 1
ATOM 5248 N N . CYS A 1 660 ? 22.444 -25.031 2.502 1.00 97.44 660 CYS A N 1
ATOM 5249 C CA . CYS A 1 660 ? 23.831 -24.586 2.552 1.00 97.44 660 CYS A CA 1
ATOM 5250 C C . CYS A 1 660 ? 24.078 -23.456 1.554 1.00 97.44 660 CYS A C 1
ATOM 5252 O O . CYS A 1 660 ? 24.011 -23.676 0.346 1.00 97.44 660 CYS A O 1
ATOM 5254 N N . ASN A 1 661 ? 24.485 -22.288 2.051 1.00 95.81 661 ASN A N 1
ATOM 5255 C CA . ASN A 1 661 ? 24.982 -21.216 1.198 1.00 95.81 661 ASN A CA 1
ATOM 5256 C C . ASN A 1 661 ? 26.404 -21.575 0.740 1.00 95.81 661 ASN A C 1
ATOM 5258 O O . ASN A 1 661 ? 27.377 -21.295 1.440 1.00 95.81 661 ASN A O 1
ATOM 5262 N N . ALA A 1 662 ? 26.545 -22.235 -0.411 1.00 92.44 662 ALA A N 1
ATOM 5263 C CA . ALA A 1 662 ? 27.857 -22.643 -0.916 1.00 92.44 662 ALA A CA 1
ATOM 5264 C C . ALA A 1 662 ? 28.801 -21.438 -1.102 1.00 92.44 662 ALA A C 1
ATOM 5266 O O . ALA A 1 662 ? 29.978 -21.534 -0.750 1.00 92.44 662 ALA A O 1
ATOM 5267 N N . ASN A 1 663 ? 28.270 -20.299 -1.557 1.00 92.06 663 ASN A N 1
ATOM 5268 C CA . ASN A 1 663 ? 29.010 -19.067 -1.816 1.00 92.06 663 ASN A CA 1
ATOM 5269 C C . ASN A 1 663 ? 29.759 -18.547 -0.576 1.00 92.06 663 ASN A C 1
ATOM 5271 O O . ASN A 1 663 ? 30.966 -18.306 -0.625 1.00 92.06 663 ASN A O 1
ATOM 5275 N N . GLY A 1 664 ? 29.071 -18.450 0.564 1.00 92.31 664 GLY A N 1
ATOM 5276 C CA . GLY A 1 664 ? 29.668 -17.975 1.816 1.00 92.31 664 GLY A CA 1
ATOM 5277 C C . GLY A 1 664 ? 30.245 -19.074 2.719 1.00 92.31 664 GLY A C 1
ATOM 5278 O O . GLY A 1 664 ? 31.152 -18.816 3.513 1.00 92.31 664 GLY A O 1
ATOM 5279 N N . GLU A 1 665 ? 29.747 -20.310 2.635 1.00 96.00 665 GLU A N 1
ATOM 5280 C CA . GLU A 1 665 ? 30.086 -21.365 3.600 1.00 96.00 665 GLU A CA 1
ATOM 5281 C C . GLU A 1 665 ? 31.146 -22.346 3.103 1.00 96.00 665 GLU A C 1
ATOM 5283 O O . GLU A 1 665 ? 31.906 -22.864 3.924 1.00 96.00 665 GLU A O 1
ATOM 5288 N N . TRP A 1 666 ? 31.244 -22.607 1.794 1.00 95.38 666 TRP A N 1
ATOM 5289 C CA . TRP A 1 666 ? 32.152 -23.643 1.286 1.00 95.38 666 TRP A CA 1
ATOM 5290 C C . TRP A 1 666 ? 33.613 -23.345 1.631 1.00 95.38 666 TRP A C 1
ATOM 5292 O O . TRP A 1 666 ? 34.325 -24.226 2.106 1.00 95.38 666 TRP A O 1
ATOM 5302 N N . ARG A 1 667 ? 34.044 -22.081 1.500 1.00 92.06 667 ARG A N 1
ATOM 5303 C CA . ARG A 1 667 ? 35.421 -21.654 1.813 1.00 92.06 667 ARG A CA 1
ATOM 5304 C C . ARG A 1 667 ? 35.821 -21.893 3.277 1.00 92.06 667 ARG A C 1
ATOM 5306 O O . ARG A 1 667 ? 37.009 -21.986 3.563 1.00 92.06 667 ARG A O 1
ATOM 5313 N N . SER A 1 668 ? 34.857 -21.958 4.202 1.00 91.94 668 SER A N 1
ATOM 5314 C CA . SER A 1 668 ? 35.117 -22.093 5.645 1.00 91.94 668 SER A CA 1
ATOM 5315 C C . SER A 1 668 ? 34.772 -23.469 6.221 1.00 91.94 668 SER A C 1
ATOM 5317 O O . SER A 1 668 ? 35.391 -23.890 7.196 1.00 91.94 668 SER A O 1
ATOM 5319 N N . ARG A 1 669 ? 33.791 -24.172 5.641 1.00 96.06 669 ARG A N 1
ATOM 5320 C CA . ARG A 1 669 ? 33.282 -25.470 6.123 1.00 96.06 669 ARG A CA 1
ATOM 5321 C C . ARG A 1 669 ? 33.545 -26.634 5.167 1.00 96.06 669 ARG A C 1
ATOM 5323 O O . ARG A 1 669 ? 33.432 -27.784 5.587 1.00 96.06 669 ARG A O 1
ATOM 5330 N N . GLY A 1 670 ? 33.817 -26.346 3.898 1.00 94.25 670 GLY A N 1
ATOM 5331 C CA . GLY A 1 670 ? 34.134 -27.331 2.870 1.00 94.25 670 GLY A CA 1
ATOM 5332 C C . GLY A 1 670 ? 35.617 -27.701 2.846 1.00 94.25 670 GLY A C 1
ATOM 5333 O O . GLY A 1 670 ? 36.440 -27.145 3.573 1.00 94.25 670 GLY A O 1
ATOM 5334 N N . SER A 1 671 ? 35.963 -28.660 1.992 1.00 95.81 671 SER A N 1
ATOM 5335 C CA . SER A 1 671 ? 37.347 -29.064 1.739 1.00 95.81 671 SER A CA 1
ATOM 5336 C C . SER A 1 671 ? 37.500 -29.424 0.266 1.00 95.81 671 SER A C 1
ATOM 5338 O O . SER A 1 671 ? 36.695 -30.200 -0.243 1.00 95.81 671 SER A O 1
ATOM 5340 N N . GLY A 1 672 ? 38.510 -28.868 -0.409 1.00 95.31 672 GLY A N 1
ATOM 5341 C CA . GLY A 1 672 ? 38.728 -29.039 -1.850 1.00 95.31 672 GLY A CA 1
ATOM 5342 C C . GLY A 1 672 ? 37.770 -28.225 -2.730 1.00 95.31 672 GLY A C 1
ATOM 5343 O O . GLY A 1 672 ? 37.096 -27.302 -2.268 1.00 95.31 672 GLY A O 1
ATOM 5344 N N . GLU A 1 673 ? 37.720 -28.570 -4.016 1.00 94.25 673 GLU A N 1
ATOM 5345 C CA . GLU A 1 673 ? 36.819 -27.943 -4.989 1.00 94.25 673 GLU A CA 1
ATOM 5346 C C . GLU A 1 673 ? 35.358 -28.330 -4.732 1.00 94.25 673 GLU A C 1
ATOM 5348 O O . GLU A 1 673 ? 35.063 -29.471 -4.370 1.00 94.25 673 GLU A O 1
ATOM 5353 N N . TYR A 1 674 ? 34.423 -27.403 -4.950 1.00 95.56 674 TYR A N 1
ATOM 5354 C CA . TYR A 1 674 ? 32.990 -27.711 -4.904 1.00 95.56 674 TYR A CA 1
ATOM 5355 C C . TYR A 1 674 ? 32.577 -28.440 -6.195 1.00 95.56 674 TYR A C 1
ATOM 5357 O O . TYR A 1 674 ? 32.067 -27.840 -7.140 1.00 95.56 674 TYR A O 1
ATOM 5365 N N . ASP A 1 675 ? 32.892 -29.734 -6.253 1.00 95.50 675 ASP A N 1
ATOM 5366 C CA . ASP A 1 675 ? 32.762 -30.619 -7.415 1.00 95.50 675 ASP A CA 1
ATOM 5367 C C . ASP A 1 675 ? 32.280 -32.001 -6.940 1.00 95.50 675 ASP A C 1
ATOM 5369 O O . ASP A 1 675 ? 32.948 -32.662 -6.145 1.00 95.50 675 ASP A O 1
ATOM 5373 N N . TYR A 1 676 ? 31.115 -32.451 -7.412 1.00 96.31 676 TYR A N 1
ATOM 5374 C CA . TYR A 1 676 ? 30.538 -33.738 -6.994 1.00 96.31 676 TYR A CA 1
ATOM 5375 C C . TYR A 1 676 ? 31.017 -34.939 -7.817 1.00 96.31 676 TYR A C 1
ATOM 5377 O O . TYR A 1 676 ? 30.714 -36.080 -7.484 1.00 96.31 676 TYR A O 1
ATOM 5385 N N . VAL A 1 677 ? 31.747 -34.711 -8.907 1.00 95.25 677 VAL A N 1
ATOM 5386 C CA . VAL A 1 677 ? 32.360 -35.776 -9.708 1.00 95.25 677 VAL A CA 1
ATOM 5387 C C . VAL A 1 677 ? 33.658 -36.229 -9.049 1.00 95.25 677 VAL A C 1
ATOM 5389 O O . VAL A 1 677 ? 33.888 -37.427 -8.899 1.00 95.25 677 VAL A O 1
ATOM 5392 N N . HIS A 1 678 ? 34.485 -35.273 -8.622 1.00 95.88 678 HIS A N 1
ATOM 5393 C CA . HIS A 1 678 ? 35.845 -35.534 -8.142 1.00 95.88 678 HIS A CA 1
ATOM 5394 C C . HIS A 1 678 ? 36.024 -35.360 -6.625 1.00 95.88 678 HIS A C 1
ATOM 5396 O O . HIS A 1 678 ? 37.059 -35.756 -6.094 1.00 95.88 678 HIS A O 1
ATOM 5402 N N . ASN A 1 679 ? 35.054 -34.761 -5.923 1.00 96.69 679 ASN A N 1
ATOM 5403 C CA . ASN A 1 679 ? 35.151 -34.435 -4.494 1.00 96.69 679 ASN A CA 1
ATOM 5404 C C . ASN A 1 679 ? 33.827 -34.670 -3.729 1.00 96.69 679 ASN A C 1
ATOM 5406 O O . ASN A 1 679 ? 33.494 -33.975 -2.763 1.00 96.69 679 ASN A O 1
ATOM 5410 N N . ASP A 1 680 ? 33.070 -35.681 -4.158 1.00 95.88 680 ASP A N 1
ATOM 5411 C CA . ASP A 1 680 ? 31.744 -36.048 -3.648 1.00 95.88 680 ASP A CA 1
ATOM 5412 C C . ASP A 1 680 ? 31.667 -36.186 -2.120 1.00 95.88 680 ASP A C 1
ATOM 5414 O O . ASP A 1 680 ? 30.767 -35.639 -1.492 1.00 95.88 680 ASP A O 1
ATOM 5418 N N . SER A 1 681 ? 32.629 -36.863 -1.497 1.00 97.06 681 SER A N 1
ATOM 5419 C CA . SER A 1 681 ? 32.609 -37.192 -0.067 1.00 97.06 681 SER A CA 1
ATOM 5420 C C . SER A 1 681 ? 32.642 -35.943 0.820 1.00 97.06 681 SER A C 1
ATOM 5422 O O . SER A 1 681 ? 31.951 -35.872 1.840 1.00 97.06 681 SER A O 1
ATOM 5424 N N . ASN A 1 682 ? 33.416 -34.928 0.422 1.00 98.00 682 ASN A N 1
ATOM 5425 C CA . ASN A 1 682 ? 33.504 -33.665 1.155 1.00 98.00 682 ASN A CA 1
ATOM 5426 C C . ASN A 1 682 ? 32.260 -32.799 0.932 1.00 98.00 682 ASN A C 1
ATOM 5428 O O . ASN A 1 682 ? 31.763 -32.195 1.885 1.00 98.00 682 ASN A O 1
ATOM 5432 N N . VAL A 1 683 ? 31.721 -32.778 -0.292 1.00 97.94 683 VAL A N 1
ATOM 5433 C CA . VAL A 1 683 ? 30.462 -32.081 -0.600 1.00 97.94 683 VAL A CA 1
ATOM 5434 C C . VAL A 1 683 ? 29.287 -32.715 0.155 1.00 97.94 683 VAL A C 1
ATOM 5436 O O . VAL A 1 683 ? 28.519 -32.010 0.810 1.00 97.94 683 VAL A O 1
ATOM 5439 N N . TYR A 1 684 ? 29.200 -34.045 0.161 1.00 98.00 684 TYR A N 1
ATOM 5440 C CA . TYR A 1 684 ? 28.197 -34.799 0.910 1.00 98.00 684 TYR A CA 1
ATOM 5441 C C . TYR A 1 684 ? 28.257 -34.474 2.404 1.00 98.00 684 TYR A C 1
ATOM 5443 O O . TYR A 1 684 ? 27.240 -34.131 3.006 1.00 98.00 684 TYR A O 1
ATOM 5451 N N . ARG A 1 685 ? 29.452 -34.509 3.013 1.00 98.06 685 ARG A N 1
ATOM 5452 C CA . ARG A 1 685 ? 29.632 -34.189 4.439 1.00 98.06 685 ARG A CA 1
ATOM 5453 C C . ARG A 1 685 ? 29.266 -32.739 4.766 1.00 98.06 685 ARG A C 1
ATOM 5455 O O . ARG A 1 685 ? 28.717 -32.466 5.834 1.00 98.06 685 ARG A O 1
ATOM 5462 N N . PHE A 1 686 ? 29.556 -31.805 3.863 1.00 98.19 686 PHE A N 1
ATOM 5463 C CA . PHE A 1 686 ? 29.175 -30.401 4.008 1.00 98.19 686 PHE A CA 1
ATOM 5464 C C . PHE A 1 686 ? 27.651 -30.222 4.091 1.00 98.19 686 PHE A C 1
ATOM 5466 O O . PHE A 1 686 ? 27.175 -29.526 4.997 1.00 98.19 686 PHE A O 1
ATOM 5473 N N . TRP A 1 687 ? 26.895 -30.890 3.213 1.00 98.44 687 TRP A N 1
ATOM 5474 C CA . TRP A 1 687 ? 25.430 -30.925 3.272 1.00 98.44 687 TRP A CA 1
ATOM 5475 C C . TRP A 1 687 ? 24.924 -31.662 4.513 1.00 98.44 687 TRP A C 1
ATOM 5477 O O . TRP A 1 687 ? 24.094 -31.128 5.243 1.00 98.44 687 TRP A O 1
ATOM 5487 N N . GLU A 1 688 ? 25.459 -32.851 4.797 1.00 98.44 688 GLU A N 1
ATOM 5488 C CA . GLU A 1 688 ? 25.060 -33.687 5.932 1.00 98.44 688 GLU A CA 1
ATOM 5489 C C . GLU A 1 688 ? 25.111 -32.917 7.255 1.00 98.44 688 GLU A C 1
ATOM 5491 O O . GLU A 1 688 ? 24.150 -32.937 8.026 1.00 98.44 688 GLU A O 1
ATOM 5496 N N . ASN A 1 689 ? 26.219 -32.213 7.505 1.00 97.62 689 ASN A N 1
ATOM 5497 C CA . ASN A 1 689 ? 26.402 -31.439 8.728 1.00 97.62 689 ASN A CA 1
ATOM 5498 C C . ASN A 1 689 ? 25.284 -30.401 8.902 1.00 97.62 689 ASN A C 1
ATOM 5500 O O . ASN A 1 689 ? 24.709 -30.299 9.979 1.00 97.62 689 ASN A O 1
ATOM 5504 N N . ARG A 1 690 ? 24.927 -29.672 7.835 1.00 97.75 690 ARG A N 1
ATOM 5505 C CA . ARG A 1 690 ? 23.844 -28.683 7.898 1.00 97.75 690 ARG A CA 1
ATOM 5506 C C . ARG A 1 690 ? 22.489 -29.345 8.105 1.00 97.75 690 ARG A C 1
ATOM 5508 O O . ARG A 1 690 ? 21.742 -28.890 8.959 1.00 97.75 690 ARG A O 1
ATOM 5515 N N . VAL A 1 691 ? 22.173 -30.409 7.367 1.00 98.25 691 VAL A N 1
ATOM 5516 C CA . VAL A 1 691 ? 20.880 -31.106 7.490 1.00 98.25 691 VAL A CA 1
ATOM 5517 C C . VAL A 1 691 ? 20.659 -31.593 8.921 1.00 98.25 691 VAL A C 1
ATOM 5519 O O . VAL A 1 691 ? 19.570 -31.405 9.455 1.00 98.25 691 VAL A O 1
ATOM 5522 N N . LYS A 1 692 ? 21.695 -32.133 9.579 1.00 97.19 692 LYS A N 1
ATOM 5523 C CA . LYS A 1 692 ? 21.644 -32.497 11.006 1.00 97.19 692 LYS A CA 1
ATOM 5524 C C . LYS A 1 692 ? 21.306 -31.295 11.896 1.00 97.19 692 LYS A C 1
ATOM 5526 O O . LYS A 1 692 ? 20.479 -31.423 12.794 1.00 97.19 692 LYS A O 1
ATOM 5531 N N . ASP A 1 693 ? 21.899 -30.133 11.625 1.00 95.50 693 ASP A N 1
ATOM 5532 C CA . ASP A 1 693 ? 21.711 -28.916 12.425 1.00 95.50 693 ASP A CA 1
ATOM 5533 C C . ASP A 1 693 ? 20.302 -28.304 12.312 1.00 95.50 693 ASP A C 1
ATOM 5535 O O . ASP A 1 693 ? 19.880 -27.586 13.225 1.00 95.50 693 ASP A O 1
ATOM 5539 N N . VAL A 1 694 ? 19.592 -28.541 11.199 1.00 96.50 694 VAL A N 1
ATOM 5540 C CA . VAL A 1 694 ? 18.294 -27.899 10.889 1.00 96.50 694 VAL A CA 1
ATOM 5541 C C . VAL A 1 694 ? 17.130 -28.880 10.712 1.00 96.50 694 VAL A C 1
ATOM 5543 O O . VAL A 1 694 ? 16.024 -28.464 10.374 1.00 96.50 694 VAL A O 1
ATOM 5546 N N . ALA A 1 695 ? 17.330 -30.173 10.987 1.00 93.88 695 ALA A N 1
ATOM 5547 C CA . ALA A 1 695 ? 16.347 -31.230 10.730 1.00 93.88 695 ALA A CA 1
ATOM 5548 C C . ALA A 1 695 ? 14.967 -31.026 11.385 1.00 93.88 695 ALA A C 1
ATOM 5550 O O . ALA A 1 695 ? 13.963 -31.526 10.884 1.00 93.88 695 ALA A O 1
ATOM 5551 N N . HIS A 1 696 ? 14.903 -30.289 12.496 1.00 89.06 696 HIS A N 1
ATOM 5552 C CA . HIS A 1 696 ? 13.672 -30.028 13.251 1.00 89.06 696 HIS A CA 1
ATOM 5553 C C . HIS A 1 696 ? 13.165 -28.586 13.092 1.00 89.06 696 HIS A C 1
ATOM 5555 O O . HIS A 1 696 ? 12.508 -28.053 13.985 1.00 89.06 696 HIS A O 1
ATOM 5561 N N . GLN A 1 697 ? 13.500 -27.937 11.977 1.00 91.50 697 GLN A N 1
ATOM 5562 C CA . GLN A 1 697 ? 13.058 -26.585 11.637 1.00 91.50 697 GLN A CA 1
ATOM 5563 C C . GLN A 1 697 ? 12.212 -26.582 10.356 1.00 91.50 697 GLN A C 1
ATOM 5565 O O . GLN A 1 697 ? 12.339 -27.490 9.529 1.00 91.50 697 GLN A O 1
ATOM 5570 N N . PRO A 1 698 ? 11.352 -25.566 10.163 1.00 92.12 698 PRO A N 1
ATOM 5571 C CA . PRO A 1 698 ? 10.639 -25.370 8.906 1.00 92.12 698 PRO A CA 1
ATOM 5572 C C . PRO A 1 698 ? 11.636 -24.957 7.812 1.00 92.12 698 PRO A C 1
ATOM 5574 O O . PRO A 1 698 ? 11.976 -23.786 7.663 1.00 92.12 698 PRO A O 1
ATOM 5577 N N . ILE A 1 699 ? 12.138 -25.935 7.059 1.00 97.88 699 ILE A N 1
ATOM 5578 C CA . ILE A 1 699 ? 13.096 -25.740 5.965 1.00 97.88 699 ILE A CA 1
ATOM 5579 C C . ILE A 1 699 ? 12.462 -26.183 4.650 1.00 97.88 699 ILE A C 1
ATOM 5581 O O . ILE A 1 699 ? 11.820 -27.230 4.594 1.00 97.88 699 ILE A O 1
ATOM 5585 N N . LEU A 1 700 ? 12.674 -25.401 3.592 1.00 97.88 700 LEU A N 1
ATOM 5586 C CA . LEU A 1 700 ? 12.400 -25.797 2.211 1.00 97.88 700 LEU A CA 1
ATOM 5587 C C . LEU A 1 700 ? 13.723 -26.195 1.568 1.00 97.88 700 LEU A C 1
ATOM 5589 O O . LEU A 1 700 ? 14.563 -25.341 1.287 1.00 97.88 700 LEU A O 1
ATOM 5593 N N . TYR A 1 701 ? 13.932 -27.493 1.366 1.00 98.56 701 TYR A N 1
ATOM 5594 C CA . TYR A 1 701 ? 15.219 -27.982 0.885 1.00 98.56 701 TYR A CA 1
ATOM 5595 C C . TYR A 1 701 ? 15.329 -27.819 -0.628 1.00 98.56 701 TYR A C 1
ATOM 5597 O O . TYR A 1 701 ? 14.698 -28.553 -1.391 1.00 98.56 701 TYR A O 1
ATOM 5605 N N . THR A 1 702 ? 16.178 -26.889 -1.063 1.00 98.56 702 THR A N 1
ATOM 5606 C CA . THR A 1 702 ? 16.657 -26.873 -2.444 1.00 98.56 702 THR A CA 1
ATOM 5607 C C . THR A 1 702 ? 17.504 -28.119 -2.690 1.00 98.56 702 THR A C 1
ATOM 5609 O O . THR A 1 702 ? 18.433 -28.403 -1.931 1.00 98.56 702 THR A O 1
ATOM 5612 N N . ILE A 1 703 ? 17.175 -28.872 -3.738 1.00 98.12 703 ILE A N 1
ATOM 5613 C CA . ILE A 1 703 ? 17.923 -30.054 -4.182 1.00 98.12 703 ILE A CA 1
ATOM 5614 C C . ILE A 1 703 ? 18.523 -29.822 -5.572 1.00 98.12 703 ILE A C 1
ATOM 5616 O O . ILE A 1 703 ? 18.101 -28.931 -6.308 1.00 98.12 703 ILE A O 1
ATOM 5620 N N . GLY A 1 704 ? 19.502 -30.642 -5.944 1.00 96.38 704 GLY A N 1
ATOM 5621 C CA . GLY A 1 704 ? 20.331 -30.461 -7.134 1.00 96.38 704 GLY A CA 1
ATOM 5622 C C . GLY A 1 704 ? 21.658 -29.785 -6.802 1.00 96.38 704 GLY A C 1
ATOM 5623 O O . GLY A 1 704 ? 22.052 -29.697 -5.637 1.00 96.38 704 GLY A O 1
ATOM 5624 N N . MET A 1 705 ? 22.384 -29.349 -7.831 1.00 94.25 705 MET A N 1
ATOM 5625 C CA . MET A 1 705 ? 23.684 -28.700 -7.664 1.00 94.25 705 MET A CA 1
ATOM 5626 C C . MET A 1 705 ? 24.024 -27.802 -8.855 1.00 94.25 705 MET A C 1
ATOM 5628 O O . MET A 1 705 ? 23.765 -28.150 -10.006 1.00 94.25 705 MET A O 1
ATOM 5632 N N . ARG A 1 706 ? 24.644 -26.660 -8.556 1.00 92.69 706 ARG A N 1
ATOM 5633 C CA . ARG A 1 706 ? 25.292 -25.745 -9.507 1.00 92.69 706 ARG A CA 1
ATOM 5634 C C . ARG A 1 706 ? 26.714 -25.447 -9.013 1.00 92.69 706 ARG A C 1
ATOM 5636 O O . ARG A 1 706 ? 27.197 -26.128 -8.107 1.00 92.69 706 ARG A O 1
ATOM 5643 N N . GLY A 1 707 ? 27.400 -24.472 -9.609 1.00 86.81 707 GLY A N 1
ATOM 5644 C CA . GLY A 1 707 ? 28.665 -23.965 -9.076 1.00 86.81 707 GLY A CA 1
ATOM 5645 C C . GLY A 1 707 ? 28.499 -23.299 -7.700 1.00 86.81 707 GLY A C 1
ATOM 5646 O O . GLY A 1 707 ? 27.404 -23.242 -7.148 1.00 86.81 707 GLY A O 1
ATOM 5647 N N . VAL A 1 708 ? 29.597 -22.766 -7.152 1.00 83.75 708 VAL A N 1
ATOM 5648 C CA . VAL A 1 708 ? 29.614 -22.091 -5.832 1.00 83.75 708 VAL A CA 1
ATOM 5649 C C . VAL A 1 708 ? 28.613 -20.926 -5.750 1.00 83.75 708 VAL A C 1
ATOM 5651 O O . VAL A 1 708 ? 28.033 -20.687 -4.697 1.00 83.75 708 VAL A O 1
ATOM 5654 N N . HIS A 1 709 ? 28.391 -20.236 -6.871 1.00 84.31 709 HIS A N 1
ATOM 5655 C CA . HIS A 1 709 ? 27.371 -19.199 -7.036 1.00 84.31 709 HIS A CA 1
ATOM 5656 C C . HIS A 1 709 ? 26.637 -19.418 -8.370 1.00 84.31 709 HIS A C 1
ATOM 5658 O O . HIS A 1 709 ? 26.022 -20.457 -8.587 1.00 84.31 709 HIS A O 1
ATOM 5664 N N . ASP A 1 710 ? 26.718 -18.467 -9.303 1.00 79.88 710 ASP A N 1
ATOM 5665 C CA . ASP A 1 710 ? 25.879 -18.424 -10.501 1.00 79.88 710 ASP A CA 1
ATOM 5666 C C . ASP A 1 710 ? 26.435 -19.136 -11.736 1.00 79.88 710 ASP A C 1
ATOM 5668 O O . ASP A 1 710 ? 25.813 -19.075 -12.801 1.00 79.88 710 ASP A O 1
ATOM 5672 N N . GLY A 1 711 ? 27.574 -19.813 -11.600 1.00 81.81 711 GLY A N 1
ATOM 5673 C CA . GLY A 1 711 ? 28.177 -20.637 -12.646 1.00 81.81 711 GLY A CA 1
ATOM 5674 C C . GLY A 1 711 ? 27.593 -22.051 -12.724 1.00 81.81 711 GLY A C 1
ATOM 5675 O O . GLY A 1 711 ? 26.959 -22.533 -11.783 1.00 81.81 711 GLY A O 1
ATOM 5676 N N . ALA A 1 712 ? 27.854 -22.727 -13.845 1.00 84.50 712 ALA A N 1
ATOM 5677 C CA . ALA A 1 712 ? 27.550 -24.147 -14.009 1.00 84.50 712 ALA A CA 1
ATOM 5678 C C . ALA A 1 712 ? 28.320 -25.010 -12.990 1.00 84.50 712 ALA A C 1
ATOM 5680 O O . ALA A 1 712 ? 29.328 -24.575 -12.428 1.00 84.50 712 ALA A O 1
ATOM 5681 N N . MET A 1 713 ? 27.846 -26.236 -12.750 1.00 88.06 713 MET A N 1
ATOM 5682 C CA . MET A 1 713 ? 28.533 -27.178 -11.861 1.00 88.06 713 MET A CA 1
ATOM 5683 C C . MET A 1 713 ? 29.931 -27.538 -12.386 1.00 88.06 713 MET A C 1
ATOM 5685 O O . MET A 1 713 ? 30.138 -27.685 -13.592 1.00 88.06 713 MET A O 1
ATOM 5689 N N . ASN A 1 714 ? 30.880 -27.721 -11.469 1.00 87.00 714 ASN A N 1
ATOM 5690 C CA . ASN A 1 714 ? 32.210 -28.229 -11.797 1.00 87.00 714 ASN A CA 1
ATOM 5691 C C . ASN A 1 714 ? 32.164 -29.738 -12.095 1.00 87.00 714 ASN A C 1
ATOM 5693 O O . ASN A 1 714 ? 31.253 -30.442 -11.661 1.00 87.00 714 ASN A O 1
ATOM 5697 N N . GLY A 1 715 ? 33.148 -30.228 -12.851 1.00 87.62 715 GLY A N 1
ATOM 5698 C CA . GLY A 1 715 ? 33.324 -31.658 -13.130 1.00 87.62 715 GLY A CA 1
ATOM 5699 C C . GLY A 1 715 ? 32.505 -32.220 -14.300 1.00 87.62 715 GLY A C 1
ATOM 5700 O O . GLY A 1 715 ? 32.851 -33.288 -14.796 1.00 87.62 715 GLY A O 1
ATOM 5701 N N . ALA A 1 716 ? 31.493 -31.500 -14.802 1.00 90.12 716 ALA A N 1
ATOM 5702 C CA . ALA A 1 716 ? 30.651 -31.918 -15.931 1.00 90.12 716 ALA A CA 1
ATOM 5703 C C . ALA A 1 716 ? 30.487 -30.795 -16.970 1.00 90.12 716 ALA A C 1
ATOM 5705 O O . ALA A 1 716 ? 30.120 -29.669 -16.626 1.00 90.12 716 ALA A O 1
ATOM 5706 N N . LYS A 1 717 ? 30.747 -31.087 -18.252 1.00 89.75 717 LYS A N 1
ATOM 5707 C CA . LYS A 1 717 ? 30.753 -30.080 -19.331 1.00 89.75 717 LYS A CA 1
ATOM 5708 C C . LYS A 1 717 ? 29.576 -30.216 -20.288 1.00 89.75 717 LYS A C 1
ATOM 5710 O O . LYS A 1 717 ? 29.085 -29.207 -20.785 1.00 89.75 717 LYS A O 1
ATOM 5715 N N . THR A 1 718 ? 29.154 -31.441 -20.580 1.00 92.06 718 THR A N 1
ATOM 5716 C CA . THR A 1 718 ? 28.045 -31.717 -21.505 1.00 92.06 718 THR A CA 1
ATOM 5717 C C . THR A 1 718 ? 26.715 -31.855 -20.763 1.00 92.06 718 THR A C 1
ATOM 5719 O O . THR A 1 718 ? 26.692 -32.155 -19.569 1.00 92.06 718 THR A O 1
ATOM 5722 N N . LEU A 1 719 ? 25.591 -31.677 -21.471 1.00 90.94 719 LEU A N 1
ATOM 5723 C CA . LEU A 1 719 ? 24.252 -31.856 -20.889 1.00 90.94 719 LEU A CA 1
ATOM 5724 C C . LEU A 1 719 ? 24.046 -33.274 -20.332 1.00 90.94 719 LEU A C 1
ATOM 5726 O O . LEU A 1 719 ? 23.414 -33.433 -19.291 1.00 90.94 719 LEU A O 1
ATOM 5730 N N . ASP A 1 720 ? 24.595 -34.294 -20.999 1.00 91.56 720 ASP A N 1
ATOM 5731 C CA . ASP A 1 720 ? 24.493 -35.687 -20.556 1.00 91.56 720 ASP A CA 1
ATOM 5732 C C . ASP A 1 720 ? 25.284 -35.948 -19.271 1.00 91.56 720 ASP A C 1
ATOM 5734 O O . ASP A 1 720 ? 24.759 -36.581 -18.354 1.00 91.56 720 ASP A O 1
ATOM 5738 N N . GLU A 1 721 ? 26.509 -35.423 -19.171 1.00 93.69 721 GLU A N 1
ATOM 5739 C CA . GLU A 1 721 ? 27.312 -35.507 -17.944 1.00 93.69 721 GLU A CA 1
ATOM 5740 C C . GLU A 1 721 ? 26.612 -34.787 -16.784 1.00 93.69 721 GLU A C 1
ATOM 5742 O O . GLU A 1 721 ? 26.473 -35.348 -15.700 1.00 93.69 721 GLU A O 1
ATOM 5747 N N . GLN A 1 722 ? 26.112 -33.568 -17.015 1.00 94.31 722 GLN A N 1
ATOM 5748 C CA . GLN A 1 722 ? 25.406 -32.789 -15.992 1.00 94.31 722 GLN A CA 1
ATOM 5749 C C . GLN A 1 722 ? 24.137 -33.498 -15.512 1.00 94.31 722 GLN A C 1
ATOM 5751 O O . GLN A 1 722 ? 23.866 -33.531 -14.311 1.00 94.31 722 GLN A O 1
ATOM 5756 N N . ARG A 1 723 ? 23.381 -34.116 -16.429 1.00 94.62 723 ARG A N 1
ATOM 5757 C CA . ARG A 1 723 ? 22.202 -34.923 -16.095 1.00 94.62 723 ARG A CA 1
ATOM 5758 C C . ARG A 1 723 ? 22.566 -36.096 -15.184 1.00 94.62 723 ARG A C 1
ATOM 5760 O O . ARG A 1 723 ? 21.947 -36.250 -14.136 1.00 94.62 723 ARG A O 1
ATOM 5767 N N . GLN A 1 724 ? 23.585 -36.879 -15.542 1.00 94.25 724 GLN A N 1
ATOM 5768 C CA . GLN A 1 724 ? 24.026 -38.030 -14.740 1.00 94.25 724 GLN A CA 1
ATOM 5769 C C . GLN A 1 724 ? 24.495 -37.612 -13.338 1.00 94.25 724 GLN A C 1
ATOM 5771 O O . GLN A 1 724 ? 24.184 -38.281 -12.350 1.00 94.25 724 GLN A O 1
ATOM 5776 N N . VAL A 1 725 ? 25.206 -36.483 -13.234 1.00 95.75 725 VAL A N 1
ATOM 5777 C CA . VAL A 1 725 ? 25.619 -35.925 -11.939 1.00 95.75 725 VAL A CA 1
ATOM 5778 C C . VAL A 1 725 ? 24.403 -35.533 -11.103 1.00 95.75 725 VAL A C 1
ATOM 5780 O O . VAL A 1 725 ? 24.327 -35.918 -9.937 1.00 95.75 725 VAL A O 1
ATOM 5783 N N . LEU A 1 726 ? 23.427 -34.825 -11.679 1.00 96.44 726 LEU A N 1
ATOM 5784 C CA . LEU A 1 726 ? 22.223 -34.406 -10.956 1.00 96.44 726 LEU A CA 1
ATOM 5785 C C . LEU A 1 726 ? 21.377 -35.589 -10.471 1.00 96.44 726 LEU A C 1
ATOM 5787 O O . LEU A 1 726 ? 20.897 -35.555 -9.341 1.00 96.44 726 LEU A O 1
ATOM 5791 N N . GLU A 1 727 ? 21.236 -36.653 -11.264 1.00 95.88 727 GLU A N 1
ATOM 5792 C CA . GLU A 1 727 ? 20.519 -37.867 -10.842 1.00 95.88 727 GLU A CA 1
ATOM 5793 C C . GLU A 1 727 ? 21.167 -38.520 -9.614 1.00 95.88 727 GLU A C 1
ATOM 5795 O O . GLU A 1 727 ? 20.472 -38.915 -8.671 1.00 95.88 727 GLU A O 1
ATOM 5800 N N . ARG A 1 728 ? 22.506 -38.578 -9.585 1.00 97.06 728 ARG A N 1
ATOM 5801 C CA . ARG A 1 728 ? 23.260 -39.055 -8.420 1.00 97.06 728 ARG A CA 1
ATOM 5802 C C . ARG A 1 728 ? 23.085 -38.120 -7.220 1.00 97.06 728 ARG A C 1
ATOM 5804 O O . ARG A 1 728 ? 22.773 -38.588 -6.127 1.00 97.06 728 ARG A O 1
ATOM 5811 N N . VAL A 1 729 ? 23.230 -36.812 -7.429 1.00 97.94 729 VAL A N 1
ATOM 5812 C CA . VAL A 1 729 ? 23.065 -35.789 -6.385 1.00 97.94 729 VAL A CA 1
ATOM 5813 C C . VAL A 1 729 ? 21.676 -35.868 -5.748 1.00 97.94 729 VAL A C 1
ATOM 5815 O O . VAL A 1 729 ? 21.578 -35.875 -4.523 1.00 97.94 729 VAL A O 1
ATOM 5818 N N . PHE A 1 730 ? 20.603 -35.993 -6.537 1.00 98.31 730 PHE A N 1
ATOM 5819 C CA . PHE A 1 730 ? 19.243 -36.120 -6.004 1.00 98.31 730 PHE A CA 1
ATOM 5820 C C . PHE A 1 730 ? 19.085 -37.342 -5.106 1.00 98.31 730 PHE A C 1
ATOM 5822 O O . PHE A 1 730 ? 18.451 -37.250 -4.053 1.00 98.31 730 PHE A O 1
ATOM 5829 N N . LYS A 1 731 ? 19.650 -38.485 -5.506 1.00 97.81 731 LYS A N 1
ATOM 5830 C CA . LYS A 1 731 ? 19.590 -39.716 -4.716 1.00 97.81 731 LYS A CA 1
ATOM 5831 C C . LYS A 1 731 ? 20.260 -39.528 -3.354 1.00 97.81 731 LYS A C 1
ATOM 5833 O O . LYS A 1 731 ? 19.645 -39.826 -2.330 1.00 97.81 731 LYS A O 1
ATOM 5838 N N . ASP A 1 732 ? 21.476 -38.994 -3.348 1.00 98.38 732 ASP A N 1
ATOM 5839 C CA . ASP A 1 732 ? 22.288 -38.845 -2.140 1.00 98.38 732 ASP A CA 1
ATOM 5840 C C . ASP A 1 732 ? 21.704 -37.776 -1.195 1.00 98.38 732 ASP A C 1
ATOM 5842 O O . ASP A 1 732 ? 21.571 -37.997 0.010 1.00 98.38 732 ASP A O 1
ATOM 5846 N N . GLN A 1 733 ? 21.250 -36.643 -1.739 1.00 98.69 733 GLN A N 1
ATOM 5847 C CA . GLN A 1 733 ? 20.566 -35.596 -0.974 1.00 98.69 733 GLN A CA 1
ATOM 5848 C C . GLN A 1 733 ? 19.268 -36.110 -0.340 1.00 98.69 733 GLN A C 1
ATOM 5850 O O . GLN A 1 733 ? 19.012 -35.880 0.841 1.00 98.69 733 GLN A O 1
ATOM 5855 N N . ARG A 1 734 ? 18.454 -36.864 -1.084 1.00 98.56 734 ARG A N 1
ATOM 5856 C CA . ARG A 1 734 ? 17.214 -37.442 -0.545 1.00 98.56 734 ARG A CA 1
ATOM 5857 C C . ARG A 1 734 ? 17.475 -38.509 0.510 1.00 98.56 734 ARG A C 1
ATOM 5859 O O . ARG A 1 734 ? 16.689 -38.619 1.446 1.00 98.56 734 ARG A O 1
ATOM 5866 N N . GLN A 1 735 ? 18.577 -39.250 0.407 1.00 98.25 735 GLN A N 1
ATOM 5867 C CA . GLN A 1 735 ? 19.002 -40.173 1.458 1.00 98.25 735 GLN A CA 1
ATOM 5868 C C . GLN A 1 735 ? 19.331 -39.428 2.761 1.00 98.25 735 GLN A C 1
ATOM 5870 O O . GLN A 1 735 ? 18.880 -39.855 3.824 1.00 98.25 735 GLN A O 1
ATOM 5875 N N . LEU A 1 736 ? 20.036 -38.293 2.687 1.00 98.44 736 LEU A N 1
ATOM 5876 C CA . LEU A 1 736 ? 20.295 -37.438 3.854 1.00 98.44 736 LEU A CA 1
ATOM 5877 C C . LEU A 1 736 ? 18.995 -36.955 4.508 1.00 98.44 736 LEU A C 1
ATOM 5879 O O . LEU A 1 736 ? 18.836 -37.048 5.726 1.00 98.44 736 LEU A O 1
ATOM 5883 N N . LEU A 1 737 ? 18.049 -36.473 3.700 1.00 98.50 737 LEU A N 1
ATOM 5884 C CA . LEU A 1 737 ? 16.744 -36.026 4.188 1.00 98.50 737 LEU A CA 1
ATOM 5885 C C . LEU A 1 737 ? 15.962 -37.169 4.852 1.00 98.50 737 LEU A C 1
ATOM 5887 O O . LEU A 1 737 ? 15.432 -36.992 5.951 1.00 98.50 737 LEU A O 1
ATOM 5891 N N . ALA A 1 738 ? 15.949 -38.352 4.231 1.00 98.19 738 ALA A N 1
ATOM 5892 C CA . ALA A 1 738 ? 15.296 -39.538 4.776 1.00 98.19 738 ALA A CA 1
ATOM 5893 C C . ALA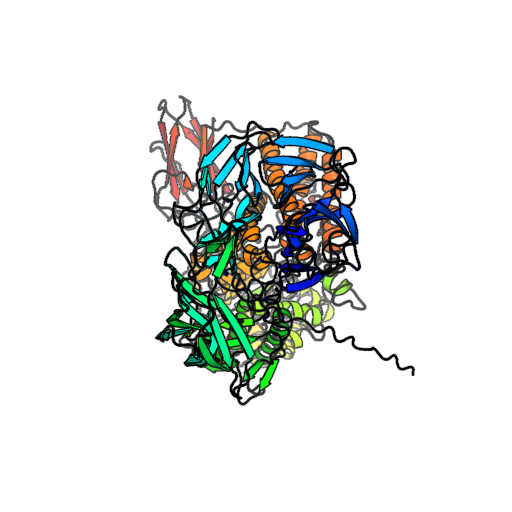 A 1 738 ? 15.892 -39.968 6.127 1.00 98.19 738 ALA A C 1
ATOM 5895 O O . ALA A 1 738 ? 15.175 -40.384 7.036 1.00 98.19 738 ALA A O 1
ATOM 5896 N N . GLN A 1 739 ? 17.213 -39.858 6.263 1.00 98.12 739 GLN A N 1
ATOM 5897 C CA . GLN A 1 739 ? 17.931 -40.295 7.452 1.00 98.12 739 GLN A CA 1
ATOM 5898 C C . GLN A 1 739 ? 17.751 -39.351 8.646 1.00 98.12 739 GLN A C 1
ATOM 5900 O O . GLN A 1 739 ? 17.633 -39.827 9.775 1.00 98.12 739 GLN A O 1
ATOM 5905 N N . TYR A 1 740 ? 17.770 -38.035 8.418 1.00 98.19 740 TYR A N 1
ATOM 5906 C CA . TYR A 1 740 ? 17.866 -37.055 9.506 1.00 98.19 740 TYR A CA 1
ATOM 5907 C C . TYR A 1 740 ? 16.589 -36.252 9.752 1.00 98.19 740 TYR A C 1
ATOM 5909 O O . TYR A 1 740 ? 16.386 -35.799 10.874 1.00 98.19 740 TYR A O 1
ATOM 5917 N N . VAL A 1 741 ? 15.730 -36.078 8.744 1.00 97.62 741 VAL A N 1
ATOM 5918 C CA . VAL A 1 741 ? 14.550 -35.201 8.830 1.00 97.62 741 VAL A CA 1
ATOM 5919 C C . VAL A 1 741 ? 13.266 -36.022 8.957 1.00 97.62 741 VAL A C 1
ATOM 5921 O O . VAL A 1 741 ? 12.526 -35.874 9.928 1.00 97.62 741 VAL A O 1
ATOM 5924 N N . ASN A 1 742 ? 12.986 -36.900 7.989 1.00 97.62 742 ASN A N 1
ATOM 5925 C CA . ASN A 1 742 ? 11.816 -37.780 8.005 1.00 97.62 742 ASN A CA 1
ATOM 5926 C C . ASN A 1 742 ? 12.041 -38.992 7.099 1.00 97.62 742 ASN A C 1
ATOM 5928 O O . ASN A 1 742 ? 12.324 -38.812 5.920 1.00 97.62 742 ASN A O 1
ATOM 5932 N N . SER A 1 743 ? 11.841 -40.207 7.616 1.00 96.69 743 SER A N 1
ATOM 5933 C CA . SER A 1 743 ? 12.045 -41.448 6.853 1.00 96.69 743 SER A CA 1
ATOM 5934 C C . SER A 1 743 ? 11.188 -41.542 5.588 1.00 96.69 743 SER A C 1
ATOM 5936 O O . SER A 1 743 ? 11.599 -42.176 4.617 1.00 96.69 743 SER A O 1
ATOM 5938 N N . ASP A 1 744 ? 10.028 -40.882 5.571 1.00 97.62 744 ASP A N 1
ATOM 5939 C CA . ASP A 1 744 ? 9.251 -40.647 4.360 1.00 97.62 744 ASP A CA 1
ATOM 5940 C C . ASP A 1 744 ? 9.636 -39.295 3.748 1.00 97.62 744 ASP A C 1
ATOM 5942 O O . ASP A 1 744 ? 9.078 -38.243 4.077 1.00 97.62 744 ASP A O 1
ATOM 5946 N N . VAL A 1 745 ? 10.594 -39.339 2.820 1.00 97.19 745 VAL A N 1
ATOM 5947 C CA . VAL A 1 745 ? 11.127 -38.149 2.144 1.00 97.19 745 VAL A CA 1
ATOM 5948 C C . VAL A 1 745 ? 10.052 -37.353 1.393 1.00 97.19 745 VAL A C 1
ATOM 5950 O O . VAL A 1 745 ? 10.209 -36.151 1.211 1.00 97.19 745 VAL A O 1
ATOM 5953 N N . THR A 1 746 ? 8.926 -37.973 1.018 1.00 97.19 746 THR A N 1
ATOM 5954 C CA . THR A 1 746 ? 7.834 -37.290 0.299 1.00 97.19 746 THR A CA 1
ATOM 5955 C C . THR A 1 746 ? 7.044 -36.318 1.179 1.00 97.19 746 THR A C 1
ATOM 5957 O O . THR A 1 746 ? 6.319 -35.465 0.670 1.00 97.19 746 THR A O 1
ATOM 5960 N N . LYS A 1 747 ? 7.200 -36.407 2.508 1.00 96.19 747 LYS A N 1
ATOM 5961 C CA . LYS A 1 747 ? 6.636 -35.453 3.477 1.00 96.19 747 LYS A CA 1
ATOM 5962 C C . LYS A 1 747 ? 7.541 -34.247 3.722 1.00 96.19 747 LYS A C 1
ATOM 5964 O O . LYS A 1 747 ? 7.122 -33.311 4.401 1.00 96.19 747 LYS A O 1
ATOM 5969 N N . ILE A 1 748 ? 8.768 -34.271 3.204 1.00 97.62 748 ILE A N 1
ATOM 5970 C CA . ILE A 1 748 ? 9.743 -33.193 3.355 1.00 97.62 748 ILE A CA 1
ATOM 5971 C C . ILE A 1 748 ? 9.611 -32.266 2.146 1.00 97.62 748 ILE A C 1
ATOM 5973 O O . ILE A 1 748 ? 9.801 -32.725 1.014 1.00 97.62 748 ILE A O 1
ATOM 5977 N N . PRO A 1 749 ? 9.314 -30.972 2.343 1.00 96.69 749 PRO A N 1
ATOM 5978 C CA . PRO A 1 749 ? 9.169 -30.056 1.229 1.00 96.69 749 PRO A CA 1
ATOM 5979 C C . PRO A 1 749 ? 10.529 -29.821 0.561 1.00 96.69 749 PRO A C 1
ATOM 5981 O O . PRO A 1 749 ? 11.493 -29.362 1.179 1.00 96.69 749 PRO A O 1
ATOM 5984 N N . GLN A 1 750 ? 10.586 -30.162 -0.722 1.00 98.56 750 GLN A N 1
ATOM 5985 C CA . GLN A 1 750 ? 11.773 -30.068 -1.562 1.00 98.56 750 GLN A CA 1
ATOM 5986 C C . GLN A 1 750 ? 11.459 -29.252 -2.808 1.00 98.56 750 GLN A C 1
ATOM 5988 O O . GLN A 1 750 ? 10.351 -29.326 -3.351 1.00 98.56 750 GLN A O 1
ATOM 5993 N N . VAL A 1 751 ? 12.455 -28.514 -3.285 1.00 98.62 751 VAL A N 1
ATOM 5994 C CA . VAL A 1 751 ? 12.349 -27.705 -4.496 1.00 98.62 751 VAL A CA 1
ATOM 5995 C C . VAL A 1 751 ? 13.559 -27.929 -5.395 1.00 98.62 751 VAL A C 1
ATOM 5997 O O . VAL A 1 751 ? 14.698 -27.956 -4.937 1.00 98.62 751 VAL A O 1
ATOM 6000 N N . PHE A 1 752 ? 13.308 -28.106 -6.688 1.00 98.62 752 PHE A N 1
ATOM 6001 C CA . PHE A 1 752 ? 14.334 -28.094 -7.723 1.00 98.62 752 PHE A CA 1
ATOM 6002 C C . PHE A 1 752 ? 14.109 -26.876 -8.615 1.00 98.62 752 PHE A C 1
ATOM 6004 O O . PHE A 1 752 ? 12.999 -26.655 -9.103 1.00 98.62 752 PHE A O 1
ATOM 6011 N N . ILE A 1 753 ? 15.162 -26.082 -8.810 1.00 97.94 753 ILE A N 1
ATOM 6012 C CA . ILE A 1 753 ? 15.091 -24.781 -9.478 1.00 97.94 753 ILE A CA 1
ATOM 6013 C C . ILE A 1 753 ? 15.951 -24.850 -10.752 1.00 97.94 753 ILE A C 1
ATOM 6015 O O . ILE A 1 753 ? 17.154 -24.577 -10.685 1.00 97.94 753 ILE A O 1
ATOM 6019 N N . PRO A 1 754 ? 15.390 -25.251 -11.912 1.00 94.50 754 PRO A N 1
ATOM 6020 C CA . PRO A 1 754 ? 16.117 -25.334 -13.179 1.00 94.50 754 PRO A CA 1
ATOM 6021 C C . PRO A 1 754 ? 16.409 -23.941 -13.763 1.00 94.50 754 PRO A C 1
ATOM 6023 O O . PRO A 1 754 ? 15.857 -23.531 -14.782 1.00 94.50 754 PRO A O 1
ATOM 6026 N N . TYR A 1 755 ? 17.279 -23.188 -13.095 1.00 88.50 755 TYR A N 1
ATOM 6027 C CA . TYR A 1 755 ? 17.655 -21.832 -13.475 1.00 88.50 755 TYR A CA 1
ATOM 6028 C C . TYR A 1 755 ? 18.817 -21.817 -14.478 1.00 88.50 755 TYR A C 1
ATOM 6030 O O . TYR A 1 755 ? 19.747 -22.619 -14.389 1.00 88.50 755 TYR A O 1
ATOM 6038 N N . LYS A 1 756 ? 18.773 -20.870 -15.425 1.00 83.88 756 LYS A N 1
ATOM 6039 C CA . LYS A 1 756 ? 19.762 -20.697 -16.507 1.00 83.88 756 LYS A CA 1
ATOM 6040 C C . LYS A 1 756 ? 20.033 -22.003 -17.271 1.00 83.88 756 LYS A C 1
ATOM 6042 O O . LYS A 1 756 ? 19.123 -22.524 -17.905 1.00 83.88 756 LYS A O 1
ATOM 6047 N N . GLU A 1 757 ? 21.269 -22.497 -17.243 1.00 85.88 757 GLU A N 1
ATOM 6048 C CA . GLU A 1 757 ? 21.721 -23.683 -17.973 1.00 85.88 757 GLU A CA 1
ATOM 6049 C C . GLU A 1 757 ? 21.014 -24.962 -17.519 1.00 85.88 757 GLU A C 1
ATOM 6051 O O . GLU A 1 757 ? 20.833 -25.891 -18.302 1.00 85.88 757 GLU A O 1
ATOM 6056 N N . VAL A 1 758 ? 20.556 -25.005 -16.264 1.00 90.81 758 VAL A N 1
ATOM 6057 C CA . VAL A 1 758 ? 19.912 -26.192 -15.693 1.00 90.81 758 VAL A CA 1
ATOM 6058 C C . VAL A 1 758 ? 18.548 -26.456 -16.344 1.00 90.81 758 VAL A C 1
ATOM 6060 O O . VAL A 1 758 ? 18.102 -27.602 -16.376 1.00 90.81 758 VAL A O 1
ATOM 6063 N N . LEU A 1 759 ? 17.903 -25.441 -16.936 1.00 91.75 759 LEU A N 1
ATOM 6064 C CA . LEU A 1 759 ? 16.681 -25.635 -17.724 1.00 91.75 759 LEU A CA 1
ATOM 6065 C C . LEU A 1 759 ? 16.924 -26.515 -18.953 1.00 91.75 759 LEU A C 1
ATOM 6067 O O . LEU A 1 759 ? 16.084 -27.352 -19.285 1.00 91.75 759 LEU A O 1
ATOM 6071 N N . ASP A 1 760 ? 18.076 -26.363 -19.603 1.00 89.88 760 ASP A N 1
ATOM 6072 C CA . ASP A 1 760 ? 18.434 -27.178 -20.762 1.00 89.88 760 ASP A CA 1
ATOM 6073 C C . ASP A 1 760 ? 18.765 -28.617 -20.337 1.00 89.88 760 ASP A C 1
ATOM 6075 O O . ASP A 1 760 ? 18.379 -29.566 -21.021 1.00 89.88 760 ASP A O 1
ATOM 6079 N N . VAL A 1 761 ? 19.378 -28.799 -19.159 1.00 92.31 761 VAL A N 1
ATOM 6080 C CA . VAL A 1 761 ? 19.589 -30.128 -18.552 1.00 92.31 761 VAL A CA 1
ATOM 6081 C C . VAL A 1 761 ? 18.258 -30.786 -18.182 1.00 92.31 761 VAL A C 1
ATOM 6083 O O . VAL A 1 761 ? 18.078 -31.982 -18.383 1.00 92.31 761 VAL A O 1
ATOM 6086 N N . TYR A 1 762 ? 17.285 -30.019 -17.687 1.00 94.88 762 TYR A N 1
ATOM 6087 C CA . TYR A 1 762 ? 15.943 -30.539 -17.437 1.00 94.88 762 TYR A CA 1
ATOM 6088 C C . TYR A 1 762 ? 15.274 -31.015 -18.736 1.00 94.88 762 TYR A C 1
ATOM 6090 O O . TYR A 1 762 ? 14.808 -32.153 -18.826 1.00 94.88 762 TYR A O 1
ATOM 6098 N N . ARG A 1 763 ? 15.310 -30.177 -19.780 1.00 91.50 763 ARG A N 1
ATOM 6099 C CA . ARG A 1 763 ? 14.727 -30.465 -21.101 1.00 91.50 763 ARG A CA 1
ATOM 6100 C C . ARG A 1 763 ? 15.395 -31.630 -21.836 1.00 91.50 763 ARG A C 1
ATOM 6102 O O . ARG A 1 763 ? 14.758 -32.215 -22.707 1.00 91.50 763 ARG A O 1
ATOM 6109 N N . SER A 1 764 ? 16.627 -32.006 -21.480 1.00 92.12 764 SER A N 1
ATOM 6110 C CA . SER A 1 764 ? 17.295 -33.202 -22.020 1.00 92.12 764 SER A CA 1
ATOM 6111 C C . SER A 1 764 ? 16.785 -34.524 -21.416 1.00 92.12 764 SER A C 1
ATOM 6113 O O . SER A 1 764 ? 17.270 -35.602 -21.770 1.00 92.12 764 SER A O 1
ATOM 6115 N N . GLY A 1 765 ? 15.780 -34.460 -20.534 1.00 92.94 765 GLY A N 1
ATOM 6116 C CA . GLY A 1 765 ? 15.114 -35.621 -19.946 1.00 92.94 765 GLY A CA 1
ATOM 6117 C C . GLY A 1 765 ? 15.619 -35.989 -18.551 1.00 92.94 765 GLY A C 1
ATOM 6118 O O . GLY A 1 765 ? 15.607 -37.167 -18.206 1.00 92.94 765 GLY A O 1
ATOM 6119 N N . LEU A 1 766 ? 16.083 -35.016 -17.757 1.00 96.19 766 LEU A N 1
ATOM 6120 C CA . LEU A 1 766 ? 16.442 -35.235 -16.351 1.00 96.19 766 LEU A CA 1
ATOM 6121 C C . LEU A 1 766 ? 15.220 -35.699 -15.546 1.00 96.19 766 LEU A C 1
ATOM 6123 O O . LEU A 1 766 ? 14.209 -34.997 -15.461 1.00 96.19 766 LEU A O 1
ATOM 6127 N N . HIS A 1 767 ? 15.327 -36.855 -14.892 1.00 95.25 767 HIS A N 1
ATOM 6128 C CA . HIS A 1 767 ? 14.247 -37.371 -14.061 1.00 95.25 767 HIS A CA 1
ATOM 6129 C C . HIS A 1 767 ? 14.249 -36.736 -12.660 1.00 95.25 767 HIS A C 1
ATOM 6131 O O . HIS A 1 767 ? 15.084 -37.053 -11.810 1.00 95.25 767 HIS A O 1
ATOM 6137 N N . VAL A 1 768 ? 13.257 -35.884 -12.386 1.00 97.69 768 VAL A N 1
ATOM 6138 C CA . VAL A 1 768 ? 13.037 -35.276 -11.062 1.00 97.69 768 VAL A CA 1
ATOM 6139 C C . VAL A 1 768 ? 11.920 -36.029 -10.314 1.00 97.69 768 VAL A C 1
ATOM 6141 O O . VAL A 1 768 ? 10.813 -36.138 -10.857 1.00 97.69 768 VAL A O 1
ATOM 6144 N N . PRO A 1 769 ? 12.143 -36.513 -9.071 1.00 97.88 769 PRO A N 1
ATOM 6145 C CA . PRO A 1 769 ? 11.127 -37.228 -8.287 1.00 97.88 769 PRO A CA 1
ATOM 6146 C C . PRO A 1 769 ? 9.806 -36.459 -8.168 1.00 97.88 769 PRO A C 1
ATOM 6148 O O . PRO A 1 769 ? 9.819 -35.244 -7.996 1.00 97.88 769 PRO A O 1
ATOM 6151 N N . ASP A 1 770 ? 8.669 -37.148 -8.286 1.00 97.44 770 ASP A N 1
ATOM 6152 C CA . ASP A 1 770 ? 7.340 -36.536 -8.483 1.00 97.44 770 ASP A CA 1
ATOM 6153 C C . ASP A 1 770 ? 6.866 -35.622 -7.335 1.00 97.44 770 ASP A C 1
ATOM 6155 O O . ASP A 1 770 ? 6.121 -34.672 -7.564 1.00 97.44 770 ASP A O 1
ATOM 6159 N N . ASP A 1 771 ? 7.320 -35.875 -6.104 1.00 97.81 771 ASP A N 1
ATOM 6160 C CA . ASP A 1 771 ? 7.013 -35.079 -4.907 1.00 97.81 771 ASP A CA 1
ATOM 6161 C C . ASP A 1 771 ? 7.771 -33.740 -4.831 1.00 97.81 771 ASP A C 1
ATOM 6163 O O . ASP A 1 771 ? 7.396 -32.864 -4.052 1.00 97.81 771 ASP A O 1
ATOM 6167 N N . VAL A 1 772 ? 8.812 -33.557 -5.647 1.00 98.56 772 VAL A N 1
ATOM 6168 C CA . VAL A 1 772 ? 9.636 -32.342 -5.656 1.00 98.56 772 VAL A CA 1
ATOM 6169 C C . VAL A 1 772 ? 8.952 -31.251 -6.477 1.00 98.56 772 VAL A C 1
ATOM 6171 O O . VAL A 1 772 ? 8.600 -31.467 -7.643 1.00 98.56 772 VAL A O 1
ATOM 6174 N N . CYS A 1 773 ? 8.810 -30.067 -5.875 1.00 98.62 773 CYS A N 1
ATOM 6175 C CA . CYS A 1 773 ? 8.311 -28.871 -6.549 1.00 98.62 773 CYS A CA 1
ATOM 6176 C C . CYS A 1 773 ? 9.291 -28.436 -7.647 1.00 98.62 773 CYS A C 1
ATOM 6178 O O . CYS A 1 773 ? 10.477 -28.236 -7.374 1.00 98.62 773 CYS A O 1
ATOM 6180 N N . LEU A 1 774 ? 8.794 -28.261 -8.873 1.00 98.69 774 LEU A N 1
ATOM 6181 C CA . LEU A 1 774 ? 9.559 -27.640 -9.955 1.00 98.69 774 LEU A CA 1
ATOM 6182 C C . LEU A 1 774 ? 9.364 -26.129 -9.891 1.00 98.69 774 LEU A C 1
ATOM 6184 O O . LEU A 1 774 ? 8.256 -25.634 -10.092 1.00 98.69 774 LEU A O 1
ATOM 6188 N N . MET A 1 775 ? 10.427 -25.391 -9.596 1.00 98.44 775 MET A N 1
ATOM 6189 C CA . MET A 1 775 ? 10.367 -23.940 -9.488 1.00 98.44 775 MET A CA 1
ATOM 6190 C C . MET A 1 775 ? 10.938 -23.289 -10.738 1.00 98.44 775 MET A C 1
ATOM 6192 O O . MET A 1 775 ? 12.148 -23.215 -10.935 1.00 98.44 775 MET A O 1
ATOM 6196 N N . TRP A 1 776 ? 10.037 -22.811 -11.584 1.00 98.25 776 TRP A N 1
ATOM 6197 C CA . TRP A 1 776 ? 10.376 -22.093 -12.801 1.00 98.25 776 TRP A CA 1
ATOM 6198 C C . TRP A 1 776 ? 10.958 -20.723 -12.476 1.00 98.25 776 TRP A C 1
ATOM 6200 O O . TRP A 1 776 ? 10.892 -20.248 -11.340 1.00 98.25 776 TRP A O 1
ATOM 6210 N N . CYS A 1 777 ? 11.532 -20.071 -13.478 1.00 97.44 777 CYS A N 1
ATOM 6211 C CA . CYS A 1 777 ? 12.107 -18.744 -13.320 1.00 97.44 777 CYS A CA 1
ATOM 6212 C C . CYS A 1 777 ? 11.597 -17.815 -14.415 1.00 97.44 777 CYS A C 1
ATOM 6214 O O . CYS A 1 777 ? 11.318 -18.240 -15.544 1.00 97.44 777 CYS A O 1
ATOM 6216 N N . ASP A 1 778 ? 11.513 -16.534 -14.085 1.00 97.56 778 ASP A N 1
ATOM 6217 C CA . ASP A 1 778 ? 11.534 -15.505 -15.109 1.00 97.56 778 ASP A CA 1
ATOM 6218 C C . ASP A 1 778 ? 12.923 -15.387 -15.753 1.00 97.56 778 ASP A C 1
ATOM 6220 O O . ASP A 1 778 ? 13.868 -16.131 -15.471 1.00 97.56 778 ASP A O 1
ATOM 6224 N N . ASP A 1 779 ? 13.038 -14.475 -16.704 1.00 96.44 779 ASP A N 1
ATOM 6225 C CA . ASP A 1 779 ? 14.295 -14.127 -17.338 1.00 96.44 779 ASP A CA 1
ATOM 6226 C C . ASP A 1 779 ? 15.059 -13.029 -16.599 1.00 96.44 779 ASP A C 1
ATOM 6228 O O . ASP A 1 779 ? 15.930 -12.398 -17.194 1.00 96.44 779 ASP A O 1
ATOM 6232 N N . ASN A 1 780 ? 14.770 -12.851 -15.309 1.00 96.31 780 ASN A N 1
ATOM 6233 C CA . ASN A 1 780 ? 15.254 -11.801 -14.419 1.00 96.31 780 ASN A CA 1
ATOM 6234 C C . ASN A 1 780 ? 14.767 -10.385 -14.747 1.00 96.31 780 ASN A C 1
ATOM 6236 O O . ASN A 1 780 ? 15.151 -9.455 -14.048 1.00 96.31 780 ASN A O 1
ATOM 6240 N N . TYR A 1 781 ? 13.929 -10.195 -15.769 1.00 98.12 781 TYR A N 1
ATOM 6241 C CA . TYR A 1 781 ? 13.282 -8.914 -16.087 1.00 98.12 781 TYR A CA 1
ATOM 6242 C C . TYR A 1 781 ? 11.754 -9.027 -16.029 1.00 98.12 781 TYR A C 1
ATOM 6244 O O . TYR A 1 781 ? 11.041 -8.150 -16.521 1.00 98.12 781 TYR A O 1
ATOM 6252 N N . GLY A 1 782 ? 11.247 -10.087 -15.392 1.00 97.56 782 GLY A N 1
ATOM 6253 C CA . GLY A 1 782 ? 9.827 -10.320 -15.192 1.00 97.56 782 GLY A CA 1
ATOM 6254 C C . GLY A 1 782 ? 9.132 -11.143 -16.270 1.00 97.56 782 GLY A C 1
ATOM 6255 O O . GLY A 1 782 ? 7.925 -11.324 -16.178 1.00 97.56 782 GLY A O 1
ATOM 6256 N N . TYR A 1 783 ? 9.823 -11.665 -17.286 1.00 97.69 783 TYR A N 1
ATOM 6257 C CA . TYR A 1 783 ? 9.177 -12.508 -18.298 1.00 97.69 783 TYR A CA 1
ATOM 6258 C C . TYR A 1 783 ? 9.414 -13.988 -17.995 1.00 97.69 783 TYR A C 1
ATOM 6260 O O . TYR A 1 783 ? 10.540 -14.479 -18.072 1.00 97.69 783 TYR A O 1
ATOM 6268 N N . ILE A 1 784 ? 8.351 -14.718 -17.649 1.00 97.06 784 ILE A N 1
ATOM 6269 C CA . ILE A 1 784 ? 8.419 -16.134 -17.244 1.00 97.06 784 ILE A CA 1
ATOM 6270 C C . ILE A 1 784 ? 8.917 -16.996 -18.407 1.00 97.06 784 ILE A C 1
ATOM 6272 O O . ILE A 1 784 ? 8.285 -17.007 -19.457 1.00 97.06 784 ILE A O 1
ATOM 6276 N N . ARG A 1 785 ? 10.026 -17.734 -18.230 1.00 93.88 785 ARG A N 1
ATOM 6277 C CA . ARG A 1 785 ? 10.695 -18.481 -19.319 1.00 93.88 785 ARG A CA 1
ATOM 6278 C C . ARG A 1 785 ? 10.041 -19.808 -19.685 1.00 93.88 785 ARG A C 1
ATOM 6280 O O . ARG A 1 785 ? 10.211 -20.280 -20.808 1.00 93.88 785 ARG A O 1
ATOM 6287 N N . HIS A 1 786 ? 9.377 -20.447 -18.728 1.00 94.00 786 HIS A N 1
ATOM 6288 C CA . HIS A 1 786 ? 8.760 -21.756 -18.915 1.00 94.00 786 HIS A CA 1
ATOM 6289 C C . HIS A 1 786 ? 7.459 -21.820 -18.131 1.00 94.00 786 HIS A C 1
ATOM 6291 O O . HIS A 1 786 ? 7.432 -21.546 -16.932 1.00 94.00 786 HIS A O 1
ATOM 6297 N N . MET A 1 787 ? 6.389 -22.187 -18.825 1.00 94.69 787 MET A N 1
ATOM 6298 C CA . MET A 1 787 ? 5.113 -22.518 -18.208 1.00 94.69 787 MET A CA 1
ATOM 6299 C C . MET A 1 787 ? 4.981 -24.039 -18.132 1.00 94.69 787 MET A C 1
ATOM 6301 O O . MET A 1 787 ? 5.329 -24.708 -19.107 1.00 94.69 787 MET A O 1
ATOM 6305 N N . PRO A 1 788 ? 4.442 -24.588 -17.029 1.00 96.00 788 PRO A N 1
ATOM 6306 C CA . PRO A 1 788 ? 4.283 -26.023 -16.878 1.00 96.00 788 PRO A CA 1
ATOM 6307 C C . PRO A 1 788 ? 3.493 -26.644 -18.038 1.00 96.00 788 PRO A C 1
ATOM 6309 O O . PRO A 1 788 ? 2.386 -26.183 -18.365 1.00 96.00 788 PRO A O 1
ATOM 6312 N N . THR A 1 789 ? 4.022 -27.724 -18.607 1.00 94.44 789 THR A N 1
ATOM 6313 C CA . THR A 1 789 ? 3.301 -28.630 -19.513 1.00 94.44 789 THR A CA 1
ATOM 6314 C C . THR A 1 789 ? 2.149 -29.329 -18.785 1.00 94.44 789 THR A C 1
ATOM 6316 O O . THR A 1 789 ? 2.024 -29.251 -17.562 1.00 94.44 789 THR A O 1
ATOM 6319 N N . VAL A 1 790 ? 1.270 -30.019 -19.515 1.00 93.75 790 VAL A N 1
ATOM 6320 C CA . VAL A 1 790 ? 0.156 -30.761 -18.893 1.00 93.75 790 VAL A CA 1
ATOM 6321 C C . VAL A 1 790 ? 0.691 -31.835 -17.940 1.00 93.75 790 VAL A C 1
ATOM 6323 O O . VAL A 1 790 ? 0.173 -31.997 -16.834 1.00 93.75 790 VAL A O 1
ATOM 6326 N N . GLU A 1 791 ? 1.768 -32.508 -18.335 1.00 94.25 791 GLU A N 1
ATOM 6327 C CA . GLU A 1 791 ? 2.469 -33.511 -17.544 1.00 94.25 791 GLU A CA 1
ATOM 6328 C C . GLU A 1 791 ? 3.073 -32.885 -16.279 1.00 94.25 791 GLU A C 1
ATOM 6330 O O . GLU A 1 791 ? 2.829 -33.368 -15.172 1.00 94.25 791 GLU A O 1
ATOM 6335 N N . GLU A 1 792 ? 3.782 -31.761 -16.407 1.00 96.81 792 GLU A N 1
ATOM 6336 C CA . GLU A 1 792 ? 4.385 -31.044 -15.274 1.00 96.81 792 GLU A CA 1
ATOM 6337 C C . GLU A 1 792 ? 3.339 -30.506 -14.285 1.00 96.81 792 GLU A C 1
ATOM 6339 O O . GLU A 1 792 ? 3.579 -30.514 -13.076 1.00 96.81 792 GLU A O 1
ATOM 6344 N N . ARG A 1 793 ? 2.155 -30.086 -14.756 1.00 96.88 793 ARG A N 1
ATOM 6345 C CA . ARG A 1 793 ? 1.038 -29.658 -13.884 1.00 96.88 793 ARG A CA 1
ATOM 6346 C C . ARG A 1 793 ? 0.481 -30.790 -13.034 1.00 96.88 793 ARG A C 1
ATOM 6348 O O . ARG A 1 793 ? -0.038 -30.526 -11.954 1.00 96.88 793 ARG A O 1
ATOM 6355 N N . SER A 1 794 ? 0.556 -32.026 -13.525 1.00 96.50 794 SER A N 1
ATOM 6356 C CA . SER A 1 794 ? -0.004 -33.197 -12.841 1.00 96.50 794 SER A CA 1
ATOM 6357 C C . SER A 1 794 ? 0.880 -33.740 -11.711 1.00 96.50 794 SER A C 1
ATOM 6359 O O . SER A 1 794 ? 0.415 -34.558 -10.916 1.00 96.50 794 SER A O 1
ATOM 6361 N N . ARG A 1 795 ? 2.134 -33.276 -11.620 1.00 97.38 795 ARG A N 1
ATOM 6362 C CA . ARG A 1 795 ? 3.108 -33.716 -10.612 1.00 97.38 795 ARG A CA 1
ATOM 6363 C C . ARG A 1 795 ? 2.649 -33.378 -9.197 1.00 97.38 795 ARG A C 1
ATOM 6365 O O . ARG A 1 795 ? 2.224 -32.252 -8.930 1.00 97.38 795 ARG A O 1
ATOM 6372 N N . LYS A 1 796 ? 2.817 -34.312 -8.254 1.00 96.88 796 LYS A N 1
ATOM 6373 C CA . LYS A 1 796 ? 2.391 -34.131 -6.849 1.00 96.88 796 LYS A CA 1
ATOM 6374 C C . LYS A 1 796 ? 3.095 -32.978 -6.136 1.00 96.88 796 LYS A C 1
ATOM 6376 O O . LYS A 1 796 ? 2.481 -32.313 -5.303 1.00 96.88 796 LYS A O 1
ATOM 6381 N N . GLY A 1 797 ? 4.365 -32.740 -6.459 1.00 97.38 797 GLY A N 1
ATOM 6382 C CA . GLY A 1 797 ? 5.151 -31.631 -5.920 1.00 97.38 797 GLY A CA 1
ATOM 6383 C C . GLY A 1 797 ? 4.654 -30.255 -6.363 1.00 97.38 797 GLY A C 1
ATOM 6384 O O . GLY A 1 797 ? 4.953 -29.261 -5.705 1.00 97.38 797 GLY A O 1
ATOM 6385 N N . GLY A 1 798 ? 3.855 -30.191 -7.434 1.00 98.12 798 GLY A N 1
ATOM 6386 C CA . GLY A 1 798 ? 3.370 -28.949 -8.020 1.00 98.12 798 GLY A CA 1
ATOM 6387 C C . GLY A 1 798 ? 4.480 -28.103 -8.649 1.00 98.12 798 GLY A C 1
ATOM 6388 O O . GLY A 1 798 ? 5.608 -28.555 -8.858 1.00 98.12 798 GLY A O 1
ATOM 6389 N N . ASN A 1 799 ? 4.131 -26.855 -8.968 1.00 98.75 799 ASN A N 1
ATOM 6390 C CA . ASN A 1 799 ? 5.005 -25.922 -9.673 1.00 98.75 799 ASN A CA 1
ATOM 6391 C C . ASN A 1 799 ? 5.097 -24.583 -8.933 1.00 98.75 799 ASN A C 1
ATOM 6393 O O . ASN A 1 799 ? 4.089 -24.067 -8.434 1.00 98.75 799 ASN A O 1
ATOM 6397 N N . GLY A 1 800 ? 6.299 -24.019 -8.891 1.00 98.62 800 GLY A N 1
ATOM 6398 C CA . GLY A 1 800 ? 6.605 -22.718 -8.310 1.00 98.62 800 GLY A CA 1
ATOM 6399 C C . GLY A 1 800 ? 7.249 -21.751 -9.302 1.00 98.62 800 GLY A C 1
ATOM 6400 O O . GLY A 1 800 ? 7.530 -22.116 -10.441 1.00 98.62 800 GLY A O 1
ATOM 6401 N N . ILE A 1 801 ? 7.465 -20.511 -8.869 1.00 98.75 801 ILE A N 1
ATOM 6402 C CA . ILE A 1 801 ? 8.105 -19.449 -9.649 1.00 98.75 801 ILE A CA 1
ATOM 6403 C C . ILE A 1 801 ? 9.042 -18.624 -8.771 1.00 98.75 801 ILE A C 1
ATOM 6405 O O . ILE A 1 801 ? 8.676 -18.180 -7.680 1.00 98.75 801 ILE A O 1
ATOM 6409 N N . TYR A 1 802 ? 10.249 -18.423 -9.287 1.00 98.75 802 TYR A N 1
ATOM 6410 C CA . TYR A 1 802 ? 11.205 -17.420 -8.848 1.00 98.75 802 TYR A CA 1
ATOM 6411 C C . TYR A 1 802 ? 11.116 -16.216 -9.793 1.00 98.75 802 TYR A C 1
ATOM 6413 O O . TYR A 1 802 ? 11.321 -16.363 -11.000 1.00 98.75 802 TYR A O 1
ATOM 6421 N N . TYR A 1 803 ? 10.751 -15.053 -9.259 1.00 98.81 803 TYR A N 1
ATOM 6422 C CA . TYR A 1 803 ? 10.440 -13.849 -10.035 1.00 98.81 803 TYR A CA 1
ATOM 6423 C C . TYR A 1 803 ? 11.273 -12.658 -9.559 1.00 98.81 803 TYR A C 1
ATOM 6425 O O . TYR A 1 803 ? 11.599 -12.594 -8.374 1.00 98.81 803 TYR A O 1
ATOM 6433 N N . HIS A 1 804 ? 11.589 -11.698 -10.433 1.00 98.69 804 HIS A N 1
ATOM 6434 C CA . HIS A 1 804 ? 12.476 -10.582 -10.092 1.00 98.69 804 HIS A CA 1
ATOM 6435 C C . HIS A 1 804 ? 11.797 -9.211 -10.158 1.00 98.69 804 HIS A C 1
ATOM 6437 O O . HIS A 1 804 ? 11.122 -8.867 -11.128 1.00 98.69 804 HIS A O 1
ATOM 6443 N N . VAL A 1 805 ? 12.037 -8.394 -9.125 1.00 98.69 805 VAL A N 1
ATOM 6444 C CA . VAL A 1 805 ? 11.837 -6.930 -9.160 1.00 98.69 805 VAL A CA 1
ATOM 6445 C C . VAL A 1 805 ? 13.124 -6.150 -8.875 1.00 98.69 805 VAL A C 1
ATOM 6447 O O . VAL A 1 805 ? 13.102 -4.920 -8.907 1.00 98.69 805 VAL A O 1
ATOM 6450 N N . SER A 1 806 ? 14.233 -6.865 -8.684 1.00 98.56 806 SER A N 1
ATOM 6451 C CA . SER A 1 806 ? 15.611 -6.382 -8.601 1.00 98.56 806 SER A CA 1
ATOM 6452 C C . SER A 1 806 ? 16.519 -7.420 -9.258 1.00 98.56 806 SER A C 1
ATOM 6454 O O . SER A 1 806 ? 16.242 -8.618 -9.143 1.00 98.56 806 SER A O 1
ATOM 6456 N N . TYR A 1 807 ? 17.567 -6.987 -9.959 1.00 97.81 807 TYR A N 1
ATOM 6457 C CA . TYR A 1 807 ? 18.527 -7.910 -10.571 1.00 97.81 807 TYR A CA 1
ATOM 6458 C C . TYR A 1 807 ? 19.894 -7.270 -10.830 1.00 97.81 807 TYR A C 1
ATOM 6460 O O . TYR A 1 807 ? 19.984 -6.204 -11.450 1.00 97.81 807 TYR A O 1
ATOM 6468 N N . TRP A 1 808 ? 20.952 -7.989 -10.452 1.00 96.25 808 TRP A N 1
ATOM 6469 C CA . TRP A 1 808 ? 22.310 -7.830 -10.969 1.00 96.25 808 TRP A CA 1
ATOM 6470 C C . TRP A 1 808 ? 22.511 -8.756 -12.174 1.00 96.25 808 TRP A C 1
ATOM 6472 O O . TRP A 1 808 ? 22.558 -9.982 -12.045 1.00 96.25 808 TRP A O 1
ATOM 6482 N N . GLY A 1 809 ? 22.734 -8.178 -13.357 1.00 95.06 809 GLY A N 1
ATOM 6483 C CA . GLY A 1 809 ? 23.266 -8.934 -14.485 1.00 95.06 809 GLY A CA 1
ATOM 6484 C C . GLY A 1 809 ? 22.931 -8.356 -15.848 1.00 95.06 809 GLY A C 1
ATOM 6485 O O . GLY A 1 809 ? 22.489 -7.221 -16.007 1.00 95.06 809 GLY A O 1
ATOM 6486 N N . ARG A 1 810 ? 23.171 -9.167 -16.880 1.00 95.56 810 ARG A N 1
ATOM 6487 C CA . ARG A 1 810 ? 22.962 -8.760 -18.275 1.00 95.56 810 ARG A CA 1
ATOM 6488 C C . ARG A 1 810 ? 21.476 -8.665 -18.662 1.00 95.56 810 ARG A C 1
ATOM 6490 O O . ARG A 1 810 ? 20.708 -9.534 -18.248 1.00 95.56 810 ARG A O 1
ATOM 6497 N N . PRO A 1 811 ? 21.118 -7.774 -19.606 1.00 97.69 811 PRO A N 1
ATOM 6498 C CA . PRO A 1 811 ? 21.998 -6.790 -20.242 1.00 97.69 811 PRO A CA 1
ATOM 6499 C C . PRO A 1 811 ? 22.426 -5.634 -19.343 1.00 97.69 811 PRO A C 1
ATOM 6501 O O . PRO A 1 811 ? 23.444 -5.023 -19.642 1.00 97.69 811 PRO A O 1
ATOM 6504 N N . HIS A 1 812 ? 21.688 -5.322 -18.282 1.00 98.44 812 HIS A N 1
ATOM 6505 C CA . HIS A 1 812 ? 22.079 -4.294 -17.322 1.00 98.44 812 HIS A CA 1
ATOM 6506 C C . HIS A 1 812 ? 21.339 -4.462 -15.992 1.00 98.44 812 HIS A C 1
ATOM 6508 O O . HIS A 1 812 ? 20.158 -4.822 -15.971 1.00 98.44 812 HIS A O 1
ATOM 6514 N N . ASP A 1 813 ? 22.017 -4.121 -14.904 1.00 98.25 813 ASP A N 1
ATOM 6515 C CA . ASP A 1 813 ? 21.486 -4.143 -13.547 1.00 98.25 813 ASP A CA 1
ATOM 6516 C C . ASP A 1 813 ? 20.317 -3.158 -13.373 1.00 98.25 813 ASP A C 1
ATOM 6518 O O . ASP A 1 813 ? 20.329 -2.065 -13.951 1.00 98.25 813 ASP A O 1
ATOM 6522 N N . TYR A 1 814 ? 19.344 -3.506 -12.529 1.00 98.31 814 TYR A N 1
ATOM 6523 C CA . TYR A 1 814 ? 18.336 -2.572 -12.019 1.00 98.31 814 TYR A CA 1
ATOM 6524 C C . TYR A 1 814 ? 18.152 -2.784 -10.512 1.00 98.31 814 TYR A C 1
ATOM 6526 O O . TYR A 1 814 ? 17.355 -3.601 -10.061 1.00 98.31 814 TYR A O 1
ATOM 6534 N N . LEU A 1 815 ? 18.978 -2.074 -9.744 1.00 98.62 815 LEU A N 1
ATOM 6535 C CA . LEU A 1 815 ? 19.179 -2.293 -8.308 1.00 98.62 815 LEU A CA 1
ATOM 6536 C C . LEU A 1 815 ? 18.812 -1.071 -7.459 1.00 98.62 815 LEU A C 1
ATOM 6538 O O . LEU A 1 815 ? 18.813 -1.152 -6.239 1.00 98.62 815 LEU A O 1
ATOM 6542 N N . TRP A 1 816 ? 18.554 0.086 -8.075 1.00 98.69 816 TRP A N 1
ATOM 6543 C CA . TRP A 1 816 ? 18.478 1.343 -7.332 1.00 98.69 816 TRP A CA 1
ATOM 6544 C C . TRP A 1 816 ? 17.050 1.688 -6.899 1.00 98.69 816 TRP A C 1
ATOM 6546 O O . TRP A 1 816 ? 16.816 2.046 -5.745 1.00 98.69 816 TRP A O 1
ATOM 6556 N N . LEU A 1 817 ? 16.080 1.613 -7.816 1.00 98.50 817 LEU A N 1
ATOM 6557 C CA . LEU A 1 817 ? 14.708 2.075 -7.568 1.00 98.50 817 LEU A CA 1
ATOM 6558 C C . LEU A 1 817 ? 13.668 0.974 -7.820 1.00 98.50 817 LEU A C 1
ATOM 6560 O O . LEU A 1 817 ? 13.760 0.220 -8.787 1.00 98.50 817 LEU A O 1
ATOM 6564 N N . GLY A 1 818 ? 12.589 0.972 -7.029 1.00 96.44 818 GLY A N 1
ATOM 6565 C CA . GLY A 1 818 ? 11.422 0.094 -7.177 1.00 96.44 818 GLY A CA 1
ATOM 6566 C C . GLY A 1 818 ? 10.535 0.499 -8.351 1.00 96.44 818 GLY A C 1
ATOM 6567 O O . GLY A 1 818 ? 9.411 0.965 -8.185 1.00 96.44 818 GLY A O 1
ATOM 6568 N N . THR A 1 819 ? 11.061 0.350 -9.564 1.00 97.44 819 THR A N 1
ATOM 6569 C CA . THR A 1 819 ? 10.447 0.818 -10.819 1.00 97.44 819 THR A CA 1
ATOM 6570 C C . THR A 1 819 ? 9.805 -0.296 -11.639 1.00 97.44 819 THR A C 1
ATOM 6572 O O . THR A 1 819 ? 9.397 -0.080 -12.781 1.00 97.44 819 THR A O 1
ATOM 6575 N N . PHE A 1 820 ? 9.762 -1.521 -11.113 1.00 98.31 820 PHE A N 1
ATOM 6576 C CA . PHE A 1 820 ? 9.146 -2.639 -11.816 1.00 98.31 820 PHE A CA 1
ATOM 6577 C C . PHE A 1 820 ? 7.649 -2.376 -12.034 1.00 98.31 820 PHE A C 1
ATOM 6579 O O . PHE A 1 820 ? 6.962 -1.928 -11.114 1.00 98.31 820 PHE A O 1
ATOM 6586 N N . SER A 1 821 ? 7.161 -2.638 -13.252 1.00 98.44 821 SER A N 1
ATOM 6587 C CA . SER A 1 821 ? 5.779 -2.346 -13.642 1.00 98.44 821 SER A CA 1
ATOM 6588 C C . SER A 1 821 ? 4.792 -3.262 -12.906 1.00 98.44 821 SER A C 1
ATOM 6590 O O . SER A 1 821 ? 4.823 -4.480 -13.120 1.00 98.44 821 SER A O 1
ATOM 6592 N N . PRO A 1 822 ? 3.867 -2.700 -12.105 1.00 98.56 822 PRO A N 1
ATOM 6593 C CA . PRO A 1 822 ? 2.805 -3.469 -11.455 1.00 98.56 822 PRO A CA 1
ATOM 6594 C C . PRO A 1 822 ? 1.929 -4.225 -12.463 1.00 98.56 822 PRO A C 1
ATOM 6596 O O . PRO A 1 822 ? 1.530 -5.361 -12.226 1.00 98.56 822 PRO A O 1
ATOM 6599 N N . ALA A 1 823 ? 1.684 -3.631 -13.634 1.00 98.31 823 ALA A N 1
ATOM 6600 C CA . ALA A 1 823 ? 0.872 -4.241 -14.681 1.00 98.31 823 ALA A CA 1
ATOM 6601 C C . ALA A 1 823 ? 1.550 -5.460 -15.329 1.00 98.31 823 ALA A C 1
ATOM 6603 O O . ALA A 1 823 ? 0.877 -6.446 -15.636 1.00 98.31 823 ALA A O 1
ATOM 6604 N N . LEU A 1 824 ? 2.881 -5.428 -15.494 1.00 98.69 824 LEU A N 1
ATOM 6605 C CA . LEU A 1 824 ? 3.634 -6.587 -15.986 1.00 98.69 824 LEU A CA 1
ATOM 6606 C C . LEU A 1 824 ? 3.586 -7.730 -14.967 1.00 98.69 824 LEU A C 1
ATOM 6608 O O . LEU A 1 824 ? 3.270 -8.858 -15.338 1.00 98.69 824 LEU A O 1
ATOM 6612 N N . MET A 1 825 ? 3.824 -7.424 -13.684 1.00 98.69 825 MET A N 1
ATOM 6613 C CA . MET A 1 825 ? 3.717 -8.407 -12.601 1.00 98.69 825 MET A CA 1
ATOM 6614 C C . MET A 1 825 ? 2.324 -9.034 -12.576 1.00 98.69 825 MET A C 1
ATOM 6616 O O . MET A 1 825 ? 2.197 -10.256 -12.601 1.00 98.69 825 MET A O 1
ATOM 6620 N N . PHE A 1 826 ? 1.276 -8.208 -12.596 1.00 98.62 826 PHE A N 1
ATOM 6621 C CA . PHE A 1 826 ? -0.102 -8.683 -12.598 1.00 98.62 826 PHE A CA 1
ATOM 6622 C C . PHE A 1 826 ? -0.372 -9.663 -13.738 1.00 98.62 826 PHE A C 1
ATOM 6624 O O . PHE A 1 826 ? -0.932 -10.740 -13.520 1.00 98.62 826 PHE A O 1
ATOM 6631 N N . GLN A 1 827 ? 0.043 -9.305 -14.954 1.00 97.56 827 GLN A N 1
ATOM 6632 C CA . GLN A 1 827 ? -0.186 -10.114 -16.142 1.00 97.56 827 GLN A CA 1
ATOM 6633 C C . GLN A 1 827 ? 0.587 -11.440 -16.083 1.00 97.56 827 GLN A C 1
ATOM 6635 O O . GLN A 1 827 ? -0.007 -12.499 -16.310 1.00 97.56 827 GLN A O 1
ATOM 6640 N N . GLN A 1 828 ? 1.883 -11.402 -15.766 1.00 98.06 828 GLN A N 1
ATOM 6641 C CA . GLN A 1 828 ? 2.743 -12.590 -15.737 1.00 98.06 828 GLN A CA 1
ATOM 6642 C C . GLN A 1 828 ? 2.341 -13.544 -14.613 1.00 98.06 828 GLN A C 1
ATOM 6644 O O . GLN A 1 828 ? 2.170 -14.737 -14.856 1.00 98.06 828 GLN A O 1
ATOM 6649 N N . MET A 1 829 ? 2.081 -13.023 -13.415 1.00 98.56 829 MET A N 1
ATOM 6650 C CA . MET A 1 829 ? 1.717 -13.840 -12.257 1.00 98.56 829 MET A CA 1
ATOM 6651 C C . MET A 1 829 ? 0.281 -14.379 -12.346 1.00 98.56 829 MET A C 1
ATOM 6653 O O . MET A 1 829 ? 0.028 -15.517 -11.950 1.00 98.56 829 MET A O 1
ATOM 6657 N N . SER A 1 830 ? -0.651 -13.638 -12.962 1.00 97.38 830 SER A N 1
ATOM 6658 C CA . SER A 1 830 ? -1.974 -14.184 -13.313 1.00 97.38 830 SER A CA 1
ATOM 6659 C C . SER A 1 830 ? -1.851 -15.354 -14.291 1.00 97.38 830 SER A C 1
ATOM 6661 O O . SER A 1 830 ? -2.474 -16.399 -14.092 1.00 97.38 830 SER A O 1
ATOM 6663 N N . SER A 1 831 ? -0.999 -15.204 -15.312 1.00 95.62 831 SER A N 1
ATOM 6664 C CA . SER A 1 831 ? -0.722 -16.265 -16.283 1.00 95.62 831 SER A CA 1
ATOM 6665 C C . SER A 1 831 ? -0.045 -17.473 -15.628 1.00 95.62 831 SER A C 1
ATOM 6667 O O . SER A 1 831 ? -0.405 -18.606 -15.935 1.00 95.62 831 SER A O 1
ATOM 6669 N N . ALA A 1 832 ? 0.896 -17.256 -14.706 1.00 97.81 832 ALA A N 1
ATOM 6670 C CA . ALA A 1 832 ? 1.553 -18.315 -13.941 1.00 97.81 832 ALA A CA 1
ATOM 6671 C C . ALA A 1 832 ? 0.527 -19.160 -13.173 1.00 97.81 832 ALA A C 1
ATOM 6673 O O . ALA A 1 832 ? 0.499 -20.387 -13.297 1.00 97.81 832 ALA A O 1
ATOM 6674 N N . TYR A 1 833 ? -0.369 -18.496 -12.440 1.00 98.25 833 TYR A N 1
ATOM 6675 C CA . TYR A 1 833 ? -1.406 -19.160 -11.657 1.00 98.25 833 TYR A CA 1
ATOM 6676 C C . TYR A 1 833 ? -2.386 -19.955 -12.531 1.00 98.25 833 TYR A C 1
ATOM 6678 O O . TYR A 1 833 ? -2.688 -21.110 -12.229 1.00 98.25 833 TYR A O 1
ATOM 6686 N N . GLU A 1 834 ? -2.854 -19.363 -13.638 1.00 95.19 834 GLU A N 1
ATOM 6687 C CA . GLU A 1 834 ? -3.731 -20.021 -14.626 1.00 95.19 834 GLU A CA 1
ATOM 6688 C C . GLU A 1 834 ? -3.092 -21.270 -15.240 1.00 95.19 834 GLU A C 1
ATOM 6690 O O . GLU A 1 834 ? -3.788 -22.224 -15.584 1.00 95.19 834 GLU A O 1
ATOM 6695 N N . ASN A 1 835 ? -1.763 -21.284 -15.351 1.00 95.50 835 ASN A N 1
ATOM 6696 C CA . ASN A 1 835 ? -0.997 -22.387 -15.918 1.00 95.50 835 ASN A CA 1
ATOM 6697 C C . ASN A 1 835 ? -0.442 -23.358 -14.860 1.00 95.50 835 ASN A C 1
ATOM 6699 O O . ASN A 1 835 ? 0.430 -24.166 -15.164 1.00 95.50 835 ASN A O 1
ATOM 6703 N N . GLY A 1 836 ? -0.983 -23.336 -13.636 1.00 97.38 836 GLY A N 1
ATOM 6704 C CA . GLY A 1 836 ? -0.708 -24.345 -12.607 1.00 97.38 836 GLY A CA 1
ATOM 6705 C C . GLY A 1 836 ? 0.525 -24.081 -11.739 1.00 97.38 836 GLY A C 1
ATOM 6706 O O . GLY A 1 836 ? 0.917 -24.952 -10.961 1.00 97.38 836 GLY A O 1
ATOM 6707 N N . ILE A 1 837 ? 1.124 -22.889 -11.814 1.00 98.56 837 ILE A N 1
ATOM 6708 C CA . ILE A 1 837 ? 2.176 -22.456 -10.887 1.00 98.56 837 ILE A CA 1
ATOM 6709 C C . ILE A 1 837 ? 1.526 -21.928 -9.602 1.00 98.56 837 ILE A C 1
ATOM 6711 O O . ILE A 1 837 ? 1.293 -20.729 -9.450 1.00 98.56 837 ILE A O 1
ATOM 6715 N N . GLN A 1 838 ? 1.193 -22.835 -8.684 1.00 97.75 838 GLN A N 1
ATOM 6716 C CA . GLN A 1 838 ? 0.390 -22.536 -7.486 1.00 97.75 838 GLN A CA 1
ATOM 6717 C C . GLN A 1 838 ? 1.031 -23.032 -6.179 1.00 97.75 838 GLN A C 1
ATOM 6719 O O . GLN A 1 838 ? 0.486 -22.816 -5.100 1.00 97.75 838 GLN A O 1
ATOM 6724 N N . LYS A 1 839 ? 2.186 -23.706 -6.246 1.00 98.31 839 LYS A N 1
ATOM 6725 C CA . LYS A 1 839 ? 2.823 -24.300 -5.063 1.00 98.31 839 LYS A CA 1
ATOM 6726 C C . LYS A 1 839 ? 3.672 -23.297 -4.290 1.00 98.31 839 LYS A C 1
ATOM 6728 O O . LYS A 1 839 ? 3.560 -23.223 -3.070 1.00 98.31 839 LYS A O 1
ATOM 6733 N N . MET A 1 840 ? 4.551 -22.574 -4.986 1.00 98.62 840 MET A N 1
ATOM 6734 C CA . MET A 1 840 ? 5.578 -21.745 -4.352 1.00 98.62 840 MET A CA 1
ATOM 6735 C C . MET A 1 840 ? 5.910 -20.499 -5.170 1.00 98.62 840 MET A C 1
ATOM 6737 O O . MET A 1 840 ? 6.306 -20.625 -6.322 1.00 98.62 840 MET A O 1
ATOM 6741 N N . TRP A 1 841 ? 5.786 -19.309 -4.591 1.00 98.88 841 TRP A N 1
ATOM 6742 C CA . TRP A 1 841 ? 6.099 -18.029 -5.233 1.00 98.88 841 TRP A CA 1
ATOM 6743 C C . TRP A 1 841 ? 7.146 -17.274 -4.410 1.00 98.88 841 TRP A C 1
ATOM 6745 O O . TRP A 1 841 ? 6.879 -16.915 -3.263 1.00 98.88 841 TRP A O 1
ATOM 6755 N N . ILE A 1 842 ? 8.321 -17.014 -4.988 1.00 98.94 842 ILE A N 1
ATOM 6756 C CA . ILE A 1 842 ? 9.399 -16.261 -4.332 1.00 98.94 842 ILE A CA 1
ATOM 6757 C C . ILE A 1 842 ? 9.826 -15.090 -5.207 1.00 98.94 842 ILE A C 1
ATOM 6759 O O . ILE A 1 842 ? 10.107 -15.257 -6.395 1.00 98.94 842 ILE A O 1
ATOM 6763 N N . LEU A 1 843 ? 9.889 -13.911 -4.596 1.00 98.94 843 LEU A N 1
ATOM 6764 C CA . LEU A 1 843 ? 10.269 -12.666 -5.249 1.00 98.94 843 LEU A CA 1
ATOM 6765 C C . LEU A 1 843 ? 11.698 -12.264 -4.867 1.00 98.94 843 LEU A C 1
ATOM 6767 O O . LEU A 1 843 ? 11.972 -12.093 -3.683 1.00 98.94 843 LEU A O 1
ATOM 6771 N N . ASN A 1 844 ? 12.592 -12.062 -5.835 1.00 98.81 844 ASN A N 1
ATOM 6772 C CA . ASN A 1 844 ? 13.838 -11.326 -5.617 1.00 98.81 844 ASN A CA 1
ATOM 6773 C C . ASN A 1 844 ? 13.506 -9.846 -5.416 1.00 98.81 844 ASN A C 1
ATOM 6775 O O . ASN A 1 844 ? 12.998 -9.198 -6.337 1.00 98.81 844 ASN A O 1
ATOM 6779 N N . VAL A 1 845 ? 13.780 -9.334 -4.217 1.00 98.75 845 VAL A N 1
ATOM 6780 C CA . VAL A 1 845 ? 13.411 -7.973 -3.806 1.00 98.75 845 VAL A CA 1
ATOM 6781 C C . VAL A 1 845 ? 14.608 -7.041 -3.648 1.00 98.75 845 VAL A C 1
ATOM 6783 O O . VAL A 1 845 ? 14.432 -5.927 -3.157 1.00 98.75 845 VAL A O 1
ATOM 6786 N N . GLY A 1 846 ? 15.810 -7.484 -4.024 1.00 98.50 846 GLY A N 1
ATOM 6787 C CA . GLY A 1 846 ? 17.028 -6.725 -3.766 1.00 98.50 846 GLY A CA 1
ATOM 6788 C C . GLY A 1 846 ? 17.189 -6.463 -2.264 1.00 98.50 846 GLY A C 1
ATOM 6789 O O . GLY A 1 846 ? 17.038 -7.358 -1.426 1.00 98.50 846 GLY A O 1
ATOM 6790 N N . ASP A 1 847 ? 17.332 -5.185 -1.925 1.00 98.50 847 ASP A N 1
ATOM 6791 C CA . ASP A 1 847 ? 17.416 -4.669 -0.559 1.00 98.50 847 ASP A CA 1
ATOM 6792 C C . ASP A 1 847 ? 16.065 -4.539 0.176 1.00 98.50 847 ASP A C 1
ATOM 6794 O O . ASP A 1 847 ? 16.009 -3.921 1.241 1.00 98.50 847 ASP A O 1
ATOM 6798 N N . LEU A 1 848 ? 14.964 -5.083 -0.366 1.00 98.56 848 LEU A N 1
ATOM 6799 C CA . LEU A 1 848 ? 13.567 -4.900 0.080 1.00 98.56 848 LEU A CA 1
ATOM 6800 C C . LEU A 1 848 ? 13.038 -3.473 -0.137 1.00 98.56 848 LEU A C 1
ATOM 6802 O O . LEU A 1 848 ? 11.978 -3.294 -0.741 1.00 98.56 848 LEU A O 1
ATOM 6806 N N . LYS A 1 849 ? 13.761 -2.446 0.313 1.00 98.75 849 LYS A N 1
ATOM 6807 C CA . LYS A 1 849 ? 13.470 -1.043 -0.014 1.00 98.75 849 LYS A CA 1
ATOM 6808 C C . LYS A 1 849 ? 14.282 -0.648 -1.256 1.00 98.75 849 LYS A C 1
ATOM 6810 O O . LYS A 1 849 ? 15.454 -0.993 -1.306 1.00 98.75 849 LYS A O 1
ATOM 6815 N N . PRO A 1 850 ? 13.722 0.105 -2.223 1.00 98.19 850 PRO A N 1
ATOM 6816 C CA . PRO A 1 850 ? 12.414 0.761 -2.205 1.00 98.19 850 PRO A CA 1
ATOM 6817 C C . PRO A 1 850 ? 11.371 0.038 -3.094 1.00 98.19 850 PRO A C 1
ATOM 6819 O O . PRO A 1 850 ? 10.783 0.661 -3.979 1.00 98.19 850 PRO A O 1
ATOM 6822 N N . ALA A 1 851 ? 11.181 -1.279 -2.923 1.00 98.69 851 ALA A N 1
ATOM 6823 C CA . ALA A 1 851 ? 10.238 -2.095 -3.705 1.00 98.69 851 ALA A CA 1
ATOM 6824 C C . ALA A 1 851 ? 8.938 -2.426 -2.942 1.00 98.69 851 ALA A C 1
ATOM 6826 O O . ALA A 1 851 ? 8.269 -3.417 -3.241 1.00 98.69 851 ALA A O 1
ATOM 6827 N N . GLU A 1 852 ? 8.568 -1.614 -1.946 1.00 98.88 852 GLU A N 1
ATOM 6828 C CA . GLU A 1 852 ? 7.489 -1.910 -0.999 1.00 98.88 852 GLU A CA 1
ATOM 6829 C C . GLU A 1 852 ? 6.165 -2.249 -1.704 1.00 98.88 852 GLU A C 1
ATOM 6831 O O . GLU A 1 852 ? 5.548 -3.279 -1.429 1.00 98.88 852 GLU A O 1
ATOM 6836 N N . TYR A 1 853 ? 5.751 -1.429 -2.674 1.00 98.88 853 TYR A N 1
ATOM 6837 C CA . TYR A 1 853 ? 4.485 -1.641 -3.376 1.00 98.88 853 TYR A CA 1
ATOM 6838 C C . TYR A 1 853 ? 4.475 -2.942 -4.193 1.00 98.88 853 TYR A C 1
ATOM 6840 O O . TYR A 1 853 ? 3.505 -3.699 -4.142 1.00 98.88 853 TYR A O 1
ATOM 6848 N N . GLN A 1 854 ? 5.556 -3.239 -4.919 1.00 98.81 854 GLN A N 1
ATOM 6849 C CA . GLN A 1 854 ? 5.647 -4.459 -5.722 1.00 98.81 854 GLN A CA 1
ATOM 6850 C C . GLN A 1 854 ? 5.673 -5.720 -4.854 1.00 98.81 854 GLN A C 1
ATOM 6852 O O . GLN A 1 854 ? 5.079 -6.728 -5.231 1.00 98.81 854 GLN A O 1
ATOM 6857 N N . ILE A 1 855 ? 6.313 -5.661 -3.683 1.00 98.94 855 ILE A N 1
ATOM 6858 C CA . ILE A 1 855 ? 6.322 -6.764 -2.716 1.00 98.94 855 ILE A CA 1
ATOM 6859 C C . ILE A 1 855 ? 4.908 -7.040 -2.202 1.00 98.94 855 ILE A C 1
ATOM 6861 O O . ILE A 1 855 ? 4.478 -8.194 -2.194 1.00 98.94 855 ILE A O 1
ATOM 6865 N N . GLU A 1 856 ? 4.175 -6.002 -1.787 1.00 98.94 856 GLU A N 1
ATOM 6866 C CA . GLU A 1 856 ? 2.801 -6.184 -1.312 1.00 98.94 856 GLU A CA 1
ATOM 6867 C C . GLU A 1 856 ? 1.887 -6.688 -2.425 1.00 98.94 856 GLU A C 1
ATOM 6869 O O . GLU A 1 856 ? 1.161 -7.650 -2.207 1.00 98.94 856 GLU A O 1
ATOM 6874 N N . MET A 1 857 ? 1.977 -6.131 -3.634 1.00 98.75 857 MET A N 1
ATOM 6875 C CA . MET A 1 857 ? 1.189 -6.612 -4.769 1.00 98.75 857 MET A CA 1
ATOM 6876 C C . MET A 1 857 ? 1.445 -8.095 -5.065 1.00 98.75 857 MET A C 1
ATOM 6878 O O . MET A 1 857 ? 0.497 -8.863 -5.233 1.00 98.75 857 MET A O 1
ATOM 6882 N N . PHE A 1 858 ? 2.710 -8.520 -5.092 1.00 98.94 858 PHE A N 1
ATOM 6883 C CA . PHE A 1 858 ? 3.076 -9.916 -5.329 1.00 98.94 858 PHE A CA 1
ATOM 6884 C C . PHE A 1 858 ? 2.493 -10.854 -4.264 1.00 98.94 858 PHE A C 1
ATOM 6886 O O . PHE A 1 858 ? 1.930 -11.902 -4.589 1.00 98.94 858 PHE A O 1
ATOM 6893 N N . LEU A 1 859 ? 2.609 -10.478 -2.988 1.00 98.94 859 LEU A N 1
ATOM 6894 C CA . LEU A 1 859 ? 2.148 -11.301 -1.871 1.00 98.94 859 LEU A CA 1
ATOM 6895 C C . LEU A 1 859 ? 0.624 -11.276 -1.703 1.00 98.94 859 LEU A C 1
ATOM 6897 O O . LEU A 1 859 ? 0.045 -12.310 -1.369 1.00 98.94 859 LEU A O 1
ATOM 6901 N N . ASP A 1 860 ? -0.040 -10.168 -2.027 1.00 98.88 860 ASP A N 1
ATOM 6902 C CA . ASP A 1 860 ? -1.502 -10.086 -2.081 1.00 98.88 860 ASP A CA 1
ATOM 6903 C C . ASP A 1 860 ? -2.059 -10.966 -3.209 1.00 98.88 860 ASP A C 1
ATOM 6905 O O . ASP A 1 860 ? -3.049 -11.671 -3.009 1.00 98.88 860 ASP A O 1
ATOM 6909 N N . MET A 1 861 ? -1.397 -11.009 -4.374 1.00 98.81 861 MET A N 1
ATOM 6910 C CA . MET A 1 861 ? -1.743 -11.945 -5.451 1.00 98.81 861 MET A CA 1
ATOM 6911 C C . MET A 1 861 ? -1.532 -13.406 -5.029 1.00 98.81 861 MET A C 1
ATOM 6913 O O . MET A 1 861 ? -2.379 -14.253 -5.309 1.00 98.81 861 MET A O 1
ATOM 6917 N N . ALA A 1 862 ? -0.433 -13.712 -4.332 1.00 98.81 862 ALA A N 1
ATOM 6918 C CA . ALA A 1 862 ? -0.166 -15.055 -3.812 1.00 98.81 862 ALA A CA 1
ATOM 6919 C C . ALA A 1 862 ? -1.181 -15.481 -2.732 1.00 98.81 862 ALA A C 1
ATOM 6921 O O . ALA A 1 862 ? -1.509 -16.664 -2.602 1.00 98.81 862 ALA A O 1
ATOM 6922 N N . TRP A 1 863 ? -1.699 -14.523 -1.959 1.00 98.75 863 TRP A N 1
ATOM 6923 C CA . TRP A 1 863 ? -2.731 -14.758 -0.956 1.00 98.75 863 TRP A CA 1
ATOM 6924 C C . TRP A 1 863 ? -4.113 -14.936 -1.593 1.00 98.75 863 TRP A C 1
ATOM 6926 O O . TRP A 1 863 ? -4.750 -15.969 -1.401 1.00 98.75 863 TRP A O 1
ATOM 6936 N N . ASN A 1 864 ? -4.580 -13.977 -2.394 1.00 98.12 864 ASN A N 1
ATOM 6937 C CA . ASN A 1 864 ? -5.917 -14.005 -2.983 1.00 98.12 864 ASN A CA 1
ATOM 6938 C C . ASN A 1 864 ? -5.941 -13.374 -4.382 1.00 98.12 864 ASN A C 1
ATOM 6940 O O . ASN A 1 864 ? -6.377 -12.235 -4.575 1.00 98.12 864 ASN A O 1
ATOM 6944 N N . LEU A 1 865 ? -5.509 -14.148 -5.379 1.00 97.50 865 LEU A N 1
ATOM 6945 C CA . LEU A 1 865 ? -5.433 -13.683 -6.762 1.00 97.50 865 LEU A CA 1
ATOM 6946 C C . LEU A 1 865 ? -6.796 -13.246 -7.316 1.00 97.50 865 LEU A C 1
ATOM 6948 O O . LEU A 1 865 ? -6.876 -12.264 -8.052 1.00 97.50 865 LEU A O 1
ATOM 6952 N N . ASP A 1 866 ? -7.874 -13.943 -6.956 1.00 96.81 866 ASP A N 1
ATOM 6953 C CA . ASP A 1 866 ? -9.220 -13.611 -7.429 1.00 96.81 866 ASP A CA 1
ATOM 6954 C C . ASP A 1 866 ? -9.702 -12.256 -6.898 1.00 96.81 866 ASP A C 1
ATOM 6956 O O . ASP A 1 866 ? -10.403 -11.532 -7.609 1.00 96.81 866 ASP A O 1
ATOM 6960 N N . HIS A 1 867 ? -9.321 -11.889 -5.671 1.00 96.25 867 HIS A N 1
ATOM 6961 C CA . HIS A 1 867 ? -9.596 -10.562 -5.127 1.00 96.25 867 HIS A CA 1
ATOM 6962 C C . HIS A 1 867 ? -8.838 -9.480 -5.904 1.00 96.25 867 HIS A C 1
ATOM 6964 O O . HIS A 1 867 ? -9.466 -8.548 -6.408 1.00 96.25 867 HIS A O 1
ATOM 6970 N N . VAL A 1 868 ? -7.523 -9.648 -6.093 1.00 97.75 868 VAL A N 1
ATOM 6971 C CA . VAL A 1 868 ? -6.695 -8.678 -6.831 1.00 97.75 868 VAL A CA 1
ATOM 6972 C C . VAL A 1 868 ? -7.164 -8.542 -8.286 1.00 97.75 868 VAL A C 1
ATOM 6974 O O . VAL A 1 868 ? -7.238 -7.434 -8.810 1.00 97.75 868 VAL A O 1
ATOM 6977 N N . ARG A 1 869 ? -7.582 -9.636 -8.940 1.00 96.12 869 ARG A N 1
ATOM 6978 C CA . ARG A 1 869 ? -8.156 -9.597 -10.299 1.00 96.12 869 ARG A CA 1
ATOM 6979 C C . ARG A 1 869 ? -9.440 -8.785 -10.396 1.00 96.12 869 ARG A C 1
ATOM 6981 O O . ARG A 1 869 ? -9.632 -8.077 -11.379 1.00 96.12 869 ARG A O 1
ATOM 6988 N N . LYS A 1 870 ? -10.326 -8.898 -9.404 1.00 96.56 870 LYS A N 1
ATOM 6989 C CA . LYS A 1 870 ? -11.571 -8.114 -9.356 1.00 96.56 870 LYS A CA 1
ATOM 6990 C C . LYS A 1 870 ? -11.298 -6.635 -9.097 1.00 96.56 870 LYS A C 1
ATOM 6992 O O . LYS A 1 870 ? -12.019 -5.790 -9.614 1.00 96.56 870 LYS A O 1
ATOM 6997 N N . GLN A 1 871 ? -10.285 -6.347 -8.285 1.00 95.69 871 GLN A N 1
ATOM 6998 C CA . GLN A 1 871 ? -9.875 -4.993 -7.930 1.00 95.69 871 GLN A CA 1
ATOM 6999 C C . GLN A 1 871 ? -9.157 -4.279 -9.088 1.00 95.69 871 GLN A C 1
ATOM 7001 O O . GLN A 1 871 ? -9.349 -3.078 -9.284 1.00 95.69 871 GLN A O 1
ATOM 7006 N N . GLY A 1 872 ? -8.361 -5.017 -9.866 1.00 96.31 872 GLY A N 1
ATOM 7007 C CA . GLY A 1 872 ? -7.523 -4.478 -10.934 1.00 96.31 872 GLY A CA 1
ATOM 7008 C C . GLY A 1 872 ? -6.249 -3.808 -10.414 1.00 96.31 872 GLY A C 1
ATOM 7009 O O . GLY A 1 872 ? -6.105 -3.509 -9.225 1.00 96.31 872 GLY A O 1
ATOM 7010 N N . VAL A 1 873 ? -5.311 -3.539 -11.324 1.00 97.19 873 VAL A N 1
ATOM 7011 C CA . VAL A 1 873 ? -3.987 -2.978 -10.986 1.00 97.19 873 VAL A CA 1
ATOM 7012 C C . VAL A 1 873 ? -4.129 -1.558 -10.439 1.00 97.19 873 VAL A C 1
ATOM 7014 O O . VAL A 1 873 ? -3.523 -1.206 -9.426 1.00 97.19 873 VAL A O 1
ATOM 7017 N N . LYS A 1 874 ? -4.973 -0.731 -11.071 1.00 97.25 874 LYS A N 1
ATOM 7018 C CA . LYS A 1 874 ? -5.241 0.633 -10.605 1.00 97.25 874 LYS A CA 1
ATOM 7019 C C . LYS A 1 874 ? -5.932 0.639 -9.248 1.00 97.25 874 LYS A C 1
ATOM 7021 O O . LYS A 1 874 ? -5.620 1.503 -8.427 1.00 97.25 874 LYS A O 1
ATOM 7026 N N . GLY A 1 875 ? -6.891 -0.263 -9.033 1.00 98.19 875 GLY A N 1
ATOM 7027 C CA . GLY A 1 875 ? -7.619 -0.366 -7.771 1.00 98.19 875 GLY A CA 1
ATOM 7028 C C . GLY A 1 875 ? -6.673 -0.705 -6.624 1.00 98.19 875 GLY A C 1
ATOM 7029 O O . GLY A 1 875 ? -6.629 0.031 -5.643 1.00 98.19 875 GLY A O 1
ATOM 7030 N N . HIS A 1 876 ? -5.830 -1.724 -6.815 1.00 98.75 876 HIS A N 1
ATOM 7031 C CA . HIS A 1 876 ? -4.837 -2.149 -5.825 1.00 98.75 876 HIS A CA 1
ATOM 7032 C C . HIS A 1 876 ? -3.851 -1.031 -5.457 1.00 98.75 876 HIS A C 1
ATOM 7034 O O . HIS A 1 876 ? -3.686 -0.716 -4.279 1.00 98.75 876 HIS A O 1
ATOM 7040 N N . LEU A 1 877 ? -3.274 -0.345 -6.453 1.00 98.75 877 LEU A N 1
ATOM 7041 C CA . LEU A 1 877 ? -2.386 0.800 -6.210 1.00 98.75 877 LEU A CA 1
ATOM 7042 C C . LEU A 1 877 ? -3.100 1.949 -5.488 1.00 98.75 877 LEU A C 1
ATOM 7044 O O . LEU A 1 877 ? -2.524 2.596 -4.615 1.00 98.75 877 LEU A O 1
ATOM 7048 N N . THR A 1 878 ? -4.350 2.228 -5.861 1.00 98.62 878 THR A N 1
ATOM 7049 C CA . THR A 1 878 ? -5.125 3.307 -5.237 1.00 98.62 878 THR A CA 1
ATOM 7050 C C . THR A 1 878 ? -5.390 2.995 -3.769 1.00 98.62 878 THR A C 1
ATOM 7052 O O . THR A 1 878 ? -5.181 3.868 -2.933 1.00 98.62 878 THR A O 1
ATOM 7055 N N . ASP A 1 879 ? -5.767 1.760 -3.443 1.00 98.19 879 ASP A N 1
ATOM 7056 C CA . ASP A 1 879 ? -6.039 1.349 -2.065 1.00 98.19 879 ASP A CA 1
ATOM 7057 C C . ASP A 1 879 ? -4.766 1.348 -1.211 1.00 98.19 879 ASP A C 1
ATOM 7059 O O . ASP A 1 879 ? -4.801 1.820 -0.073 1.00 98.19 879 ASP A O 1
ATOM 7063 N N . PHE A 1 880 ? -3.622 0.935 -1.773 1.00 98.69 880 PHE A N 1
ATOM 7064 C CA . PHE A 1 880 ? -2.314 1.097 -1.131 1.00 98.69 880 PHE A CA 1
ATOM 7065 C C . PHE A 1 880 ? -2.052 2.569 -0.773 1.00 98.69 880 PHE A C 1
ATOM 7067 O O . PHE A 1 880 ? -1.824 2.903 0.388 1.00 98.69 880 PHE A O 1
ATOM 7074 N N . LEU A 1 881 ? -2.163 3.480 -1.743 1.00 98.62 881 LEU A N 1
ATOM 7075 C CA . LEU A 1 881 ? -1.896 4.906 -1.527 1.00 98.62 881 LEU A CA 1
ATOM 7076 C C . LEU A 1 881 ? -2.914 5.564 -0.578 1.00 98.62 881 LEU A C 1
ATOM 7078 O O . LEU A 1 881 ? -2.545 6.435 0.211 1.00 98.62 881 LEU A O 1
ATOM 7082 N N . CYS A 1 882 ? -4.187 5.165 -0.633 1.00 97.00 882 CYS A N 1
ATOM 7083 C CA . CYS A 1 882 ? -5.228 5.652 0.274 1.00 97.00 882 CYS A CA 1
ATOM 7084 C C . CYS A 1 882 ? -5.011 5.159 1.705 1.00 97.00 882 CYS A C 1
ATOM 7086 O O . CYS A 1 882 ? -5.227 5.929 2.640 1.00 97.00 882 CYS A O 1
ATOM 7088 N N . ARG A 1 883 ? -4.534 3.925 1.891 1.00 96.50 883 ARG A N 1
ATOM 7089 C CA . ARG A 1 883 ? -4.172 3.417 3.215 1.00 96.50 883 ARG A CA 1
ATOM 7090 C C . ARG A 1 883 ? -3.042 4.237 3.836 1.00 96.50 883 ARG A C 1
ATOM 7092 O O . ARG A 1 883 ? -3.164 4.624 4.994 1.00 96.50 883 ARG A O 1
ATOM 7099 N N . GLU A 1 884 ? -1.986 4.533 3.075 1.00 97.06 884 GLU A N 1
ATOM 7100 C CA . GLU A 1 884 ? -0.817 5.236 3.623 1.00 97.06 884 GLU A CA 1
ATOM 7101 C C . GLU A 1 884 ? -1.043 6.746 3.813 1.00 97.06 884 GLU A C 1
ATOM 7103 O O . GLU A 1 884 ? -0.595 7.322 4.805 1.00 97.06 884 GLU A O 1
ATOM 7108 N N . PHE A 1 885 ? -1.763 7.404 2.895 1.00 96.19 885 PHE A N 1
ATOM 7109 C CA . PHE A 1 885 ? -1.867 8.875 2.861 1.00 96.19 885 PHE A CA 1
ATOM 7110 C C . PHE A 1 885 ? -3.297 9.418 3.024 1.00 96.19 885 PHE A C 1
ATOM 7112 O O . PHE A 1 885 ? -3.517 10.632 3.013 1.00 96.19 885 PHE A O 1
ATOM 7119 N N . GLY A 1 886 ? -4.286 8.541 3.206 1.00 91.12 886 GLY A N 1
ATOM 7120 C CA . GLY A 1 886 ? -5.708 8.877 3.267 1.00 91.12 886 GLY A CA 1
ATOM 7121 C C . GLY A 1 886 ? -6.363 9.030 1.889 1.00 91.12 886 GLY A C 1
ATOM 7122 O O . GLY A 1 886 ? -5.710 9.315 0.885 1.00 91.12 886 GLY A O 1
ATOM 7123 N N . ASP A 1 887 ? -7.690 8.888 1.843 1.00 90.94 887 ASP A N 1
ATOM 7124 C CA . ASP A 1 887 ? -8.473 8.792 0.602 1.00 90.94 887 ASP A CA 1
ATOM 7125 C C . ASP A 1 887 ? -8.226 9.913 -0.408 1.00 90.94 887 ASP A C 1
ATOM 7127 O O . ASP A 1 887 ? -8.103 9.659 -1.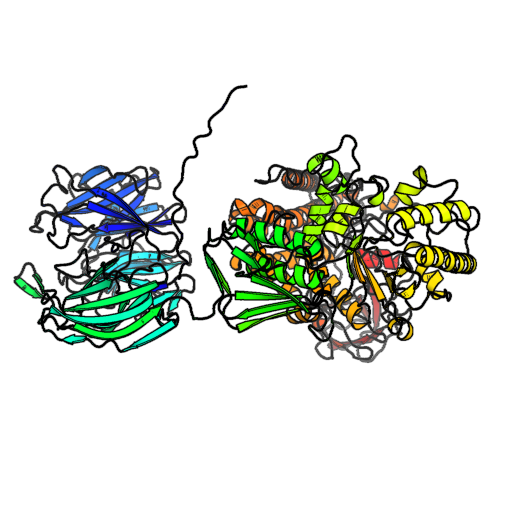607 1.00 90.94 887 ASP A O 1
ATOM 7131 N N . LYS A 1 888 ? -8.177 11.165 0.060 1.00 92.81 888 LYS A N 1
ATOM 7132 C CA . LYS A 1 888 ? -8.040 12.332 -0.819 1.00 92.81 888 LYS A CA 1
ATOM 7133 C C . LYS A 1 888 ? -6.679 12.347 -1.515 1.00 92.81 888 LYS A C 1
ATOM 7135 O O . LYS A 1 888 ? -6.624 12.467 -2.734 1.00 92.81 888 LYS A O 1
ATOM 7140 N N . ILE A 1 889 ? -5.604 12.212 -0.738 1.00 96.00 889 ILE A N 1
ATOM 7141 C CA . ILE A 1 889 ? -4.232 12.267 -1.251 1.00 96.00 889 ILE A CA 1
ATOM 7142 C C . ILE A 1 889 ? -3.918 11.000 -2.049 1.00 96.00 889 ILE A C 1
ATOM 7144 O O . ILE A 1 889 ? -3.372 11.096 -3.143 1.00 96.00 889 ILE A O 1
ATOM 7148 N N . GLY A 1 890 ? -4.324 9.823 -1.565 1.00 96.81 890 GLY A N 1
ATOM 7149 C CA . GLY A 1 890 ? -4.087 8.562 -2.267 1.00 96.81 890 GLY A CA 1
ATOM 7150 C C . GLY A 1 890 ? -4.682 8.536 -3.679 1.00 96.81 890 GLY A C 1
ATOM 7151 O O . GLY A 1 890 ? -4.013 8.129 -4.630 1.00 96.81 890 GLY A O 1
ATOM 7152 N N . LYS A 1 891 ? -5.897 9.077 -3.858 1.00 96.62 891 LYS A N 1
ATOM 7153 C CA . LYS A 1 891 ? -6.533 9.209 -5.182 1.00 96.62 891 LYS A CA 1
ATOM 7154 C C . LYS A 1 891 ? -5.823 10.215 -6.095 1.00 96.62 891 LYS A C 1
ATOM 7156 O O . LYS A 1 891 ? -5.768 9.980 -7.299 1.00 96.62 891 LYS A O 1
ATOM 7161 N N . GLU A 1 892 ? -5.274 11.302 -5.546 1.00 97.62 892 GLU A N 1
ATOM 7162 C CA . GLU A 1 892 ? -4.460 12.286 -6.287 1.00 97.62 892 GLU A CA 1
ATOM 7163 C C . GLU A 1 892 ? -3.120 11.673 -6.741 1.00 97.62 892 GLU A C 1
ATOM 7165 O O . GLU A 1 892 ? -2.658 11.934 -7.851 1.00 97.62 892 GLU A O 1
ATOM 7170 N N . LEU A 1 893 ? -2.532 10.797 -5.919 1.00 98.56 893 LEU A N 1
ATOM 7171 C CA . LEU A 1 893 ? -1.257 10.124 -6.186 1.00 98.56 893 LEU A CA 1
ATOM 7172 C C . LEU A 1 893 ? -1.347 8.967 -7.183 1.00 98.56 893 LEU A C 1
ATOM 7174 O O . LEU A 1 893 ? -0.395 8.732 -7.924 1.00 98.56 893 LEU A O 1
ATOM 7178 N N . SER A 1 894 ? -2.468 8.247 -7.222 1.00 98.06 894 SER A N 1
ATOM 7179 C CA . SER A 1 894 ? -2.656 7.077 -8.092 1.00 98.06 894 SER A CA 1
ATOM 7180 C C . SER A 1 894 ? -2.271 7.323 -9.565 1.00 98.06 894 SER A C 1
ATOM 7182 O O . SER A 1 894 ? -1.421 6.591 -10.081 1.00 98.06 894 SER A O 1
ATOM 7184 N N . PRO A 1 895 ? -2.779 8.362 -10.264 1.00 98.12 895 PRO A N 1
ATOM 7185 C CA . PRO A 1 895 ? -2.363 8.629 -11.644 1.00 98.12 895 PRO A CA 1
ATOM 7186 C C . PRO A 1 895 ? -0.877 9.004 -11.777 1.00 98.12 895 PRO A C 1
ATOM 7188 O O . PRO A 1 895 ? -0.263 8.661 -12.782 1.00 98.12 895 PRO A O 1
ATOM 7191 N N . ILE A 1 896 ? -0.287 9.659 -10.772 1.00 98.69 896 ILE A N 1
ATOM 7192 C CA . ILE A 1 896 ? 1.126 10.070 -10.769 1.00 98.69 896 ILE A CA 1
ATOM 7193 C C . ILE A 1 896 ? 2.038 8.841 -10.692 1.00 98.69 896 ILE A C 1
ATOM 7195 O O . ILE A 1 896 ? 2.989 8.717 -11.463 1.00 98.69 896 ILE A O 1
ATOM 7199 N N . MET A 1 897 ? 1.732 7.910 -9.786 1.00 98.75 897 MET A N 1
ATOM 7200 C CA . MET A 1 897 ? 2.520 6.689 -9.616 1.00 98.75 897 MET A CA 1
ATOM 7201 C C . MET A 1 897 ? 2.383 5.750 -10.816 1.00 98.75 897 MET A C 1
ATOM 7203 O O . MET A 1 897 ? 3.385 5.198 -11.264 1.00 98.75 897 MET A O 1
ATOM 7207 N N . ARG A 1 898 ? 1.183 5.628 -11.403 1.00 98.25 898 ARG A N 1
ATOM 7208 C CA . ARG A 1 898 ? 0.984 4.881 -12.660 1.00 98.25 898 ARG A CA 1
ATOM 7209 C C . ARG A 1 898 ? 1.859 5.427 -13.784 1.00 98.25 898 ARG A C 1
ATOM 7211 O O . ARG A 1 898 ? 2.556 4.658 -14.438 1.00 98.25 898 ARG A O 1
ATOM 7218 N N . GLU A 1 899 ? 1.888 6.747 -13.945 1.00 98.69 899 GLU A N 1
ATOM 7219 C CA . GLU A 1 899 ? 2.726 7.394 -14.953 1.00 98.69 899 GLU A CA 1
ATOM 7220 C C . GLU A 1 899 ? 4.224 7.180 -14.685 1.00 98.69 899 GLU A C 1
ATOM 7222 O O . GLU A 1 899 ? 4.980 6.882 -15.608 1.00 98.69 899 GLU A O 1
ATOM 7227 N N . SER A 1 900 ? 4.653 7.233 -13.420 1.00 98.69 900 SER A N 1
ATOM 7228 C CA . SER A 1 900 ? 6.029 6.901 -13.027 1.00 98.69 900 SER A CA 1
ATOM 7229 C C . SER A 1 900 ? 6.419 5.474 -13.445 1.00 98.69 900 SER A C 1
ATOM 7231 O O . SER A 1 900 ? 7.459 5.271 -14.080 1.00 98.69 900 SER A O 1
ATOM 7233 N N . TYR A 1 901 ? 5.558 4.484 -13.171 1.00 98.81 901 TYR A N 1
ATOM 7234 C CA . TYR A 1 901 ? 5.787 3.096 -13.580 1.00 98.81 901 TYR A CA 1
ATOM 7235 C C . TYR A 1 901 ? 5.758 2.917 -15.102 1.00 98.81 901 TYR A C 1
ATOM 7237 O O . TYR A 1 901 ? 6.604 2.200 -15.633 1.00 98.81 901 TYR A O 1
ATOM 7245 N N . ARG A 1 902 ? 4.853 3.595 -15.823 1.00 98.69 902 ARG A N 1
ATOM 7246 C CA . ARG A 1 902 ? 4.799 3.572 -17.297 1.00 98.69 902 ARG A CA 1
ATOM 7247 C C . ARG A 1 902 ? 6.086 4.125 -17.913 1.00 98.69 902 ARG A C 1
ATOM 7249 O O . ARG A 1 902 ? 6.673 3.506 -18.800 1.00 98.69 902 ARG A O 1
ATOM 7256 N N . LEU A 1 903 ? 6.569 5.267 -17.424 1.00 98.81 903 LEU A N 1
ATOM 7257 C CA . LEU A 1 903 ? 7.799 5.891 -17.919 1.00 98.81 903 LEU A CA 1
ATOM 7258 C C . LEU A 1 903 ? 9.040 5.041 -17.634 1.00 98.81 903 LEU A C 1
ATOM 7260 O O . LEU A 1 903 ? 9.942 4.989 -18.479 1.00 98.81 903 LEU A O 1
ATOM 7264 N N . ALA A 1 904 ? 9.084 4.364 -16.486 1.00 98.69 904 ALA A N 1
ATOM 7265 C CA . ALA A 1 904 ? 10.163 3.440 -16.160 1.00 98.69 904 ALA A CA 1
ATOM 7266 C C . ALA A 1 904 ? 10.059 2.102 -16.913 1.00 98.69 904 ALA A C 1
ATOM 7268 O O . ALA A 1 904 ? 11.085 1.506 -17.233 1.00 98.69 904 ALA A O 1
ATOM 7269 N N . PHE A 1 905 ? 8.847 1.657 -17.261 1.00 98.62 905 PHE A N 1
ATOM 7270 C CA . PHE A 1 905 ? 8.625 0.518 -18.154 1.00 98.62 905 PHE A CA 1
ATOM 7271 C C . PHE A 1 905 ? 9.165 0.796 -19.563 1.00 98.62 905 PHE A C 1
ATOM 7273 O O . PHE A 1 905 ? 9.765 -0.082 -20.169 1.00 98.62 905 PHE A O 1
ATOM 7280 N N . ILE A 1 906 ? 9.043 2.026 -20.070 1.00 98.50 906 ILE A N 1
ATOM 7281 C CA . ILE A 1 906 ? 9.665 2.408 -21.352 1.00 98.50 906 ILE A CA 1
ATOM 7282 C C . ILE A 1 906 ? 11.189 2.263 -21.296 1.00 98.50 906 ILE A C 1
ATOM 7284 O O . ILE A 1 906 ? 11.819 1.726 -22.206 1.00 98.50 906 ILE A O 1
ATOM 7288 N N . ARG A 1 907 ? 11.797 2.789 -20.231 1.00 98.56 907 ARG A N 1
ATOM 7289 C CA . ARG A 1 907 ? 13.229 2.653 -19.975 1.00 98.56 907 ARG A CA 1
ATOM 7290 C C . ARG A 1 907 ? 13.493 2.922 -18.503 1.00 98.56 907 ARG A C 1
ATOM 7292 O O . ARG A 1 907 ? 13.170 4.013 -18.020 1.00 98.56 907 ARG A O 1
ATOM 7299 N N . LYS A 1 908 ? 14.081 1.948 -17.806 1.00 98.75 908 LYS A N 1
ATOM 7300 C CA . LYS A 1 908 ? 14.425 2.103 -16.390 1.00 98.75 908 LYS A CA 1
ATOM 7301 C C . LYS A 1 908 ? 15.485 3.195 -16.206 1.00 98.75 908 LYS A C 1
ATOM 7303 O O . LYS A 1 908 ? 16.302 3.384 -17.112 1.00 98.75 908 LYS A O 1
ATOM 7308 N N . PRO A 1 909 ? 15.509 3.891 -15.055 1.00 98.75 909 PRO A N 1
ATOM 7309 C CA . PRO A 1 909 ? 16.533 4.887 -14.731 1.00 98.75 909 PRO A CA 1
ATOM 7310 C C . PRO A 1 909 ? 17.966 4.384 -14.958 1.00 98.75 909 PRO A C 1
ATOM 7312 O O . PRO A 1 909 ? 18.773 5.080 -15.569 1.00 98.75 909 PRO A O 1
ATOM 7315 N N . GLU A 1 910 ? 18.253 3.147 -14.565 1.00 98.81 910 GLU A N 1
ATOM 7316 C CA . GLU A 1 910 ? 19.553 2.489 -14.712 1.00 98.81 910 GLU A CA 1
ATOM 7317 C C . GLU A 1 910 ? 19.931 2.227 -16.179 1.00 98.81 910 GLU A C 1
ATOM 7319 O O . GLU A 1 910 ? 21.104 2.092 -16.503 1.00 98.81 910 GLU A O 1
ATOM 7324 N N . PHE A 1 911 ? 18.961 2.197 -17.097 1.00 98.69 911 PHE A N 1
ATOM 7325 C CA . PHE A 1 911 ? 19.194 1.920 -18.520 1.00 98.69 911 PHE A CA 1
ATOM 7326 C C . PHE A 1 911 ? 19.305 3.197 -19.365 1.00 98.69 911 PHE A C 1
ATOM 7328 O O . PHE A 1 911 ? 19.457 3.119 -20.590 1.00 98.69 911 PHE A O 1
ATOM 7335 N N . MET A 1 912 ? 19.200 4.375 -18.740 1.00 98.69 912 MET A N 1
ATOM 7336 C CA . MET A 1 912 ? 19.185 5.669 -19.432 1.00 98.69 912 MET A CA 1
ATOM 7337 C C . MET A 1 912 ? 20.543 6.071 -20.017 1.00 98.69 912 MET A C 1
ATOM 7339 O O . MET A 1 912 ? 20.586 6.933 -20.889 1.00 98.69 912 MET A O 1
ATOM 7343 N N . GLY A 1 913 ? 21.640 5.438 -19.587 1.00 97.81 913 GLY A N 1
ATOM 7344 C CA . GLY A 1 913 ? 22.966 5.627 -20.190 1.00 97.81 913 GLY A CA 1
ATOM 7345 C C . GLY A 1 913 ? 23.165 4.882 -21.515 1.00 97.81 913 GLY A C 1
ATOM 7346 O O . GLY A 1 913 ? 24.195 5.060 -22.165 1.00 97.81 913 GLY A O 1
ATOM 7347 N N . ASN A 1 914 ? 22.205 4.034 -21.906 1.00 97.69 914 ASN A N 1
ATOM 7348 C CA . ASN A 1 914 ? 22.314 3.107 -23.036 1.00 97.69 914 ASN A CA 1
ATOM 7349 C C . ASN A 1 914 ? 23.563 2.194 -22.973 1.00 97.69 914 ASN A C 1
ATOM 7351 O O . ASN A 1 914 ? 24.125 1.793 -23.999 1.00 97.69 914 ASN A O 1
ATOM 7355 N N . THR A 1 915 ? 24.002 1.885 -21.754 1.00 97.94 915 THR A N 1
ATOM 7356 C CA . THR A 1 915 ? 25.119 0.995 -21.424 1.00 97.94 915 THR A CA 1
ATOM 7357 C C . THR A 1 915 ? 24.646 -0.448 -21.244 1.00 97.94 915 THR A C 1
ATOM 7359 O O . THR A 1 915 ? 23.450 -0.700 -21.083 1.00 97.94 915 THR A O 1
ATOM 7362 N N . ARG A 1 916 ? 25.581 -1.404 -21.265 1.00 97.94 916 ARG A N 1
ATOM 7363 C CA . ARG A 1 916 ? 25.355 -2.822 -20.938 1.00 97.94 916 ARG A CA 1
ATOM 7364 C C . ARG A 1 916 ? 26.469 -3.363 -20.043 1.00 97.94 916 ARG A C 1
ATOM 7366 O O . ARG A 1 916 ? 27.624 -2.961 -20.162 1.00 97.94 916 ARG A O 1
ATOM 7373 N N . GLU A 1 917 ? 26.103 -4.312 -19.193 1.00 97.31 917 GLU A N 1
ATOM 7374 C CA . GLU A 1 917 ? 26.976 -5.027 -18.266 1.00 97.31 917 GLU A CA 1
ATOM 7375 C C . GLU A 1 917 ? 27.189 -6.485 -18.707 1.00 97.31 917 GLU A C 1
ATOM 7377 O O . GLU A 1 917 ? 26.426 -7.046 -19.494 1.00 97.31 917 GLU A O 1
ATOM 7382 N N . GLU A 1 918 ? 28.266 -7.101 -18.208 1.00 95.38 918 GLU A N 1
ATOM 7383 C CA . GLU A 1 918 ? 28.724 -8.456 -18.578 1.00 95.38 918 GLU A CA 1
ATOM 7384 C C . GLU A 1 918 ? 29.062 -8.661 -20.071 1.00 95.38 918 GLU A C 1
ATOM 7386 O O . GLU A 1 918 ? 29.115 -9.790 -20.566 1.00 95.38 918 GLU A O 1
ATOM 7391 N N . GLU A 1 919 ? 29.358 -7.583 -20.799 1.00 95.44 919 GLU A N 1
ATOM 7392 C CA . GLU A 1 919 ? 29.889 -7.632 -22.167 1.00 95.44 919 GLU A CA 1
ATOM 7393 C C . GLU A 1 919 ? 31.417 -7.775 -22.161 1.00 95.44 919 GLU A C 1
ATOM 7395 O O . GLU A 1 919 ? 32.141 -6.939 -22.687 1.00 95.44 919 GLU A O 1
ATOM 7400 N N . TYR A 1 920 ? 31.932 -8.848 -21.552 1.00 90.81 920 TYR A N 1
ATOM 7401 C CA . TYR A 1 920 ? 33.365 -9.016 -21.244 1.00 90.81 920 TYR A CA 1
ATOM 7402 C C . TYR A 1 920 ? 34.324 -8.958 -22.449 1.00 90.81 920 TYR A C 1
ATOM 7404 O O . TYR A 1 920 ? 35.534 -8.862 -22.270 1.00 90.81 920 TYR A O 1
ATOM 7412 N N . HIS A 1 921 ? 33.801 -9.021 -23.673 1.00 91.81 921 HIS A N 1
ATOM 7413 C CA . HIS A 1 921 ? 34.579 -8.954 -24.906 1.00 91.81 921 HIS A CA 1
ATOM 7414 C C . HIS A 1 921 ? 34.863 -7.516 -25.376 1.00 91.81 921 HIS A C 1
ATOM 7416 O O . HIS A 1 921 ? 35.651 -7.332 -26.302 1.00 91.81 921 HIS A O 1
ATOM 7422 N N . THR A 1 922 ? 34.225 -6.492 -24.790 1.00 93.56 922 THR A N 1
ATOM 7423 C CA . THR A 1 922 ? 34.423 -5.093 -25.196 1.00 93.56 922 THR A CA 1
ATOM 7424 C C . THR A 1 922 ? 34.056 -4.090 -24.100 1.00 93.56 922 THR A C 1
ATOM 7426 O O . THR A 1 922 ? 33.068 -4.244 -23.390 1.00 93.56 922 THR A O 1
ATOM 7429 N N . ASN A 1 923 ? 34.801 -2.985 -24.022 1.00 92.38 923 ASN A N 1
ATOM 7430 C CA . ASN A 1 923 ? 34.458 -1.855 -23.151 1.00 92.38 923 ASN A CA 1
ATOM 7431 C C . ASN A 1 923 ? 33.460 -0.878 -23.789 1.00 92.38 923 ASN A C 1
ATOM 7433 O O . ASN A 1 923 ? 32.983 0.030 -23.114 1.00 92.38 923 ASN A O 1
ATOM 7437 N N . TYR A 1 924 ? 33.119 -1.063 -25.069 1.00 94.25 924 TYR A N 1
ATOM 7438 C CA . TYR A 1 924 ? 32.215 -0.180 -25.813 1.00 94.25 924 TYR A CA 1
ATOM 7439 C C . TYR A 1 924 ? 30.874 0.035 -25.099 1.00 94.25 924 TYR A C 1
ATOM 7441 O O . TYR A 1 924 ? 30.370 1.152 -25.025 1.00 94.25 924 TYR A O 1
ATOM 7449 N N . TYR A 1 925 ? 30.328 -1.026 -24.506 1.00 96.12 925 TYR A N 1
ATOM 7450 C CA . TYR A 1 925 ? 29.043 -0.995 -23.815 1.00 96.12 925 TYR A CA 1
ATOM 7451 C C . TYR A 1 925 ? 29.066 -0.310 -22.442 1.00 96.12 925 TYR A C 1
ATOM 7453 O O . TYR A 1 925 ? 28.003 -0.064 -21.881 1.00 96.12 925 TYR A O 1
ATOM 7461 N N . ARG A 1 926 ? 30.243 0.038 -21.911 1.00 95.12 926 ARG A N 1
ATOM 7462 C CA . ARG A 1 926 ? 30.381 0.787 -20.651 1.00 95.12 926 ARG A CA 1
ATOM 7463 C C . ARG A 1 926 ? 30.397 2.304 -20.858 1.00 95.12 926 ARG A C 1
ATOM 7465 O O . ARG A 1 926 ? 30.405 3.048 -19.884 1.00 95.12 926 ARG A O 1
ATOM 7472 N N . ILE A 1 927 ? 30.409 2.764 -22.109 1.00 96.06 927 ILE A N 1
ATOM 7473 C CA . ILE A 1 927 ? 30.431 4.184 -22.464 1.00 96.06 927 ILE A CA 1
ATOM 7474 C C . ILE A 1 927 ? 28.989 4.683 -22.588 1.00 96.06 927 ILE A C 1
ATOM 7476 O O . ILE A 1 927 ? 28.206 4.149 -23.376 1.00 96.06 927 ILE A O 1
ATOM 7480 N N . VAL A 1 928 ? 28.644 5.722 -21.823 1.00 97.38 928 VAL A N 1
ATOM 7481 C CA . VAL A 1 928 ? 27.338 6.389 -21.928 1.00 97.38 928 VAL A CA 1
ATOM 7482 C C . VAL A 1 928 ? 27.190 7.005 -23.316 1.00 97.38 928 VAL A C 1
ATOM 7484 O O . VAL A 1 928 ? 28.059 7.742 -23.780 1.00 97.38 928 VAL A O 1
ATOM 7487 N N . ARG A 1 929 ? 26.062 6.732 -23.970 1.00 94.19 929 ARG A N 1
ATOM 7488 C CA . ARG A 1 929 ? 25.801 7.147 -25.353 1.00 94.19 929 ARG A CA 1
ATOM 7489 C C . ARG A 1 929 ? 24.351 7.541 -25.558 1.00 94.19 929 ARG A C 1
ATOM 7491 O O . ARG A 1 929 ? 23.526 7.469 -24.652 1.00 94.19 929 ARG A O 1
ATOM 7498 N N . ASP A 1 930 ? 24.060 8.003 -26.762 1.00 96.31 930 ASP A N 1
ATOM 7499 C CA . ASP A 1 930 ? 22.740 8.493 -27.111 1.00 96.31 930 ASP A CA 1
ATOM 7500 C C . ASP A 1 930 ? 21.689 7.388 -27.046 1.00 96.31 930 ASP A C 1
ATOM 7502 O O . ASP A 1 930 ? 21.898 6.253 -27.488 1.00 96.31 930 ASP A O 1
ATOM 7506 N N . MET A 1 931 ? 20.525 7.755 -26.520 1.00 96.44 931 MET A N 1
ATOM 7507 C CA . MET A 1 931 ? 19.312 6.994 -26.751 1.00 96.44 931 MET A CA 1
ATOM 7508 C C . MET A 1 931 ? 18.875 7.219 -28.207 1.00 96.44 931 MET A C 1
ATOM 7510 O O . MET A 1 931 ? 18.930 8.362 -28.675 1.00 96.44 931 MET A O 1
ATOM 7514 N N . PRO A 1 932 ? 18.399 6.182 -28.924 1.00 95.12 932 PRO A N 1
ATOM 7515 C CA . PRO A 1 932 ? 17.906 6.276 -30.304 1.00 95.12 932 PRO A CA 1
ATOM 7516 C C . PRO A 1 932 ? 16.540 6.984 -30.390 1.00 95.12 932 PRO A C 1
ATOM 7518 O O . PRO A 1 932 ? 15.579 6.478 -30.967 1.00 95.12 932 PRO A O 1
ATOM 7521 N N . TRP A 1 933 ? 16.423 8.155 -29.770 1.00 96.31 933 TRP A N 1
ATOM 7522 C CA . TRP A 1 933 ? 15.216 8.966 -29.686 1.00 96.31 933 TRP A CA 1
ATOM 7523 C C . TRP A 1 933 ? 15.428 10.301 -30.385 1.00 96.31 933 TRP A C 1
ATOM 7525 O O . TRP A 1 933 ? 16.515 10.879 -30.336 1.00 96.31 933 TRP A O 1
ATOM 7535 N N . SER A 1 934 ? 14.371 10.792 -31.024 1.00 96.50 934 SER A N 1
ATOM 7536 C CA . SER A 1 934 ? 14.365 12.132 -31.592 1.00 96.50 934 SER A CA 1
ATOM 7537 C C . SER A 1 934 ? 14.375 13.201 -30.507 1.00 96.50 934 SER A C 1
ATOM 7539 O O . SER A 1 934 ? 14.026 12.953 -29.348 1.00 96.50 934 SER A O 1
ATOM 7541 N N . LEU A 1 935 ? 14.726 14.427 -30.898 1.00 96.00 935 LEU A N 1
ATOM 7542 C CA . LEU A 1 935 ? 14.650 15.572 -29.997 1.00 96.00 935 LEU A CA 1
ATOM 7543 C C . LEU A 1 935 ? 13.226 15.782 -29.452 1.00 96.00 935 LEU A C 1
ATOM 7545 O O . LEU A 1 935 ? 13.075 16.093 -28.273 1.00 96.00 935 LEU A O 1
ATOM 7549 N N . GLU A 1 936 ? 12.199 15.557 -30.274 1.00 96.06 936 GLU A N 1
ATOM 7550 C CA . GLU A 1 936 ? 10.793 15.655 -29.866 1.00 96.06 936 GLU A CA 1
ATOM 7551 C C . GLU A 1 936 ? 10.456 14.623 -28.782 1.00 96.06 936 GLU A C 1
ATOM 7553 O O . GLU A 1 936 ? 9.914 14.972 -27.732 1.00 96.06 936 GLU A O 1
ATOM 7558 N N . LYS A 1 937 ? 10.860 13.362 -28.974 1.00 96.69 937 LYS A N 1
ATOM 7559 C CA . LYS A 1 937 ? 10.653 12.298 -27.984 1.00 96.69 937 LYS A CA 1
ATOM 7560 C C . LYS A 1 937 ? 11.397 12.574 -26.675 1.00 96.69 937 LYS A C 1
ATOM 7562 O O . LYS A 1 937 ? 10.849 12.336 -25.598 1.00 96.69 937 LYS A O 1
ATOM 7567 N N . ILE A 1 938 ? 12.617 13.111 -26.756 1.00 98.12 938 ILE A N 1
ATOM 7568 C CA . ILE A 1 938 ? 13.397 13.542 -25.587 1.00 98.12 938 ILE A CA 1
ATOM 7569 C C . ILE A 1 938 ? 12.659 14.650 -24.824 1.00 98.12 938 ILE A C 1
ATOM 7571 O O . ILE A 1 938 ? 12.480 14.548 -23.611 1.00 98.12 938 ILE A O 1
ATOM 7575 N N . GLN A 1 939 ? 12.200 15.690 -25.525 1.00 97.94 939 GLN A N 1
ATOM 7576 C CA . GLN A 1 939 ? 11.479 16.812 -24.919 1.00 97.94 939 GLN A CA 1
ATOM 7577 C C . GLN A 1 939 ? 10.159 16.368 -24.285 1.00 97.94 939 GLN A C 1
ATOM 7579 O O . GLN A 1 939 ? 9.864 16.770 -23.160 1.00 97.94 939 GLN A O 1
ATOM 7584 N N . LYS A 1 940 ? 9.405 15.492 -24.959 1.00 98.19 940 LYS A N 1
ATOM 7585 C CA . LYS A 1 940 ? 8.168 14.914 -24.425 1.00 98.19 940 LYS A CA 1
ATOM 7586 C C . LYS A 1 940 ? 8.422 14.171 -23.115 1.00 98.19 940 LYS A C 1
ATOM 7588 O O . LYS A 1 940 ? 7.768 14.465 -22.121 1.00 98.19 940 LYS A O 1
ATOM 7593 N N . ARG A 1 941 ? 9.417 13.279 -23.079 1.00 98.50 941 ARG A N 1
ATOM 7594 C CA . ARG A 1 941 ? 9.749 12.508 -21.871 1.00 98.50 941 ARG A CA 1
ATOM 7595 C C . ARG A 1 941 ? 10.198 13.398 -20.710 1.00 98.50 941 ARG A C 1
ATOM 7597 O O . ARG A 1 941 ? 9.806 13.161 -19.570 1.00 98.50 941 ARG A O 1
ATOM 7604 N N . LEU A 1 942 ? 10.999 14.431 -20.985 1.00 98.75 942 LEU A N 1
ATOM 7605 C CA . LEU A 1 942 ? 11.398 15.413 -19.970 1.00 98.75 942 LEU A CA 1
ATOM 7606 C C . LEU A 1 942 ? 10.189 16.188 -19.418 1.00 98.75 942 LEU A C 1
ATOM 7608 O O . LEU A 1 942 ? 10.130 16.439 -18.216 1.00 98.75 942 LEU A O 1
ATOM 7612 N N . ALA A 1 943 ? 9.216 16.535 -20.265 1.00 98.81 943 ALA A N 1
ATOM 7613 C CA . ALA A 1 943 ? 7.990 17.216 -19.848 1.00 98.81 943 ALA A CA 1
ATOM 7614 C C . ALA A 1 943 ? 7.049 16.310 -19.029 1.00 98.81 943 ALA A C 1
ATOM 7616 O O . ALA A 1 943 ? 6.480 16.761 -18.032 1.00 98.81 943 ALA A O 1
ATOM 7617 N N . GLU A 1 944 ? 6.915 15.035 -19.408 1.00 98.69 944 GLU A N 1
ATOM 7618 C CA . GLU A 1 944 ? 6.147 14.029 -18.658 1.00 98.69 944 GLU A CA 1
ATOM 7619 C C . GLU A 1 944 ? 6.722 13.860 -17.239 1.00 98.69 944 GLU A C 1
ATOM 7621 O O . GLU A 1 944 ? 5.997 14.036 -16.256 1.00 98.69 944 GLU A O 1
ATOM 7626 N N . TYR A 1 945 ? 8.043 13.656 -17.110 1.00 98.81 945 TYR A N 1
ATOM 7627 C CA . TYR A 1 945 ? 8.706 13.604 -15.800 1.00 98.81 945 TYR A CA 1
ATOM 7628 C C . TYR A 1 945 ? 8.593 14.917 -15.018 1.00 98.81 945 TYR A C 1
ATOM 7630 O O . TYR A 1 945 ? 8.306 14.891 -13.823 1.00 98.81 945 TYR A O 1
ATOM 7638 N N . GLY A 1 946 ? 8.766 16.067 -15.678 1.00 98.69 946 GLY A N 1
ATOM 7639 C CA . GLY A 1 946 ? 8.620 17.377 -15.038 1.00 98.69 946 GLY A CA 1
ATOM 7640 C C . GLY A 1 946 ? 7.217 17.613 -14.467 1.00 98.69 946 GLY A C 1
ATOM 7641 O O . GLY A 1 946 ? 7.068 18.245 -13.422 1.00 98.69 946 GLY A O 1
ATOM 7642 N N . THR A 1 947 ? 6.184 17.057 -15.107 1.00 98.75 947 THR A N 1
ATOM 7643 C CA . THR A 1 947 ? 4.800 17.136 -14.622 1.00 98.75 947 THR A CA 1
ATOM 7644 C C . THR A 1 947 ? 4.618 16.337 -13.334 1.00 98.75 947 THR A C 1
ATOM 7646 O O . THR A 1 947 ? 4.143 16.883 -12.336 1.00 98.75 947 THR A O 1
ATOM 7649 N N . ILE A 1 948 ? 5.019 15.061 -13.320 1.00 98.62 948 ILE A N 1
ATOM 7650 C CA . ILE A 1 948 ? 4.861 14.223 -12.122 1.00 98.62 948 ILE A CA 1
ATOM 7651 C C . ILE A 1 948 ? 5.758 14.687 -10.970 1.00 98.62 948 ILE A C 1
ATOM 7653 O O . ILE A 1 948 ? 5.307 14.690 -9.829 1.00 98.62 948 ILE A O 1
ATOM 7657 N N . GLU A 1 949 ? 6.969 15.173 -11.255 1.00 98.12 949 GLU A N 1
ATOM 7658 C CA . GLU A 1 949 ? 7.872 15.770 -10.266 1.00 98.12 949 GLU A CA 1
ATOM 7659 C C . GLU A 1 949 ? 7.253 16.992 -9.574 1.00 98.12 949 GLU A C 1
ATOM 7661 O O . GLU A 1 949 ? 7.288 17.104 -8.344 1.00 98.12 949 GLU A O 1
ATOM 7666 N N . LYS A 1 950 ? 6.654 17.902 -10.351 1.00 98.31 950 LYS A N 1
ATOM 7667 C CA . LYS A 1 950 ? 5.964 19.075 -9.810 1.00 98.31 950 LYS A CA 1
ATOM 7668 C C . LYS A 1 950 ? 4.792 18.657 -8.923 1.00 98.31 950 LYS A C 1
ATOM 7670 O O . LYS A 1 950 ? 4.658 19.166 -7.810 1.00 98.31 950 LYS A O 1
ATOM 7675 N N . ASN A 1 951 ? 3.976 17.713 -9.388 1.00 98.31 951 ASN A N 1
ATOM 7676 C CA . ASN A 1 951 ? 2.802 17.259 -8.649 1.00 98.31 951 ASN A CA 1
ATOM 7677 C C . ASN A 1 951 ? 3.193 16.609 -7.311 1.00 98.31 951 ASN A C 1
ATOM 7679 O O . ASN A 1 951 ? 2.587 16.920 -6.283 1.00 98.31 951 ASN A O 1
ATOM 7683 N N . VAL A 1 952 ? 4.237 15.765 -7.280 1.00 98.31 952 VAL A N 1
ATOM 7684 C CA . VAL A 1 952 ? 4.688 15.164 -6.011 1.00 98.31 952 VAL A CA 1
ATOM 7685 C C . VAL A 1 952 ? 5.256 16.200 -5.041 1.00 98.31 952 VAL A C 1
ATOM 7687 O O . VAL A 1 952 ? 5.105 16.030 -3.831 1.00 98.31 952 VAL A O 1
ATOM 7690 N N . GLU A 1 953 ? 5.871 17.280 -5.530 1.00 98.00 953 GLU A N 1
ATOM 7691 C CA . GLU A 1 953 ? 6.337 18.388 -4.687 1.00 98.00 953 GLU A CA 1
ATOM 7692 C C . GLU A 1 953 ? 5.168 19.202 -4.114 1.00 98.00 953 GLU A C 1
ATOM 7694 O O . GLU A 1 953 ? 5.169 19.558 -2.935 1.00 98.00 953 GLU A O 1
ATOM 7699 N N . GLU A 1 954 ? 4.144 19.480 -4.923 1.00 97.81 954 GLU A N 1
ATOM 7700 C CA . GLU A 1 954 ? 2.944 20.196 -4.481 1.00 97.81 954 GLU A CA 1
ATOM 7701 C C . GLU A 1 954 ? 2.165 19.411 -3.425 1.00 97.81 954 GLU A C 1
ATOM 7703 O O . GLU A 1 954 ? 1.730 19.991 -2.427 1.00 97.81 954 GLU A O 1
ATOM 7708 N N . ILE A 1 955 ? 2.034 18.094 -3.598 1.00 98.06 955 ILE A N 1
ATOM 7709 C CA . ILE A 1 955 ? 1.408 17.221 -2.601 1.00 98.06 955 ILE A CA 1
ATOM 7710 C C . ILE A 1 955 ? 2.269 17.147 -1.340 1.00 98.06 955 ILE A C 1
ATOM 7712 O O . ILE A 1 955 ? 1.723 17.272 -0.249 1.00 98.06 955 ILE A O 1
ATOM 7716 N N . PHE A 1 956 ? 3.600 17.051 -1.452 1.00 97.94 956 PHE A N 1
ATOM 7717 C CA . PHE A 1 956 ? 4.500 17.004 -0.291 1.00 97.94 956 PHE A CA 1
ATOM 7718 C C . PHE A 1 956 ? 4.307 18.182 0.677 1.00 97.94 956 PHE A C 1
ATOM 7720 O O . PHE A 1 956 ? 4.436 18.018 1.889 1.00 97.94 956 PHE A O 1
ATOM 7727 N N . ARG A 1 957 ? 3.956 19.370 0.167 1.00 95.19 957 ARG A N 1
ATOM 7728 C CA . ARG A 1 957 ? 3.654 20.553 0.996 1.00 95.19 957 ARG A CA 1
ATOM 7729 C C . ARG A 1 957 ? 2.373 20.403 1.822 1.00 95.19 957 ARG A C 1
ATOM 7731 O O . ARG A 1 957 ? 2.243 21.073 2.840 1.00 95.19 957 ARG A O 1
ATOM 7738 N N . LYS A 1 958 ? 1.450 19.543 1.386 1.00 93.75 958 LYS A N 1
ATOM 7739 C CA . LYS A 1 958 ? 0.183 19.220 2.059 1.00 93.75 958 LYS A CA 1
ATOM 7740 C C . LYS A 1 958 ? 0.324 18.043 3.040 1.00 93.75 958 LYS A C 1
ATOM 7742 O O . LYS A 1 958 ? -0.593 17.812 3.822 1.00 93.75 958 LYS A O 1
ATOM 7747 N N . ILE A 1 959 ? 1.431 17.292 2.988 1.00 95.38 959 ILE A N 1
ATOM 7748 C CA . ILE A 1 959 ? 1.656 16.107 3.828 1.00 95.38 959 ILE A CA 1
ATOM 7749 C C . ILE A 1 959 ? 1.964 16.527 5.278 1.00 95.38 959 ILE A C 1
ATOM 7751 O O . ILE A 1 959 ? 2.885 17.327 5.493 1.00 95.38 959 ILE A O 1
ATOM 7755 N N . PRO A 1 960 ? 1.237 15.980 6.273 1.00 91.44 960 PRO A N 1
ATOM 7756 C CA . PRO A 1 960 ? 1.532 16.172 7.692 1.00 91.44 960 PRO A CA 1
ATOM 7757 C C . PRO A 1 960 ? 2.970 15.785 8.058 1.00 91.44 960 PRO A C 1
ATOM 7759 O O . PRO A 1 960 ? 3.553 14.882 7.460 1.00 91.44 960 PRO A O 1
ATOM 7762 N N . ASN A 1 961 ? 3.560 16.458 9.051 1.00 93.12 961 ASN A N 1
ATOM 7763 C CA . ASN A 1 961 ? 4.963 16.233 9.425 1.00 93.12 961 ASN A CA 1
ATOM 7764 C C . ASN A 1 961 ? 5.250 14.770 9.801 1.00 93.12 961 ASN A C 1
ATOM 7766 O O . ASN A 1 961 ? 6.263 14.225 9.375 1.00 93.12 961 ASN A O 1
ATOM 7770 N N . ASP A 1 962 ? 4.336 14.125 10.522 1.00 89.75 962 ASP A N 1
ATOM 7771 C CA . ASP A 1 962 ? 4.406 12.719 10.932 1.00 89.75 962 ASP A CA 1
ATOM 7772 C C . ASP A 1 962 ? 4.323 11.718 9.765 1.00 89.75 962 ASP A C 1
ATOM 7774 O O . ASP A 1 962 ? 4.652 10.553 9.950 1.00 89.75 962 ASP A O 1
ATOM 7778 N N . GLN A 1 963 ? 3.962 12.161 8.555 1.00 95.69 963 GLN A N 1
ATOM 7779 C CA . GLN A 1 963 ? 3.915 11.332 7.343 1.00 95.69 963 GLN A CA 1
ATOM 7780 C C . GLN A 1 963 ? 4.978 11.705 6.298 1.00 95.69 963 GLN A C 1
ATOM 7782 O O . GLN A 1 963 ? 5.046 11.089 5.229 1.00 95.69 963 GLN A O 1
ATOM 7787 N N . LYS A 1 964 ? 5.825 12.712 6.561 1.00 97.31 964 LYS A N 1
ATOM 7788 C CA . LYS A 1 964 ? 6.803 13.182 5.564 1.00 97.31 964 LYS A CA 1
ATOM 7789 C C . LYS A 1 964 ? 7.843 12.135 5.205 1.00 97.31 964 LYS A C 1
ATOM 7791 O O . LYS A 1 964 ? 8.195 12.044 4.032 1.00 97.31 964 LYS A O 1
ATOM 7796 N N . ASP A 1 965 ? 8.316 11.355 6.174 1.00 98.50 965 ASP A N 1
ATOM 7797 C CA . ASP A 1 965 ? 9.273 10.281 5.906 1.00 98.50 965 ASP A CA 1
ATOM 7798 C C . ASP A 1 965 ? 8.643 9.173 5.057 1.00 98.50 965 ASP A C 1
ATOM 7800 O O . ASP A 1 965 ? 9.251 8.751 4.075 1.00 98.50 965 ASP A O 1
ATOM 7804 N N . THR A 1 966 ? 7.411 8.758 5.363 1.00 98.62 966 THR A N 1
ATOM 7805 C CA . THR A 1 966 ? 6.658 7.768 4.573 1.00 98.62 966 THR A CA 1
ATOM 7806 C C . THR A 1 966 ? 6.445 8.234 3.141 1.00 98.62 966 THR A C 1
ATOM 7808 O O . THR A 1 966 ? 6.776 7.524 2.192 1.00 98.62 966 THR A O 1
ATOM 7811 N N . TYR A 1 967 ? 5.959 9.465 2.962 1.00 98.75 967 TYR A N 1
ATOM 7812 C CA . TYR A 1 967 ? 5.740 10.036 1.636 1.00 98.75 967 TYR A CA 1
ATOM 7813 C C . TYR A 1 967 ? 7.044 10.181 0.854 1.00 98.75 967 TYR A C 1
ATOM 7815 O O . TYR A 1 967 ? 7.092 9.919 -0.351 1.00 98.75 967 TYR A O 1
ATOM 7823 N N . PHE A 1 968 ? 8.118 10.604 1.530 1.00 98.81 968 PHE A N 1
ATOM 7824 C CA . PHE A 1 968 ? 9.408 10.759 0.881 1.00 98.81 968 PHE A CA 1
ATOM 7825 C C . PHE A 1 968 ? 9.920 9.426 0.342 1.00 98.81 968 PHE A C 1
ATOM 7827 O O . PHE A 1 968 ? 10.359 9.371 -0.800 1.00 98.81 968 PHE A O 1
ATOM 7834 N N . GLN A 1 969 ? 9.812 8.359 1.132 1.00 98.56 969 GLN A N 1
ATOM 7835 C CA . GLN A 1 969 ? 10.302 7.035 0.761 1.00 98.56 969 GLN A CA 1
ATOM 7836 C C . GLN A 1 969 ? 9.474 6.381 -0.347 1.00 98.56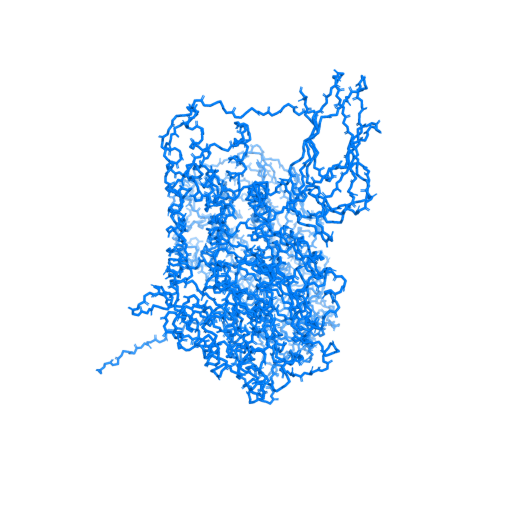 969 GLN A C 1
ATOM 7838 O O . GLN A 1 969 ? 10.050 5.902 -1.319 1.00 98.56 969 GLN A O 1
ATOM 7843 N N . LEU A 1 970 ? 8.143 6.380 -0.213 1.00 98.75 970 LEU A N 1
ATOM 7844 C CA . LEU A 1 970 ? 7.251 5.613 -1.091 1.00 98.75 970 LEU A CA 1
ATOM 7845 C C . LEU A 1 970 ? 6.909 6.329 -2.405 1.00 98.75 970 LEU A C 1
ATOM 7847 O O . LEU A 1 970 ? 6.560 5.681 -3.387 1.00 98.75 970 LEU A O 1
ATOM 7851 N N . VAL A 1 971 ? 6.970 7.665 -2.425 1.00 98.81 971 VAL A N 1
ATOM 7852 C CA . VAL A 1 971 ? 6.477 8.473 -3.553 1.00 98.81 971 VAL A CA 1
ATOM 7853 C C . VAL A 1 971 ? 7.545 9.437 -4.045 1.00 98.81 971 VAL A C 1
ATOM 7855 O O . VAL A 1 971 ? 7.976 9.363 -5.195 1.00 98.81 971 VAL A O 1
ATOM 7858 N N . LYS A 1 972 ? 7.978 10.370 -3.192 1.00 98.81 972 LYS A N 1
ATOM 7859 C CA . LYS A 1 972 ? 8.766 11.518 -3.655 1.00 98.81 972 LYS A CA 1
ATOM 7860 C C . LYS A 1 972 ? 10.142 11.109 -4.165 1.00 98.81 972 LYS A C 1
ATOM 7862 O O . LYS A 1 972 ? 10.517 11.517 -5.259 1.00 98.81 972 LYS A O 1
ATOM 7867 N N . TYR A 1 973 ? 10.876 10.311 -3.393 1.00 98.88 973 TYR A N 1
ATOM 7868 C CA . TYR A 1 973 ? 12.207 9.851 -3.762 1.00 98.88 973 TYR A CA 1
ATOM 7869 C C . TYR A 1 973 ? 12.198 9.062 -5.076 1.00 98.88 973 TYR A C 1
ATOM 7871 O O . TYR A 1 973 ? 12.871 9.519 -5.995 1.00 98.88 973 TYR A O 1
ATOM 7879 N N . PRO A 1 974 ? 11.429 7.964 -5.245 1.00 98.69 974 PRO A N 1
ATOM 7880 C CA . PRO A 1 974 ? 11.473 7.202 -6.492 1.00 98.69 974 PRO A CA 1
ATOM 7881 C C . PRO A 1 974 ? 11.038 8.024 -7.715 1.00 98.69 974 PRO A C 1
ATOM 7883 O O . PRO A 1 974 ? 11.648 7.889 -8.774 1.00 98.69 974 PRO A O 1
ATOM 7886 N N . VAL A 1 975 ? 10.049 8.920 -7.585 1.00 98.88 975 VAL A N 1
ATOM 7887 C CA . VAL A 1 975 ? 9.602 9.779 -8.698 1.00 98.88 975 VAL A CA 1
ATOM 7888 C C . VAL A 1 975 ? 10.654 10.830 -9.062 1.00 98.88 975 VAL A C 1
ATOM 7890 O O . VAL A 1 975 ? 11.023 10.943 -10.231 1.00 98.88 975 VAL A O 1
ATOM 7893 N N . GLN A 1 976 ? 11.159 11.590 -8.084 1.00 98.88 976 GLN A N 1
ATOM 7894 C CA . GLN A 1 976 ? 12.133 12.657 -8.342 1.00 98.88 976 GLN A CA 1
ATOM 7895 C C . GLN A 1 976 ? 13.495 12.087 -8.750 1.00 98.88 976 GLN A C 1
ATOM 7897 O O . GLN A 1 976 ? 14.103 12.580 -9.690 1.00 98.88 976 GLN A O 1
ATOM 7902 N N . ALA A 1 977 ? 13.953 11.000 -8.129 1.00 98.94 977 ALA A N 1
ATOM 7903 C CA . ALA A 1 977 ? 15.204 10.345 -8.501 1.00 98.94 977 ALA A CA 1
ATOM 7904 C C . ALA A 1 977 ? 15.165 9.798 -9.939 1.00 98.94 977 ALA A C 1
ATOM 7906 O O . ALA A 1 977 ? 16.116 9.991 -10.700 1.00 98.94 977 ALA A O 1
ATOM 7907 N N . ALA A 1 978 ? 14.047 9.185 -10.352 1.00 98.88 978 ALA A N 1
ATOM 7908 C CA . ALA A 1 978 ? 13.856 8.766 -11.738 1.00 98.88 978 ALA A CA 1
ATOM 7909 C C . ALA A 1 978 ? 13.817 9.968 -12.698 1.00 98.88 978 ALA A C 1
ATOM 7911 O O . ALA A 1 978 ? 14.464 9.926 -13.749 1.00 98.88 978 ALA A O 1
ATOM 7912 N N . ALA A 1 979 ? 13.111 11.047 -12.346 1.00 98.88 979 ALA A N 1
ATOM 7913 C CA . ALA A 1 979 ? 13.064 12.272 -13.146 1.00 98.88 979 ALA A CA 1
ATOM 7914 C C . ALA A 1 979 ? 14.460 12.889 -13.329 1.00 98.88 979 ALA A C 1
ATOM 7916 O O . ALA A 1 979 ? 14.855 13.205 -14.452 1.00 98.88 979 ALA A O 1
ATOM 7917 N N . GLU A 1 980 ? 15.237 12.993 -12.252 1.00 98.94 980 GLU A N 1
ATOM 7918 C CA . GLU A 1 980 ? 16.592 13.540 -12.275 1.00 98.94 980 GLU A CA 1
ATOM 7919 C C . GLU A 1 980 ? 17.577 12.644 -13.031 1.00 98.94 980 GLU A C 1
ATOM 7921 O O . GLU A 1 980 ? 18.411 13.151 -13.777 1.00 98.94 980 GLU A O 1
ATOM 7926 N N . MET A 1 981 ? 17.444 11.315 -12.969 1.00 98.94 981 MET A N 1
ATOM 7927 C CA . MET A 1 981 ? 18.261 10.419 -13.800 1.00 98.94 981 MET A CA 1
ATOM 7928 C C . MET A 1 981 ? 17.976 10.610 -15.297 1.00 98.94 981 MET A C 1
ATOM 7930 O O . MET A 1 981 ? 18.894 10.627 -16.121 1.00 98.94 981 MET A O 1
ATOM 7934 N N . ASN A 1 982 ? 16.706 10.823 -15.657 1.00 98.88 982 ASN A N 1
ATOM 7935 C CA . ASN A 1 982 ? 16.324 11.147 -17.028 1.00 98.88 982 ASN A CA 1
ATOM 7936 C C . ASN A 1 982 ? 16.854 12.522 -17.454 1.00 98.88 982 ASN A C 1
ATOM 7938 O O . ASN A 1 982 ? 17.412 12.633 -18.543 1.00 98.88 982 ASN A O 1
ATOM 7942 N N . LYS A 1 983 ? 16.744 13.551 -16.604 1.00 98.88 983 LYS A N 1
ATOM 7943 C CA . LYS A 1 983 ? 17.338 14.876 -16.851 1.00 98.88 983 LYS A CA 1
ATOM 7944 C C . LYS A 1 983 ? 18.848 14.779 -17.050 1.00 98.88 983 LYS A C 1
ATOM 7946 O O . LYS A 1 983 ? 19.337 15.278 -18.058 1.00 98.88 983 LYS A O 1
ATOM 7951 N N . LYS A 1 984 ? 19.565 14.082 -16.161 1.00 98.81 984 LYS A N 1
ATOM 7952 C CA . LYS A 1 984 ? 21.016 13.860 -16.254 1.00 98.81 984 LYS A CA 1
ATOM 7953 C C . LYS A 1 984 ? 21.393 13.319 -17.633 1.00 98.81 984 LYS A C 1
ATOM 7955 O O . LYS A 1 984 ? 22.143 13.950 -18.372 1.00 98.81 984 LYS A O 1
ATOM 7960 N N . MET A 1 985 ? 20.806 12.191 -18.026 1.00 98.81 985 MET A N 1
ATOM 7961 C CA . MET A 1 985 ? 21.182 11.513 -19.269 1.00 98.81 985 MET A CA 1
ATOM 7962 C C . MET A 1 985 ? 20.717 12.239 -20.532 1.00 98.81 985 MET A C 1
ATOM 7964 O O . MET A 1 985 ? 21.468 12.338 -21.503 1.00 98.81 985 MET A O 1
ATOM 7968 N N . LEU A 1 986 ? 19.501 12.787 -20.533 1.00 98.69 986 LEU A N 1
ATOM 7969 C CA . LEU A 1 986 ? 18.934 13.430 -21.718 1.00 98.69 986 LEU A CA 1
ATOM 7970 C C . LEU A 1 986 ? 19.478 14.846 -21.941 1.00 98.69 986 LEU A C 1
ATOM 7972 O O . LEU A 1 986 ? 19.677 15.235 -23.093 1.00 98.69 986 LEU A O 1
ATOM 7976 N N . PHE A 1 987 ? 19.788 15.600 -20.880 1.00 98.69 987 PHE A N 1
ATOM 7977 C CA . PHE A 1 987 ? 20.529 16.855 -21.023 1.00 98.69 987 PHE A CA 1
ATOM 7978 C C . PHE A 1 987 ? 21.973 16.604 -21.446 1.00 98.69 987 PHE A C 1
ATOM 7980 O O . PHE A 1 987 ? 22.472 17.339 -22.290 1.00 98.69 987 PHE A O 1
ATOM 7987 N N . ALA A 1 988 ? 22.629 15.546 -20.957 1.00 98.50 988 ALA A N 1
ATOM 7988 C CA . ALA A 1 988 ? 23.945 15.162 -21.465 1.00 98.50 988 ALA A CA 1
ATOM 7989 C C . ALA A 1 988 ? 23.904 14.811 -22.963 1.00 98.50 988 ALA A C 1
ATOM 7991 O O . ALA A 1 988 ? 24.762 15.259 -23.722 1.00 98.50 988 ALA A O 1
ATOM 7992 N N . GLN A 1 989 ? 22.881 14.076 -23.417 1.00 98.25 989 GLN A N 1
ATOM 7993 C CA . GLN A 1 989 ? 22.660 13.829 -24.844 1.00 98.25 989 GLN A CA 1
ATOM 7994 C C . GLN A 1 989 ? 22.484 15.144 -25.611 1.00 98.25 989 GLN A C 1
ATOM 7996 O O . GLN A 1 989 ? 23.218 15.395 -26.558 1.00 98.25 989 GLN A O 1
ATOM 8001 N N . GLN A 1 990 ? 21.595 16.041 -25.183 1.00 97.94 990 GLN A N 1
ATOM 8002 C CA . GLN A 1 990 ? 21.434 17.353 -25.825 1.00 97.94 990 GLN A CA 1
ATOM 8003 C C . GLN A 1 990 ? 22.734 18.178 -25.839 1.00 97.94 990 GLN A C 1
ATOM 8005 O O . GLN A 1 990 ? 23.038 18.822 -26.844 1.00 97.94 990 GLN A O 1
ATOM 8010 N N . ALA A 1 991 ? 23.525 18.132 -24.767 1.00 97.94 991 ALA A N 1
ATOM 8011 C CA . ALA A 1 991 ? 24.792 18.844 -24.653 1.00 97.94 991 ALA A CA 1
ATOM 8012 C C . ALA A 1 991 ? 25.876 18.286 -25.591 1.00 97.94 991 ALA A C 1
ATOM 8014 O O . ALA A 1 991 ? 26.600 19.075 -26.201 1.00 97.94 991 ALA A O 1
ATOM 8015 N N . ARG A 1 992 ? 25.939 16.958 -25.805 1.00 97.81 992 ARG A N 1
ATOM 8016 C CA . ARG A 1 992 ? 26.809 16.343 -26.834 1.00 97.81 992 ARG A CA 1
ATOM 8017 C C . ARG A 1 992 ? 26.539 16.888 -28.238 1.00 97.81 992 ARG A C 1
ATOM 8019 O O . ARG A 1 992 ? 27.467 16.959 -29.039 1.00 97.81 992 ARG A O 1
ATOM 8026 N N . HIS A 1 993 ? 25.297 17.294 -28.510 1.00 97.06 993 HIS A N 1
ATOM 8027 C CA . HIS A 1 993 ? 24.848 17.884 -29.781 1.00 97.06 993 HIS A CA 1
ATOM 8028 C C . HIS A 1 993 ? 24.800 19.420 -29.773 1.00 97.06 993 HIS A C 1
ATOM 8030 O O . HIS A 1 993 ? 24.255 20.023 -30.694 1.00 97.06 993 HIS A O 1
ATOM 8036 N N . GLY A 1 994 ? 25.334 20.079 -28.738 1.00 96.31 994 GLY A N 1
ATOM 8037 C CA . GLY A 1 994 ? 25.368 21.544 -28.647 1.00 96.31 994 GLY A CA 1
ATOM 8038 C C . GLY A 1 994 ? 24.003 22.214 -28.436 1.00 96.31 994 GLY A C 1
ATOM 8039 O O . GLY A 1 994 ? 23.875 23.416 -28.654 1.00 96.31 994 GLY A O 1
ATOM 8040 N N . LEU A 1 995 ? 22.979 21.464 -28.013 1.00 97.00 995 LEU A N 1
ATOM 8041 C CA . LEU A 1 995 ? 21.611 21.968 -27.828 1.00 97.00 995 LEU A CA 1
ATOM 8042 C C . LEU A 1 995 ? 21.354 22.541 -26.424 1.00 97.00 995 LEU A C 1
ATOM 8044 O O . LEU A 1 995 ? 20.383 23.271 -26.224 1.00 97.00 995 LEU A O 1
ATOM 8048 N N . CYS A 1 996 ? 22.195 22.219 -25.438 1.00 96.81 996 CYS A N 1
ATOM 8049 C CA . CYS A 1 996 ? 22.150 22.821 -24.105 1.00 96.81 996 CYS A CA 1
ATOM 8050 C C . CYS A 1 996 ? 23.515 22.783 -23.394 1.00 96.81 996 CYS A C 1
ATOM 8052 O O . CYS A 1 996 ? 24.455 22.147 -23.862 1.00 96.81 996 CYS A O 1
ATOM 8054 N N . SER A 1 997 ? 23.615 23.457 -22.242 1.00 97.56 997 SER A N 1
ATOM 8055 C CA . SER A 1 997 ? 24.795 23.395 -21.364 1.00 97.56 997 SER A CA 1
ATOM 8056 C C . SER A 1 997 ? 24.883 22.053 -20.626 1.00 97.56 997 SER A C 1
ATOM 8058 O O . SER A 1 997 ? 23.862 21.529 -20.170 1.00 97.56 997 SER A O 1
ATOM 8060 N N . TRP A 1 998 ? 26.109 21.550 -20.445 1.00 98.25 998 TRP A N 1
ATOM 8061 C CA . TRP A 1 998 ? 26.426 20.386 -19.606 1.00 98.25 998 TRP A CA 1
ATOM 8062 C C . TRP A 1 998 ? 26.059 20.592 -18.131 1.00 98.25 998 TRP A C 1
ATOM 8064 O O . TRP A 1 998 ? 25.710 19.631 -17.453 1.00 98.25 998 TRP A O 1
ATOM 8074 N N . GLU A 1 999 ? 26.030 21.840 -17.654 1.00 98.38 999 GLU A N 1
ATOM 8075 C CA . GLU A 1 999 ? 25.687 22.177 -16.263 1.00 98.38 999 GLU A CA 1
ATOM 8076 C C . GLU A 1 999 ? 24.289 21.689 -15.858 1.00 98.38 999 GLU A C 1
ATOM 8078 O O . GLU A 1 999 ? 24.048 21.402 -14.691 1.00 98.38 999 GLU A O 1
ATOM 8083 N N . LYS A 1 1000 ? 23.359 21.543 -16.814 1.00 98.38 1000 LYS A N 1
ATOM 8084 C CA . LYS A 1 1000 ? 22.033 20.968 -16.539 1.00 98.38 1000 LYS A CA 1
ATOM 8085 C C . LYS A 1 1000 ? 22.103 19.485 -16.168 1.00 98.38 1000 LYS A C 1
ATOM 8087 O O . LYS A 1 1000 ? 21.319 19.036 -15.338 1.00 98.38 1000 LYS A O 1
ATOM 8092 N N . SER A 1 1001 ? 23.016 18.734 -16.787 1.00 98.75 1001 SER A N 1
ATOM 8093 C CA . SER A 1 1001 ? 23.269 17.332 -16.437 1.00 98.75 1001 SER A CA 1
ATOM 8094 C C . SER A 1 1001 ? 23.931 17.234 -15.063 1.00 98.75 1001 SER A C 1
ATOM 8096 O O . SER A 1 1001 ? 23.511 16.422 -14.242 1.00 98.75 1001 SER A O 1
ATOM 8098 N N . ASP A 1 1002 ? 24.921 18.090 -14.795 1.00 98.56 1002 ASP A N 1
ATOM 8099 C CA . ASP A 1 1002 ? 25.631 18.120 -13.509 1.00 98.56 1002 ASP A CA 1
ATOM 8100 C C . ASP A 1 1002 ? 24.679 18.482 -12.354 1.00 98.56 1002 ASP A C 1
ATOM 8102 O O . ASP A 1 1002 ? 24.637 17.789 -11.340 1.00 98.56 1002 ASP A O 1
ATOM 8106 N N . ALA A 1 1003 ? 23.814 19.484 -12.543 1.00 98.69 1003 ALA A N 1
ATOM 8107 C CA . ALA A 1 1003 ? 22.804 19.859 -11.553 1.00 98.69 1003 ALA A CA 1
ATOM 8108 C C . ALA A 1 1003 ? 21.810 18.721 -11.251 1.00 98.69 1003 ALA A C 1
ATOM 8110 O O . ALA A 1 1003 ? 21.397 18.545 -10.103 1.00 98.69 1003 ALA A O 1
ATOM 8111 N N . ALA A 1 1004 ? 21.438 17.928 -12.261 1.00 98.81 1004 ALA A N 1
ATOM 8112 C CA . ALA A 1 1004 ? 20.579 16.764 -12.065 1.00 98.81 1004 ALA A CA 1
ATOM 8113 C C . ALA A 1 1004 ? 21.289 15.661 -11.257 1.00 98.81 1004 ALA A C 1
ATOM 8115 O O . ALA A 1 1004 ? 20.690 15.060 -10.366 1.00 98.81 1004 ALA A O 1
ATOM 8116 N N . PHE A 1 1005 ? 22.586 15.434 -11.499 1.00 98.81 1005 PHE A N 1
ATOM 8117 C CA . PHE A 1 1005 ? 23.405 14.537 -10.676 1.00 98.81 1005 PHE A CA 1
ATOM 8118 C C . PHE A 1 1005 ? 23.468 14.999 -9.209 1.00 98.81 1005 PHE A C 1
ATOM 8120 O O . PHE A 1 1005 ? 23.223 14.202 -8.298 1.00 98.81 1005 PHE A O 1
ATOM 8127 N N . ASP A 1 1006 ? 23.713 16.289 -8.970 1.00 98.69 1006 ASP A N 1
ATOM 8128 C CA . ASP A 1 1006 ? 23.739 16.859 -7.618 1.00 98.69 1006 ASP A CA 1
ATOM 8129 C C . ASP A 1 1006 ? 22.379 16.730 -6.913 1.00 98.69 1006 ASP A C 1
ATOM 8131 O O . ASP A 1 1006 ? 22.321 16.424 -5.717 1.00 98.69 1006 ASP A O 1
ATOM 8135 N N . SER A 1 1007 ? 21.278 16.888 -7.655 1.00 98.81 1007 SER A N 1
ATOM 8136 C CA . SER A 1 1007 ? 19.916 16.674 -7.153 1.00 98.81 1007 SER A CA 1
ATOM 8137 C C . SER A 1 1007 ? 19.704 15.228 -6.686 1.00 98.81 1007 SER A C 1
ATOM 8139 O O . SER A 1 1007 ? 19.232 15.005 -5.568 1.00 98.81 1007 SER A O 1
ATOM 8141 N N . ILE A 1 1008 ? 20.145 14.229 -7.465 1.00 98.88 1008 ILE A N 1
ATOM 8142 C CA . ILE A 1 1008 ? 20.094 12.806 -7.072 1.00 98.88 1008 ILE A CA 1
ATOM 8143 C C . ILE A 1 1008 ? 20.890 12.564 -5.782 1.00 98.88 1008 ILE A C 1
ATOM 8145 O O . ILE A 1 1008 ? 20.404 11.899 -4.859 1.00 98.88 1008 ILE A O 1
ATOM 8149 N N . SER A 1 1009 ? 22.094 13.132 -5.683 1.00 98.75 1009 SER A N 1
ATOM 8150 C CA . SER A 1 1009 ? 22.936 13.035 -4.485 1.00 98.75 1009 SER A CA 1
ATOM 8151 C C . SER A 1 1009 ? 22.253 13.659 -3.258 1.00 98.75 1009 SER A C 1
ATOM 8153 O O . SER A 1 1009 ? 22.218 13.059 -2.177 1.00 98.75 1009 SER A O 1
ATOM 8155 N N . ALA A 1 1010 ? 21.625 14.829 -3.415 1.00 98.81 1010 ALA A N 1
ATOM 8156 C CA . ALA A 1 1010 ? 20.887 15.508 -2.351 1.00 98.81 1010 ALA A CA 1
ATOM 8157 C C . ALA A 1 1010 ? 19.637 14.730 -1.905 1.00 98.81 1010 ALA A C 1
ATOM 8159 O O . ALA A 1 1010 ? 19.405 14.579 -0.699 1.00 98.81 1010 ALA A O 1
ATOM 8160 N N . LEU A 1 1011 ? 18.862 14.192 -2.852 1.00 98.88 1011 LEU A N 1
ATOM 8161 C CA . LEU A 1 1011 ? 17.710 13.327 -2.585 1.00 98.88 1011 LEU A CA 1
ATOM 8162 C C . LEU A 1 1011 ? 18.130 12.074 -1.812 1.00 98.88 1011 LEU A C 1
ATOM 8164 O O . LEU A 1 1011 ? 17.494 11.707 -0.826 1.00 98.88 1011 LEU A O 1
ATOM 8168 N N . THR A 1 1012 ? 19.235 11.448 -2.214 1.00 98.88 1012 THR A N 1
ATOM 8169 C CA . THR A 1 1012 ? 19.733 10.213 -1.592 1.00 98.88 1012 THR A CA 1
ATOM 8170 C C . THR A 1 1012 ? 20.279 10.470 -0.195 1.00 98.88 1012 THR A C 1
ATOM 8172 O O . THR A 1 1012 ? 20.012 9.708 0.736 1.00 98.88 1012 THR A O 1
ATOM 8175 N N . ARG A 1 1013 ? 20.965 11.600 0.009 1.00 98.75 1013 ARG A N 1
ATOM 8176 C CA . ARG A 1 1013 ? 21.340 12.061 1.349 1.00 98.75 1013 ARG A CA 1
ATOM 8177 C C . ARG A 1 1013 ? 20.103 12.249 2.222 1.00 98.75 1013 ARG A C 1
ATOM 8179 O O . ARG A 1 1013 ? 20.088 11.754 3.343 1.00 98.75 1013 ARG A O 1
ATOM 8186 N N . ARG A 1 1014 ? 19.062 12.912 1.702 1.00 98.62 1014 ARG A N 1
ATOM 8187 C CA . ARG A 1 1014 ? 17.806 13.125 2.431 1.00 98.62 1014 ARG A CA 1
ATOM 8188 C C . ARG A 1 1014 ? 17.118 11.812 2.796 1.00 98.62 1014 ARG A C 1
ATOM 8190 O O . ARG A 1 1014 ? 16.642 11.710 3.919 1.00 98.62 1014 ARG A O 1
ATOM 8197 N N . TYR A 1 1015 ? 17.092 10.825 1.899 1.00 98.75 1015 TYR A N 1
ATOM 8198 C CA . TYR A 1 1015 ? 16.538 9.497 2.187 1.00 98.75 1015 TYR A CA 1
ATOM 8199 C C . TYR A 1 1015 ? 17.242 8.862 3.391 1.00 98.75 1015 TYR A C 1
ATOM 8201 O O . TYR A 1 1015 ? 16.602 8.420 4.341 1.00 98.75 1015 TYR A O 1
ATOM 8209 N N . ASN A 1 1016 ? 18.576 8.882 3.373 1.00 98.69 1016 ASN A N 1
ATOM 8210 C CA . ASN A 1 1016 ? 19.404 8.280 4.411 1.00 98.69 1016 ASN A CA 1
ATOM 8211 C C . ASN A 1 1016 ? 19.338 9.020 5.757 1.00 98.69 1016 ASN A C 1
ATOM 8213 O O . ASN A 1 1016 ? 19.479 8.384 6.797 1.00 98.69 1016 ASN A O 1
ATOM 8217 N N . THR A 1 1017 ? 19.148 10.344 5.769 1.00 98.00 1017 THR A N 1
ATOM 8218 C CA . THR A 1 1017 ? 19.044 11.123 7.019 1.00 98.00 1017 THR A CA 1
ATOM 8219 C C . THR A 1 1017 ? 17.617 11.223 7.560 1.00 98.00 1017 THR A C 1
ATOM 8221 O O . THR A 1 1017 ? 17.439 11.443 8.756 1.00 98.00 1017 THR A O 1
ATOM 8224 N N . GLY A 1 1018 ? 16.612 11.105 6.690 1.00 97.38 1018 GLY A N 1
ATOM 8225 C CA . GLY A 1 1018 ? 15.208 11.357 7.004 1.00 97.38 1018 GLY A CA 1
ATOM 8226 C C . GLY A 1 1018 ? 14.880 12.820 7.314 1.00 97.38 1018 GLY A C 1
ATOM 8227 O O . GLY A 1 1018 ? 15.732 13.714 7.264 1.00 97.38 1018 GLY A O 1
ATOM 8228 N N . PHE A 1 1019 ? 13.606 13.064 7.612 1.00 95.81 1019 PHE A N 1
ATOM 8229 C CA . PHE A 1 1019 ? 13.065 14.312 8.149 1.00 95.81 1019 PHE A CA 1
ATOM 8230 C C . PHE A 1 1019 ? 12.870 14.221 9.664 1.00 95.81 1019 PHE A C 1
ATOM 8232 O O . PHE A 1 1019 ? 13.270 15.140 10.376 1.00 95.81 1019 PHE A O 1
ATOM 8239 N N . TYR A 1 1020 ? 12.279 13.123 10.144 1.00 95.06 1020 TYR A N 1
ATOM 8240 C CA . TYR A 1 1020 ? 11.912 12.918 11.548 1.00 95.06 1020 TYR A CA 1
ATOM 8241 C C . TYR A 1 1020 ? 12.315 11.539 12.088 1.00 95.06 1020 TYR A C 1
ATOM 8243 O O . TYR A 1 1020 ? 12.404 11.369 13.301 1.00 95.06 1020 TYR A O 1
ATOM 8251 N N . ASN A 1 1021 ? 12.637 10.577 11.220 1.00 94.38 1021 ASN A N 1
ATOM 8252 C CA . ASN A 1 1021 ? 13.060 9.225 11.603 1.00 94.38 1021 ASN A CA 1
ATOM 8253 C C . ASN A 1 1021 ? 14.534 9.106 12.054 1.00 94.38 1021 ASN A C 1
ATOM 8255 O O . ASN A 1 1021 ? 15.019 7.996 12.251 1.00 94.38 1021 ASN A O 1
ATOM 8259 N N . GLN A 1 1022 ? 15.246 10.227 12.235 1.00 95.38 1022 GLN A N 1
ATOM 8260 C CA . GLN A 1 1022 ? 16.592 10.294 12.832 1.00 95.38 1022 GLN A CA 1
ATOM 8261 C C . GLN A 1 1022 ? 17.636 9.386 12.154 1.00 95.38 1022 GLN A C 1
ATOM 8263 O O . GLN A 1 1022 ? 18.444 8.745 12.821 1.00 95.38 1022 GLN A O 1
ATOM 8268 N N . GLY A 1 1023 ? 17.625 9.310 10.821 1.00 97.44 1023 GLY A N 1
ATOM 8269 C CA . GLY A 1 1023 ? 18.568 8.470 10.081 1.00 97.44 1023 GLY A CA 1
ATOM 8270 C C . GLY A 1 1023 ? 18.281 6.972 10.198 1.00 97.44 1023 GLY A C 1
ATOM 8271 O O . GLY A 1 1023 ? 19.171 6.150 9.978 1.00 97.44 1023 GLY A O 1
ATOM 8272 N N . LYS A 1 1024 ? 17.036 6.585 10.510 1.00 98.44 1024 LYS A N 1
ATOM 8273 C CA . LYS A 1 1024 ? 16.617 5.176 10.577 1.00 98.44 1024 LYS A CA 1
ATOM 8274 C C . LYS A 1 1024 ? 17.034 4.375 9.346 1.00 98.44 1024 LYS A C 1
ATOM 8276 O O . LYS A 1 1024 ? 17.400 3.214 9.492 1.00 98.44 1024 LYS A O 1
ATOM 8281 N N . TRP A 1 1025 ? 17.023 4.988 8.163 1.00 98.69 1025 TRP A N 1
ATOM 8282 C CA . TRP A 1 1025 ? 17.375 4.351 6.889 1.00 98.69 1025 TRP A CA 1
ATOM 8283 C C . TRP A 1 1025 ? 18.769 4.712 6.379 1.00 98.69 1025 TRP A C 1
ATOM 8285 O O . TRP A 1 1025 ? 19.047 4.558 5.195 1.00 98.69 1025 TRP A O 1
ATOM 8295 N N . GLN A 1 1026 ? 19.665 5.182 7.248 1.00 98.50 1026 GLN A N 1
ATOM 8296 C CA . GLN A 1 1026 ? 21.032 5.494 6.853 1.00 98.50 1026 GLN A CA 1
ATOM 8297 C C . GLN A 1 1026 ? 21.725 4.256 6.260 1.00 98.50 1026 GLN A C 1
ATOM 8299 O O . GLN A 1 1026 ? 21.800 3.214 6.909 1.00 98.50 1026 GLN A O 1
ATOM 8304 N N . ARG A 1 1027 ? 22.274 4.412 5.047 1.00 98.00 1027 ARG A N 1
ATOM 8305 C CA . ARG A 1 1027 ? 22.896 3.379 4.194 1.00 98.00 1027 ARG A CA 1
ATOM 8306 C C . ARG A 1 1027 ? 21.934 2.403 3.518 1.00 98.00 1027 ARG A C 1
ATOM 8308 O O . ARG A 1 1027 ? 22.412 1.520 2.829 1.00 98.00 1027 ARG A O 1
ATOM 8315 N N . MET A 1 1028 ? 20.621 2.558 3.676 1.00 98.69 1028 MET A N 1
ATOM 8316 C CA . MET A 1 1028 ? 19.667 1.740 2.919 1.00 98.69 1028 MET A CA 1
ATOM 8317 C C . MET A 1 1028 ? 19.649 2.126 1.435 1.00 98.69 1028 MET A C 1
ATOM 8319 O O . MET A 1 1028 ? 19.340 1.297 0.594 1.00 98.69 1028 MET A O 1
ATOM 8323 N N . MET A 1 1029 ? 19.960 3.386 1.112 1.00 98.75 1029 MET A N 1
ATOM 8324 C CA . MET A 1 1029 ? 19.897 3.893 -0.257 1.00 98.75 1029 MET A CA 1
ATOM 8325 C C . MET A 1 1029 ? 21.272 4.353 -0.747 1.00 98.75 1029 MET A C 1
ATOM 8327 O O . MET A 1 1029 ? 21.807 5.343 -0.235 1.00 98.75 1029 MET A O 1
ATOM 8331 N N . ASP A 1 1030 ? 21.806 3.689 -1.770 1.00 98.56 1030 ASP A N 1
ATOM 8332 C CA . ASP A 1 1030 ? 22.951 4.136 -2.574 1.00 98.56 1030 ASP A CA 1
ATOM 8333 C C . ASP A 1 1030 ? 22.456 4.404 -4.003 1.00 98.56 1030 ASP A C 1
ATOM 8335 O O . ASP A 1 1030 ? 21.823 3.550 -4.615 1.00 98.56 1030 ASP A O 1
ATOM 8339 N N . PHE A 1 1031 ? 22.714 5.601 -4.539 1.00 98.50 1031 PHE A N 1
ATOM 8340 C CA . PHE A 1 1031 ? 22.303 5.958 -5.904 1.00 98.50 1031 PHE A CA 1
ATOM 8341 C C . PHE A 1 1031 ? 23.304 5.514 -6.976 1.00 98.50 1031 PHE A C 1
ATOM 8343 O O . PHE A 1 1031 ? 23.089 5.765 -8.161 1.00 98.50 1031 PHE A O 1
ATOM 8350 N N . GLN A 1 1032 ? 24.408 4.886 -6.566 1.00 98.31 1032 GLN A N 1
ATOM 8351 C CA . GLN A 1 1032 ? 25.422 4.323 -7.447 1.00 98.31 1032 GLN A CA 1
ATOM 8352 C C . GLN A 1 1032 ? 25.725 2.862 -7.064 1.00 98.31 1032 GLN A C 1
ATOM 8354 O O . GLN A 1 1032 ? 26.894 2.517 -6.825 1.00 98.31 1032 GLN A O 1
ATOM 8359 N N . PRO A 1 1033 ? 24.704 1.982 -6.994 1.00 98.12 1033 PRO A N 1
ATOM 8360 C CA . PRO A 1 1033 ? 24.936 0.577 -6.691 1.00 98.12 1033 PRO A CA 1
ATOM 8361 C C . PRO A 1 1033 ? 25.921 0.001 -7.713 1.00 98.12 1033 PRO A C 1
ATOM 8363 O O . PRO A 1 1033 ? 25.877 0.322 -8.906 1.00 98.12 1033 PRO A O 1
ATOM 8366 N N . ARG A 1 1034 ? 26.888 -0.777 -7.220 1.00 97.56 1034 ARG A N 1
ATOM 8367 C CA . ARG A 1 1034 ? 27.974 -1.387 -8.008 1.00 97.56 1034 ARG A CA 1
ATOM 8368 C C . ARG A 1 1034 ? 28.882 -0.405 -8.769 1.00 97.56 1034 ARG A C 1
ATOM 8370 O O . ARG A 1 1034 ? 29.749 -0.842 -9.522 1.00 97.56 1034 ARG A O 1
ATOM 8377 N N . ARG A 1 1035 ? 28.739 0.911 -8.542 1.00 97.62 1035 ARG A N 1
ATOM 8378 C CA . ARG A 1 1035 ? 29.531 1.984 -9.180 1.00 97.62 1035 ARG A CA 1
ATOM 8379 C C . ARG A 1 1035 ? 29.552 1.875 -10.714 1.00 97.62 1035 ARG A C 1
ATOM 8381 O O . ARG A 1 1035 ? 30.596 2.017 -11.351 1.00 97.62 1035 ARG A O 1
ATOM 8388 N N . LEU A 1 1036 ? 28.404 1.560 -11.318 1.00 97.56 1036 LEU A N 1
ATOM 8389 C CA . LEU A 1 1036 ? 28.300 1.457 -12.777 1.00 97.56 1036 LEU A CA 1
ATOM 8390 C C . LEU A 1 1036 ? 28.423 2.837 -13.454 1.00 97.56 1036 LEU A C 1
ATOM 8392 O O . LEU A 1 1036 ? 27.942 3.825 -12.893 1.00 97.56 1036 LEU A O 1
ATOM 8396 N N . PRO A 1 1037 ? 28.973 2.923 -14.685 1.00 97.12 1037 PRO A N 1
ATOM 8397 C CA . PRO A 1 1037 ? 29.201 4.198 -15.378 1.00 97.12 1037 PRO A CA 1
ATOM 8398 C C . PRO A 1 1037 ? 27.952 5.074 -15.524 1.00 97.12 1037 PRO A C 1
ATOM 8400 O O . PRO A 1 1037 ? 28.042 6.297 -15.479 1.00 97.12 1037 PRO A O 1
ATOM 8403 N N . VAL A 1 1038 ? 26.770 4.461 -15.656 1.00 98.19 1038 VAL A N 1
ATOM 8404 C CA . VAL A 1 1038 ? 25.493 5.184 -15.750 1.00 98.19 1038 VAL A CA 1
ATOM 8405 C C . VAL A 1 1038 ? 25.200 6.033 -14.508 1.00 98.19 1038 VAL A C 1
ATOM 8407 O O . VAL A 1 1038 ? 24.477 7.024 -14.595 1.00 98.19 1038 VAL A O 1
ATOM 8410 N N . PHE A 1 1039 ? 25.757 5.698 -13.347 1.00 98.50 1039 PHE A N 1
ATOM 8411 C CA . PHE A 1 1039 ? 25.494 6.426 -12.110 1.00 98.50 1039 PHE A CA 1
ATOM 8412 C C . PHE A 1 1039 ? 26.450 7.591 -11.880 1.00 98.50 1039 PHE A C 1
ATOM 8414 O O . PHE A 1 1039 ? 26.082 8.508 -11.153 1.00 98.50 1039 PHE A O 1
ATOM 8421 N N . GLU A 1 1040 ? 27.608 7.613 -12.534 1.00 98.19 1040 GLU A N 1
ATOM 8422 C CA . GLU A 1 1040 ? 28.600 8.686 -12.421 1.00 98.19 1040 GLU A CA 1
ATOM 8423 C C . GLU A 1 1040 ? 28.144 9.990 -13.114 1.00 98.19 1040 GLU A C 1
ATOM 8425 O O . GLU A 1 1040 ? 27.162 9.988 -13.882 1.00 98.19 1040 GLU A O 1
ATOM 8430 N N . PRO A 1 1041 ? 28.815 11.130 -12.846 1.00 98.00 1041 PRO A N 1
ATOM 8431 C CA . PRO A 1 1041 ? 28.718 12.307 -13.702 1.00 98.00 1041 PRO A CA 1
ATOM 8432 C C . PRO A 1 1041 ? 29.049 11.934 -15.151 1.00 98.00 1041 PRO A C 1
ATOM 8434 O O . PRO A 1 1041 ? 29.990 11.185 -15.413 1.00 98.00 1041 PRO A O 1
ATOM 8437 N N . VAL A 1 1042 ? 28.262 12.433 -16.105 1.00 98.06 1042 VAL A N 1
ATOM 8438 C CA . VAL A 1 1042 ? 28.413 12.031 -17.510 1.00 98.06 1042 VAL A CA 1
ATOM 8439 C C . VAL A 1 1042 ? 29.656 12.689 -18.107 1.00 98.06 1042 VAL A C 1
ATOM 8441 O O . VAL A 1 1042 ? 29.806 13.909 -18.054 1.00 98.06 1042 VAL A O 1
ATOM 8444 N N . GLU A 1 1043 ? 30.533 11.886 -18.711 1.00 96.25 1043 GLU A N 1
ATOM 8445 C CA . GLU A 1 1043 ? 31.739 12.385 -19.371 1.00 96.25 1043 GLU A CA 1
ATOM 8446 C C . GLU A 1 1043 ? 31.388 13.360 -20.508 1.00 96.25 1043 GLU A C 1
ATOM 8448 O O . GLU A 1 1043 ? 30.585 13.064 -21.403 1.00 96.25 1043 GLU A O 1
ATOM 8453 N N . ARG A 1 1044 ? 32.004 14.547 -20.473 1.00 97.00 1044 ARG A N 1
ATOM 8454 C CA . ARG A 1 1044 ? 31.746 15.611 -21.445 1.00 97.00 1044 ARG A CA 1
ATOM 8455 C C . ARG A 1 1044 ? 32.414 15.283 -22.774 1.00 97.00 1044 ARG A C 1
ATOM 8457 O O . ARG A 1 1044 ? 33.630 15.159 -22.859 1.00 97.00 1044 ARG A O 1
ATOM 8464 N N . SER A 1 1045 ? 31.615 15.213 -23.828 1.00 94.06 1045 SER A N 1
ATOM 8465 C CA . SER A 1 1045 ? 32.077 14.933 -25.190 1.00 94.06 1045 SER A CA 1
ATOM 8466 C C . SER A 1 1045 ? 31.238 15.696 -26.219 1.00 94.06 1045 SER A C 1
ATOM 8468 O O . SER A 1 1045 ? 30.209 16.279 -25.887 1.00 94.06 1045 SER A O 1
ATOM 8470 N N . SER A 1 1046 ? 31.679 15.727 -27.477 1.00 92.56 1046 SER A N 1
ATOM 8471 C CA . SER A 1 1046 ? 30.858 16.210 -28.597 1.00 92.56 1046 SER A CA 1
ATOM 8472 C C . SER A 1 1046 ? 30.566 15.046 -29.535 1.00 92.56 1046 SER A C 1
ATOM 8474 O O . SER A 1 1046 ? 31.467 14.257 -29.831 1.00 92.56 1046 SER A O 1
ATOM 8476 N N . SER A 1 1047 ? 29.315 14.914 -29.978 1.00 91.44 1047 SER A N 1
ATOM 8477 C CA . SER A 1 1047 ? 28.937 13.901 -30.964 1.00 91.44 1047 SER A CA 1
ATOM 8478 C C . SER A 1 1047 ? 29.042 14.477 -32.373 1.00 91.44 1047 SER A C 1
ATOM 8480 O O . SER A 1 1047 ? 28.644 15.613 -32.623 1.00 91.44 1047 SER A O 1
ATOM 8482 N N . LYS A 1 1048 ? 29.588 13.684 -33.300 1.00 87.06 1048 LYS A N 1
ATOM 8483 C CA . LYS A 1 1048 ? 29.572 13.982 -34.743 1.00 87.06 1048 LYS A CA 1
ATOM 8484 C C . LYS A 1 1048 ? 28.407 13.301 -35.463 1.00 87.06 1048 LYS A C 1
ATOM 8486 O O . LYS A 1 1048 ? 28.160 13.601 -36.629 1.00 87.06 1048 LYS A O 1
ATOM 8491 N N . GLU A 1 1049 ? 27.731 12.369 -34.799 1.00 89.62 1049 GLU A N 1
ATOM 8492 C CA . GLU A 1 1049 ? 26.546 11.706 -35.335 1.00 89.62 1049 GLU A CA 1
ATOM 8493 C C . GLU A 1 1049 ? 25.354 12.661 -35.263 1.00 89.62 1049 GLU A C 1
ATOM 8495 O O . GLU A 1 1049 ? 25.277 13.496 -34.369 1.00 89.62 1049 GLU A O 1
ATOM 8500 N N . ALA A 1 1050 ? 24.422 12.568 -36.208 1.00 89.75 1050 ALA A N 1
ATOM 8501 C CA . ALA A 1 1050 ? 23.189 13.342 -36.128 1.00 89.75 1050 ALA A CA 1
ATOM 8502 C C . ALA A 1 1050 ? 22.223 12.694 -35.126 1.00 89.75 1050 ALA A C 1
ATOM 8504 O O . ALA A 1 1050 ? 22.140 11.468 -35.047 1.00 89.75 1050 ALA A O 1
ATOM 8505 N N . LEU A 1 1051 ? 21.437 13.509 -34.416 1.00 92.12 1051 LEU A N 1
ATOM 8506 C CA . LEU A 1 1051 ? 20.316 12.996 -33.628 1.00 92.12 1051 LEU A CA 1
ATOM 8507 C C . LEU A 1 1051 ? 19.355 12.183 -34.503 1.00 92.12 1051 LEU A C 1
ATOM 8509 O O . LEU A 1 1051 ? 19.106 12.515 -35.667 1.00 92.12 1051 LEU A O 1
ATOM 8513 N N . CYS A 1 1052 ? 18.773 11.147 -33.898 1.00 92.31 1052 CYS A N 1
ATOM 8514 C CA . CYS A 1 1052 ? 17.722 10.354 -34.519 1.00 92.31 1052 CYS A CA 1
ATOM 8515 C C . CYS A 1 1052 ? 16.585 11.278 -34.990 1.00 92.31 1052 CYS A C 1
ATOM 8517 O O . CYS A 1 1052 ? 16.160 12.184 -34.269 1.00 92.31 1052 CYS A O 1
ATOM 8519 N N . LYS A 1 1053 ? 16.102 11.081 -36.218 1.00 90.94 1053 LYS A N 1
ATOM 8520 C CA . LYS A 1 1053 ? 14.957 11.834 -36.746 1.00 90.94 1053 LYS A CA 1
ATOM 8521 C C . LYS A 1 1053 ? 13.666 11.130 -36.356 1.00 90.94 1053 LYS A C 1
ATOM 8523 O O . LYS A 1 1053 ? 13.628 9.902 -36.323 1.00 90.94 1053 LYS A O 1
ATOM 8528 N N . GLU A 1 1054 ? 12.613 11.903 -36.096 1.00 90.56 1054 GLU A N 1
ATOM 8529 C CA . GLU A 1 1054 ? 11.295 11.305 -35.894 1.00 90.56 1054 GLU A CA 1
ATOM 8530 C C . GLU A 1 1054 ? 10.841 10.632 -37.203 1.00 90.56 1054 GLU A C 1
ATOM 8532 O O . GLU A 1 1054 ? 10.948 11.249 -38.272 1.00 90.56 1054 GLU A O 1
ATOM 8537 N N . PRO A 1 1055 ? 10.381 9.371 -37.158 1.00 89.31 1055 PRO A N 1
ATOM 8538 C CA . PRO A 1 1055 ? 9.855 8.706 -38.338 1.00 89.31 1055 PRO A CA 1
ATOM 8539 C C . PRO A 1 1055 ? 8.596 9.397 -38.879 1.00 89.31 1055 PRO A C 1
ATOM 8541 O O . PRO A 1 1055 ? 7.820 9.997 -38.136 1.00 89.31 1055 PRO A O 1
ATOM 8544 N N . GLN A 1 1056 ? 8.354 9.283 -40.187 1.00 91.31 1056 GLN A N 1
ATOM 8545 C CA . GLN A 1 1056 ? 7.123 9.789 -40.798 1.00 91.31 1056 GLN A CA 1
ATOM 8546 C C . GLN A 1 1056 ? 6.002 8.756 -40.666 1.00 91.31 1056 GLN A C 1
ATOM 8548 O O . GLN A 1 1056 ? 5.875 7.847 -41.492 1.00 91.31 1056 GLN A O 1
ATOM 8553 N N . TYR A 1 1057 ? 5.187 8.904 -39.624 1.00 94.00 1057 TYR A N 1
ATOM 8554 C CA . TYR A 1 1057 ? 4.034 8.037 -39.394 1.00 94.00 1057 TYR A CA 1
ATOM 8555 C C . TYR A 1 1057 ? 2.858 8.404 -40.305 1.00 94.00 1057 TYR A C 1
ATOM 8557 O O . TYR A 1 1057 ? 2.494 9.569 -40.455 1.00 94.00 1057 TYR A O 1
ATOM 8565 N N . ILE A 1 1058 ? 2.243 7.377 -40.883 1.00 95.50 1058 ILE A N 1
ATOM 8566 C CA . ILE A 1 1058 ? 0.931 7.425 -41.533 1.00 95.50 1058 ILE A CA 1
ATOM 8567 C C . ILE A 1 1058 ? -0.159 7.212 -40.479 1.00 95.50 1058 ILE A C 1
ATOM 8569 O O . ILE A 1 1058 ? -1.153 7.931 -40.456 1.00 95.50 1058 ILE A O 1
ATOM 8573 N N . ALA A 1 1059 ? 0.037 6.229 -39.596 1.00 95.94 1059 ALA A N 1
ATOM 8574 C CA . ALA A 1 1059 ? -0.876 5.921 -38.504 1.00 95.94 1059 ALA A CA 1
ATOM 8575 C C . ALA A 1 1059 ? -0.130 5.275 -37.330 1.00 95.94 1059 ALA A C 1
ATOM 8577 O O . ALA A 1 1059 ? 0.808 4.502 -37.534 1.00 95.94 1059 ALA A O 1
ATOM 8578 N N . CYS A 1 1060 ? -0.589 5.557 -36.111 1.00 96.12 1060 CYS A N 1
ATOM 8579 C CA . CYS A 1 1060 ? -0.106 4.936 -34.883 1.00 96.12 1060 CYS A CA 1
ATOM 8580 C C . CYS A 1 1060 ? -1.299 4.358 -34.125 1.00 96.12 1060 CYS A C 1
ATOM 8582 O O . CYS A 1 1060 ? -2.240 5.087 -33.819 1.00 96.12 1060 CYS A O 1
ATOM 8584 N N . PHE A 1 1061 ? -1.247 3.066 -33.823 1.00 97.12 1061 PHE A N 1
ATOM 8585 C CA . PHE A 1 1061 ? -2.274 2.363 -33.069 1.00 97.12 1061 PHE A CA 1
ATOM 8586 C C . PHE A 1 1061 ? -1.673 1.761 -31.806 1.00 97.12 1061 PHE A C 1
ATOM 8588 O O . PHE A 1 1061 ? -0.611 1.138 -31.853 1.00 97.12 1061 PHE A O 1
ATOM 8595 N N . SER A 1 1062 ? -2.390 1.887 -30.698 1.00 95.69 1062 SER A N 1
ATOM 8596 C CA . SER A 1 1062 ? -2.272 0.954 -29.585 1.00 95.69 1062 SER A CA 1
ATOM 8597 C C . SER A 1 1062 ? -3.040 -0.331 -29.898 1.00 95.69 1062 SER A C 1
ATOM 8599 O O . SER A 1 1062 ? -3.943 -0.343 -30.740 1.00 95.69 1062 SER A O 1
ATOM 8601 N N . GLY A 1 1063 ? -2.734 -1.417 -29.190 1.00 92.50 1063 GLY A N 1
ATOM 8602 C CA . GLY A 1 1063 ? -3.464 -2.677 -29.312 1.00 92.50 1063 GLY A CA 1
ATOM 8603 C C . GLY A 1 1063 ? -4.979 -2.497 -29.144 1.00 92.50 1063 GLY A C 1
ATOM 8604 O O . GLY A 1 1063 ? -5.766 -3.042 -29.921 1.00 92.50 1063 GLY A O 1
ATOM 8605 N N . ALA A 1 1064 ? -5.391 -1.653 -28.194 1.00 93.31 1064 ALA A N 1
ATOM 8606 C CA . ALA A 1 1064 ? -6.794 -1.366 -27.901 1.00 93.31 1064 ALA A CA 1
ATOM 8607 C C . ALA A 1 1064 ? -7.530 -0.526 -28.968 1.00 93.31 1064 ALA A C 1
ATOM 8609 O O . ALA A 1 1064 ? -8.759 -0.468 -28.931 1.00 93.31 1064 ALA A O 1
ATOM 8610 N N . ASP A 1 1065 ? -6.835 0.093 -29.931 1.00 94.50 1065 ASP A N 1
ATOM 8611 C CA . ASP A 1 1065 ? -7.476 0.900 -30.987 1.00 94.50 1065 ASP A CA 1
ATOM 8612 C C . ASP A 1 1065 ? -8.141 0.054 -32.090 1.00 94.50 1065 ASP A C 1
ATOM 8614 O O . ASP A 1 1065 ? -8.786 0.594 -32.998 1.00 94.50 1065 ASP A O 1
ATOM 8618 N N . SER A 1 1066 ? -8.019 -1.276 -32.007 1.00 88.44 1066 SER A N 1
ATOM 8619 C CA . SER A 1 1066 ? -8.672 -2.214 -32.919 1.00 88.44 1066 SER A CA 1
ATOM 8620 C C . SER A 1 1066 ? -10.187 -1.987 -32.975 1.00 88.44 1066 SER A C 1
ATOM 8622 O O . SER A 1 1066 ? -10.881 -1.985 -31.957 1.00 88.44 1066 SER A O 1
ATOM 8624 N N . LYS A 1 1067 ? -10.731 -1.844 -34.189 1.00 77.19 1067 LYS A N 1
ATOM 8625 C CA . LYS A 1 1067 ? -12.169 -1.601 -34.415 1.00 77.19 1067 LYS A CA 1
ATOM 8626 C C . LYS A 1 1067 ? -13.006 -2.876 -34.386 1.00 77.19 1067 LYS A C 1
ATOM 8628 O O . LYS A 1 1067 ? -14.229 -2.806 -34.269 1.00 77.19 1067 LYS A O 1
ATOM 8633 N N . GLN A 1 1068 ? -12.369 -4.033 -34.563 1.00 77.06 1068 GLN A N 1
ATOM 8634 C CA . GLN A 1 1068 ? -13.026 -5.332 -34.696 1.00 77.06 1068 GLN A CA 1
ATOM 8635 C C . GLN A 1 1068 ? -12.109 -6.445 -34.184 1.00 77.06 1068 GLN A C 1
ATOM 8637 O O . GLN A 1 1068 ? -10.942 -6.513 -34.562 1.00 77.06 1068 GLN A O 1
ATOM 8642 N N . GLY A 1 1069 ? -12.652 -7.358 -33.382 1.00 74.94 1069 GLY A N 1
ATOM 8643 C CA . GLY A 1 1069 ? -11.929 -8.519 -32.861 1.00 74.94 1069 GLY A CA 1
ATOM 8644 C C . GLY A 1 1069 ? -12.371 -8.890 -31.447 1.00 74.94 1069 GLY A C 1
ATOM 8645 O O . GLY A 1 1069 ? -13.168 -8.185 -30.838 1.00 74.94 1069 GLY A O 1
ATOM 8646 N N . SER A 1 1070 ? -11.860 -10.013 -30.938 1.00 81.88 1070 SER A N 1
ATOM 8647 C CA . SER A 1 1070 ? -12.064 -10.464 -29.555 1.00 81.88 1070 SER A CA 1
ATOM 8648 C C . SER A 1 1070 ? -10.718 -10.446 -28.843 1.00 81.88 1070 SER A C 1
ATOM 8650 O O . SER A 1 1070 ? -9.873 -11.297 -29.121 1.00 81.88 1070 SER A O 1
ATOM 8652 N N . PHE A 1 1071 ? -10.531 -9.493 -27.937 1.00 91.38 1071 PHE A N 1
ATOM 8653 C CA . PHE A 1 1071 ? -9.309 -9.324 -27.156 1.00 91.38 1071 PHE A CA 1
ATOM 8654 C C . PHE A 1 1071 ? -9.629 -8.909 -25.721 1.00 91.38 1071 PHE A C 1
ATOM 8656 O O . PHE A 1 1071 ? -10.716 -8.408 -25.436 1.00 91.38 1071 PHE A O 1
ATOM 8663 N N . GLU A 1 1072 ? -8.669 -9.132 -24.833 1.00 91.94 1072 GLU A N 1
ATOM 8664 C CA . GLU A 1 1072 ? -8.723 -8.749 -23.425 1.00 91.94 1072 GLU A CA 1
ATOM 8665 C C . GLU A 1 1072 ? -7.710 -7.622 -23.187 1.00 91.94 1072 GLU A C 1
ATOM 8667 O O . GLU A 1 1072 ? -6.573 -7.693 -23.656 1.00 91.94 1072 GLU A O 1
ATOM 8672 N N . SER A 1 1073 ? -8.120 -6.564 -22.485 1.00 92.69 1073 SER A N 1
ATOM 8673 C CA . SER A 1 1073 ? -7.225 -5.455 -22.138 1.00 92.69 1073 SER A CA 1
ATOM 8674 C C . SER A 1 1073 ? -6.278 -5.870 -21.014 1.00 92.69 1073 SER A C 1
ATOM 8676 O O . SER A 1 1073 ? -6.725 -6.391 -19.993 1.00 92.69 1073 SER A O 1
ATOM 8678 N N . CYS A 1 1074 ? -4.987 -5.572 -21.154 1.00 95.00 1074 CYS A N 1
ATOM 8679 C CA . CYS A 1 1074 ? -4.011 -5.702 -20.076 1.00 95.00 1074 CYS A CA 1
ATOM 8680 C C . CYS A 1 1074 ? -3.896 -4.354 -19.349 1.00 95.00 1074 CYS A C 1
ATOM 8682 O O . CYS A 1 1074 ? -3.112 -3.496 -19.746 1.00 95.00 1074 CYS A O 1
ATOM 8684 N N . GLU A 1 1075 ? -4.728 -4.141 -18.325 1.00 94.00 1075 GLU A N 1
ATOM 8685 C CA . GLU A 1 1075 ? -4.817 -2.871 -17.586 1.00 94.00 1075 GLU A CA 1
ATOM 8686 C C . GLU A 1 1075 ? -3.435 -2.337 -17.163 1.00 94.00 1075 GLU A C 1
ATOM 8688 O O . GLU A 1 1075 ? -2.706 -2.995 -16.424 1.00 94.00 1075 GLU A O 1
ATOM 8693 N N . GLY A 1 1076 ? -3.082 -1.126 -17.611 1.00 94.75 1076 GLY A N 1
ATOM 8694 C CA . GLY A 1 1076 ? -1.835 -0.462 -17.216 1.00 94.75 1076 GLY A CA 1
ATOM 8695 C C . GLY A 1 1076 ? -0.572 -0.965 -17.925 1.00 94.75 1076 GLY A C 1
ATOM 8696 O O . GLY A 1 1076 ? 0.504 -0.430 -17.673 1.00 94.75 1076 GLY A O 1
ATOM 8697 N N . LEU A 1 1077 ? -0.663 -1.981 -18.792 1.00 97.62 1077 LEU A N 1
ATOM 8698 C CA . LEU A 1 1077 ? 0.495 -2.572 -19.466 1.00 97.62 1077 LEU A CA 1
ATOM 8699 C C . LEU A 1 1077 ? 0.753 -1.919 -20.830 1.00 97.62 1077 LEU A C 1
ATOM 8701 O O . LEU A 1 1077 ? -0.182 -1.586 -21.561 1.00 97.62 1077 LEU A O 1
ATOM 8705 N N . GLY A 1 1078 ? 2.031 -1.799 -21.190 1.00 97.12 1078 GLY A N 1
ATOM 8706 C CA . GLY A 1 1078 ? 2.468 -1.246 -22.469 1.00 97.12 1078 GLY A CA 1
ATOM 8707 C C . GLY A 1 1078 ? 2.816 0.237 -22.407 1.00 97.12 1078 GLY A C 1
ATOM 8708 O O . GLY A 1 1078 ? 2.568 0.925 -21.415 1.00 97.12 1078 GLY A O 1
ATOM 8709 N N . TYR A 1 1079 ? 3.405 0.747 -23.485 1.00 97.62 1079 TYR A N 1
ATOM 8710 C CA . TYR A 1 1079 ? 3.920 2.118 -23.548 1.00 97.62 1079 TYR A CA 1
ATOM 8711 C C . TYR A 1 1079 ? 2.815 3.175 -23.429 1.00 97.62 1079 TYR A C 1
ATOM 8713 O O . TYR A 1 1079 ? 3.091 4.301 -23.023 1.00 97.62 1079 TYR A O 1
ATOM 8721 N N . GLU A 1 1080 ? 1.573 2.815 -23.748 1.00 96.00 1080 GLU A N 1
ATOM 8722 C CA . GLU A 1 1080 ? 0.387 3.673 -23.644 1.00 96.00 1080 GLU A CA 1
ATOM 8723 C C . GLU A 1 1080 ? -0.674 3.104 -22.687 1.00 96.00 1080 GLU A C 1
ATOM 8725 O O . GLU A 1 1080 ? -1.817 3.549 -22.720 1.00 96.00 1080 GLU A O 1
ATOM 8730 N N . GLU A 1 1081 ? -0.313 2.118 -21.850 1.00 96.25 1081 GLU A N 1
ATOM 8731 C CA . GLU A 1 1081 ? -1.227 1.412 -20.929 1.00 96.25 1081 GLU A CA 1
ATOM 8732 C C . GLU A 1 1081 ? -2.409 0.699 -21.624 1.00 96.25 1081 GLU A C 1
ATOM 8734 O O . GLU A 1 1081 ? -3.466 0.481 -21.025 1.00 96.25 1081 GLU A O 1
ATOM 8739 N N . LYS A 1 1082 ? -2.240 0.366 -22.909 1.00 96.50 1082 LYS A N 1
ATOM 8740 C CA . LYS A 1 1082 ? -3.283 -0.135 -23.819 1.00 96.50 1082 LYS A CA 1
ATOM 8741 C C . LYS A 1 1082 ? -2.893 -1.434 -24.531 1.00 96.50 1082 LYS A C 1
ATOM 8743 O O . LYS A 1 1082 ? -3.437 -1.743 -25.596 1.00 96.50 1082 LYS A O 1
ATOM 8748 N N . ALA A 1 1083 ? -1.961 -2.194 -23.960 1.00 97.50 1083 ALA A N 1
ATOM 8749 C CA . ALA A 1 1083 ? -1.629 -3.510 -24.479 1.00 97.50 1083 ALA A CA 1
ATOM 8750 C C . ALA A 1 1083 ? -2.840 -4.455 -24.390 1.00 97.50 1083 ALA A C 1
ATOM 8752 O O . ALA A 1 1083 ? -3.639 -4.394 -23.449 1.00 97.50 1083 ALA A O 1
ATOM 8753 N N . ILE A 1 1084 ? -2.973 -5.345 -25.372 1.00 96.06 1084 ILE A N 1
ATOM 8754 C CA . ILE A 1 1084 ? -4.062 -6.320 -25.440 1.00 96.06 1084 ILE A CA 1
ATOM 8755 C C . ILE A 1 1084 ? -3.524 -7.740 -25.566 1.00 96.06 1084 ILE A C 1
ATOM 8757 O O . ILE A 1 1084 ? -2.564 -8.007 -26.291 1.00 96.06 1084 ILE A O 1
ATOM 8761 N N . LYS A 1 1085 ? -4.206 -8.675 -24.910 1.00 93.25 1085 LYS A N 1
ATOM 8762 C CA . LYS A 1 1085 ? -4.021 -10.111 -25.104 1.00 93.25 1085 LYS A CA 1
ATOM 8763 C C . LYS A 1 1085 ? -5.074 -10.607 -26.087 1.00 93.25 1085 LYS A C 1
ATOM 8765 O O . LYS A 1 1085 ? -6.273 -10.385 -25.903 1.00 93.25 1085 LYS A O 1
ATOM 8770 N N . THR A 1 1086 ? -4.637 -11.293 -27.136 1.00 88.38 1086 THR A N 1
ATOM 8771 C CA . THR A 1 1086 ? -5.535 -11.938 -28.105 1.00 88.38 1086 THR A CA 1
ATOM 8772 C C . THR A 1 1086 ? -5.413 -13.449 -27.998 1.00 88.38 1086 THR A C 1
ATOM 8774 O O . THR A 1 1086 ? -4.327 -13.981 -27.797 1.00 88.38 1086 THR A O 1
ATOM 8777 N N . LYS A 1 1087 ? -6.543 -14.156 -28.103 1.00 87.56 1087 LYS A N 1
ATOM 8778 C CA . LYS A 1 1087 ? -6.541 -15.626 -28.123 1.00 87.56 1087 LYS A CA 1
ATOM 8779 C C . LYS A 1 1087 ? -6.004 -16.119 -29.460 1.00 87.56 1087 LYS A C 1
ATOM 8781 O O . LYS A 1 1087 ? -6.305 -15.516 -30.497 1.00 87.56 1087 LYS A O 1
ATOM 8786 N N . LYS A 1 1088 ? -5.305 -17.253 -29.451 1.00 91.00 1088 LYS A N 1
ATOM 8787 C CA . LYS A 1 1088 ? -4.813 -17.908 -30.666 1.00 91.00 1088 LYS A CA 1
ATOM 8788 C C . LYS A 1 1088 ? -5.904 -18.002 -31.738 1.00 91.00 1088 LYS A C 1
ATOM 8790 O O . LYS A 1 1088 ? -7.033 -18.429 -31.481 1.00 91.00 1088 LYS A O 1
ATOM 8795 N N . GLY A 1 1089 ? -5.579 -17.581 -32.959 1.00 91.69 1089 GLY A N 1
ATOM 8796 C CA . GLY A 1 1089 ? -6.493 -17.624 -34.101 1.00 91.69 1089 GLY A CA 1
ATOM 8797 C C . GLY A 1 1089 ? -7.550 -16.509 -34.149 1.00 91.69 1089 GLY A C 1
ATOM 8798 O O . GLY A 1 1089 ? -8.353 -16.476 -35.087 1.00 91.69 1089 GLY A O 1
ATOM 8799 N N . LYS A 1 1090 ? -7.595 -15.590 -33.173 1.00 92.00 1090 LYS A N 1
ATOM 8800 C CA . LYS A 1 1090 ? -8.549 -14.468 -33.152 1.00 92.00 1090 LYS A CA 1
ATOM 8801 C C . LYS A 1 1090 ? -7.907 -13.195 -33.698 1.00 92.00 1090 LYS A C 1
ATOM 8803 O O . LYS A 1 1090 ? -6.966 -12.661 -33.131 1.00 92.00 1090 LYS A O 1
ATOM 8808 N N . LYS A 1 1091 ? -8.458 -12.707 -34.811 1.00 91.88 1091 LYS A N 1
ATOM 8809 C CA . LYS A 1 1091 ? -7.964 -11.532 -35.538 1.00 91.88 1091 LYS A CA 1
ATOM 8810 C C . LYS A 1 1091 ? -8.366 -10.227 -34.852 1.00 91.88 1091 LYS A C 1
ATOM 8812 O O . LYS A 1 1091 ? -9.498 -10.116 -34.376 1.00 91.88 1091 LYS A O 1
ATOM 8817 N N . VAL A 1 1092 ? -7.487 -9.232 -34.919 1.00 94.12 1092 VAL A N 1
ATOM 8818 C CA . VAL A 1 1092 ? -7.788 -7.820 -34.627 1.00 94.12 1092 VAL A CA 1
ATOM 8819 C C . VAL A 1 1092 ? -7.463 -6.951 -35.841 1.00 94.12 1092 VAL A C 1
ATOM 8821 O O . VAL A 1 1092 ? -6.609 -7.322 -36.651 1.00 94.12 1092 VAL A O 1
ATOM 8824 N N . ARG A 1 1093 ? -8.200 -5.849 -36.025 1.00 94.81 1093 ARG A N 1
ATOM 8825 C CA . ARG A 1 1093 ? -8.176 -5.046 -37.257 1.00 94.81 1093 ARG A CA 1
ATOM 8826 C C . ARG A 1 1093 ? -8.033 -3.558 -36.982 1.00 94.81 1093 ARG A C 1
ATOM 8828 O O . ARG A 1 1093 ? -8.737 -3.009 -36.135 1.00 94.81 1093 ARG A O 1
ATOM 8835 N N . PHE A 1 1094 ? -7.194 -2.917 -37.784 1.00 95.38 1094 PHE A N 1
ATOM 8836 C CA . PHE A 1 1094 ? -6.870 -1.500 -37.710 1.00 95.38 1094 PHE A CA 1
ATOM 8837 C C . PHE A 1 1094 ? -7.086 -0.870 -39.084 1.00 95.38 1094 PHE A C 1
ATOM 8839 O O . PHE A 1 1094 ? -6.531 -1.339 -40.078 1.00 95.38 1094 PHE A O 1
ATOM 8846 N N . ASP A 1 1095 ? -7.901 0.178 -39.133 1.00 95.00 1095 ASP A N 1
ATOM 8847 C CA . ASP A 1 1095 ? -8.220 0.892 -40.368 1.00 95.00 1095 ASP A CA 1
ATOM 8848 C C . ASP A 1 1095 ? -7.443 2.212 -40.407 1.00 95.00 1095 ASP A C 1
ATOM 8850 O O . ASP A 1 1095 ? -7.443 2.957 -39.425 1.00 95.00 1095 ASP A O 1
ATOM 8854 N N . PHE A 1 1096 ? -6.805 2.520 -41.538 1.00 95.06 1096 PHE A N 1
ATOM 8855 C CA . PHE A 1 1096 ? -6.090 3.783 -41.747 1.00 95.06 1096 PHE A CA 1
ATOM 8856 C C . PHE A 1 1096 ? -6.300 4.338 -43.159 1.00 95.06 1096 PHE A C 1
ATOM 8858 O O . PHE A 1 1096 ? -6.727 3.626 -44.074 1.00 95.06 1096 PHE A O 1
ATOM 8865 N N . GLU A 1 1097 ? -6.002 5.627 -43.327 1.00 94.38 1097 GLU A N 1
ATOM 8866 C CA . GLU A 1 1097 ? -6.018 6.302 -44.625 1.00 94.38 1097 GLU A CA 1
ATOM 8867 C C . GLU A 1 1097 ? -4.618 6.797 -44.995 1.00 94.38 1097 GLU A C 1
ATOM 8869 O O . GLU A 1 1097 ? -3.887 7.286 -44.133 1.00 94.38 1097 GLU A O 1
ATOM 8874 N N . CYS A 1 1098 ? -4.248 6.698 -46.272 1.00 92.06 1098 CYS A N 1
ATOM 8875 C CA . CYS A 1 1098 ? -3.030 7.308 -46.800 1.00 92.06 1098 CYS A CA 1
ATOM 8876 C C . CYS A 1 1098 ? -3.170 7.673 -48.284 1.00 92.06 1098 CYS A C 1
ATOM 8878 O O . CYS A 1 1098 ? -4.052 7.169 -48.981 1.00 92.06 1098 CYS A O 1
ATOM 8880 N N . ASP A 1 1099 ? -2.306 8.570 -48.760 1.00 86.44 1099 ASP A N 1
ATOM 8881 C CA . ASP A 1 1099 ? -2.204 8.898 -50.185 1.00 86.44 1099 ASP A CA 1
ATOM 8882 C C . ASP A 1 1099 ? -1.562 7.744 -50.974 1.00 86.44 1099 ASP A C 1
ATOM 8884 O O . ASP A 1 1099 ? -0.943 6.851 -50.393 1.00 86.44 1099 ASP A O 1
ATOM 8888 N N . ALA A 1 1100 ? -1.695 7.766 -52.304 1.00 83.81 1100 ALA A N 1
ATOM 8889 C CA . ALA A 1 1100 ? -1.096 6.750 -53.165 1.00 83.81 1100 ALA A CA 1
ATOM 8890 C C . ALA A 1 1100 ? 0.436 6.734 -53.017 1.00 83.81 1100 ALA A C 1
ATOM 8892 O O . ALA A 1 1100 ? 1.099 7.761 -53.171 1.00 83.81 1100 ALA A O 1
ATOM 8893 N N . MET A 1 1101 ? 0.986 5.559 -52.726 1.00 88.88 1101 MET A N 1
ATOM 8894 C CA . MET A 1 1101 ? 2.419 5.289 -52.598 1.00 88.88 1101 MET A CA 1
ATOM 8895 C C . MET A 1 1101 ? 2.672 3.813 -52.912 1.00 88.88 1101 MET A C 1
ATOM 8897 O O . MET A 1 1101 ? 1.731 3.034 -52.881 1.00 88.88 1101 MET A O 1
ATOM 8901 N N . ASP A 1 1102 ? 3.911 3.412 -53.195 1.00 89.50 1102 ASP A N 1
ATOM 8902 C CA . ASP A 1 1102 ? 4.187 2.030 -53.623 1.00 89.50 1102 ASP A CA 1
ATOM 8903 C C . ASP A 1 1102 ? 4.127 1.018 -52.465 1.00 89.50 1102 ASP A C 1
ATOM 8905 O O . ASP A 1 1102 ? 3.740 -0.140 -52.637 1.00 89.50 1102 ASP A O 1
ATOM 8909 N N . SER A 1 1103 ? 4.543 1.431 -51.264 1.00 92.75 1103 SER A N 1
ATOM 8910 C CA . SER A 1 1103 ? 4.623 0.560 -50.087 1.00 92.75 1103 SER A CA 1
ATOM 8911 C C . SER A 1 1103 ? 4.634 1.341 -48.774 1.00 92.75 1103 SER A C 1
ATOM 8913 O O . SER A 1 1103 ? 4.935 2.533 -48.745 1.00 92.75 1103 SER A O 1
ATOM 8915 N N . VAL A 1 1104 ? 4.337 0.636 -47.684 1.00 94.38 1104 VAL A N 1
ATOM 8916 C CA . VAL A 1 1104 ? 4.451 1.116 -46.301 1.00 94.38 1104 VAL A CA 1
ATOM 8917 C C . VAL A 1 1104 ? 5.308 0.167 -45.473 1.00 94.38 1104 VAL A C 1
ATOM 8919 O O . VAL A 1 1104 ? 5.350 -1.037 -45.739 1.00 94.38 1104 VAL A O 1
ATOM 8922 N N . VAL A 1 1105 ? 5.946 0.691 -44.427 1.00 96.06 1105 VAL A N 1
ATOM 8923 C CA . VAL A 1 1105 ? 6.573 -0.125 -43.381 1.00 96.06 1105 VAL A CA 1
ATOM 8924 C C . VAL A 1 1105 ? 5.577 -0.292 -42.240 1.00 96.06 1105 VAL A C 1
ATOM 8926 O O . VAL A 1 1105 ? 5.100 0.689 -41.676 1.00 96.06 1105 VAL A O 1
ATOM 8929 N N . VAL A 1 1106 ? 5.272 -1.534 -41.879 1.00 96.56 1106 VAL A N 1
ATOM 8930 C CA . VAL A 1 1106 ? 4.471 -1.877 -40.700 1.00 96.56 1106 VAL A CA 1
ATOM 8931 C C . VAL A 1 1106 ? 5.418 -2.313 -39.590 1.00 96.56 1106 VAL A C 1
ATOM 8933 O O . VAL A 1 1106 ? 6.081 -3.344 -39.710 1.00 96.56 1106 VAL A O 1
ATOM 8936 N N . GLU A 1 1107 ? 5.489 -1.529 -38.518 1.00 97.38 1107 GLU A N 1
ATOM 8937 C CA . GLU A 1 1107 ? 6.216 -1.864 -37.296 1.00 97.38 1107 GLU A CA 1
ATOM 8938 C C . GLU A 1 1107 ? 5.242 -2.375 -36.233 1.00 97.38 1107 GLU A C 1
ATOM 8940 O O . GLU A 1 1107 ? 4.267 -1.708 -35.894 1.00 97.38 1107 GLU A O 1
ATOM 8945 N N . ILE A 1 1108 ? 5.518 -3.558 -35.697 1.00 97.31 1108 ILE A N 1
ATOM 8946 C CA . ILE A 1 1108 ? 4.703 -4.229 -34.687 1.00 97.31 1108 ILE A CA 1
ATOM 8947 C C . ILE A 1 1108 ? 5.532 -4.369 -33.431 1.00 97.31 1108 ILE A C 1
ATOM 8949 O O . ILE A 1 1108 ? 6.654 -4.880 -33.480 1.00 97.31 1108 ILE A O 1
ATOM 8953 N N . ARG A 1 1109 ? 4.970 -3.913 -32.317 1.00 97.81 1109 ARG A N 1
ATOM 8954 C CA . ARG A 1 1109 ? 5.598 -3.960 -31.005 1.00 97.81 1109 ARG A CA 1
ATOM 8955 C C . ARG A 1 1109 ? 4.776 -4.853 -30.096 1.00 97.81 1109 ARG A C 1
ATOM 8957 O O . ARG A 1 1109 ? 3.631 -4.541 -29.757 1.00 97.81 1109 ARG A O 1
ATOM 8964 N N . MET A 1 1110 ? 5.383 -5.969 -29.727 1.00 97.44 1110 MET A N 1
ATOM 8965 C CA . MET A 1 1110 ? 4.827 -6.949 -28.806 1.00 97.44 1110 MET A CA 1
ATOM 8966 C C . MET A 1 1110 ? 5.466 -6.762 -27.434 1.00 97.44 1110 MET A C 1
ATOM 8968 O O . MET A 1 1110 ? 6.637 -6.390 -27.342 1.00 97.44 1110 MET A O 1
ATOM 8972 N N . ILE A 1 1111 ? 4.741 -7.078 -26.365 1.00 97.69 1111 ILE A N 1
ATOM 8973 C CA . ILE A 1 1111 ? 5.389 -7.309 -25.069 1.00 97.69 1111 ILE A CA 1
ATOM 8974 C C . ILE A 1 1111 ? 6.280 -8.558 -25.227 1.00 97.69 1111 ILE A C 1
ATOM 8976 O O . ILE A 1 1111 ? 5.803 -9.558 -25.774 1.00 97.69 1111 ILE A O 1
ATOM 8980 N N . PRO A 1 1112 ? 7.558 -8.536 -24.802 1.00 96.50 1112 PRO A N 1
ATOM 8981 C CA . PRO A 1 1112 ? 8.528 -9.592 -25.088 1.00 96.50 1112 PRO A CA 1
ATOM 8982 C C . PRO A 1 1112 ? 8.365 -10.786 -24.136 1.00 96.50 1112 PRO A C 1
ATOM 8984 O O . PRO A 1 1112 ? 9.292 -11.183 -23.435 1.00 96.50 1112 PRO A O 1
ATOM 8987 N N . THR A 1 1113 ? 7.159 -11.351 -24.098 1.00 94.81 1113 THR A N 1
ATOM 8988 C CA . THR A 1 1113 ? 6.854 -12.584 -23.372 1.00 94.81 1113 THR A CA 1
ATOM 8989 C C . THR A 1 1113 ? 7.633 -13.770 -23.948 1.00 94.81 1113 THR A C 1
ATOM 8991 O O . THR A 1 1113 ? 8.075 -13.746 -25.098 1.00 94.81 1113 THR A O 1
ATOM 8994 N N . HIS A 1 1114 ? 7.788 -14.830 -23.151 1.00 93.62 1114 HIS A N 1
ATOM 8995 C CA . HIS A 1 1114 ? 8.204 -16.143 -23.655 1.00 93.62 1114 HIS A CA 1
ATOM 8996 C C . HIS A 1 1114 ? 6.973 -17.009 -23.937 1.00 93.62 1114 HIS A C 1
ATOM 8998 O O . HIS A 1 1114 ? 5.865 -16.717 -23.480 1.00 93.62 1114 HIS A O 1
ATOM 9004 N N . SER A 1 1115 ? 7.166 -18.066 -24.727 1.00 86.88 1115 SER A N 1
ATOM 9005 C CA . SER A 1 1115 ? 6.075 -18.939 -25.160 1.00 86.88 1115 SER A CA 1
ATOM 9006 C C . SER A 1 1115 ? 5.390 -19.632 -23.976 1.00 86.88 1115 SER A C 1
ATOM 9008 O O . SER A 1 1115 ? 6.058 -20.182 -23.100 1.00 86.88 1115 SER A O 1
ATOM 9010 N N . LEU A 1 1116 ? 4.050 -19.650 -23.964 1.00 85.12 1116 LEU A N 1
ATOM 9011 C CA . LEU A 1 1116 ? 3.280 -20.414 -22.970 1.00 85.12 1116 LEU A CA 1
ATOM 9012 C C . LEU A 1 1116 ? 3.311 -21.925 -23.244 1.00 85.12 1116 LEU A C 1
ATOM 9014 O O . LEU A 1 1116 ? 3.041 -22.719 -22.345 1.00 85.12 1116 LEU A O 1
ATOM 9018 N N . SER A 1 1117 ? 3.597 -22.327 -24.484 1.00 80.69 1117 SER A N 1
ATOM 9019 C CA . SER A 1 1117 ? 3.683 -23.729 -24.888 1.00 80.69 1117 SER A CA 1
ATOM 9020 C C . SER A 1 1117 ? 4.618 -23.891 -26.084 1.00 80.69 1117 SER A C 1
ATOM 9022 O O . SER A 1 1117 ? 4.385 -23.296 -27.137 1.00 80.69 1117 SER A O 1
ATOM 9024 N N . GLY A 1 1118 ? 5.623 -24.757 -25.960 1.00 82.31 1118 GLY A N 1
ATOM 9025 C CA . GLY A 1 1118 ? 6.643 -24.929 -26.994 1.00 82.31 1118 GLY A CA 1
ATOM 9026 C C . GLY A 1 1118 ? 7.661 -23.784 -27.002 1.00 82.31 1118 GLY A C 1
ATOM 9027 O O . GLY A 1 1118 ? 7.895 -23.149 -25.979 1.00 82.31 1118 GLY A O 1
ATOM 9028 N N . ASN A 1 1119 ? 8.288 -23.546 -28.159 1.00 83.62 1119 ASN A N 1
ATOM 9029 C CA . ASN A 1 1119 ? 9.457 -22.660 -28.285 1.00 83.62 1119 ASN A CA 1
ATOM 9030 C C . ASN A 1 1119 ? 9.255 -21.519 -29.302 1.00 83.62 1119 ASN A C 1
ATOM 9032 O O . ASN A 1 1119 ? 10.234 -20.939 -29.762 1.00 83.62 1119 ASN A O 1
ATOM 9036 N N . GLN A 1 1120 ? 8.010 -21.241 -29.699 1.00 90.31 1120 GLN A N 1
ATOM 9037 C CA . GLN A 1 1120 ? 7.681 -20.270 -30.749 1.00 90.31 1120 GLN A CA 1
ATOM 9038 C C . GLN A 1 1120 ? 6.624 -19.274 -30.271 1.00 90.31 1120 GLN A C 1
ATOM 9040 O O . GLN A 1 1120 ? 5.787 -19.609 -29.427 1.00 90.31 1120 GLN A O 1
ATOM 9045 N N . LEU A 1 1121 ? 6.675 -18.064 -30.826 1.00 92.50 1121 LEU A N 1
ATOM 9046 C CA . LEU A 1 1121 ? 5.669 -17.019 -30.659 1.00 92.50 1121 LEU A CA 1
ATOM 9047 C C . LEU A 1 1121 ? 5.450 -16.367 -32.020 1.00 92.50 1121 LEU A C 1
ATOM 9049 O O . LEU A 1 1121 ? 6.225 -15.506 -32.439 1.00 92.50 1121 LEU A O 1
ATOM 9053 N N . ARG A 1 1122 ? 4.435 -16.834 -32.747 1.00 95.25 1122 ARG A N 1
ATOM 9054 C CA . ARG A 1 1122 ? 4.257 -16.497 -34.158 1.00 95.25 1122 ARG A CA 1
ATOM 9055 C C . ARG A 1 1122 ? 2.955 -15.780 -34.419 1.00 95.25 1122 ARG A C 1
ATOM 9057 O O . ARG A 1 1122 ? 1.897 -16.259 -34.044 1.00 95.25 1122 ARG A O 1
ATOM 9064 N N . PHE A 1 1123 ? 3.016 -14.755 -35.252 1.00 95.44 1123 PHE A N 1
ATOM 9065 C CA . PHE A 1 1123 ? 1.833 -14.095 -35.785 1.00 95.44 1123 PHE A CA 1
ATOM 9066 C C . PHE A 1 1123 ? 1.895 -13.967 -37.301 1.00 95.44 1123 PHE A C 1
ATOM 9068 O O . PHE A 1 1123 ? 2.903 -14.231 -37.961 1.00 95.44 1123 PHE A O 1
ATOM 9075 N N . GLN A 1 1124 ? 0.778 -13.532 -37.865 1.00 95.69 1124 GLN A N 1
ATOM 9076 C CA . GLN A 1 1124 ? 0.659 -13.178 -39.264 1.00 95.69 1124 GLN A CA 1
ATOM 9077 C C . GLN A 1 1124 ? -0.044 -11.834 -39.405 1.00 95.69 1124 GLN A C 1
ATOM 9079 O O . GLN A 1 1124 ? -0.942 -11.498 -38.629 1.00 95.69 1124 GLN A O 1
ATOM 9084 N N . ILE A 1 1125 ? 0.346 -11.074 -40.425 1.00 95.50 1125 ILE A N 1
ATOM 9085 C CA . ILE A 1 1125 ? -0.256 -9.780 -40.729 1.00 95.50 1125 ILE A CA 1
ATOM 9086 C C . ILE A 1 1125 ? -0.853 -9.815 -42.121 1.00 95.50 1125 ILE A C 1
ATOM 9088 O O . ILE A 1 1125 ? -0.347 -10.486 -43.019 1.00 95.50 1125 ILE A O 1
ATOM 9092 N N . SER A 1 1126 ? -1.954 -9.096 -42.308 1.00 93.88 1126 SER A N 1
ATOM 9093 C CA . SER A 1 1126 ? -2.519 -8.877 -43.629 1.00 93.88 1126 SER A CA 1
ATOM 9094 C C . SER A 1 1126 ? -2.885 -7.418 -43.855 1.00 93.88 1126 SER A C 1
ATOM 9096 O O . SER A 1 1126 ? -3.571 -6.835 -43.023 1.00 93.88 1126 SER A O 1
ATOM 9098 N N . LEU A 1 1127 ? -2.466 -6.858 -44.990 1.00 93.81 1127 LEU A N 1
ATOM 9099 C CA . LEU A 1 1127 ? -2.887 -5.548 -45.488 1.00 93.81 1127 LEU A CA 1
ATOM 9100 C C . LEU A 1 1127 ? -3.790 -5.761 -46.707 1.00 93.81 1127 LEU A C 1
ATOM 9102 O O . LEU A 1 1127 ? -3.382 -6.389 -47.680 1.00 93.81 1127 LEU A O 1
ATOM 9106 N N . ASP A 1 1128 ? -5.041 -5.301 -46.649 1.00 90.75 1128 ASP A N 1
ATOM 9107 C CA . ASP A 1 1128 ? -6.019 -5.416 -47.746 1.00 90.75 1128 ASP A CA 1
ATOM 9108 C C . ASP A 1 1128 ? -6.154 -6.831 -48.351 1.00 90.75 1128 ASP A C 1
ATOM 9110 O O . ASP A 1 1128 ? -6.356 -6.998 -49.557 1.00 90.75 1128 ASP A O 1
ATOM 9114 N N . LYS A 1 1129 ? -6.100 -7.863 -47.494 1.00 81.88 1129 LYS A N 1
ATOM 9115 C CA . LYS A 1 1129 ? -6.129 -9.306 -47.827 1.00 81.88 1129 LYS A CA 1
ATOM 9116 C C . LYS A 1 1129 ? -4.832 -9.876 -48.408 1.00 81.88 1129 LYS A C 1
ATOM 9118 O O . LYS A 1 1129 ? -4.745 -11.092 -48.574 1.00 81.88 1129 LYS A O 1
ATOM 9123 N N . GLN A 1 1130 ? -3.813 -9.061 -48.669 1.00 85.12 1130 GLN A N 1
ATOM 9124 C CA . GLN A 1 1130 ? -2.466 -9.578 -48.901 1.00 85.12 1130 GLN A CA 1
ATOM 9125 C C . GLN A 1 1130 ? -1.868 -9.969 -47.562 1.00 85.12 1130 GLN A C 1
ATOM 9127 O O . GLN A 1 1130 ? -1.917 -9.191 -46.615 1.00 85.12 1130 GLN A O 1
ATOM 9132 N N . THR A 1 1131 ? -1.384 -11.199 -47.451 1.00 85.94 1131 THR A N 1
ATOM 9133 C CA . THR A 1 1131 ? -0.974 -11.773 -46.169 1.00 85.94 1131 THR A CA 1
ATOM 9134 C C . THR A 1 1131 ? 0.528 -12.020 -46.175 1.00 85.94 1131 THR A C 1
ATOM 9136 O O . THR A 1 1131 ? 1.069 -12.511 -47.163 1.00 85.94 1131 THR A O 1
ATOM 9139 N N . THR A 1 1132 ? 1.199 -11.672 -45.082 1.00 87.12 1132 THR A N 1
ATOM 9140 C CA . THR A 1 1132 ? 2.635 -11.895 -44.909 1.00 87.12 1132 THR A CA 1
ATOM 9141 C C . THR A 1 1132 ? 2.958 -13.375 -44.738 1.00 87.12 1132 THR A C 1
ATOM 9143 O O . THR A 1 1132 ? 2.086 -14.197 -44.436 1.00 87.12 1132 THR A O 1
ATOM 9146 N N . HIS A 1 1133 ? 4.245 -13.711 -44.850 1.00 88.75 1133 HIS A N 1
ATOM 9147 C CA . HIS A 1 1133 ? 4.754 -14.938 -44.244 1.00 88.75 1133 HIS A CA 1
ATOM 9148 C C . HIS A 1 1133 ? 4.513 -14.916 -42.723 1.00 88.75 1133 HIS A C 1
ATOM 9150 O O . HIS A 1 1133 ? 4.247 -13.863 -42.135 1.00 88.75 1133 HIS A O 1
ATOM 9156 N N . ILE A 1 1134 ? 4.564 -16.092 -42.100 1.00 95.00 1134 ILE A N 1
ATOM 9157 C CA . ILE A 1 1134 ? 4.473 -16.231 -40.644 1.00 95.00 1134 ILE A CA 1
ATOM 9158 C C . ILE A 1 1134 ? 5.725 -15.613 -40.017 1.00 95.00 1134 ILE A C 1
ATOM 9160 O O . ILE A 1 1134 ? 6.835 -15.926 -40.441 1.00 95.00 1134 ILE A O 1
ATOM 9164 N N . ILE A 1 1135 ? 5.539 -14.752 -39.020 1.00 95.50 1135 ILE A N 1
ATOM 9165 C CA . ILE A 1 1135 ? 6.613 -14.022 -38.344 1.00 95.50 1135 ILE A CA 1
ATOM 9166 C C . ILE A 1 1135 ? 6.745 -14.582 -36.935 1.00 95.50 1135 ILE A C 1
ATOM 9168 O O . ILE A 1 1135 ? 5.776 -14.553 -36.185 1.00 95.50 1135 ILE A O 1
ATOM 9172 N N . ASP A 1 1136 ? 7.932 -15.076 -36.584 1.00 94.88 1136 ASP A N 1
ATOM 9173 C CA . ASP A 1 1136 ? 8.274 -15.526 -35.229 1.00 94.88 1136 ASP A CA 1
ATOM 9174 C C . ASP A 1 1136 ? 9.043 -14.423 -34.488 1.00 94.88 1136 ASP A C 1
ATOM 9176 O O . ASP A 1 1136 ? 9.870 -13.710 -35.081 1.00 94.88 1136 ASP A O 1
ATOM 9180 N N . TYR A 1 1137 ? 8.766 -14.268 -33.196 1.00 95.06 1137 TYR A N 1
ATOM 9181 C CA . TYR A 1 1137 ? 9.503 -13.357 -32.326 1.00 95.06 1137 TYR A CA 1
ATOM 9182 C C . TYR A 1 1137 ? 10.011 -13.955 -31.016 1.00 95.06 1137 TYR A C 1
ATOM 9184 O O . TYR A 1 1137 ? 10.551 -13.225 -30.182 1.00 95.06 1137 TYR A O 1
ATOM 9192 N N . ALA A 1 1138 ? 9.908 -15.274 -30.846 1.00 94.06 1138 ALA A N 1
ATOM 9193 C CA . ALA A 1 1138 ? 10.518 -15.942 -29.708 1.00 94.06 1138 ALA A CA 1
ATOM 9194 C C . ALA A 1 1138 ? 12.044 -15.746 -29.705 1.00 94.06 1138 ALA A C 1
ATOM 9196 O O . ALA A 1 1138 ? 12.714 -15.861 -30.733 1.00 94.06 1138 ALA A O 1
ATOM 9197 N N . THR A 1 1139 ? 12.604 -15.493 -28.523 1.00 94.19 1139 THR A N 1
ATOM 9198 C CA . THR A 1 1139 ? 14.055 -15.389 -28.329 1.00 94.19 1139 THR A CA 1
ATOM 9199 C C . THR A 1 1139 ? 14.589 -16.626 -27.618 1.00 94.19 1139 THR A C 1
ATOM 9201 O O . THR A 1 1139 ? 13.895 -17.253 -26.819 1.00 94.19 1139 THR A O 1
ATOM 9204 N N . GLN A 1 1140 ? 15.841 -16.990 -27.900 1.00 87.12 1140 GLN A N 1
ATOM 9205 C CA . GLN A 1 1140 ? 16.520 -18.097 -27.224 1.00 87.12 1140 GLN A CA 1
ATOM 9206 C C . GLN A 1 1140 ? 17.621 -17.586 -26.295 1.00 87.12 1140 GLN A C 1
ATOM 9208 O O . GLN A 1 1140 ? 18.360 -16.649 -26.621 1.00 87.12 1140 GLN A O 1
ATOM 9213 N N . GLY A 1 1141 ? 17.740 -18.228 -25.129 1.00 87.12 1141 GLY A N 1
ATOM 9214 C CA . GLY A 1 1141 ? 18.794 -17.954 -24.156 1.00 87.12 1141 GLY A CA 1
ATOM 9215 C C . GLY A 1 1141 ? 18.840 -16.486 -23.726 1.00 87.12 1141 GLY A C 1
ATOM 9216 O O . GLY A 1 1141 ? 17.841 -15.933 -23.266 1.00 87.12 1141 GLY A O 1
ATOM 9217 N N . ARG A 1 1142 ? 20.027 -15.884 -23.835 1.00 91.38 1142 ARG A N 1
ATOM 9218 C CA . ARG A 1 1142 ? 20.311 -14.466 -23.547 1.00 91.38 1142 ARG A CA 1
ATOM 9219 C C . ARG A 1 1142 ? 20.911 -13.788 -24.786 1.00 91.38 1142 ARG A C 1
ATOM 9221 O O . ARG A 1 1142 ? 21.978 -13.174 -24.712 1.00 91.38 1142 ARG A O 1
ATOM 9228 N N . SER A 1 1143 ? 20.274 -14.023 -25.934 1.00 95.31 1143 SER A N 1
ATOM 9229 C CA . SER A 1 1143 ? 20.676 -13.510 -27.250 1.00 95.31 1143 SER A CA 1
ATOM 9230 C C . SER A 1 1143 ? 20.671 -11.980 -27.315 1.00 95.31 1143 SER A C 1
ATOM 9232 O O . SER A 1 1143 ? 20.124 -11.307 -26.444 1.00 95.31 1143 SER A O 1
ATOM 9234 N N . GLU A 1 1144 ? 21.286 -11.429 -28.361 1.00 96.44 1144 GLU A N 1
ATOM 9235 C CA . GLU A 1 1144 ? 21.315 -9.983 -28.605 1.00 96.44 1144 GLU A CA 1
ATOM 9236 C C . GLU A 1 1144 ? 19.908 -9.379 -28.687 1.00 96.44 1144 GLU A C 1
ATOM 9238 O O . GLU A 1 1144 ? 19.621 -8.374 -28.046 1.00 96.44 1144 GLU A O 1
ATOM 9243 N N . GLU A 1 1145 ? 19.003 -10.048 -29.399 1.00 97.38 1145 GLU A N 1
ATOM 9244 C CA . GLU A 1 1145 ? 17.613 -9.616 -29.492 1.00 97.38 1145 GLU A CA 1
ATOM 9245 C C . GLU A 1 1145 ? 16.902 -9.656 -28.135 1.00 97.38 1145 GLU A C 1
ATOM 9247 O O . GLU A 1 1145 ? 16.202 -8.712 -27.789 1.00 97.38 1145 GLU A O 1
ATOM 9252 N N . TRP A 1 1146 ? 17.118 -10.698 -27.323 1.00 97.69 1146 TRP A N 1
ATOM 9253 C CA . TRP A 1 1146 ? 16.561 -10.749 -25.967 1.00 97.69 1146 TRP A CA 1
ATOM 9254 C C . TRP A 1 1146 ? 17.047 -9.574 -25.105 1.00 97.69 1146 TRP A C 1
ATOM 9256 O O . TRP A 1 1146 ? 16.248 -8.972 -24.390 1.00 97.69 1146 TRP A O 1
ATOM 9266 N N . LYS A 1 1147 ? 18.337 -9.220 -25.197 1.00 98.19 1147 LYS A N 1
ATOM 9267 C CA . LYS A 1 1147 ? 18.916 -8.088 -24.458 1.00 98.19 1147 LYS A CA 1
ATOM 9268 C C . LYS A 1 1147 ? 18.230 -6.778 -24.830 1.00 98.19 1147 LYS A C 1
ATOM 9270 O O . LYS A 1 1147 ? 17.824 -6.031 -23.944 1.00 98.19 1147 LYS A O 1
ATOM 9275 N N . GLU A 1 1148 ? 18.067 -6.513 -26.122 1.00 97.88 1148 GLU A N 1
ATOM 9276 C CA . GLU A 1 1148 ? 17.328 -5.333 -26.564 1.00 97.88 1148 GLU A CA 1
ATOM 9277 C C . GLU A 1 1148 ? 15.874 -5.399 -26.080 1.00 97.88 1148 GLU A C 1
ATOM 9279 O O . GLU A 1 1148 ? 15.391 -4.456 -25.453 1.00 97.88 1148 GLU A O 1
ATOM 9284 N N . ASN A 1 1149 ? 15.205 -6.541 -26.249 1.00 98.12 1149 ASN A N 1
ATOM 9285 C CA . ASN A 1 1149 ? 13.813 -6.710 -25.854 1.00 98.12 1149 ASN A CA 1
ATOM 9286 C C . ASN A 1 1149 ? 13.557 -6.354 -24.384 1.00 98.12 1149 ASN A C 1
ATOM 9288 O O . ASN A 1 1149 ? 12.612 -5.619 -24.113 1.00 98.12 1149 ASN A O 1
ATOM 9292 N N . VAL A 1 1150 ? 14.381 -6.816 -23.437 1.00 98.38 1150 VAL A N 1
ATOM 9293 C CA . VAL A 1 1150 ? 14.174 -6.531 -22.001 1.00 98.38 1150 VAL A CA 1
ATOM 9294 C C . VAL A 1 1150 ? 14.598 -5.117 -21.592 1.00 98.38 1150 VAL A C 1
ATOM 9296 O O . VAL A 1 1150 ? 14.042 -4.559 -20.647 1.00 98.38 1150 VAL A O 1
ATOM 9299 N N . LEU A 1 1151 ? 15.534 -4.491 -22.314 1.00 98.12 1151 LEU A N 1
ATOM 9300 C CA . LEU A 1 1151 ? 15.890 -3.087 -22.084 1.00 98.12 1151 LEU A CA 1
ATOM 9301 C C . LEU A 1 1151 ? 14.796 -2.128 -22.582 1.00 98.12 1151 LEU A C 1
ATOM 9303 O O . LEU A 1 1151 ? 14.661 -1.022 -22.052 1.00 98.12 1151 LEU A O 1
ATOM 9307 N N . TRP A 1 1152 ? 14.056 -2.512 -23.624 1.00 95.81 1152 TRP A N 1
ATOM 9308 C CA . TRP A 1 1152 ? 12.957 -1.728 -24.202 1.00 95.81 1152 TRP A CA 1
ATOM 9309 C C . TRP A 1 1152 ? 11.573 -2.171 -23.721 1.00 95.81 1152 TRP A C 1
ATOM 9311 O O . TRP A 1 1152 ? 10.612 -1.430 -23.888 1.00 95.81 1152 TRP A O 1
ATOM 9321 N N . ASN A 1 1153 ? 11.449 -3.361 -23.140 1.00 98.19 1153 ASN A N 1
ATOM 9322 C CA . ASN A 1 1153 ? 10.178 -4.039 -22.887 1.00 98.19 1153 ASN A CA 1
ATOM 9323 C C . ASN A 1 1153 ? 9.304 -4.201 -24.145 1.00 98.19 1153 ASN A C 1
ATOM 9325 O O . ASN A 1 1153 ? 8.078 -4.234 -24.051 1.00 98.19 1153 ASN A O 1
ATOM 9329 N N . HIS A 1 1154 ? 9.940 -4.344 -25.316 1.00 97.19 1154 HIS A N 1
ATOM 9330 C CA . HIS A 1 1154 ? 9.296 -4.574 -26.612 1.00 97.19 1154 HIS A CA 1
ATOM 9331 C C . HIS A 1 1154 ? 10.079 -5.572 -27.456 1.00 97.19 1154 HIS A C 1
ATOM 9333 O O . HIS A 1 1154 ? 11.276 -5.400 -27.648 1.00 97.19 1154 HIS A O 1
ATOM 9339 N N . ALA A 1 1155 ? 9.380 -6.533 -28.056 1.00 97.56 1155 ALA A N 1
ATOM 9340 C CA . ALA A 1 1155 ? 9.858 -7.244 -29.236 1.00 97.56 1155 ALA A CA 1
ATOM 9341 C C . ALA A 1 1155 ? 9.334 -6.530 -30.490 1.00 97.56 1155 ALA A C 1
ATOM 9343 O O . ALA A 1 1155 ? 8.124 -6.356 -30.652 1.00 97.56 1155 ALA A O 1
ATOM 9344 N N . ILE A 1 1156 ? 10.242 -6.093 -31.367 1.00 97.12 1156 ILE A N 1
ATOM 9345 C CA . ILE A 1 1156 ? 9.910 -5.261 -32.532 1.00 97.12 1156 ILE A CA 1
ATOM 9346 C C . ILE A 1 1156 ? 10.050 -6.076 -33.819 1.00 97.12 1156 ILE A C 1
ATOM 9348 O O . ILE A 1 1156 ? 11.073 -6.717 -34.062 1.00 97.12 1156 ILE A O 1
ATOM 9352 N N . ARG A 1 1157 ? 9.037 -6.035 -34.685 1.00 97.00 1157 ARG A N 1
ATOM 9353 C CA . ARG A 1 1157 ? 9.075 -6.612 -36.038 1.00 97.00 1157 ARG A CA 1
ATOM 9354 C C . ARG A 1 1157 ? 8.719 -5.541 -37.058 1.00 97.00 1157 ARG A C 1
ATOM 9356 O O . ARG A 1 1157 ? 7.795 -4.771 -36.832 1.00 97.00 1157 ARG A O 1
ATOM 9363 N N . ARG A 1 1158 ? 9.445 -5.487 -38.176 1.00 95.75 1158 ARG A N 1
ATOM 9364 C CA . ARG A 1 1158 ? 9.189 -4.554 -39.283 1.00 95.75 1158 ARG A CA 1
ATOM 9365 C C . ARG A 1 1158 ? 8.967 -5.327 -40.570 1.00 95.75 1158 ARG A C 1
ATOM 9367 O O . ARG A 1 1158 ? 9.758 -6.209 -40.892 1.00 95.75 1158 ARG A O 1
ATOM 9374 N N . VAL A 1 1159 ? 7.914 -4.982 -41.303 1.00 94.75 1159 VAL A N 1
ATOM 9375 C CA . VAL A 1 1159 ? 7.575 -5.613 -42.583 1.00 94.75 1159 VAL A CA 1
ATOM 9376 C C . VAL A 1 1159 ? 7.224 -4.539 -43.600 1.00 94.75 1159 VAL A C 1
ATOM 9378 O O . VAL A 1 1159 ? 6.432 -3.650 -43.304 1.00 94.75 1159 VAL A O 1
ATOM 9381 N N . VAL A 1 1160 ? 7.788 -4.628 -44.802 1.00 94.44 1160 VAL A N 1
ATOM 9382 C CA . VAL A 1 1160 ? 7.410 -3.766 -45.928 1.00 94.44 1160 VAL A CA 1
ATOM 9383 C C . VAL A 1 1160 ? 6.251 -4.423 -46.667 1.00 94.44 1160 VAL A C 1
ATOM 9385 O O . VAL A 1 1160 ? 6.379 -5.565 -47.111 1.00 94.44 1160 VAL A O 1
ATOM 9388 N N . LEU A 1 1161 ? 5.125 -3.721 -46.793 1.00 92.81 1161 LEU A N 1
ATOM 9389 C CA . LEU A 1 1161 ? 3.940 -4.201 -47.505 1.00 92.81 1161 LEU A CA 1
ATOM 9390 C C . LEU A 1 1161 ? 3.597 -3.250 -48.650 1.00 92.81 1161 LEU A C 1
ATOM 9392 O O . LEU A 1 1161 ? 3.585 -2.036 -48.437 1.00 92.81 1161 LEU A O 1
ATOM 9396 N N . PRO A 1 1162 ? 3.303 -3.765 -49.855 1.00 91.06 1162 PRO A N 1
ATOM 9397 C CA . PRO A 1 1162 ? 2.857 -2.922 -50.949 1.00 91.06 1162 PRO A CA 1
ATOM 9398 C C . PRO A 1 1162 ? 1.480 -2.348 -50.615 1.00 91.06 1162 PRO A C 1
ATOM 9400 O O . PRO A 1 1162 ? 0.612 -3.036 -50.069 1.00 91.06 1162 PRO A O 1
ATOM 9403 N N . ILE A 1 1163 ? 1.276 -1.085 -50.959 1.00 86.38 1163 ILE A N 1
ATOM 9404 C CA . ILE A 1 1163 ? 0.012 -0.395 -50.744 1.00 86.38 1163 ILE A CA 1
ATOM 9405 C C . ILE A 1 1163 ? -0.440 0.103 -52.117 1.00 86.38 1163 ILE A C 1
ATOM 9407 O O . ILE A 1 1163 ? 0.326 0.695 -52.858 1.00 86.38 1163 ILE A O 1
ATOM 9411 N N . GLY A 1 1164 ? -1.627 -0.303 -52.568 1.00 81.38 1164 GLY A N 1
ATOM 9412 C CA . GLY A 1 1164 ? -2.104 0.092 -53.900 1.00 81.38 1164 GLY A CA 1
ATOM 9413 C C . GLY A 1 1164 ? -2.575 1.549 -53.923 1.00 81.38 1164 GLY A C 1
ATOM 9414 O O . GLY A 1 1164 ? -2.562 2.235 -52.911 1.00 81.38 1164 GLY A O 1
ATOM 9415 N N . ASN A 1 1165 ? -3.162 1.989 -55.037 1.00 83.12 1165 ASN A N 1
ATOM 9416 C CA . ASN A 1 1165 ? -3.734 3.344 -55.177 1.00 83.12 1165 ASN A CA 1
ATOM 9417 C C . ASN A 1 1165 ? -5.032 3.582 -54.370 1.00 83.12 1165 ASN A C 1
ATOM 9419 O O . ASN A 1 1165 ? -5.783 4.518 -54.654 1.00 83.12 1165 ASN A O 1
ATOM 9423 N N . LYS A 1 1166 ? -5.368 2.701 -53.421 1.00 85.69 1166 LYS A N 1
ATOM 9424 C CA . LYS A 1 1166 ? -6.539 2.892 -52.558 1.00 85.69 1166 LYS A CA 1
ATOM 9425 C C . LYS A 1 1166 ? -6.212 3.966 -51.523 1.00 85.69 1166 LYS A C 1
ATOM 9427 O O . LYS A 1 1166 ? -5.065 4.128 -51.153 1.00 85.69 1166 LYS A O 1
ATOM 9432 N N . LYS A 1 1167 ? -7.236 4.689 -51.065 1.00 89.88 1167 LYS A N 1
ATOM 9433 C CA . LYS A 1 1167 ? -7.089 5.680 -49.988 1.00 89.88 1167 LYS A CA 1
ATOM 9434 C C . LYS A 1 1167 ? -7.287 5.076 -48.595 1.00 89.88 1167 LYS A C 1
ATOM 9436 O O . LYS A 1 1167 ? -6.765 5.591 -47.617 1.00 89.88 1167 LYS A O 1
ATOM 9441 N N . ARG A 1 1168 ? -8.102 4.021 -48.495 1.00 93.31 1168 ARG A N 1
ATOM 9442 C CA . ARG A 1 1168 ? -8.472 3.344 -47.244 1.00 93.31 1168 ARG A CA 1
ATOM 9443 C C . ARG A 1 1168 ? -7.910 1.941 -47.235 1.00 93.31 1168 ARG A C 1
ATOM 9445 O O . ARG A 1 1168 ? -8.142 1.198 -48.192 1.00 93.31 1168 ARG A O 1
ATOM 9452 N N . HIS A 1 1169 ? -7.275 1.591 -46.127 1.00 94.19 1169 HIS A N 1
ATOM 9453 C CA . HIS A 1 1169 ? -6.617 0.312 -45.941 1.00 94.19 1169 HIS A CA 1
ATOM 9454 C C . HIS A 1 1169 ? -6.999 -0.310 -44.609 1.00 94.19 1169 HIS A C 1
ATOM 9456 O O . HIS A 1 1169 ? -7.263 0.392 -43.630 1.00 94.19 1169 HIS A O 1
ATOM 9462 N N . GLN A 1 1170 ? -6.991 -1.637 -44.580 1.00 94.06 1170 GLN A N 1
ATOM 9463 C CA . GLN A 1 1170 ? -7.202 -2.406 -43.364 1.00 94.06 1170 GLN A CA 1
ATOM 9464 C C . GLN A 1 1170 ? -6.011 -3.319 -43.104 1.00 94.06 1170 GLN A C 1
ATOM 9466 O O . GLN A 1 1170 ? -5.702 -4.204 -43.908 1.00 94.06 1170 GLN A O 1
ATOM 9471 N N . LEU A 1 1171 ? -5.397 -3.142 -41.937 1.00 95.31 1171 LEU A N 1
ATOM 9472 C CA . LEU A 1 1171 ? -4.404 -4.048 -41.389 1.00 95.31 1171 LEU A CA 1
ATOM 9473 C C . LEU A 1 1171 ? -5.080 -5.050 -40.449 1.00 95.31 1171 LEU A C 1
ATOM 9475 O O . LEU A 1 1171 ? -5.859 -4.680 -39.576 1.00 95.31 1171 LEU A O 1
ATOM 9479 N N . THR A 1 1172 ? -4.769 -6.330 -40.602 1.00 95.00 1172 THR A N 1
ATOM 9480 C CA . THR A 1 1172 ? -5.215 -7.410 -39.722 1.00 95.00 1172 THR A CA 1
ATOM 9481 C C . THR A 1 1172 ? -4.013 -8.043 -39.039 1.00 95.00 1172 THR A C 1
ATOM 9483 O O . THR A 1 1172 ? -3.094 -8.472 -39.731 1.00 95.00 1172 THR A O 1
ATOM 9486 N N . PHE A 1 1173 ? -4.054 -8.168 -37.716 1.00 95.12 1173 PHE A N 1
ATOM 9487 C CA . PHE A 1 1173 ? -3.105 -8.952 -36.923 1.00 95.12 1173 PHE A CA 1
ATOM 9488 C C . PHE A 1 1173 ? -3.763 -10.269 -36.490 1.00 95.12 1173 PHE A C 1
ATOM 9490 O O . PHE A 1 1173 ? -4.921 -10.280 -36.056 1.00 95.12 1173 PHE A O 1
ATOM 9497 N N . LEU A 1 1174 ? -3.047 -11.382 -36.654 1.00 94.50 1174 LEU A N 1
ATOM 9498 C CA . LEU A 1 1174 ? -3.490 -12.734 -36.320 1.00 94.50 1174 LEU A CA 1
ATOM 9499 C C . LEU A 1 1174 ? -2.414 -13.439 -35.477 1.00 94.50 1174 LEU A C 1
ATOM 9501 O O . LEU A 1 1174 ? -1.406 -13.845 -36.057 1.00 94.50 1174 LEU A O 1
ATOM 9505 N N . PRO A 1 1175 ? -2.634 -13.648 -34.168 1.00 94.00 1175 PRO A N 1
ATOM 9506 C CA . PRO A 1 1175 ? -1.764 -14.495 -33.359 1.00 94.00 1175 PRO A CA 1
ATOM 9507 C C . PRO A 1 1175 ? -1.963 -15.972 -33.725 1.00 94.00 1175 PRO A C 1
ATOM 9509 O O . PRO A 1 1175 ? -3.101 -16.428 -33.925 1.00 94.00 1175 PRO A O 1
ATOM 9512 N N . LEU A 1 1176 ? -0.873 -16.729 -33.824 1.00 94.69 1176 LEU A N 1
ATOM 9513 C CA . LEU A 1 1176 ? -0.877 -18.164 -34.139 1.00 94.69 1176 LEU A CA 1
ATOM 9514 C C . LEU A 1 1176 ? -0.495 -19.025 -32.932 1.00 94.69 1176 LEU A C 1
ATOM 9516 O O . LEU A 1 1176 ? -0.753 -20.235 -32.955 1.00 94.69 1176 LEU A O 1
ATOM 9520 N N . ASP A 1 1177 ? 0.045 -18.420 -31.878 1.00 92.62 1177 ASP A N 1
ATOM 9521 C CA . ASP A 1 1177 ? 0.422 -19.081 -30.636 1.00 92.62 1177 ASP A CA 1
ATOM 9522 C C . ASP A 1 1177 ? -0.274 -18.419 -29.425 1.00 92.62 1177 ASP A C 1
ATOM 9524 O O . ASP A 1 1177 ? -0.927 -17.381 -29.531 1.00 92.62 1177 ASP A O 1
ATOM 9528 N N . GLU A 1 1178 ? -0.246 -19.084 -28.268 1.00 87.88 1178 GLU A N 1
ATOM 9529 C CA . GLU A 1 1178 ? -0.831 -18.550 -27.029 1.00 87.88 1178 GLU A CA 1
ATOM 9530 C C . GLU A 1 1178 ? 0.187 -17.671 -26.290 1.00 87.88 1178 GLU A C 1
ATOM 9532 O O . GLU A 1 1178 ? 1.377 -17.982 -26.252 1.00 87.88 1178 GLU A O 1
ATOM 9537 N N . GLY A 1 1179 ? -0.290 -16.605 -25.639 1.00 82.62 1179 GLY A N 1
ATOM 9538 C CA . GLY A 1 1179 ? 0.560 -15.712 -24.834 1.00 82.62 1179 GLY A CA 1
ATOM 9539 C C . GLY A 1 1179 ? 1.120 -14.499 -25.571 1.00 82.62 1179 GLY A C 1
ATOM 9540 O O . GLY A 1 1179 ? 1.922 -13.758 -25.001 1.00 82.62 1179 GLY A O 1
ATOM 9541 N N . GLU A 1 1180 ? 0.673 -14.272 -26.804 1.00 90.50 1180 GLU A N 1
ATOM 9542 C CA . GLU A 1 1180 ? 0.983 -13.065 -27.561 1.00 90.50 1180 GLU A CA 1
ATOM 9543 C C . GLU A 1 1180 ? 0.238 -11.851 -26.989 1.00 90.50 1180 GLU A C 1
ATOM 9545 O O . GLU A 1 1180 ? -0.986 -11.864 -26.806 1.00 90.50 1180 GLU A O 1
ATOM 9550 N N . ILE A 1 1181 ? 0.989 -10.782 -26.716 1.00 95.62 1181 ILE A N 1
ATOM 9551 C CA . ILE A 1 1181 ? 0.454 -9.525 -26.192 1.00 95.62 1181 ILE A CA 1
ATOM 9552 C C . ILE A 1 1181 ? 0.913 -8.391 -27.102 1.00 95.62 1181 ILE A C 1
ATOM 9554 O O . ILE A 1 1181 ? 2.100 -8.066 -27.167 1.00 95.62 1181 ILE A O 1
ATOM 9558 N N . LEU A 1 1182 ? -0.049 -7.800 -27.805 1.00 97.00 1182 LEU A N 1
ATOM 9559 C CA . LEU A 1 1182 ? 0.169 -6.703 -28.737 1.00 97.00 1182 LEU A CA 1
ATOM 9560 C C . LEU A 1 1182 ? 0.111 -5.372 -27.984 1.00 97.00 1182 LEU A C 1
ATOM 9562 O O . LEU A 1 1182 ? -0.901 -5.082 -27.346 1.00 97.00 1182 LEU A O 1
ATOM 9566 N N . ASP A 1 1183 ? 1.159 -4.553 -28.093 1.00 97.69 1183 ASP A N 1
ATOM 9567 C CA . ASP A 1 1183 ? 1.188 -3.214 -27.494 1.00 97.69 1183 ASP A CA 1
ATOM 9568 C C . ASP A 1 1183 ? 0.899 -2.124 -28.532 1.00 97.69 1183 ASP A C 1
ATOM 9570 O O . ASP A 1 1183 ? -0.063 -1.371 -28.387 1.00 97.69 1183 ASP A O 1
ATOM 9574 N N . GLN A 1 1184 ? 1.691 -2.058 -29.609 1.00 97.88 1184 GLN A N 1
ATOM 9575 C CA . GLN A 1 1184 ? 1.586 -0.988 -30.609 1.00 97.88 1184 GLN A CA 1
ATOM 9576 C C . GLN A 1 1184 ? 1.761 -1.506 -32.041 1.00 97.88 1184 GLN A C 1
ATOM 9578 O O . GLN A 1 1184 ? 2.532 -2.432 -32.298 1.00 97.88 1184 GLN A O 1
ATOM 9583 N N . ILE A 1 1185 ? 1.081 -0.855 -32.986 1.00 97.44 1185 ILE A N 1
ATOM 9584 C CA . ILE A 1 1185 ? 1.289 -1.013 -34.429 1.00 97.44 1185 ILE A CA 1
ATOM 9585 C C . ILE A 1 1185 ? 1.457 0.364 -35.055 1.00 97.44 1185 ILE A C 1
ATOM 9587 O O . ILE A 1 1185 ? 0.542 1.187 -35.009 1.00 97.44 1185 ILE A O 1
ATOM 9591 N N . TYR A 1 1186 ? 2.599 0.594 -35.695 1.00 97.44 1186 TYR A N 1
ATOM 9592 C CA . TYR A 1 1186 ? 2.886 1.824 -36.424 1.00 97.44 1186 TYR A CA 1
ATOM 9593 C C . TYR A 1 1186 ? 2.973 1.555 -37.923 1.00 97.44 1186 TYR A C 1
ATOM 9595 O O . TYR A 1 1186 ? 3.598 0.590 -38.362 1.00 97.44 1186 TYR A O 1
ATOM 9603 N N . ILE A 1 1187 ? 2.358 2.435 -38.709 1.00 96.62 1187 ILE A N 1
ATOM 9604 C CA . ILE A 1 1187 ? 2.443 2.454 -40.168 1.00 96.62 1187 ILE A CA 1
ATOM 9605 C C . ILE A 1 1187 ? 3.302 3.648 -40.551 1.00 96.62 1187 ILE A C 1
ATOM 9607 O O . ILE A 1 1187 ? 2.959 4.785 -40.229 1.00 96.62 1187 ILE A O 1
ATOM 9611 N N . LEU A 1 1188 ? 4.416 3.395 -41.225 1.00 95.50 1188 LEU A N 1
ATOM 9612 C CA . LEU A 1 1188 ? 5.393 4.405 -41.601 1.00 95.50 1188 LEU A CA 1
ATOM 9613 C C . LEU A 1 1188 ? 5.490 4.511 -43.121 1.00 95.50 1188 LEU A C 1
ATOM 9615 O O . LEU A 1 1188 ? 5.311 3.521 -43.838 1.00 95.50 1188 LEU A O 1
ATOM 9619 N N . LYS A 1 1189 ? 5.815 5.712 -43.606 1.00 91.44 1189 LYS A N 1
ATOM 9620 C CA . LYS A 1 1189 ? 6.253 5.889 -44.994 1.00 91.44 1189 LYS A CA 1
ATOM 9621 C C . LYS A 1 1189 ? 7.577 5.144 -45.195 1.00 91.44 1189 LYS A C 1
ATOM 9623 O O . LYS A 1 1189 ? 8.471 5.283 -44.358 1.00 91.44 1189 LYS A O 1
ATOM 9628 N N . ASN A 1 1190 ? 7.644 4.329 -46.251 1.00 82.75 1190 ASN A N 1
ATOM 9629 C CA . ASN A 1 1190 ? 8.855 3.604 -46.646 1.00 82.75 1190 ASN A CA 1
ATOM 9630 C C . ASN A 1 1190 ? 9.895 4.543 -47.266 1.00 82.75 1190 ASN A C 1
ATOM 9632 O O . ASN A 1 1190 ? 9.470 5.479 -47.984 1.00 82.75 1190 ASN A O 1
#

Foldseek 3Di:
DDDDDDDDDPDPDQQDPPDDLKDFFQAFAAASLLFGDQFPLWDWDDDPQKIKIKHQRDDLVDQQGQAIWIWIDNRVRYTHTLDRQEGQDCDAQRHTQKHKGNKDWDQQPVPRKIKIWIWIGHPLRPFTFIWIWIDNDPRHRTHTPHGADDPNHTDGADAWDKDQDPVRWIWIGGAQAFIFTADSRNRHTPDGLAGQHPAGHQWEWDDDPQKIKIKGAHDPPLFAAFIWIWIASDPSDPIHTDGGAEPHPCSVVQWGFSYWDQDPVRWIKTKTKNAFPSRRNFAIIIQIATWDDDPRHIHDYDGQSMDRPVVNGRDDPLVQFLDKDWFWDWDLDAFDKDKDKDFFFKKWWKWKAAQQAAKKWKFKAAPVRHTPDITIWTRYDPDMDIDTGYIRPGHPGHIIMIMIGQHNGWGWDADPVRDIDGHPHHTTTTTMMGHHHDNQQKAKDFAAEEFEEADDPVPAFLQQVLLQVVLQVLCCLARVYGYDYDNPDGQEYQEEDCCAPNRAALKWKWAGGRNHIYIYGNGRNVSSLSSLVVSVLSLDDLCCPVLVLRGHHDRMDIDGHGDMDIFGFQFAAEEAEAELQQQAQQCCQCPPVPDDPDGAENALVNLLSVLSSCSNLSHQEYEYYQAQSHAQQVNHPNNQVSNSSNNHAYEYDQAAFLVRLLLHPCVPQFDDAQACVPRVVRVLVSSLVSCQVCLPGRYAGEFFHAHSPDHGHPPDDDLVRSLVSRLVRRVSSLVSNCVRRNVPSLPHHYEHECPFPSVVSVVVPRDDQLSYEYEFEAPQLLFTAEFDDPVQLPRNNWYAYEGEQFDDDPQHGDQFASLRALLSNLVSVVLNSVRGRRHHYYYHCHSVPPNVLVSSSSSVCRGPVPVCVVCDSLSSQLVVQCSSQNNPLSVLCSVLVLLSSLLCLQFNLRCLQVAGPPPVVDCPRLARDDDLDFPVRLVVSLVSLVVSLVSLVVVLVVGDLSSNSSSLRHPNLNSLLSSLSSQLSSVLHCVLAVNDDNVSNVVSLVVNVVSQVCNQCDRPPRRSRNSNHDQQSVVRSSNDRHDHHHDPDDRNDDFAFQDKDFPQQFPDKDWDFSQSDASVRGKIFHAAFIKTKDKGFDAADFKKKKKWKWQQHAANDDQWWWKWKDKPNRIDDIDTQGDDRCDPQVSVCSSRSIRMDIDIDTDHRDGMMMMMMGTNGHPIMTTMMTIGDD

Organism: NCBI:txid165179

Secondary structure (DSSP, 8-state):
---------------------EEETTS--B-TTS-B---EEEEEEEETTEEEEEEEEEETTEEEEEEEEEEEESSSSS-EEEEEEEEPPSSSTTSTTEEEEEEEEEE-TTT--EEEEEEEEETTS-S-EEEEEEESSTTS-PEEEEE-EETTEE---SSEEEEE-TTS-EEEEETTSEEEEEPTTSSSEEEEEEE-TT--EEEEEEEETTEEEEEEE-S-TTS----EEEEESSTTSPPEEEEESS-TTSHHHH-EEEEEEEPTTS-EEEEEEE--SS-HHHH-EEEEEEPEEETTEEE--S--SEEETTTTEE--GGGG-SEEEEEEEEE--TT-EEEEEEEESEEEEEEEEBTTB-EEEEEEE-TT--EEEEEEEE-B-SS-EEEEEEE---PPSEEEEEEEEE-S---EEE-TT--EEE-SS-BEEEEEEEEESPPTT-EEEETT--EEEE--TTTS-HHHHHHHHHHHHHHHHHH---EEEESS--SEEEEE-TTGGGT-TT-EEEEEETTEEEEEESSHHHHHHHHHHHHHHTT--TTTTTT--PPPP-SEEEE-TT-EEEE--SSSEEEEE--SGGGTHHHHIIIIIS--SSS----HHHHHHHHHHHHHTT--EEE---STTS--GGGSTTHHHHHHHTTPEE---TT-GGG--HHHHHHHH--S-S-TTT-HHHHHHHHHHHHHHHTTS-B-EE-S---SSSSPPTT--SHHHHHHHHHHHHHHHHHHHHHHT-SSGGGS-EEE---TTHHHHHHTT----TTSEEEEEB-SSS-BS-PPPHHHHH-TT-EEEEEESSB--SS--B-SS----HHHHHHHHHHHHHTT--SEEEEE-TTSTT-HHHHHHHHHHHHHHHHHHHHHHHHHHHHHHHHHH-HHHHHHHHHHHHHHHHHHHHS-GGGTT---SS-TT-SGGGS----S-BHHHHHHHHHHHHHHHHHHHHHHTTS-GGGHHHHIIIIIHHHHHHHHHHHHHHHHHHHHTTSS-THHHHHHHHHHHHHHHHHHH-SSSTTTTTTT--SSGGG-GGGSPPPP----SPPBPPP-EEEEEEGGG-SBS-EEE-TT-STTS--EEE-TT--EEEEEE--S-SEEEEEEEE--PPPSSSS--EEEEEETTEEPPPEE----TT-HHHHHHHHHT-EEEEEEEE--S-SEEEEEEEE-STT-EEEEEEEEE-

pLDDT: mean 93.74, std 9.66, range [23.09, 98.94]

InterPro domains:
  IPR006710 Glycoside hydrolase, family 43 [PF04616] (60-242)
  IPR023296 Glycosyl hydrolase, five-bladed beta-propeller domain superfamily [G3DSA:2.115.10.20] (23-308)
  IPR023296 Glycosyl hydrolase, five-bladed beta-propeller domain superfamily [SSF75005] (35-304)
  IPR029018 Beta-hexosaminidase-like, domain 2 [G3DSA:3.30.379.10] (435-570)
  IPR029018 Beta-hexosaminidase-like, domain 2 [SSF55545] (459-543)
  IPR031924 Glycosyl hydrolase family 115 [PF15979] (567-911)
  IPR041437 Gylcosyl hydrolase 115 C-terminal domain [PF17829] (1082-1187)
  IPR042301 Glycosyl hydrolase 115 superfamily [G3DSA:3.20.20.520] (571-868)

Radius of gyration: 37.83 Å; chains: 1; bounding box: 89×103×99 Å

Sequence (1190 aa):
MLLCLWICSFSSSILAQEQTSLIVNGVPWYDQNHLPVNAHGAGIIQDNGKYWLFGEYKSDTSNAFPGFGCYSSEDLVNWHFERVVLPVQKDGILGPNRVGERVKVMRCPKTGMYVMLMHADDLKYMDPHIGIATCKTINGDYQLRGTLQYKGQPIKRWDMGVFQDEDGKGYLLTHHGPIFRLSDDYLSVDTMIANVKGMGESPAMFKKNGMYYLLTSNLTSWERNDNYYFTATNIAGPWKKQGVFCPEETLTWNSQSSFVLMLPDGTPMYMGDRWSYPHQASAATYVWMPLQVAGDKLSIPAYWQSWNIQKMKSEDILNQAIYKKPFLLNSNQAGKSVSLDFVGTHVAVVGRTDAHGGYALVSVLNHKKDTVYSSLIDFYSKVPQEGIRVITPKLSYGQYTLEIKVTGERPNWSDKRKSLYGSDDYFINTNMVYVFGKKAGDFRIQAGEEINIQCDTSTVEPVVKSAIRMFAEDCKDVLESSVVVTPKTGDILLHIDSKLLKGKKEAFKIAVKDGKIIVTGSDNHGLAYGLLEISRLLGVSPWKWWADAMPKKKSSFTLTDGYADEQSPSVEYRGIFINDEDWGMMQWSSLNYEPWYKPGRIGPKTNSRIFELLLRLRANTFWPAMHECTVPFFLTNGNREVAAQYGIYIGSSHCEPMACNANGEWRSRGSGEYDYVHNDSNVYRFWENRVKDVAHQPILYTIGMRGVHDGAMNGAKTLDEQRQVLERVFKDQRQLLAQYVNSDVTKIPQVFIPYKEVLDVYRSGLHVPDDVCLMWCDDNYGYIRHMPTVEERSRKGGNGIYYHVSYWGRPHDYLWLGTFSPALMFQQMSSAYENGIQKMWILNVGDLKPAEYQIEMFLDMAWNLDHVRKQGVKGHLTDFLCREFGDKIGKELSPIMRESYRLAFIRKPEFMGNTREEEYHTNYYRIVRDMPWSLEKIQKRLAEYGTIEKNVEEIFRKIPNDQKDTYFQLVKYPVQAAAEMNKKMLFAQQARHGLCSWEKSDAAFDSISALTRRYNTGFYNQGKWQRMMDFQPRRLPVFEPVERSSSKEALCKEPQYIACFSGADSKQGSFESCEGLGYEEKAIKTKKGKKVRFDFECDAMDSVVVEIRMIPTHSLSGNQLRFQISLDKQTTHIIDYATQGRSEEWKENVLWNHAIRRVVLPIGNKKRHQLTFLPLDEGEILDQIYILKN